Protein 8US8 (pdb70)

Structure (mmCIF, N/CA/C/O backbone):
data_8US8
#
_entry.id   8US8
#
_cell.length_a   78.704
_cell.length_b   186.289
_cell.length_c   131.517
_cell.angle_alpha   90.000
_cell.angle_beta   90.000
_cell.angle_gamma   90.000
#
_symmetry.space_group_name_H-M   'C 2 2 21'
#
loop_
_entity.id
_entity.type
_entity.pdbx_description
1 polymer 'B1E11K Fab A Heavy Chain'
2 polymer 'B1E11K Fab A Kappa Light Chain'
3 polymer 'Ring-infected erythrocyte surface antigen peptide'
4 non-polymer 'SULFATE ION'
5 non-polymer 1,2-ETHANEDIOL
6 water water
#
loop_
_atom_site.group_PDB
_atom_site.id
_atom_site.type_symbol
_atom_site.label_atom_id
_atom_site.label_alt_id
_atom_site.label_comp_id
_atom_site.label_asym_id
_atom_site.label_entity_id
_atom_site.label_seq_id
_atom_site.pdbx_PDB_ins_code
_atom_site.Cartn_x
_atom_site.Cartn_y
_atom_site.Cartn_z
_atom_site.occupancy
_atom_site.B_iso_or_equiv
_atom_site.auth_seq_id
_atom_site.auth_comp_id
_atom_site.auth_asym_id
_atom_site.auth_atom_id
_atom_site.pdbx_PDB_model_num
ATOM 1 N N . GLU A 1 1 ? 24.69819 -2.94761 41.18151 1.000 111.83684 1 GLU H N 1
ATOM 2 C CA . GLU A 1 1 ? 25.41298 -3.14681 39.92621 1.000 96.55117 1 GLU H CA 1
ATOM 3 C C . GLU A 1 1 ? 24.46507 -3.60737 38.82392 1.000 80.64658 1 GLU H C 1
ATOM 4 O O . GLU A 1 1 ? 23.62587 -4.48163 39.04078 1.000 80.01666 1 GLU H O 1
ATOM 10 N N . VAL A 1 2 ? 24.60419 -3.01231 37.64065 1.000 102.32543 2 VAL H N 1
ATOM 11 C CA . VAL A 1 2 ? 23.78161 -3.39798 36.49949 1.000 84.75273 2 VAL H CA 1
ATOM 12 C C . VAL A 1 2 ? 24.24996 -4.75585 35.99290 1.000 82.31513 2 VAL H C 1
ATOM 13 O O . VAL A 1 2 ? 25.42163 -4.93305 35.63847 1.000 74.50054 2 VAL H O 1
ATOM 17 N N . GLN A 1 3 ? 23.33494 -5.72086 35.95425 1.000 83.43665 3 GLN H N 1
ATOM 18 C CA . GLN A 1 3 ? 23.64168 -7.08006 35.53214 1.000 86.95405 3 GLN H CA 1
ATOM 19 C C . GLN A 1 3 ? 22.75434 -7.46605 34.35850 1.000 70.42306 3 GLN H C 1
ATOM 20 O O . GLN A 1 3 ? 21.52748 -7.34102 34.43389 1.000 66.47924 3 GLN H O 1
ATOM 26 N N . LEU A 1 4 ? 23.37905 -7.93377 33.27956 1.000 94.56052 4 LEU H N 1
ATOM 27 C CA . LEU A 1 4 ? 22.67591 -8.41906 32.09776 1.000 83.76500 4 LEU H CA 1
ATOM 28 C C . LEU A 1 4 ? 23.24373 -9.78336 31.73760 1.000 85.71459 4 LEU H C 1
ATOM 29 O O . LEU A 1 4 ? 24.44959 -9.91135 31.49808 1.000 82.61944 4 LEU H O 1
ATOM 34 N N . VAL A 1 5 ? 22.38266 -10.79844 31.70473 1.000 64.64526 5 VAL H N 1
ATOM 35 C CA . VAL A 1 5 ? 22.79577 -12.17980 31.47487 1.000 69.56799 5 VAL H CA 1
ATOM 36 C C . VAL A 1 5 ? 21.96056 -12.74296 30.33328 1.000 65.58606 5 VAL H C 1
ATOM 37 O O . VAL A 1 5 ? 20.75396 -12.96865 30.49321 1.000 65.43490 5 VAL H O 1
ATOM 41 N N . GLU A 1 6 ? 22.59733 -12.97698 29.18827 1.000 84.15165 6 GLU H N 1
ATOM 42 C CA . GLU A 1 6 ? 21.92563 -13.61951 28.06937 1.000 77.27804 6 GLU H CA 1
ATOM 43 C C . GLU A 1 6 ? 21.95707 -15.13016 28.24029 1.000 85.11579 6 GLU H C 1
ATOM 44 O O . GLU A 1 6 ? 22.99046 -15.71258 28.57956 1.000 94.25136 6 GLU H O 1
ATOM 50 N N . SER A 1 7 ? 20.81563 -15.76429 28.00613 1.000 64.36601 7 SER H N 1
ATOM 51 C CA . SER A 1 7 ? 20.71788 -17.21396 28.03849 1.000 72.61721 7 SER H CA 1
ATOM 52 C C . SER A 1 7 ? 19.99799 -17.69086 26.78613 1.000 69.01523 7 SER H C 1
ATOM 53 O O . SER A 1 7 ? 19.62606 -16.89978 25.91575 1.000 59.43766 7 SER H O 1
ATOM 56 N N . GLY A 1 8 ? 19.78834 -18.99935 26.71485 1.000 84.24843 8 GLY H N 1
ATOM 57 C CA . GLY A 1 8 ? 19.19106 -19.61322 25.54926 1.000 72.25266 8 GLY H CA 1
ATOM 58 C C . GLY A 1 8 ? 20.11919 -19.55145 24.34877 1.000 69.54870 8 GLY H C 1
ATOM 59 O O . GLY A 1 8 ? 21.22114 -19.00238 24.37462 1.000 72.22459 8 GLY H O 1
ATOM 60 N N . GLY A 1 9 ? 19.63271 -20.14561 23.26748 1.000 65.44244 9 GLY H N 1
ATOM 61 C CA . GLY A 1 9 ? 20.35091 -20.17963 22.01518 1.000 63.30489 9 GLY H CA 1
ATOM 62 C C . GLY A 1 9 ? 21.41007 -21.26125 21.97178 1.000 65.85869 9 GLY H C 1
ATOM 63 O O . GLY A 1 9 ? 21.89769 -21.68878 23.01991 1.000 74.86733 9 GLY H O 1
ATOM 64 N N . GLY A 1 10 ? 21.76734 -21.72122 20.77304 1.000 68.14826 10 GLY H N 1
ATOM 65 C CA . GLY A 1 10 ? 22.76851 -22.75756 20.61003 1.000 69.67684 10 GLY H CA 1
ATOM 66 C C . GLY A 1 10 ? 22.86772 -23.20467 19.16775 1.000 62.70427 10 GLY H C 1
ATOM 67 O O . GLY A 1 10 ? 22.95101 -22.37424 18.25733 1.000 53.57819 10 GLY H O 1
ATOM 68 N N . LEU A 1 11 ? 22.84819 -24.51429 18.94450 1.000 65.25245 11 LEU H N 1
ATOM 69 C CA . LEU A 1 11 ? 22.89385 -25.07883 17.60384 1.000 60.78310 11 LEU H CA 1
ATOM 70 C C . LEU A 1 11 ? 21.47723 -25.37805 17.13713 1.000 57.78765 11 LEU H C 1
ATOM 71 O O . LEU A 1 11 ? 20.68431 -25.97067 17.87782 1.000 69.22462 11 LEU H O 1
ATOM 76 N N . VAL A 1 12 ? 21.16616 -24.96105 15.90948 1.000 65.58892 12 VAL H N 1
ATOM 77 C CA . VAL A 1 12 ? 19.84734 -25.15674 15.32378 1.000 63.69114 12 VAL H CA 1
ATOM 78 C C . VAL A 1 12 ? 20.01116 -25.27397 13.81454 1.000 59.51019 12 VAL H C 1
ATOM 79 O O . VAL A 1 12 ? 21.00450 -24.82485 13.23783 1.000 53.47722 12 VAL H O 1
ATOM 83 N N . GLN A 1 13 ? 19.02880 -25.89263 13.17330 1.000 70.73040 13 GLN H N 1
ATOM 84 C CA . GLN A 1 13 ? 19.02901 -26.06402 11.73006 1.000 64.78268 13 GLN H CA 1
ATOM 85 C C . GLN A 1 13 ? 18.24638 -24.94671 11.05329 1.000 52.84225 13 GLN H C 1
ATOM 86 O O . GLN A 1 13 ? 17.44553 -24.25741 11.69348 1.000 50.60391 13 GLN H O 1
ATOM 92 N N . PRO A 1 14 ? 18.47489 -24.72406 9.75655 1.000 63.05478 14 PRO H N 1
ATOM 93 C CA . PRO A 1 14 ? 17.70557 -23.70531 9.03216 1.000 52.58368 14 PRO H CA 1
ATOM 94 C C . PRO A 1 14 ? 16.20760 -23.94543 9.14747 1.000 59.02623 14 PRO H C 1
ATOM 95 O O . PRO A 1 14 ? 15.72175 -25.06647 8.98423 1.000 67.13736 14 PRO H O 1
ATOM 99 N N . GLY A 1 15 ? 15.47413 -22.87311 9.43422 1.000 50.31036 15 GLY H N 1
ATOM 100 C CA . GLY A 1 15 ? 14.05774 -22.97124 9.70695 1.000 51.31626 15 GLY H CA 1
ATOM 101 C C . GLY A 1 15 ? 13.70614 -23.26411 11.14735 1.000 62.73988 15 GLY H C 1
ATOM 102 O O . GLY A 1 15 ? 12.51411 -23.34356 11.47109 1.000 70.51997 15 GLY H O 1
ATOM 103 N N . GLY A 1 16 ? 14.69946 -23.42944 12.02081 1.000 54.41828 16 GLY H N 1
ATOM 104 C CA . GLY A 1 16 ? 14.45089 -23.70311 13.41799 1.000 62.59004 16 GLY H CA 1
ATOM 105 C C . GLY A 1 16 ? 14.13819 -22.44773 14.20727 1.000 60.12615 16 GLY H C 1
ATOM 106 O O . GLY A 1 16 ? 14.12801 -21.33018 13.69229 1.000 48.19461 16 GLY H O 1
ATOM 107 N N . SER A 1 17 ? 13.87900 -22.64654 15.49807 1.000 62.27680 17 SER H N 1
ATOM 108 C CA . SER A 1 17 ? 13.50719 -21.56234 16.39363 1.000 46.77456 17 SER H CA 1
ATOM 109 C C . SER A 1 17 ? 14.40784 -21.56259 17.61916 1.000 47.85053 17 SER H C 1
ATOM 110 O O . SER A 1 17 ? 14.90507 -22.60761 18.04620 1.000 60.58245 17 SER H O 1
ATOM 113 N N . LEU A 1 18 ? 14.60830 -20.37035 18.17731 1.000 68.41166 18 LEU H N 1
ATOM 114 C CA . LEU A 1 18 ? 15.35800 -20.18108 19.41063 1.000 57.45415 18 LEU H CA 1
ATOM 115 C C . LEU A 1 18 ? 14.79246 -18.96749 20.13263 1.000 61.53199 18 LEU H C 1
ATOM 116 O O . LEU A 1 18 ? 14.45312 -17.96565 19.49742 1.000 61.47996 18 LEU H O 1
ATOM 121 N N . ARG A 1 19 ? 14.69015 -19.06263 21.45684 1.000 53.66789 19 ARG H N 1
ATOM 122 C CA . ARG A 1 19 ? 14.18926 -17.97315 22.28662 1.000 54.52365 19 ARG H CA 1
ATOM 123 C C . ARG A 1 19 ? 15.30116 -17.51775 23.22130 1.000 51.67017 19 ARG H C 1
ATOM 124 O O . ARG A 1 19 ? 15.72996 -18.27568 24.09875 1.000 62.72623 19 ARG H O 1
ATOM 132 N N . LEU A 1 20 ? 15.76693 -16.28631 23.03040 1.000 65.86092 20 LEU H N 1
ATOM 133 C CA . LEU A 1 20 ? 16.80110 -15.70887 23.87649 1.000 67.58104 20 LEU H CA 1
ATOM 134 C C . LEU A 1 20 ? 16.16716 -14.98841 25.05810 1.000 71.84598 20 LEU H C 1
ATOM 135 O O . LEU A 1 20 ? 15.12801 -14.33830 24.91880 1.000 72.08506 20 LEU H O 1
ATOM 140 N N . THR A 1 21 ? 16.79749 -15.11261 26.22294 1.000 60.66464 21 THR H N 1
ATOM 141 C CA . THR A 1 21 ? 16.37193 -14.41994 27.43057 1.000 65.44369 21 THR H CA 1
ATOM 142 C C . THR A 1 21 ? 17.53137 -13.59393 27.96928 1.000 56.32254 21 THR H C 1
ATOM 143 O O . THR A 1 21 ? 18.67683 -14.05441 27.98747 1.000 59.94517 21 THR H O 1
ATOM 147 N N . CYS A 1 22 ? 17.22896 -12.37021 28.39640 1.000 64.65234 22 CYS H N 1
ATOM 148 C CA . CYS A 1 22 ? 18.20624 -11.43914 28.95832 1.000 71.14211 22 CYS H CA 1
ATOM 149 C C . CYS A 1 22 ? 17.72702 -11.07568 30.36105 1.000 80.42491 22 CYS H C 1
ATOM 150 O O . CYS A 1 22 ? 17.01152 -10.08873 30.54670 1.000 87.97761 22 CYS H O 1
ATOM 153 N N . ALA A 1 23 ? 18.11602 -11.88291 31.34604 1.000 56.39582 23 ALA H N 1
ATOM 154 C CA . ALA A 1 23 ? 17.70227 -11.66463 32.72712 1.000 67.25732 23 ALA H CA 1
ATOM 155 C C . ALA A 1 23 ? 18.49051 -10.50177 33.31729 1.000 64.32059 23 ALA H C 1
ATOM 156 O O . ALA A 1 23 ? 19.72399 -10.54765 33.37780 1.000 59.59808 23 ALA H O 1
ATOM 158 N N . THR A 1 24 ? 17.78110 -9.46663 33.75683 1.000 70.55554 24 THR H N 1
ATOM 159 C CA . THR A 1 24 ? 18.39224 -8.23720 34.23587 1.000 71.03013 24 THR H CA 1
ATOM 160 C C . THR A 1 24 ? 18.20137 -8.08521 35.73996 1.000 79.56047 24 THR H C 1
ATOM 161 O O . THR A 1 24 ? 17.29609 -8.67105 36.34081 1.000 90.61072 24 THR H O 1
ATOM 165 N N . SER A 1 25 ? 19.07396 -7.27779 36.33936 1.000 67.63315 25 SER H N 1
ATOM 166 C CA . SER A 1 25 ? 18.98625 -6.94412 37.75411 1.000 77.54225 25 SER H CA 1
ATOM 167 C C . SER A 1 25 ? 19.88073 -5.74283 38.01892 1.000 76.66102 25 SER H C 1
ATOM 168 O O . SER A 1 25 ? 20.73273 -5.38795 37.19994 1.000 71.30600 25 SER H O 1
ATOM 171 N N . GLY A 1 26 ? 19.67277 -5.11966 39.17513 1.000 81.28780 26 GLY H N 1
ATOM 172 C CA . GLY A 1 26 ? 20.45895 -3.97143 39.57276 1.000 77.40820 26 GLY H CA 1
ATOM 173 C C . GLY A 1 26 ? 19.93330 -2.63090 39.11345 1.000 74.08708 26 GLY H C 1
ATOM 174 O O . GLY A 1 26 ? 20.61385 -1.61785 39.31568 1.000 76.78245 26 GLY H O 1
ATOM 175 N N . PHE A 1 27 ? 18.75148 -2.58875 38.50273 1.000 91.07374 27 PHE H N 1
ATOM 176 C CA . PHE A 1 27 ? 18.15444 -1.33757 38.05710 1.000 85.19514 27 PHE H CA 1
ATOM 177 C C . PHE A 1 27 ? 16.66795 -1.56597 37.83425 1.000 82.63209 27 PHE H C 1
ATOM 178 O O . PHE A 1 27 ? 16.20780 -2.70495 37.71938 1.000 89.87971 27 PHE H O 1
ATOM 186 N N . THR A 1 28 ? 15.92195 -0.46521 37.77132 1.000 74.70796 28 THR H N 1
ATOM 187 C CA . THR A 1 28 ? 14.49569 -0.53569 37.47017 1.000 82.63326 28 THR H CA 1
ATOM 188 C C . THR A 1 28 ? 14.31899 -0.93883 36.01046 1.000 69.90258 28 THR H C 1
ATOM 189 O O . THR A 1 28 ? 14.62011 -0.15888 35.10144 1.000 61.40759 28 THR H O 1
ATOM 193 N N . PHE A 1 29 ? 13.83313 -2.16113 35.78402 1.000 85.01005 29 PHE H N 1
ATOM 194 C CA . PHE A 1 29 ? 13.78042 -2.70347 34.42954 1.000 74.64064 29 PHE H CA 1
ATOM 195 C C . PHE A 1 29 ? 12.74992 -1.97425 33.57511 1.000 66.92010 29 PHE H C 1
ATOM 196 O O . PHE A 1 29 ? 13.05180 -1.54016 32.45719 1.000 57.40911 29 PHE H O 1
ATOM 204 N N . GLY A 1 30 ? 11.53091 -1.82151 34.08639 1.000 69.43584 30 GLY H N 1
ATOM 205 C CA . GLY A 1 30 ? 10.45127 -1.22782 33.31944 1.000 59.30041 30 GLY H CA 1
ATOM 206 C C . GLY A 1 30 ? 10.58726 0.25863 33.05312 1.000 54.87272 30 GLY H C 1
ATOM 207 O O . GLY A 1 30 ? 9.67625 0.87773 32.49433 1.000 60.07481 30 GLY H O 1
ATOM 208 N N . SER A 1 31 ? 11.71732 0.84503 33.44694 1.000 71.58866 31 SER H N 1
ATOM 209 C CA . SER A 1 31 ? 11.98439 2.25764 33.21644 1.000 72.15007 31 SER H CA 1
ATOM 210 C C . SER A 1 31 ? 12.91741 2.50790 32.03952 1.000 58.09672 31 SER H C 1
ATOM 211 O O . SER A 1 31 ? 13.13548 3.67036 31.68080 1.000 60.42139 31 SER H O 1
ATOM 214 N N . TYR A 1 32 ? 13.46296 1.45827 31.43044 1.000 70.76399 32 TYR H N 1
ATOM 215 C CA . TYR A 1 32 ? 14.47478 1.58445 30.39224 1.000 64.94641 32 TYR H CA 1
ATOM 216 C C . TYR A 1 32 ? 14.02269 0.90780 29.10788 1.000 53.16685 32 TYR H C 1
ATOM 217 O O . TYR A 1 32 ? 13.35859 -0.13381 29.14143 1.000 55.75939 32 TYR H O 1
ATOM 226 N N . TRP A 1 33 ? 14.38762 1.50973 27.97801 1.000 72.66528 33 TRP H N 1
ATOM 227 C CA . TRP A 1 33 ? 14.39556 0.77856 26.72242 1.000 61.39504 33 TRP H CA 1
ATOM 228 C C . TRP A 1 33 ? 15.41971 -0.35082 26.79686 1.000 58.01517 33 TRP H C 1
ATOM 229 O O . TRP A 1 33 ? 16.36562 -0.31588 27.58837 1.000 69.14956 33 TRP H O 1
ATOM 240 N N . MET A 1 34 ? 15.22375 -1.36386 25.95868 1.000 45.06545 34 MET H N 1
ATOM 241 C CA . MET A 1 34 ? 16.14393 -2.48647 25.87088 1.000 47.72504 34 MET H CA 1
ATOM 242 C C . MET A 1 34 ? 16.45072 -2.76279 24.40611 1.000 50.17929 34 MET H C 1
ATOM 243 O O . MET A 1 34 ? 15.62018 -2.51864 23.52764 1.000 42.34051 34 MET H O 1
ATOM 248 N N . THR A 1 35 ? 17.65657 -3.27121 24.14997 1.000 54.83332 35 THR H N 1
ATOM 249 C CA . THR A 1 35 ? 18.18250 -3.39493 22.79691 1.000 46.14468 35 THR H CA 1
ATOM 250 C C . THR A 1 35 ? 18.88184 -4.73598 22.62433 1.000 51.10573 35 THR H C 1
ATOM 251 O O . THR A 1 35 ? 19.55248 -5.21794 23.54164 1.000 51.03775 35 THR H O 1
ATOM 255 N N . TRP A 1 36 ? 18.70845 -5.33923 21.44986 1.000 52.17648 36 TRP H N 1
ATOM 256 C CA . TRP A 1 36 ? 19.44950 -6.52664 21.04547 1.000 53.08235 36 TRP H CA 1
ATOM 257 C C . TRP A 1 36 ? 20.45470 -6.14753 19.96471 1.000 45.50261 36 TRP H C 1
ATOM 258 O O . TRP A 1 36 ? 20.10848 -5.44265 19.01076 1.000 47.64141 36 TRP H O 1
ATOM 269 N N . VAL A 1 37 ? 21.69592 -6.60516 20.12013 1.000 40.04551 37 VAL H N 1
ATOM 270 C CA . VAL A 1 37 ? 22.76084 -6.35199 19.15418 1.000 42.99427 37 VAL H CA 1
ATOM 271 C C . VAL A 1 37 ? 23.48959 -7.66474 18.90024 1.000 48.38845 37 VAL H C 1
ATOM 272 O O . VAL A 1 37 ? 23.67449 -8.46859 19.81991 1.000 56.83608 37 VAL H O 1
ATOM 276 N N . ARG A 1 38 ? 23.89537 -7.88860 17.65053 1.000 42.42863 38 ARG H N 1
ATOM 277 C CA . ARG A 1 38 ? 24.58589 -9.11057 17.26588 1.000 48.64450 38 ARG H CA 1
ATOM 278 C C . ARG A 1 38 ? 25.82971 -8.77949 16.45115 1.000 48.35129 38 ARG H C 1
ATOM 279 O O . ARG A 1 38 ? 25.95230 -7.69624 15.87270 1.000 52.00604 38 ARG H O 1
ATOM 287 N N . GLN A 1 39 ? 26.75464 -9.73903 16.40857 1.000 39.36982 39 GLN H N 1
ATOM 288 C CA . GLN A 1 39 ? 27.95854 -9.63833 15.58860 1.000 46.99990 39 GLN H CA 1
ATOM 289 C C . GLN A 1 39 ? 28.30728 -11.02384 15.07029 1.000 52.43937 39 GLN H C 1
ATOM 290 O O . GLN A 1 39 ? 28.47864 -11.95708 15.86109 1.000 57.79927 39 GLN H O 1
ATOM 296 N N . ALA A 1 40 ? 28.41111 -11.15592 13.75153 1.000 51.94989 40 ALA H N 1
ATOM 297 C CA . ALA A 1 40 ? 28.71429 -12.42554 13.10981 1.000 57.44818 40 ALA H CA 1
ATOM 298 C C . ALA A 1 40 ? 30.20476 -12.53415 12.81242 1.000 72.11462 40 ALA H C 1
ATOM 299 O O . ALA A 1 40 ? 30.94568 -11.54834 12.84974 1.000 69.45281 40 ALA H O 1
ATOM 301 N N . ARG A 1 41 ? 30.63424 -13.75897 12.51442 1.000 69.54241 41 ARG H N 1
ATOM 302 C CA . ARG A 1 41 ? 32.04212 -14.02255 12.24906 1.000 76.73807 41 ARG H CA 1
ATOM 303 C C . ARG A 1 41 ? 32.51467 -13.24261 11.02954 1.000 79.64580 41 ARG H C 1
ATOM 304 O O . ARG A 1 41 ? 31.86386 -13.25261 9.97990 1.000 83.79094 41 ARG H O 1
ATOM 312 N N . GLU A 1 42 ? 33.64732 -12.55479 11.18359 1.000 75.79416 42 GLU H N 1
ATOM 313 C CA . GLU A 1 42 ? 34.29402 -11.79098 10.11775 1.000 83.03751 42 GLU H CA 1
ATOM 314 C C . GLU A 1 42 ? 33.43305 -10.63500 9.61890 1.000 72.02265 42 GLU H C 1
ATOM 315 O O . GLU A 1 42 ? 33.62000 -10.15880 8.49600 1.000 87.05448 42 GLU H O 1
ATOM 321 N N . LYS A 1 43 ? 32.49216 -10.17025 10.43610 1.000 83.76530 43 LYS H N 1
ATOM 322 C CA . LYS A 1 43 ? 31.63763 -9.03941 10.10439 1.000 71.79263 43 LYS H CA 1
ATOM 323 C C . LYS A 1 43 ? 31.61269 -8.07447 11.28335 1.000 61.70065 43 LYS H C 1
ATOM 324 O O . LYS A 1 43 ? 32.18648 -8.33995 12.34317 1.000 65.61330 43 LYS H O 1
ATOM 330 N N . GLY A 1 44 ? 30.93437 -6.94127 11.09575 1.000 72.35389 44 GLY H N 1
ATOM 331 C CA . GLY A 1 44 ? 30.87026 -5.90799 12.10317 1.000 65.97594 44 GLY H CA 1
ATOM 332 C C . GLY A 1 44 ? 29.62877 -6.01281 12.97924 1.000 49.51321 44 GLY H C 1
ATOM 333 O O . GLY A 1 44 ? 28.77941 -6.88706 12.82039 1.000 46.06593 44 GLY H O 1
ATOM 334 N N . LEU A 1 45 ? 29.54099 -5.08086 13.92518 1.000 62.47841 45 LEU H N 1
ATOM 335 C CA . LEU A 1 45 ? 28.38450 -5.01314 14.80674 1.000 53.87565 45 LEU H CA 1
ATOM 336 C C . LEU A 1 45 ? 27.13236 -4.64372 14.02062 1.000 51.22599 45 LEU H C 1
ATOM 337 O O . LEU A 1 45 ? 27.17299 -3.81341 13.10680 1.000 46.18735 45 LEU H O 1
ATOM 342 N N . GLU A 1 46 ? 26.01154 -5.26359 14.38340 1.000 52.36062 46 GLU H N 1
ATOM 343 C CA . GLU A 1 46 ? 24.73950 -5.00534 13.72507 1.000 50.35115 46 GLU H CA 1
ATOM 344 C C . GLU A 1 46 ? 23.65168 -4.79581 14.76718 1.000 43.78026 46 GLU H C 1
ATOM 345 O O . GLU A 1 46 ? 23.46541 -5.63191 15.65820 1.000 38.82363 46 GLU H O 1
ATOM 351 N N . TRP A 1 47 ? 22.94303 -3.67654 14.65162 1.000 61.61273 47 TRP H N 1
ATOM 352 C CA . TRP A 1 47 ? 21.78561 -3.40559 15.49098 1.000 47.36979 47 TRP H CA 1
ATOM 353 C C . TRP A 1 47 ? 20.59638 -4.20658 14.97903 1.000 54.31240 47 TRP H C 1
ATOM 354 O O . TRP A 1 47 ? 20.26995 -4.15640 13.78883 1.000 59.28488 47 TRP H O 1
ATOM 365 N N . VAL A 1 48 ? 19.95136 -4.94485 15.87542 1.000 45.64209 48 VAL H N 1
ATOM 366 C CA . VAL A 1 48 ? 18.91667 -5.90428 15.51333 1.000 41.93737 48 VAL H CA 1
ATOM 367 C C . VAL A 1 48 ? 17.52576 -5.38884 15.86110 1.000 39.32131 48 VAL H C 1
ATOM 368 O O . VAL A 1 48 ? 16.64619 -5.32678 15.00080 1.000 40.86755 48 VAL H O 1
ATOM 372 N N . ALA A 1 49 ? 17.30464 -5.02746 17.12218 1.000 51.09610 49 ALA H N 1
ATOM 373 C CA . ALA A 1 49 ? 15.98272 -4.59427 17.55228 1.000 44.25923 49 ALA H CA 1
ATOM 374 C C . ALA A 1 49 ? 16.09850 -3.86590 18.88255 1.000 43.96537 49 ALA H C 1
ATOM 375 O O . ALA A 1 49 ? 17.10057 -3.98629 19.59432 1.000 51.17834 49 ALA H O 1
ATOM 377 N N . ASN A 1 50 ? 15.05754 -3.09757 19.19922 1.000 48.46309 50 ASN H N 1
ATOM 378 C CA . ASN A 1 50 ? 14.90266 -2.50564 20.51953 1.000 49.94158 50 ASN H CA 1
ATOM 379 C C . ASN A 1 50 ? 13.41669 -2.42749 20.84401 1.000 47.75753 50 ASN H C 1
ATOM 380 O O . ASN A 1 50 ? 12.56009 -2.60220 19.97424 1.000 51.32258 50 ASN H O 1
ATOM 385 N N . ILE A 1 51 ? 13.11628 -2.15799 22.11137 1.000 49.12761 51 ILE H N 1
ATOM 386 C CA . ILE A 1 51 ? 11.74498 -2.15819 22.60774 1.000 44.29678 51 ILE H CA 1
ATOM 387 C C . ILE A 1 51 ? 11.59657 -1.05239 23.64499 1.000 46.20811 51 ILE H C 1
ATOM 388 O O . ILE A 1 51 ? 12.51882 -0.78842 24.42459 1.000 48.35938 51 ILE H O 1
ATOM 393 N N . ARG A 1 52 ? 10.43493 -0.39894 23.64739 1.000 48.50040 52 ARG H N 1
ATOM 394 C CA . ARG A 1 52 ? 10.16647 0.67016 24.59788 1.000 51.55945 52 ARG H CA 1
ATOM 395 C C . ARG A 1 52 ? 10.04619 0.10540 26.01482 1.000 53.51077 52 ARG H C 1
ATOM 396 O O . ARG A 1 52 ? 9.96799 -1.10882 26.22924 1.000 52.74138 52 ARG H O 1
ATOM 404 N N . HIS A 1 53 A 10.03102 1.01528 26.99406 1.000 51.16868 52 HIS H N 1
ATOM 405 C CA . HIS A 1 53 A 9.99774 0.60208 28.39417 1.000 56.20244 52 HIS H CA 1
ATOM 406 C C . HIS A 1 53 A 8.74063 -0.20072 28.71067 1.000 57.67771 52 HIS H C 1
ATOM 407 O O . HIS A 1 53 A 8.80242 -1.20578 29.42807 1.000 62.41640 52 HIS H O 1
ATOM 414 N N . ASP A 1 54 ? 7.59281 0.21970 28.18376 1.000 59.19492 53 ASP H N 1
ATOM 415 C CA . ASP A 1 54 ? 6.33872 -0.48942 28.40676 1.000 61.96169 53 ASP H CA 1
ATOM 416 C C . ASP A 1 54 ? 6.03880 -1.51893 27.32583 1.000 57.74324 53 ASP H C 1
ATOM 417 O O . ASP A 1 54 ? 4.96604 -2.12979 27.35476 1.000 66.14797 53 ASP H O 1
ATOM 422 N N . GLY A 1 55 ? 6.95221 -1.72409 26.37911 1.000 64.21336 54 GLY H N 1
ATOM 423 C CA . GLY A 1 55 ? 6.74650 -2.70366 25.33277 1.000 59.36133 54 GLY H CA 1
ATOM 424 C C . GLY A 1 55 ? 5.69335 -2.34965 24.30919 1.000 57.10457 54 GLY H C 1
ATOM 425 O O . GLY A 1 55 ? 5.25379 -3.23284 23.56750 1.000 59.28661 54 GLY H O 1
ATOM 426 N N . SER A 1 56 ? 5.27540 -1.08626 24.23398 1.000 59.19253 55 SER H N 1
ATOM 427 C CA . SER A 1 56 ? 4.23419 -0.69799 23.29185 1.000 53.98842 55 SER H CA 1
ATOM 428 C C . SER A 1 56 ? 4.77437 -0.36839 21.90679 1.000 50.91785 55 SER H C 1
ATOM 429 O O . SER A 1 56 ? 3.98207 -0.24216 20.96706 1.000 55.57721 55 SER H O 1
ATOM 432 N N . GLU A 1 57 ? 6.08979 -0.22555 21.75664 1.000 56.63517 56 GLU H N 1
ATOM 433 C CA . GLU A 1 57 ? 6.70104 0.08181 20.47062 1.000 53.96033 56 GLU H CA 1
ATOM 434 C C . GLU A 1 57 ? 7.92894 -0.79311 20.28314 1.000 47.73295 56 GLU H C 1
ATOM 435 O O . GLU A 1 57 ? 8.78472 -0.86440 21.17038 1.000 48.82956 56 GLU H O 1
ATOM 441 N N . THR A 1 58 ? 8.00790 -1.45861 19.13362 1.000 40.93303 57 THR H N 1
ATOM 442 C CA . THR A 1 58 ? 9.14424 -2.29740 18.78441 1.000 39.89818 57 THR H CA 1
ATOM 443 C C . THR A 1 58 ? 9.63528 -1.92380 17.39477 1.000 43.41186 57 THR H C 1
ATOM 444 O O . THR A 1 58 ? 8.83667 -1.60211 16.50937 1.000 47.84627 57 THR H O 1
ATOM 448 N N . TYR A 1 59 ? 10.95284 -1.96294 17.21343 1.000 41.93292 58 TYR H N 1
ATOM 449 C CA . TYR A 1 59 ? 11.58516 -1.63897 15.94497 1.000 40.98459 58 TYR H CA 1
ATOM 450 C C . TYR A 1 59 ? 12.63250 -2.69610 15.62818 1.000 44.03230 58 TYR H C 1
ATOM 451 O O . TYR A 1 59 ? 13.29779 -3.21885 16.52624 1.000 39.83918 58 TYR H O 1
ATOM 460 N N . TYR A 1 60 ? 12.77072 -3.01273 14.34176 1.000 43.97085 59 TYR H N 1
ATOM 461 C CA . TYR A 1 60 ? 13.62258 -4.11169 13.91216 1.000 42.04883 59 TYR H CA 1
ATOM 462 C C . TYR A 1 60 ? 14.47291 -3.68848 12.72475 1.000 42.78321 59 TYR H C 1
ATOM 463 O O . TYR A 1 60 ? 14.11703 -2.77577 11.97479 1.000 51.90624 59 TYR H O 1
ATOM 472 N N . VAL A 1 61 ? 15.60716 -4.37006 12.56211 1.000 33.99561 60 VAL H N 1
ATOM 473 C CA . VAL A 1 61 ? 16.37083 -4.25657 11.32857 1.000 35.49046 60 VAL H CA 1
ATOM 474 C C . VAL A 1 61 ? 15.65406 -5.04458 10.23503 1.000 43.27108 60 VAL H C 1
ATOM 475 O O . VAL A 1 61 ? 14.92799 -6.01065 10.50732 1.000 46.69611 60 VAL H O 1
ATOM 479 N N . ASP A 1 62 ? 15.84104 -4.61604 8.98285 1.000 41.04618 61 ASP H N 1
ATOM 480 C CA . ASP A 1 62 ? 15.03168 -5.14226 7.88526 1.000 41.46579 61 ASP H CA 1
ATOM 481 C C . ASP A 1 62 ? 15.20913 -6.64782 7.71439 1.000 44.52463 61 ASP H C 1
ATOM 482 O O . ASP A 1 62 ? 14.24681 -7.36109 7.40915 1.000 51.95725 61 ASP H O 1
ATOM 487 N N . SER A 1 63 ? 16.42549 -7.15366 7.92292 1.000 50.11704 62 SER H N 1
ATOM 488 C CA . SER A 1 63 ? 16.72595 -8.55534 7.64839 1.000 48.32712 62 SER H CA 1
ATOM 489 C C . SER A 1 63 ? 16.02823 -9.52791 8.59364 1.000 51.71236 62 SER H C 1
ATOM 490 O O . SER A 1 63 ? 15.99196 -10.72730 8.29398 1.000 55.16517 62 SER H O 1
ATOM 493 N N . VAL A 1 64 ? 15.47198 -9.05622 9.71003 1.000 50.59532 63 VAL H N 1
ATOM 494 C CA . VAL A 1 64 ? 14.82749 -9.92790 10.68645 1.000 51.05287 63 VAL H CA 1
ATOM 495 C C . VAL A 1 64 ? 13.34110 -9.66326 10.81274 1.000 50.28400 63 VAL H C 1
ATOM 496 O O . VAL A 1 64 ? 12.67470 -10.32514 11.62217 1.000 47.88896 63 VAL H O 1
ATOM 500 N N . LYS A 1 65 ? 12.79832 -8.71463 10.05208 1.000 51.27917 64 LYS H N 1
ATOM 501 C CA . LYS A 1 65 ? 11.37285 -8.42222 10.12395 1.000 55.69649 64 LYS H CA 1
ATOM 502 C C . LYS A 1 65 ? 10.55293 -9.62596 9.67650 1.000 61.89480 64 LYS H C 1
ATOM 503 O O . LYS A 1 65 ? 10.87089 -10.28288 8.68198 1.000 64.70201 64 LYS H O 1
ATOM 509 N N . GLY A 1 66 ? 9.48720 -9.91468 10.42416 1.000 51.35815 65 GLY H N 1
ATOM 510 C CA . GLY A 1 66 ? 8.66195 -11.07492 10.17427 1.000 50.56739 65 GLY H CA 1
ATOM 511 C C . GLY A 1 66 ? 9.19642 -12.37405 10.73216 1.000 58.41373 65 GLY H C 1
ATOM 512 O O . GLY A 1 66 ? 8.44045 -13.34855 10.82313 1.000 60.41951 65 GLY H O 1
ATOM 513 N N . ARG A 1 67 ? 10.47160 -12.42409 11.11147 1.000 47.61207 66 ARG H N 1
ATOM 514 C CA . ARG A 1 67 ? 11.09008 -13.62412 11.66279 1.000 46.25787 66 ARG H CA 1
ATOM 515 C C . ARG A 1 67 ? 11.44357 -13.49577 13.13567 1.000 50.88337 66 ARG H C 1
ATOM 516 O O . ARG A 1 67 ? 11.20551 -14.43052 13.90296 1.000 50.91723 66 ARG H O 1
ATOM 524 N N . PHE A 1 68 ? 11.99900 -12.36216 13.55475 1.000 49.27578 67 PHE H N 1
ATOM 525 C CA . PHE A 1 68 ? 12.34643 -12.13323 14.94915 1.000 48.08831 67 PHE H CA 1
ATOM 526 C C . PHE A 1 68 ? 11.26622 -11.30149 15.63263 1.000 50.75049 67 PHE H C 1
ATOM 527 O O . PHE A 1 68 ? 10.63926 -10.43322 15.01918 1.000 44.47765 67 PHE H O 1
ATOM 535 N N . THR A 1 69 ? 11.05721 -11.57145 16.91873 1.000 50.63347 68 THR H N 1
ATOM 536 C CA . THR A 1 69 ? 10.12595 -10.80413 17.73429 1.000 44.04854 68 THR H CA 1
ATOM 537 C C . THR A 1 69 ? 10.78729 -10.48304 19.06427 1.000 48.79336 68 THR H C 1
ATOM 538 O O . THR A 1 69 ? 11.23508 -11.39124 19.77183 1.000 54.11274 68 THR H O 1
ATOM 542 N N . ILE A 1 70 ? 10.85035 -9.19700 19.39889 1.000 51.59916 69 ILE H N 1
ATOM 543 C CA . ILE A 1 70 ? 11.39533 -8.74255 20.67256 1.000 49.23047 69 ILE H CA 1
ATOM 544 C C . ILE A 1 70 ? 10.23841 -8.46688 21.62299 1.000 50.53814 69 ILE H C 1
ATOM 545 O O . ILE A 1 70 ? 9.21698 -7.88522 21.23226 1.000 54.62267 69 ILE H O 1
ATOM 550 N N . SER A 1 71 ? 10.38362 -8.90916 22.86933 1.000 48.16626 70 SER H N 1
ATOM 551 C CA . SER A 1 71 ? 9.34112 -8.73447 23.86902 1.000 52.61724 70 SER H CA 1
ATOM 552 C C . SER A 1 71 ? 9.99731 -8.62436 25.23658 1.000 55.98039 70 SER H C 1
ATOM 553 O O . SER A 1 71 ? 11.20733 -8.81421 25.38516 1.000 61.67506 70 SER H O 1
ATOM 556 N N . ARG A 1 72 ? 9.18210 -8.31425 26.24222 1.000 52.92194 71 ARG H N 1
ATOM 557 C CA . ARG A 1 72 ? 9.69233 -8.11151 27.58862 1.000 59.91294 71 ARG H CA 1
ATOM 558 C C . ARG A 1 72 ? 8.60116 -8.41279 28.60458 1.000 64.93406 71 ARG H C 1
ATOM 559 O O . ARG A 1 72 ? 7.40693 -8.31067 28.31065 1.000 68.78864 71 ARG H O 1
ATOM 567 N N . ASP A 1 73 ? 9.03294 -8.79611 29.80364 1.000 50.01138 72 ASP H N 1
ATOM 568 C CA . ASP A 1 73 ? 8.15373 -8.99035 30.95479 1.000 63.39470 72 ASP H CA 1
ATOM 569 C C . ASP A 1 73 ? 8.75189 -8.16873 32.09260 1.000 65.73336 72 ASP H C 1
ATOM 570 O O . ASP A 1 73 ? 9.74694 -8.57407 32.70068 1.000 71.38078 72 ASP H O 1
ATOM 575 N N . ASN A 1 74 ? 8.15032 -7.00989 32.37216 1.000 61.96423 73 ASN H N 1
ATOM 576 C CA . ASN A 1 74 ? 8.71604 -6.09608 33.35827 1.000 75.01773 73 ASN H CA 1
ATOM 577 C C . ASN A 1 74 ? 8.58573 -6.61226 34.78542 1.000 82.60954 73 ASN H C 1
ATOM 578 O O . ASN A 1 74 ? 9.35975 -6.19347 35.65279 1.000 84.52610 73 ASN H O 1
ATOM 583 N N . ALA A 1 75 ? 7.63041 -7.50264 35.05373 1.000 68.74438 74 ALA H N 1
ATOM 584 C CA . ALA A 1 75 ? 7.52139 -8.09002 36.38252 1.000 78.13887 74 ALA H CA 1
ATOM 585 C C . ALA A 1 75 ? 8.58720 -9.14537 36.64163 1.000 79.77668 74 ALA H C 1
ATOM 586 O O . ALA A 1 75 ? 8.87482 -9.44488 37.80542 1.000 92.61272 74 ALA H O 1
ATOM 588 N N . ASN A 1 76 ? 9.17902 -9.70788 35.58961 1.000 79.80621 75 ASN H N 1
ATOM 589 C CA . ASN A 1 76 ? 10.20470 -10.73155 35.71900 1.000 74.92966 75 ASN H CA 1
ATOM 590 C C . ASN A 1 76 ? 11.60297 -10.21326 35.40859 1.000 70.47159 75 ASN H C 1
ATOM 591 O O . ASN A 1 76 ? 12.56988 -10.97234 35.53452 1.000 71.36317 75 ASN H O 1
ATOM 596 N N . ASN A 1 77 ? 11.73541 -8.94402 35.01309 1.000 76.53639 76 ASN H N 1
ATOM 597 C CA . ASN A 1 77 ? 13.02733 -8.34576 34.66508 1.000 73.89603 76 ASN H CA 1
ATOM 598 C C . ASN A 1 77 ? 13.73123 -9.15084 33.57303 1.000 65.93656 76 ASN H C 1
ATOM 599 O O . ASN A 1 77 ? 14.91946 -9.46742 33.66684 1.000 68.59401 76 ASN H O 1
ATOM 604 N N . SER A 1 78 ? 12.98495 -9.47820 32.52045 1.000 70.71126 77 SER H N 1
ATOM 605 C CA . SER A 1 78 ? 13.48368 -10.33487 31.45347 1.000 73.36897 77 SER H CA 1
ATOM 606 C C . SER A 1 78 ? 13.17657 -9.71689 30.09856 1.000 62.34874 77 SER H C 1
ATOM 607 O O . SER A 1 78 ? 12.04689 -9.28433 29.84721 1.000 54.90867 77 SER H O 1
ATOM 610 N N . LEU A 1 79 ? 14.18709 -9.67859 29.23573 1.000 71.68993 78 LEU H N 1
ATOM 611 C CA . LEU A 1 79 ? 14.04928 -9.25885 27.84985 1.000 63.78495 78 LEU H CA 1
ATOM 612 C C . LEU A 1 79 ? 14.17885 -10.47931 26.94970 1.000 63.61384 78 LEU H C 1
ATOM 613 O O . LEU A 1 79 ? 15.06012 -11.31962 27.15580 1.000 69.78049 78 LEU H O 1
ATOM 618 N N . PHE A 1 80 ? 13.30376 -10.57659 25.95297 1.000 57.75264 79 PHE H N 1
ATOM 619 C CA . PHE A 1 80 ? 13.24062 -11.74914 25.09567 1.000 55.43271 79 PHE H CA 1
ATOM 620 C C . PHE A 1 80 ? 13.49927 -11.37576 23.64151 1.000 52.11227 79 PHE H C 1
ATOM 621 O O . PHE A 1 80 ? 13.30134 -10.23274 23.22000 1.000 50.22720 79 PHE H O 1
ATOM 629 N N . LEU A 1 81 ? 13.94773 -12.37163 22.87510 1.000 62.34769 80 LEU H N 1
ATOM 630 C CA . LEU A 1 81 ? 14.15835 -12.24187 21.43071 1.000 54.96674 80 LEU H CA 1
ATOM 631 C C . LEU A 1 81 ? 13.77070 -13.58051 20.80550 1.000 55.93261 80 LEU H C 1
ATOM 632 O O . LEU A 1 81 ? 14.60656 -14.47723 20.66655 1.000 57.87888 80 LEU H O 1
ATOM 637 N N . GLN A 1 82 ? 12.49694 -13.71060 20.43924 1.000 51.54784 81 GLN H N 1
ATOM 638 C CA . GLN A 1 82 ? 12.00874 -14.92510 19.79441 1.000 50.30370 81 GLN H CA 1
ATOM 639 C C . GLN A 1 82 ? 12.48734 -14.94844 18.34796 1.000 51.13174 81 GLN H C 1
ATOM 640 O O . GLN A 1 82 ? 12.10039 -14.09587 17.54118 1.000 45.70622 81 GLN H O 1
ATOM 646 N N . MET A 1 83 ? 13.33151 -15.92068 18.01780 1.000 51.66422 82 MET H N 1
ATOM 647 C CA . MET A 1 83 ? 13.93989 -16.03021 16.69683 1.000 53.55192 82 MET H CA 1
ATOM 648 C C . MET A 1 83 ? 13.32019 -17.21636 15.96837 1.000 54.30552 82 MET H C 1
ATOM 649 O O . MET A 1 83 ? 13.59028 -18.37174 16.31127 1.000 64.40825 82 MET H O 1
ATOM 654 N N . ASN A 1 84 A 12.49532 -16.92776 14.96560 1.000 52.52957 82 ASN H N 1
ATOM 655 C CA . ASN A 1 84 A 11.85352 -17.94110 14.14262 1.000 57.64185 82 ASN H CA 1
ATOM 656 C C . ASN A 1 84 A 12.44452 -17.92867 12.73825 1.000 57.80709 82 ASN H C 1
ATOM 657 O O . ASN A 1 84 A 12.94330 -16.90231 12.26546 1.000 48.84103 82 ASN H O 1
ATOM 662 N N . ASN A 1 85 B 12.37852 -19.08639 12.07551 1.000 63.08238 82 ASN H N 1
ATOM 663 C CA . ASN A 1 85 B 12.83997 -19.24005 10.69397 1.000 58.33109 82 ASN H CA 1
ATOM 664 C C . ASN A 1 85 B 14.28727 -18.77220 10.54057 1.000 54.22340 82 ASN H C 1
ATOM 665 O O . ASN A 1 85 B 14.61310 -17.94533 9.68632 1.000 49.90876 82 ASN H O 1
ATOM 670 N N . LEU A 1 86 C 15.16014 -19.31541 11.38467 1.000 61.66327 82 LEU H N 1
ATOM 671 C CA . LEU A 1 86 C 16.55078 -18.88641 11.41790 1.000 51.58175 82 LEU H CA 1
ATOM 672 C C . LEU A 1 86 C 17.28170 -19.27956 10.13800 1.000 54.03184 82 LEU H C 1
ATOM 673 O O . LEU A 1 86 C 16.95603 -20.27478 9.48535 1.000 55.01485 82 LEU H O 1
ATOM 678 N N . ARG A 1 87 ? 18.28026 -18.47501 9.78326 1.000 61.39572 83 ARG H N 1
ATOM 679 C CA . ARG A 1 87 ? 19.08047 -18.66851 8.58526 1.000 58.41925 83 ARG H CA 1
ATOM 680 C C . ARG A 1 87 ? 20.55157 -18.78299 8.96073 1.000 61.29174 83 ARG H C 1
ATOM 681 O O . ARG A 1 87 ? 20.95871 -18.43538 10.07250 1.000 65.89144 83 ARG H O 1
ATOM 689 N N . ALA A 1 88 ? 21.35155 -19.26534 8.00591 1.000 55.75063 84 ALA H N 1
ATOM 690 C CA . ALA A 1 88 ? 22.78484 -19.40419 8.24354 1.000 62.00390 84 ALA H CA 1
ATOM 691 C C . ALA A 1 88 ? 23.42538 -18.06087 8.57241 1.000 58.04394 84 ALA H C 1
ATOM 692 O O . ALA A 1 88 ? 24.32429 -17.98419 9.41806 1.000 57.47713 84 ALA H O 1
ATOM 694 N N . GLU A 1 89 ? 22.97204 -16.98764 7.92046 1.000 62.66693 85 GLU H N 1
ATOM 695 C CA . GLU A 1 89 ? 23.51288 -15.66137 8.19283 1.000 56.91836 85 GLU H CA 1
ATOM 696 C C . GLU A 1 89 ? 23.07704 -15.10965 9.54406 1.000 57.69591 85 GLU H C 1
ATOM 697 O O . GLU A 1 89 ? 23.56222 -14.04514 9.94218 1.000 54.03426 85 GLU H O 1
ATOM 703 N N . ASP A 1 90 ? 22.17747 -15.79364 10.25200 1.000 58.43889 86 ASP H N 1
ATOM 704 C CA . ASP A 1 90 ? 21.83012 -15.40043 11.61111 1.000 54.36138 86 ASP H CA 1
ATOM 705 C C . ASP A 1 90 ? 22.82885 -15.90824 12.64181 1.000 57.49709 86 ASP H C 1
ATOM 706 O O . ASP A 1 90 ? 22.72069 -15.54144 13.81711 1.000 55.03664 86 ASP H O 1
ATOM 711 N N . THR A 1 91 ? 23.78637 -16.73917 12.23335 1.000 47.71100 87 THR H N 1
ATOM 712 C CA . THR A 1 91 ? 24.80052 -17.24684 13.14944 1.000 52.10973 87 THR H CA 1
ATOM 713 C C . THR A 1 91 ? 25.68503 -16.10232 13.62747 1.000 48.42999 87 THR H C 1
ATOM 714 O O . THR A 1 91 ? 26.44077 -15.52254 12.83930 1.000 57.01714 87 THR H O 1
ATOM 718 N N . ALA A 1 92 ? 25.59792 -15.78231 14.91583 1.000 47.43610 88 ALA H N 1
ATOM 719 C CA . ALA A 1 92 ? 26.31650 -14.63884 15.46156 1.000 49.76003 88 ALA H CA 1
ATOM 720 C C . ALA A 1 92 ? 26.28611 -14.71314 16.98233 1.000 55.86788 88 ALA H C 1
ATOM 721 O O . ALA A 1 92 ? 25.62366 -15.57114 17.57362 1.000 60.38565 88 ALA H O 1
ATOM 723 N N . MET A 1 93 ? 27.02761 -13.80055 17.60626 1.000 55.30926 89 MET H N 1
ATOM 724 C CA . MET A 1 93 ? 26.97245 -13.59457 19.046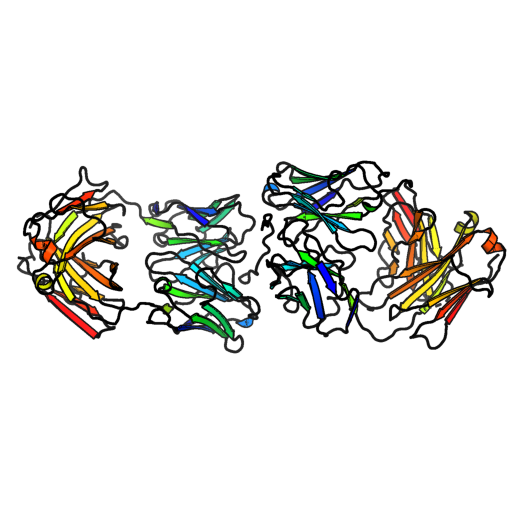18 1.000 52.35648 89 MET H CA 1
ATOM 725 C C . MET A 1 93 ? 25.96786 -12.48803 19.34035 1.000 49.02028 89 MET H C 1
ATOM 726 O O . MET A 1 93 ? 26.08494 -11.37966 18.80743 1.000 44.91698 89 MET H O 1
ATOM 731 N N . TYR A 1 94 ? 24.98519 -12.78666 20.18352 1.000 57.20365 90 TYR H N 1
ATOM 732 C CA . TYR A 1 94 ? 23.86760 -11.88548 20.43511 1.000 48.47145 90 TYR H CA 1
ATOM 733 C C . TYR A 1 94 ? 24.01681 -11.25454 21.81403 1.000 51.49320 90 TYR H C 1
ATOM 734 O O . TYR A 1 94 ? 24.05323 -11.96179 22.82770 1.000 60.78692 90 TYR H O 1
ATOM 743 N N . TYR A 1 95 ? 24.10128 -9.92791 21.84610 1.000 44.41506 91 TYR H N 1
ATOM 744 C CA . TYR A 1 95 ? 24.22378 -9.16794 23.08051 1.000 42.97846 91 TYR H CA 1
ATOM 745 C C . TYR A 1 95 ? 22.91903 -8.43658 23.36267 1.000 46.21905 91 TYR H C 1
ATOM 746 O O . TYR A 1 95 ? 22.23668 -7.98717 22.43561 1.000 43.61754 91 TYR H O 1
ATOM 755 N N . CYS A 1 96 ? 22.57454 -8.31670 24.64195 1.000 51.51634 92 CYS H N 1
ATOM 756 C CA . CYS A 1 96 ? 21.49529 -7.44252 25.07571 1.000 51.94363 92 CYS H CA 1
ATOM 757 C C . CYS A 1 96 ? 22.08408 -6.25934 25.83019 1.000 53.37565 92 CYS H C 1
ATOM 758 O O . CYS A 1 96 ? 22.95564 -6.42590 26.68968 1.000 63.52334 92 CYS H O 1
ATOM 761 N N . ALA A 1 97 ? 21.61959 -5.06285 25.48735 1.000 60.60929 93 ALA H N 1
ATOM 762 C CA . ALA A 1 97 ? 22.11539 -3.83637 26.08703 1.000 58.91463 93 ALA H CA 1
ATOM 763 C C . ALA A 1 97 ? 20.95011 -3.04464 26.65874 1.000 59.48720 93 ALA H C 1
ATOM 764 O O . ALA A 1 97 ? 19.80242 -3.18924 26.23007 1.000 58.52579 93 ALA H O 1
ATOM 766 N N . ARG A 1 98 ? 21.26144 -2.19670 27.63279 1.000 51.99418 94 ARG H N 1
ATOM 767 C CA . ARG A 1 98 ? 20.25792 -1.35473 28.26387 1.000 56.47119 94 ARG H CA 1
ATOM 768 C C . ARG A 1 98 ? 20.12859 -0.02962 27.51899 1.000 46.10049 94 ARG H C 1
ATOM 769 O O . ARG A 1 98 ? 21.10293 0.50069 26.97816 1.000 46.16746 94 ARG H O 1
ATOM 777 N N . GLY A 1 99 ? 18.90690 0.50010 27.49219 1.000 54.60225 95 GLY H N 1
ATOM 778 C CA . GLY A 1 99 ? 18.64466 1.76239 26.83232 1.000 54.33646 95 GLY H CA 1
ATOM 779 C C . GLY A 1 99 ? 18.40780 1.60081 25.34110 1.000 45.25344 95 GLY H C 1
ATOM 780 O O . GLY A 1 99 ? 18.38910 0.49708 24.79101 1.000 45.95637 95 GLY H O 1
ATOM 781 N N . SER A 1 100 ? 18.21537 2.74584 24.67736 1.000 49.80647 96 SER H N 1
ATOM 782 C CA . SER A 1 100 ? 18.04295 2.77700 23.23167 1.000 41.82018 96 SER H CA 1
ATOM 783 C C . SER A 1 100 ? 18.99050 3.73603 22.52338 1.000 45.84497 96 SER H C 1
ATOM 784 O O . SER A 1 100 ? 18.89340 3.87991 21.30030 1.000 54.30847 96 SER H O 1
ATOM 787 N N . GLY A 1 101 ? 19.89744 4.39176 23.24181 1.000 47.29636 97 GLY H N 1
ATOM 788 C CA . GLY A 1 101 ? 20.84855 5.27936 22.60282 1.000 49.01875 97 GLY H CA 1
ATOM 789 C C . GLY A 1 101 ? 22.27165 4.77629 22.68845 1.000 48.78681 97 GLY H C 1
ATOM 790 O O . GLY A 1 101 ? 22.57223 3.66505 22.24257 1.000 58.59025 97 GLY H O 1
ATOM 791 N N . GLY A 1 102 ? 23.16118 5.59133 23.25069 1.000 46.57335 98 GLY H N 1
ATOM 792 C CA . GLY A 1 102 ? 24.50505 5.13106 23.54984 1.000 48.84490 98 GLY H CA 1
ATOM 793 C C . GLY A 1 102 ? 24.46843 3.95966 24.51075 1.000 55.68989 98 GLY H C 1
ATOM 794 O O . GLY A 1 102 ? 24.12175 4.12548 25.68482 1.000 63.44788 98 GLY H O 1
ATOM 795 N N . LEU A 1 103 ? 24.80851 2.76827 24.02234 1.000 49.93284 99 LEU H N 1
ATOM 796 C CA . LEU A 1 103 ? 24.68209 1.54700 24.81150 1.000 52.30719 99 LEU H CA 1
ATOM 797 C C . LEU A 1 103 ? 25.87287 1.43485 25.75428 1.000 62.80698 99 LEU H C 1
ATOM 798 O O . LEU A 1 103 ? 26.98348 1.10022 25.32872 1.000 62.91223 99 LEU H O 1
ATOM 803 N N . VAL A 1 104 ? 25.64195 1.71549 27.03365 1.000 53.58321 101 VAL H N 1
ATOM 804 C CA . VAL A 1 104 ? 26.70657 1.69087 28.03226 1.000 65.72578 101 VAL H CA 1
ATOM 805 C C . VAL A 1 104 ? 26.85164 0.30952 28.65362 1.000 64.79523 101 VAL H C 1
ATOM 806 O O . VAL A 1 104 ? 27.96028 -0.21972 28.76687 1.000 65.16236 101 VAL H O 1
ATOM 810 N N . HIS A 1 105 ? 25.73906 -0.29295 29.06619 1.000 55.65882 102 HIS H N 1
ATOM 811 C CA . HIS A 1 105 ? 25.74798 -1.56090 29.78683 1.000 65.32671 102 HIS H CA 1
ATOM 812 C C . HIS A 1 105 ? 25.38488 -2.68346 28.82102 1.000 56.09175 102 HIS H C 1
ATOM 813 O O . HIS A 1 105 ? 24.25968 -2.73822 28.31531 1.000 53.55384 102 HIS H O 1
ATOM 820 N N . TRP A 1 106 ? 26.34090 -3.57179 28.56830 1.000 67.87417 103 TRP H N 1
ATOM 821 C CA . TRP A 1 106 ? 26.15903 -4.72650 27.70448 1.000 64.12095 103 TRP H CA 1
ATOM 822 C C . TRP A 1 106 ? 26.09314 -6.00279 28.53251 1.000 74.20956 103 TRP H C 1
ATOM 823 O O . TRP A 1 106 ? 26.52703 -6.04880 29.68644 1.000 85.00027 103 TRP H O 1
ATOM 834 N N . GLY A 1 107 ? 25.54036 -7.04900 27.92036 1.000 57.35434 104 GLY H N 1
ATOM 835 C CA . GLY A 1 107 ? 25.64443 -8.38046 28.47437 1.000 63.51390 104 GLY H CA 1
ATOM 836 C C . GLY A 1 107 ? 26.85470 -9.11139 27.92749 1.000 69.28681 104 GLY H C 1
ATOM 837 O O . GLY A 1 107 ? 27.55007 -8.62862 27.03517 1.000 64.41760 104 GLY H O 1
ATOM 838 N N . HIS A 1 108 ? 27.10571 -10.29957 28.48215 1.000 67.83534 105 HIS H N 1
ATOM 839 C CA . HIS A 1 108 ? 28.26840 -11.06659 28.04840 1.000 78.50779 105 HIS H CA 1
ATOM 840 C C . HIS A 1 108 ? 28.08997 -11.60606 26.63521 1.000 75.57322 105 HIS H C 1
ATOM 841 O O . HIS A 1 108 ? 29.07113 -11.73569 25.89467 1.000 71.77693 105 HIS H O 1
ATOM 848 N N . GLY A 1 109 ? 26.85801 -11.91915 26.24388 1.000 69.10324 106 GLY H N 1
ATOM 849 C CA . GLY A 1 109 ? 26.58983 -12.40173 24.90500 1.000 56.73293 106 GLY H CA 1
ATOM 850 C C . GLY A 1 109 ? 26.43492 -13.90586 24.82709 1.000 69.97293 106 GLY H C 1
ATOM 851 O O . GLY A 1 109 ? 27.23510 -14.65113 25.40067 1.000 80.91225 106 GLY H O 1
ATOM 852 N N . THR A 1 110 ? 25.40397 -14.36447 24.12401 1.000 54.17067 107 THR H N 1
ATOM 853 C CA . THR A 1 110 ? 25.18695 -15.78158 23.88071 1.000 59.81413 107 THR H CA 1
ATOM 854 C C . THR A 1 110 ? 25.36896 -16.08210 22.39732 1.000 68.77080 107 THR H C 1
ATOM 855 O O . THR A 1 110 ? 25.14830 -15.22267 21.53850 1.000 61.90755 107 THR H O 1
ATOM 859 N N . LEU A 1 111 ? 25.78296 -17.31020 22.10272 1.000 51.50039 108 LEU H N 1
ATOM 860 C CA . LEU A 1 111 ? 26.15551 -17.70348 20.75117 1.000 51.91818 108 LEU H CA 1
ATOM 861 C C . LEU A 1 111 ? 25.03538 -18.51351 20.11169 1.000 64.17052 108 LEU H C 1
ATOM 862 O O . LEU A 1 111 ? 24.54163 -19.47980 20.70323 1.000 70.60794 108 LEU H O 1
ATOM 867 N N . VAL A 1 112 ? 24.63715 -18.11187 18.90783 1.000 57.12650 109 VAL H N 1
ATOM 868 C CA . VAL A 1 112 ? 23.61213 -18.79997 18.13207 1.000 58.80425 109 VAL H CA 1
ATOM 869 C C . VAL A 1 112 ? 24.25747 -19.28624 16.84355 1.000 62.25989 109 VAL H C 1
ATOM 870 O O . VAL A 1 112 ? 24.84841 -18.49141 16.10210 1.000 55.64110 109 VAL H O 1
ATOM 874 N N . THR A 1 113 ? 24.15525 -20.58687 16.58225 1.000 47.25559 110 THR H N 1
ATOM 875 C CA . THR A 1 113 ? 24.72294 -21.19864 15.38711 1.000 50.99980 110 THR H CA 1
ATOM 876 C C . THR A 1 113 ? 23.60149 -21.85425 14.59582 1.000 57.98104 110 THR H C 1
ATOM 877 O O . THR A 1 113 ? 22.92216 -22.75272 15.10397 1.000 63.87792 110 THR H O 1
ATOM 881 N N . VAL A 1 114 ? 23.40731 -21.40407 13.35981 1.000 44.07063 111 VAL H N 1
ATOM 882 C CA . VAL A 1 114 ? 22.39596 -21.95340 12.46392 1.000 52.65007 111 VAL H CA 1
ATOM 883 C C . VAL A 1 114 ? 23.11797 -22.59999 11.29163 1.000 63.04210 111 VAL H C 1
ATOM 884 O O . VAL A 1 114 ? 23.83910 -21.91901 10.55147 1.000 66.21291 111 VAL H O 1
ATOM 888 N N . SER A 1 115 ? 22.92712 -23.90796 11.12326 1.000 44.90011 112 SER H N 1
ATOM 889 C CA . SER A 1 115 ? 23.60091 -24.64472 10.06379 1.000 57.67385 112 SER H CA 1
ATOM 890 C C . SER A 1 115 ? 22.88712 -25.96866 9.83886 1.000 75.03597 112 SER H C 1
ATOM 891 O O . SER A 1 115 ? 22.38758 -26.58102 10.78605 1.000 77.23026 112 SER H O 1
ATOM 894 N N . SER A 1 116 ? 22.84202 -26.39864 8.57809 1.000 60.16956 113 SER H N 1
ATOM 895 C CA . SER A 1 116 ? 22.32264 -27.71691 8.24336 1.000 71.23487 113 SER H CA 1
ATOM 896 C C . SER A 1 116 ? 23.33755 -28.82271 8.48865 1.000 81.69963 113 SER H C 1
ATOM 897 O O . SER A 1 116 ? 22.98193 -30.00178 8.38782 1.000 93.15104 113 SER H O 1
ATOM 900 N N . ALA A 1 117 ? 24.58403 -28.47370 8.79432 1.000 70.65470 114 ALA H N 1
ATOM 901 C CA . ALA A 1 117 ? 25.59650 -29.47683 9.07405 1.000 76.38353 114 ALA H CA 1
ATOM 902 C C . ALA A 1 117 ? 25.33945 -30.13111 10.42790 1.000 76.67674 114 ALA H C 1
ATOM 903 O O . ALA A 1 117 ? 24.66859 -29.57642 11.30303 1.000 76.84038 114 ALA H O 1
ATOM 905 N N . SER A 1 118 ? 25.88390 -31.33071 10.59085 1.000 73.60007 115 SER H N 1
ATOM 906 C CA . SER A 1 118 ? 25.76763 -32.08912 11.82583 1.000 77.45920 115 SER H CA 1
ATOM 907 C C . SER A 1 118 ? 27.11147 -32.12479 12.54251 1.000 78.91371 115 SER H C 1
ATOM 908 O O . SER A 1 118 ? 28.14725 -31.72986 12.00045 1.000 78.49984 115 SER H O 1
ATOM 911 N N . THR A 1 119 ? 27.07914 -32.60579 13.78222 1.000 72.61509 116 THR H N 1
ATOM 912 C CA . THR A 1 119 ? 28.28947 -32.69396 14.58685 1.000 72.11867 116 THR H CA 1
ATOM 913 C C . THR A 1 119 ? 29.24523 -33.71962 13.99108 1.000 82.92736 116 THR H C 1
ATOM 914 O O . THR A 1 119 ? 28.85184 -34.84951 13.68698 1.000 91.79596 116 THR H O 1
ATOM 918 N N . LYS A 1 120 ? 30.50261 -33.32103 13.81785 1.000 71.19958 117 LYS H N 1
ATOM 919 C CA . LYS A 1 120 ? 31.51249 -34.20642 13.26031 1.000 74.73349 117 LYS H CA 1
ATOM 920 C C . LYS A 1 120 ? 32.87040 -33.84037 13.83662 1.000 75.86437 117 LYS H C 1
ATOM 921 O O . LYS A 1 120 ? 33.22191 -32.66021 13.91991 1.000 63.29359 117 LYS H O 1
ATOM 927 N N . GLY A 1 121 ? 33.62440 -34.85965 14.23347 1.000 80.66526 118 GLY H N 1
ATOM 928 C CA . GLY A 1 121 ? 34.97664 -34.67043 14.69218 1.000 69.38634 118 GLY H CA 1
ATOM 929 C C . GLY A 1 121 ? 35.92219 -34.37956 13.54496 1.000 69.89331 118 GLY H C 1
ATOM 930 O O . GLY A 1 121 ? 35.63851 -34.67790 12.37937 1.000 76.23428 118 GLY H O 1
ATOM 931 N N . PRO A 1 122 ? 37.06698 -33.78222 13.85752 1.000 71.53755 119 PRO H N 1
ATOM 932 C CA . PRO A 1 122 ? 38.02212 -33.39256 12.81966 1.000 75.15413 119 PRO H CA 1
ATOM 933 C C . PRO A 1 122 ? 38.94076 -34.53429 12.40756 1.000 91.40299 119 PRO H C 1
ATOM 934 O O . PRO A 1 122 ? 39.20176 -35.47274 13.16263 1.000 95.39697 119 PRO H O 1
ATOM 938 N N . SER A 1 123 ? 39.43345 -34.42661 11.17746 1.000 76.22175 120 SER H N 1
ATOM 939 C CA . SER A 1 123 ? 40.41562 -35.34998 10.62199 1.000 78.64358 120 SER H CA 1
ATOM 940 C C . SER A 1 123 ? 41.75568 -34.62651 10.57356 1.000 82.15690 120 SER H C 1
ATOM 941 O O . SER A 1 123 ? 41.94968 -33.72166 9.75480 1.000 81.69285 120 SER H O 1
ATOM 944 N N . VAL A 1 124 ? 42.67304 -35.02167 11.44799 1.000 82.60107 121 VAL H N 1
ATOM 945 C CA . VAL A 1 124 ? 43.96432 -34.35758 11.57482 1.000 81.13234 121 VAL H CA 1
ATOM 946 C C . VAL A 1 124 ? 44.93652 -34.95819 10.56931 1.000 96.22844 121 VAL H C 1
ATOM 947 O O . VAL A 1 124 ? 45.14552 -36.17704 10.54031 1.000 111.50194 121 VAL H O 1
ATOM 951 N N . PHE A 1 125 ? 45.52925 -34.10181 9.74177 1.000 84.92929 122 PHE H N 1
ATOM 952 C CA . PHE A 1 125 ? 46.54616 -34.49790 8.78488 1.000 94.94841 122 PHE H CA 1
ATOM 953 C C . PHE A 1 125 ? 47.82956 -33.71949 9.04269 1.000 100.51129 122 PHE H C 1
ATOM 954 O O . PHE A 1 125 ? 47.78062 -32.57010 9.49055 1.000 93.25766 122 PHE H O 1
ATOM 962 N N . PRO A 1 126 ? 48.98977 -34.31139 8.77431 1.000 91.96216 123 PRO H N 1
ATOM 963 C CA . PRO A 1 126 ? 50.24899 -33.61397 9.03558 1.000 98.62723 123 PRO H CA 1
ATOM 964 C C . PRO A 1 126 ? 50.72124 -32.78127 7.85477 1.000 95.31176 123 PRO H C 1
ATOM 965 O O . PRO A 1 126 ? 50.40387 -33.04231 6.69255 1.000 99.45545 123 PRO H O 1
ATOM 969 N N . LEU A 1 127 ? 51.49127 -31.75022 8.18557 1.000 103.09076 124 LEU H N 1
ATOM 970 C CA . LEU A 1 127 ? 52.16325 -30.89104 7.21439 1.000 116.94044 124 LEU H CA 1
ATOM 971 C C . LEU A 1 127 ? 53.66186 -31.11864 7.40271 1.000 132.67253 124 LEU H C 1
ATOM 972 O O . LEU A 1 127 ? 54.34079 -30.35681 8.09417 1.000 136.27616 124 LEU H O 1
ATOM 977 N N . ALA A 1 128 ? 54.17137 -32.19205 6.78153 1.000 108.50028 125 ALA H N 1
ATOM 978 C CA . ALA A 1 128 ? 55.53615 -32.66328 6.98328 1.000 125.51084 125 ALA H CA 1
ATOM 979 C C . ALA A 1 128 ? 56.54335 -31.70675 6.34652 1.000 123.97319 125 ALA H C 1
ATOM 980 O O . ALA A 1 128 ? 56.31166 -31.19749 5.24566 1.000 122.20804 125 ALA H O 1
ATOM 982 N N . PRO A 1 129 ? 57.66237 -31.45326 7.01967 1.000 113.00082 126 PRO H N 1
ATOM 983 C CA . PRO A 1 129 ? 58.72859 -30.64213 6.42272 1.000 127.28247 126 PRO H CA 1
ATOM 984 C C . PRO A 1 129 ? 59.41628 -31.38616 5.28693 1.000 144.07291 126 PRO H C 1
ATOM 985 O O . PRO A 1 129 ? 59.26203 -32.59539 5.10304 1.000 146.10980 126 PRO H O 1
ATOM 989 N N . SER A 1 130 ? 60.20111 -30.63447 4.52110 1.000 129.08603 127 SER H N 1
ATOM 990 C CA . SER A 1 130 ? 60.95432 -31.19979 3.40767 1.000 141.51003 127 SER H CA 1
ATOM 991 C C . SER A 1 130 ? 62.10056 -30.27949 3.00119 1.000 151.06250 127 SER H C 1
ATOM 992 O O . SER A 1 130 ? 63.15162 -30.26152 3.64161 1.000 154.61100 127 SER H O 1
ATOM 995 N N . GLY A 1 137 ? 66.29705 -21.01435 6.07778 1.000 132.86662 134 GLY H N 1
ATOM 996 C CA . GLY A 1 137 ? 66.73558 -20.71731 7.42909 1.000 142.13659 134 GLY H CA 1
ATOM 997 C C . GLY A 1 137 ? 66.46043 -21.84439 8.40501 1.000 147.65625 134 GLY H C 1
ATOM 998 O O . GLY A 1 137 ? 67.35975 -22.60741 8.75722 1.000 168.53433 134 GLY H O 1
ATOM 999 N N . THR A 1 138 ? 65.20742 -21.94727 8.84406 1.000 164.45132 135 THR H N 1
ATOM 1000 C CA . THR A 1 138 ? 64.76678 -22.98757 9.75499 1.000 160.04535 135 THR H CA 1
ATOM 1001 C C . THR A 1 138 ? 63.80474 -23.92962 9.02517 1.000 152.27828 135 THR H C 1
ATOM 1002 O O . THR A 1 138 ? 63.81263 -24.01002 7.78763 1.000 158.43915 135 THR H O 1
ATOM 1006 N N . ALA A 1 139 ? 62.97883 -24.63945 9.78868 1.000 163.68845 136 ALA H N 1
ATOM 1007 C CA . ALA A 1 139 ? 62.02871 -25.59432 9.24153 1.000 156.96258 136 ALA H CA 1
ATOM 1008 C C . ALA A 1 139 ? 60.61726 -25.23969 9.68725 1.000 134.94791 136 ALA H C 1
ATOM 1009 O O . ALA A 1 139 ? 60.40542 -24.73125 10.79242 1.000 121.51074 136 ALA H O 1
ATOM 1011 N N . ALA A 1 140 ? 59.65177 -25.51127 8.81377 1.000 146.35367 137 ALA H N 1
ATOM 1012 C CA . ALA A 1 140 ? 58.24686 -25.24382 9.08309 1.000 120.95088 137 ALA H CA 1
ATOM 1013 C C . ALA A 1 140 ? 57.47107 -26.54998 9.04424 1.000 117.16793 137 ALA H C 1
ATOM 1014 O O . ALA A 1 140 ? 57.63131 -27.34523 8.11229 1.000 126.29413 137 ALA H O 1
ATOM 1016 N N . LEU A 1 141 ? 56.63732 -26.76644 10.05757 1.000 130.25042 138 LEU H N 1
ATOM 1017 C CA . LEU A 1 141 ? 55.79403 -27.94888 10.12255 1.000 121.06375 138 LEU H CA 1
ATOM 1018 C C . LEU A 1 141 ? 54.47660 -27.56445 10.77547 1.000 104.25007 138 LEU H C 1
ATOM 1019 O O . LEU A 1 141 ? 54.37656 -26.54228 11.45883 1.000 92.06115 138 LEU H O 1
ATOM 1024 N N . GLY A 1 142 ? 53.46220 -28.39183 10.55656 1.000 114.34362 139 GLY H N 1
ATOM 1025 C CA . GLY A 1 142 ? 52.16382 -28.07787 11.11914 1.000 97.94806 139 GLY H CA 1
ATOM 1026 C C . GLY A 1 142 ? 51.20765 -29.24109 10.99611 1.000 94.18380 139 GLY H C 1
ATOM 1027 O O . GLY A 1 142 ? 51.55919 -30.32114 10.51464 1.000 104.57164 139 GLY H O 1
ATOM 1028 N N . CYS A 1 143 ? 49.97893 -28.99753 11.44861 1.000 114.86002 140 CYS H N 1
ATOM 1029 C CA . CYS A 1 143 ? 48.90619 -29.98183 11.41206 1.000 106.28102 140 CYS H CA 1
ATOM 1030 C C . CYS A 1 143 ? 47.66774 -29.34972 10.79552 1.000 87.45718 140 CYS H C 1
ATOM 1031 O O . CYS A 1 143 ? 47.31392 -28.21398 11.12920 1.000 78.72297 140 CYS H O 1
ATOM 1034 N N . LEU A 1 144 ? 47.01200 -30.08596 9.90101 1.000 94.95790 141 LEU H N 1
ATOM 1035 C CA . LEU A 1 144 ? 45.80656 -29.61833 9.22557 1.000 78.14593 141 LEU H CA 1
ATOM 1036 C C . LEU A 1 144 ? 44.59094 -30.26092 9.88632 1.000 77.21110 141 LEU H C 1
ATOM 1037 O O . LEU A 1 144 ? 44.34237 -31.45944 9.71735 1.000 81.49838 141 LEU H O 1
ATOM 1042 N N . VAL A 1 145 ? 43.83815 -29.46166 10.63508 1.000 90.10752 142 VAL H N 1
ATOM 1043 C CA . VAL A 1 145 ? 42.61656 -29.91313 11.29179 1.000 78.52275 142 VAL H CA 1
ATOM 1044 C C . VAL A 1 145 ? 41.45260 -29.58355 10.36419 1.000 76.08931 142 VAL H C 1
ATOM 1045 O O . VAL A 1 145 ? 41.09960 -28.41535 10.19154 1.000 70.00260 142 VAL H O 1
ATOM 1049 N N . LYS A 1 146 ? 40.84980 -30.61068 9.76783 1.000 68.02747 143 LYS H N 1
ATOM 1050 C CA . LYS A 1 146 ? 39.91429 -30.42062 8.66869 1.000 75.08489 143 LYS H CA 1
ATOM 1051 C C . LYS A 1 146 ? 38.58519 -31.10916 8.95298 1.000 76.13588 143 LYS H C 1
ATOM 1052 O O . LYS A 1 146 ? 38.53449 -32.15327 9.60854 1.000 82.61372 143 LYS H O 1
ATOM 1058 N N . ASP A 1 147 ? 37.50698 -30.49787 8.45457 1.000 73.69469 144 ASP H N 1
ATOM 1059 C CA . ASP A 1 147 ? 36.18440 -31.12051 8.37118 1.000 78.55550 144 ASP H CA 1
ATOM 1060 C C . ASP A 1 147 ? 35.63478 -31.46335 9.75795 1.000 73.41122 144 ASP H C 1
ATOM 1061 O O . ASP A 1 147 ? 35.42730 -32.62743 10.11014 1.000 80.95847 144 ASP H O 1
ATOM 1066 N N . TYR A 1 148 ? 35.38672 -30.41626 10.54147 1.000 86.03303 145 TYR H N 1
ATOM 1067 C CA . TYR A 1 148 ? 34.77850 -30.55359 11.85494 1.000 82.09693 145 TYR H CA 1
ATOM 1068 C C . TYR A 1 148 ? 33.65854 -29.53568 12.00050 1.000 73.13148 145 TYR H C 1
ATOM 1069 O O . TYR A 1 148 ? 33.65604 -28.48729 11.34731 1.000 70.69522 145 TYR H O 1
ATOM 1078 N N . PHE A 1 149 ? 32.69792 -29.86577 12.86571 1.000 70.66910 146 PHE H N 1
ATOM 1079 C CA . PHE A 1 149 ? 31.57570 -28.99040 13.16610 1.000 67.02432 146 PHE H CA 1
ATOM 1080 C C . PHE A 1 149 ? 31.01615 -29.43683 14.50424 1.000 66.36001 146 PHE H C 1
ATOM 1081 O O . PHE A 1 149 ? 30.86712 -30.64861 14.72670 1.000 65.33587 146 PHE H O 1
ATOM 1089 N N . PRO A 1 150 ? 30.70178 -28.51757 15.40950 1.000 69.23191 147 PRO H N 1
ATOM 1090 C CA . PRO A 1 150 ? 30.82933 -27.06248 15.30468 1.000 70.22706 147 PRO H CA 1
ATOM 1091 C C . PRO A 1 150 ? 32.13801 -26.54147 15.88620 1.000 72.09419 147 PRO H C 1
ATOM 1092 O O . PRO A 1 150 ? 33.00992 -27.30975 16.28736 1.000 72.34586 147 PRO H O 1
ATOM 1096 N N . GLU A 1 151 ? 32.28991 -25.22036 15.92970 1.000 67.47413 148 GLU H N 1
ATOM 1097 C CA . GLU A 1 151 ? 33.39869 -24.60702 16.63365 1.000 74.73204 148 GLU H CA 1
ATOM 1098 C C . GLU A 1 151 ? 33.26159 -24.85780 18.13493 1.000 68.54017 148 GLU H C 1
ATOM 1099 O O . GLU A 1 151 ? 32.16486 -25.12753 18.63058 1.000 72.68305 148 GLU H O 1
ATOM 1105 N N . PRO A 1 152 ? 34.36714 -24.77699 18.88805 1.000 65.37065 149 PRO H N 1
ATOM 1106 C CA . PRO A 1 152 ? 35.75027 -24.56614 18.45065 1.000 75.59689 149 PRO H CA 1
ATOM 1107 C C . PRO A 1 152 ? 36.64195 -25.79274 18.63310 1.000 81.06988 149 PRO H C 1
ATOM 1108 O O . PRO A 1 152 ? 36.21860 -26.81025 19.17477 1.000 77.59251 149 PRO H O 1
ATOM 1112 N N . VAL A 1 153 ? 37.89317 -25.71188 18.18605 1.000 73.95759 150 VAL H N 1
ATOM 1113 C CA . VAL A 1 153 ? 38.88979 -26.75569 18.39478 1.000 73.80826 150 VAL H CA 1
ATOM 1114 C C . VAL A 1 153 ? 40.11219 -26.12036 19.03939 1.000 77.29721 150 VAL H C 1
ATOM 1115 O O . VAL A 1 153 ? 40.60674 -25.09287 18.56130 1.000 86.86666 150 VAL H O 1
ATOM 1119 N N . THR A 1 154 ? 40.59066 -26.72431 20.12397 1.000 76.16143 151 THR H N 1
ATOM 1120 C CA . THR A 1 154 ? 41.82968 -26.30084 20.75950 1.000 76.89482 151 THR H CA 1
ATOM 1121 C C . THR A 1 154 ? 42.98952 -27.12759 20.22175 1.000 87.11388 151 THR H C 1
ATOM 1122 O O . THR A 1 154 ? 42.86335 -28.33867 20.01879 1.000 85.95665 151 THR H O 1
ATOM 1126 N N . VAL A 1 155 ? 44.11829 -26.46403 19.98317 1.000 75.07351 152 VAL H N 1
ATOM 1127 C CA . VAL A 1 155 ? 45.30478 -27.09968 19.42359 1.000 84.92749 152 VAL H CA 1
ATOM 1128 C C . VAL A 1 155 ? 46.49751 -26.75942 20.30485 1.000 95.57930 152 VAL H C 1
ATOM 1129 O O . VAL A 1 155 ? 46.68956 -25.59606 20.67614 1.000 93.48611 152 VAL H O 1
ATOM 1133 N N . SER A 1 156 ? 47.29102 -27.77366 20.64236 1.000 91.10372 153 SER H N 1
ATOM 1134 C CA . SER A 1 156 ? 48.52641 -27.58597 21.38691 1.000 99.26086 153 SER H CA 1
ATOM 1135 C C . SER A 1 156 ? 49.58753 -28.51558 20.81703 1.000 111.92036 153 SER H C 1
ATOM 1136 O O . SER A 1 156 ? 49.27960 -29.52513 20.17890 1.000 111.36715 153 SER H O 1
ATOM 1139 N N . TRP A 1 157 ? 50.84777 -28.16245 21.05487 1.000 97.79612 154 TRP H N 1
ATOM 1140 C CA . TRP A 1 157 ? 51.98743 -28.90597 20.53561 1.000 107.61858 154 TRP H CA 1
ATOM 1141 C C . TRP A 1 157 ? 52.80636 -29.46209 21.69116 1.000 117.99594 154 TRP H C 1
ATOM 1142 O O . TRP A 1 157 ? 53.18619 -28.71795 22.60201 1.000 124.73503 154 TRP H O 1
ATOM 1153 N N . ASN A 1 158 ? 53.07441 -30.76976 21.64446 1.000 98.23973 155 ASN H N 1
ATOM 1154 C CA . ASN A 1 158 ? 53.85495 -31.46676 22.66877 1.000 104.84441 155 ASN H CA 1
ATOM 1155 C C . ASN A 1 158 ? 53.25229 -31.26531 24.05974 1.000 103.45445 155 ASN H C 1
ATOM 1156 O O . ASN A 1 158 ? 53.94473 -30.91965 25.01965 1.000 116.98687 155 ASN H O 1
ATOM 1161 N N . SER A 1 159 ? 51.93870 -31.48508 24.15706 1.000 115.60272 156 SER H N 1
ATOM 1162 C CA . SER A 1 159 ? 51.19733 -31.38879 25.41699 1.000 115.73189 156 SER H CA 1
ATOM 1163 C C . SER A 1 159 ? 51.32722 -30.00696 26.05357 1.000 121.37942 156 SER H C 1
ATOM 1164 O O . SER A 1 159 ? 51.22538 -29.86177 27.27411 1.000 123.18176 156 SER H O 1
ATOM 1167 N N . GLY A 1 160 ? 51.54836 -28.98214 25.23580 1.000 106.52009 157 GLY H N 1
ATOM 1168 C CA . GLY A 1 160 ? 51.70414 -27.63320 25.73313 1.000 107.32558 157 GLY H CA 1
ATOM 1169 C C . GLY A 1 160 ? 53.11524 -27.23622 26.10130 1.000 127.06113 157 GLY H C 1
ATOM 1170 O O . GLY A 1 160 ? 53.29903 -26.19347 26.74093 1.000 132.96768 157 GLY H O 1
ATOM 1171 N N . ALA A 1 161 ? 54.11873 -28.03132 25.72550 1.000 109.65011 158 ALA H N 1
ATOM 1172 C CA . ALA A 1 161 ? 55.50065 -27.66760 26.01401 1.000 121.65253 158 ALA H CA 1
ATOM 1173 C C . ALA A 1 161 ? 56.06971 -26.72004 24.96710 1.000 130.93948 158 ALA H C 1
ATOM 1174 O O . ALA A 1 161 ? 56.91530 -25.87923 25.29282 1.000 140.64535 158 ALA H O 1
ATOM 1176 N N . LEU A 1 162 ? 55.62514 -26.83767 23.71789 1.000 116.69205 159 LEU H N 1
ATOM 1177 C CA . LEU A 1 162 ? 56.06478 -25.95962 22.63484 1.000 120.69362 159 LEU H CA 1
ATOM 1178 C C . LEU A 1 162 ? 54.98375 -24.90290 22.43248 1.000 119.39259 159 LEU H C 1
ATOM 1179 O O . LEU A 1 162 ? 54.02641 -25.09890 21.68300 1.000 107.48624 159 LEU H O 1
ATOM 1184 N N . THR A 1 163 ? 55.14114 -23.77047 23.11866 1.000 126.14978 160 THR H N 1
ATOM 1185 C CA . THR A 1 163 ? 54.19870 -22.66562 23.02589 1.000 112.13137 160 THR H CA 1
ATOM 1186 C C . THR A 1 163 ? 54.77166 -21.43843 22.33240 1.000 121.66257 160 THR H C 1
ATOM 1187 O O . THR A 1 163 ? 54.01278 -20.51234 22.02562 1.000 117.11169 160 THR H O 1
ATOM 1191 N N . SER A 1 164 ? 56.07642 -21.40375 22.07913 1.000 110.77952 161 SER H N 1
ATOM 1192 C CA . SER A 1 164 ? 56.72546 -20.27048 21.43491 1.000 121.54221 161 SER H CA 1
ATOM 1193 C C . SER A 1 164 ? 56.92715 -20.56831 19.95500 1.000 118.85565 161 SER H C 1
ATOM 1194 O O . SER A 1 164 ? 57.42532 -21.64010 19.59343 1.000 115.48236 161 SER H O 1
ATOM 1197 N N . GLY A 1 165 ? 56.54135 -19.61926 19.10654 1.000 123.04202 162 GLY H N 1
ATOM 1198 C CA . GLY A 1 165 ? 56.65562 -19.78176 17.67288 1.000 124.19533 162 GLY H CA 1
ATOM 1199 C C . GLY A 1 165 ? 55.50323 -20.50033 17.01117 1.000 114.73095 162 GLY H C 1
ATOM 1200 O O . GLY A 1 165 ? 55.57973 -20.78127 15.80909 1.000 110.64385 162 GLY H O 1
ATOM 1201 N N . VAL A 1 166 ? 54.44229 -20.80259 17.74765 1.000 130.46242 163 VAL H N 1
ATOM 1202 C CA . VAL A 1 166 ? 53.29423 -21.52446 17.21334 1.000 114.87801 163 VAL H CA 1
ATOM 1203 C C . VAL A 1 166 ? 52.24876 -20.52314 16.74698 1.000 104.98404 163 VAL H C 1
ATOM 1204 O O . VAL A 1 166 ? 51.95853 -19.53733 17.43559 1.000 105.17634 163 VAL H O 1
ATOM 1208 N N . HIS A 1 167 ? 51.67888 -20.77526 15.56959 1.000 111.31275 164 HIS H N 1
ATOM 1209 C CA . HIS A 1 167 ? 50.63855 -19.92542 14.99166 1.000 102.25126 164 HIS H CA 1
ATOM 1210 C C . HIS A 1 167 ? 49.44218 -20.80322 14.63731 1.000 82.06429 164 HIS H C 1
ATOM 1211 O O . HIS A 1 167 ? 49.46161 -21.51423 13.62706 1.000 82.91599 164 HIS H O 1
ATOM 1218 N N . THR A 1 168 ? 48.40470 -20.75143 15.46872 1.000 91.73771 165 THR H N 1
ATOM 1219 C CA . THR A 1 168 ? 47.14099 -21.42040 15.19221 1.000 85.55931 165 THR H CA 1
ATOM 1220 C C . THR A 1 168 ? 46.18485 -20.40925 14.57385 1.000 80.31692 165 THR H C 1
ATOM 1221 O O . THR A 1 168 ? 45.76165 -19.45892 15.24080 1.000 83.91641 165 THR H O 1
ATOM 1225 N N . PHE A 1 169 ? 45.84455 -20.62156 13.30708 1.000 81.97032 166 PHE H N 1
ATOM 1226 C CA . PHE A 1 169 ? 45.03648 -19.67978 12.55639 1.000 81.56215 166 PHE H CA 1
ATOM 1227 C C . PHE A 1 169 ? 43.58355 -19.72155 13.02846 1.000 71.32616 166 PHE H C 1
ATOM 1228 O O . PHE A 1 169 ? 43.19828 -20.57996 13.82554 1.000 59.97712 166 PHE H O 1
ATOM 1236 N N . PRO A 1 170 ? 42.75977 -18.76917 12.59279 1.000 81.48972 167 PRO H N 1
ATOM 1237 C CA . PRO A 1 170 ? 41.31275 -18.91010 12.78791 1.000 70.02160 167 PRO H CA 1
ATOM 1238 C C . PRO A 1 170 ? 40.70001 -19.79487 11.71391 1.000 60.59222 167 PRO H C 1
ATOM 1239 O O . PRO A 1 170 ? 41.11801 -19.78263 10.55347 1.000 69.80209 167 PRO H O 1
ATOM 1243 N N . ALA A 1 171 ? 39.69694 -20.56893 12.11604 1.000 66.18283 168 ALA H N 1
ATOM 1244 C CA . ALA A 1 171 ? 39.08835 -21.53799 11.21774 1.000 65.52601 168 ALA H CA 1
ATOM 1245 C C . ALA A 1 171 ? 38.32590 -20.84834 10.09213 1.000 71.42376 168 ALA H C 1
ATOM 1246 O O . ALA A 1 171 ? 37.77926 -19.75412 10.25544 1.000 78.68388 168 ALA H O 1
ATOM 1248 N N . VAL A 1 172 ? 38.29419 -21.50996 8.93797 1.000 64.29023 169 VAL H N 1
ATOM 1249 C CA . VAL A 1 172 ? 37.54153 -21.05968 7.77368 1.000 71.51891 169 VAL H CA 1
ATOM 1250 C C . VAL A 1 172 ? 36.33655 -21.97208 7.60029 1.000 69.60078 169 VAL H C 1
ATOM 1251 O O . VAL A 1 172 ? 36.42093 -23.18055 7.84838 1.000 69.74256 169 VAL H O 1
ATOM 1255 N N . LEU A 1 173 ? 35.21487 -21.39514 7.17795 1.000 78.90086 170 LEU H N 1
ATOM 1256 C CA . LEU A 1 173 ? 33.98852 -22.14841 6.94842 1.000 68.29428 170 LEU H CA 1
ATOM 1257 C C . LEU A 1 173 ? 33.91702 -22.54452 5.47934 1.000 77.58635 170 LEU H C 1
ATOM 1258 O O . LEU A 1 173 ? 33.83999 -21.67842 4.60060 1.000 88.36111 170 LEU H O 1
ATOM 1263 N N . GLN A 1 174 ? 33.93673 -23.84848 5.22010 1.000 73.39952 171 GLN H N 1
ATOM 1264 C CA . GLN A 1 174 ? 33.93013 -24.36074 3.86102 1.000 83.06385 171 GLN H CA 1
ATOM 1265 C C . GLN A 1 174 ? 32.51444 -24.34943 3.28761 1.000 82.39054 171 GLN H C 1
ATOM 1266 O O . GLN A 1 174 ? 31.52743 -24.11831 3.99140 1.000 70.62297 171 GLN H O 1
ATOM 1272 N N . SER A 1 175 ? 32.42671 -24.60592 1.97940 1.000 86.73714 172 SER H N 1
ATOM 1273 C CA . SER A 1 175 ? 31.12974 -24.61553 1.30952 1.000 80.49257 172 SER H CA 1
ATOM 1274 C C . SER A 1 175 ? 30.23437 -25.72185 1.85258 1.000 74.70699 172 SER H C 1
ATOM 1275 O O . SER A 1 175 ? 29.00861 -25.56716 1.91123 1.000 77.52829 172 SER H O 1
ATOM 1278 N N . SER A 1 176 ? 30.82873 -26.84538 2.25879 1.000 83.61750 173 SER H N 1
ATOM 1279 C CA . SER A 1 176 ? 30.06038 -27.95235 2.81358 1.000 75.64547 173 SER H CA 1
ATOM 1280 C C . SER A 1 176 ? 29.45387 -27.62753 4.17133 1.000 74.14542 173 SER H C 1
ATOM 1281 O O . SER A 1 176 ? 28.60255 -28.38662 4.64619 1.000 74.03336 173 SER H O 1
ATOM 1284 N N . GLY A 1 177 ? 29.86398 -26.52948 4.80207 1.000 87.57070 174 GLY H N 1
ATOM 1285 C CA . GLY A 1 177 ? 29.39504 -26.17906 6.12417 1.000 75.29556 174 GLY H CA 1
ATOM 1286 C C . GLY A 1 177 ? 30.30078 -26.61213 7.25396 1.000 73.97034 174 GLY H C 1
ATOM 1287 O O . GLY A 1 177 ? 29.95420 -26.39143 8.42071 1.000 72.79769 174 GLY H O 1
ATOM 1288 N N . LEU A 1 178 ? 31.44506 -27.21423 6.94908 1.000 73.71898 175 LEU H N 1
ATOM 1289 C CA . LEU A 1 178 ? 32.38945 -27.66526 7.95774 1.000 72.49186 175 LEU H CA 1
ATOM 1290 C C . LEU A 1 178 ? 33.56094 -26.69542 8.05345 1.000 74.17989 175 LEU H C 1
ATOM 1291 O O . LEU A 1 178 ? 33.95690 -26.06892 7.06675 1.000 84.53346 175 LEU H O 1
ATOM 1296 N N . TYR A 1 179 ? 34.11086 -26.57498 9.25702 1.000 69.39599 176 TYR H N 1
ATOM 1297 C CA . TYR A 1 179 ? 35.24644 -25.69847 9.49573 1.000 73.90325 176 TYR H CA 1
ATOM 1298 C C . TYR A 1 179 ? 36.55511 -26.45435 9.29695 1.000 81.55925 176 TYR H C 1
ATOM 1299 O O . TYR A 1 179 ? 36.65013 -27.65514 9.56355 1.000 80.95920 176 TYR H O 1
ATOM 1308 N N . SER A 1 180 ? 37.56605 -25.73727 8.81360 1.000 69.33126 177 SER H N 1
ATOM 1309 C CA . SER A 1 180 ? 38.89004 -26.29924 8.59134 1.000 72.49557 177 SER H CA 1
ATOM 1310 C C . SER A 1 180 ? 39.93126 -25.41645 9.26093 1.000 73.86134 177 SER H C 1
ATOM 1311 O O . SER A 1 180 ? 39.86404 -24.18711 9.17269 1.000 82.08954 177 SER H O 1
ATOM 1314 N N . LEU A 1 181 ? 40.89331 -26.05115 9.92878 1.000 77.42318 178 LEU H N 1
ATOM 1315 C CA . LEU A 1 181 ? 41.88469 -25.35367 10.73329 1.000 81.74420 178 LEU H CA 1
ATOM 1316 C C . LEU A 1 181 ? 43.28286 -25.84609 10.38459 1.000 93.04706 178 LEU H C 1
ATOM 1317 O O . LEU A 1 181 ? 43.48696 -27.02294 10.07605 1.000 89.09333 178 LEU H O 1
ATOM 1322 N N . SER A 1 182 ? 44.24696 -24.92846 10.43380 1.000 76.28432 179 SER H N 1
ATOM 1323 C CA . SER A 1 182 ? 45.65102 -25.24816 10.21610 1.000 82.84569 179 SER H CA 1
ATOM 1324 C C . SER A 1 182 ? 46.48928 -24.57426 11.29165 1.000 86.56707 179 SER H C 1
ATOM 1325 O O . SER A 1 182 ? 46.36945 -23.36509 11.51080 1.000 92.23438 179 SER H O 1
ATOM 1328 N N . SER A 1 183 ? 47.32402 -25.35994 11.96579 1.000 77.62348 180 SER H N 1
ATOM 1329 C CA . SER A 1 183 ? 48.27676 -24.85812 12.94459 1.000 84.77839 180 SER H CA 1
ATOM 1330 C C . SER A 1 183 ? 49.68360 -25.10345 12.42219 1.000 102.76691 180 SER H C 1
ATOM 1331 O O . SER A 1 183 ? 49.93912 -26.11969 11.77188 1.000 103.77064 180 SER H O 1
ATOM 1334 N N . VAL A 1 184 ? 50.59336 -24.16504 12.69427 1.000 84.98716 181 VAL H N 1
ATOM 1335 C CA . VAL A 1 184 ? 51.96202 -24.23623 12.19699 1.000 95.32884 181 VAL H CA 1
ATOM 1336 C C . VAL A 1 184 ? 52.92560 -23.82486 13.30217 1.000 107.72386 181 VAL H C 1
ATOM 1337 O O . VAL A 1 184 ? 52.54466 -23.19460 14.29072 1.000 101.42269 181 VAL H O 1
ATOM 1341 N N . VAL A 1 185 ? 54.19364 -24.19284 13.11594 1.000 96.28248 182 VAL H N 1
ATOM 1342 C CA . VAL A 1 185 ? 55.25317 -23.85187 14.05850 1.000 108.11130 182 VAL H CA 1
ATOM 1343 C C . VAL A 1 185 ? 56.57787 -23.93829 13.31512 1.000 129.80419 182 VAL H C 1
ATOM 1344 O O . VAL A 1 185 ? 56.75160 -24.77422 12.42414 1.000 129.26043 182 VAL H O 1
ATOM 1348 N N . THR A 1 186 ? 57.51146 -23.06004 13.67317 1.000 106.74191 183 THR H N 1
ATOM 1349 C CA . THR A 1 186 ? 58.82552 -23.00599 13.04552 1.000 123.33379 183 THR H CA 1
ATOM 1350 C C . THR A 1 186 ? 59.89397 -23.42145 14.04850 1.000 140.07550 183 THR H C 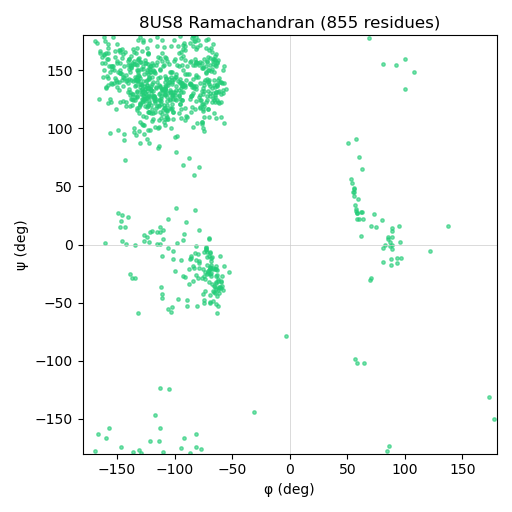1
ATOM 1351 O O . THR A 1 186 ? 59.92241 -22.91711 15.17691 1.000 136.29016 183 THR H O 1
ATOM 1355 N N . VAL A 1 187 ? 60.76417 -24.34090 13.63559 1.000 130.72343 184 VAL H N 1
ATOM 1356 C CA . VAL A 1 187 ? 61.85427 -24.81984 14.48924 1.000 147.86494 184 VAL H CA 1
ATOM 1357 C C . VAL A 1 187 ? 63.11748 -24.95537 13.66571 1.000 168.07287 184 VAL H C 1
ATOM 1358 O O . VAL A 1 187 ? 63.07734 -25.15619 12.44022 1.000 165.05696 184 VAL H O 1
ATOM 1362 N N . PRO A 1 188 ? 64.27273 -24.85616 14.31537 1.000 142.84348 185 PRO H N 1
ATOM 1363 C CA . PRO A 1 188 ? 65.53779 -25.05103 13.60391 1.000 155.81169 185 PRO H CA 1
ATOM 1364 C C . PRO A 1 188 ? 65.71955 -26.49930 13.17602 1.000 152.90280 185 PRO H C 1
ATOM 1365 O O . PRO A 1 188 ? 65.09920 -27.42390 13.70699 1.000 145.29711 185 PRO H O 1
ATOM 1369 N N . SER A 1 189 ? 66.60077 -26.68492 12.19319 1.000 142.76452 186 SER H N 1
ATOM 1370 C CA . SER A 1 189 ? 66.88260 -28.01112 11.65804 1.000 148.90835 186 SER H CA 1
ATOM 1371 C C . SER A 1 189 ? 67.69061 -28.87991 12.61194 1.000 163.82472 186 SER H C 1
ATOM 1372 O O . SER A 1 189 ? 67.93235 -30.05027 12.29545 1.000 161.80687 186 SER H O 1
ATOM 1375 N N . SER A 1 190 ? 68.11590 -28.34478 13.75865 1.000 162.42889 187 SER H N 1
ATOM 1376 C CA . SER A 1 190 ? 68.87229 -29.14840 14.71302 1.000 166.61117 187 SER H CA 1
ATOM 1377 C C . SER A 1 190 ? 67.96886 -30.13591 15.44053 1.000 151.96542 187 SER H C 1
ATOM 1378 O O . SER A 1 190 ? 68.35691 -31.28684 15.67184 1.000 154.19439 187 SER H O 1
ATOM 1381 N N . SER A 1 191 ? 66.76311 -29.70571 15.81079 1.000 179.08927 188 SER H N 1
ATOM 1382 C CA . SER A 1 191 ? 65.77835 -30.57278 16.44102 1.000 163.52720 188 SER H CA 1
ATOM 1383 C C . SER A 1 191 ? 64.86803 -31.25560 15.42656 1.000 149.64911 188 SER H C 1
ATOM 1384 O O . SER A 1 191 ? 63.78608 -31.72719 15.79557 1.000 136.10174 188 SER H O 1
ATOM 1387 N N . LEU A 1 192 ? 65.28473 -31.32062 14.16033 1.000 164.42540 189 LEU H N 1
ATOM 1388 C CA . LEU A 1 192 ? 64.42907 -31.88373 13.12107 1.000 150.86902 189 LEU H CA 1
ATOM 1389 C C . LEU A 1 192 ? 64.25748 -33.38761 13.30244 1.000 152.05883 189 LEU H C 1
ATOM 1390 O O . LEU A 1 192 ? 63.13160 -33.89881 13.30115 1.000 132.06138 189 LEU H O 1
ATOM 1395 N N . GLY A 1 193 ? 65.36193 -34.11224 13.46192 1.000 150.69340 190 GLY H N 1
ATOM 1396 C CA . GLY A 1 193 ? 65.30001 -35.54988 13.63500 1.000 150.12494 190 GLY H CA 1
ATOM 1397 C C . GLY A 1 193 ? 65.42315 -35.98547 15.08057 1.000 149.31961 190 GLY H C 1
ATOM 1398 O O . GLY A 1 193 ? 64.97860 -37.07755 15.44844 1.000 147.06482 190 GLY H O 1
ATOM 1399 N N . THR A 1 194 ? 66.02568 -35.13466 15.91345 1.000 150.34976 191 THR H N 1
ATOM 1400 C CA . THR A 1 194 ? 66.20474 -35.47796 17.32044 1.000 153.51349 191 THR H CA 1
ATOM 1401 C C . THR A 1 194 ? 64.89014 -35.37106 18.08421 1.000 135.76139 191 THR H C 1
ATOM 1402 O O . THR A 1 194 ? 64.49943 -36.29910 18.80192 1.000 129.12700 191 THR H O 1
ATOM 1406 N N . GLN A 1 195 ? 64.19303 -34.24811 17.93961 1.000 166.39169 192 GLN H N 1
ATOM 1407 C CA . GLN A 1 195 ? 62.95104 -34.01030 18.65994 1.000 147.42832 192 GLN H CA 1
ATOM 1408 C C . GLN A 1 195 ? 61.75388 -34.43158 17.81761 1.000 124.84429 192 GLN H C 1
ATOM 1409 O O . GLN A 1 195 ? 61.70153 -34.16942 16.61222 1.000 119.10030 192 GLN H O 1
ATOM 1415 N N . THR A 1 196 ? 60.79362 -35.08851 18.46234 1.000 153.14836 193 THR H N 1
ATOM 1416 C CA . THR A 1 196 ? 59.55361 -35.50311 17.82065 1.000 133.47749 193 THR H CA 1
ATOM 1417 C C . THR A 1 196 ? 58.43731 -34.54539 18.21562 1.000 116.67155 193 THR H C 1
ATOM 1418 O O . THR A 1 196 ? 58.21437 -34.29988 19.40621 1.000 114.26967 193 THR H O 1
ATOM 1422 N N . TYR A 1 197 ? 57.74067 -34.01117 17.21737 1.000 135.41175 194 TYR H N 1
ATOM 1423 C CA . TYR A 1 197 ? 56.70022 -33.01318 17.42118 1.000 126.87821 194 TYR H CA 1
ATOM 1424 C C . TYR A 1 197 ? 55.33274 -33.64372 17.19985 1.000 114.48039 194 TYR H C 1
ATOM 1425 O O . TYR A 1 197 ? 55.08520 -34.25184 16.15229 1.000 103.05031 194 TYR H O 1
ATOM 1434 N N . ILE A 1 198 ? 54.45054 -33.49477 18.18592 1.000 129.69980 195 ILE H N 1
ATOM 1435 C CA . ILE A 1 198 ? 53.11322 -34.07542 18.15233 1.000 124.49550 195 ILE H CA 1
ATOM 1436 C C . ILE A 1 198 ? 52.11058 -32.99025 18.51984 1.000 107.42133 195 ILE H C 1
ATOM 1437 O O . ILE A 1 198 ? 52.15423 -32.44975 19.63194 1.000 108.11207 195 ILE H O 1
ATOM 1442 N N . CYS A 1 199 ? 51.21203 -32.67434 17.59147 1.000 131.16754 196 CYS H N 1
ATOM 1443 C CA . CYS A 1 199 ? 50.15600 -31.70665 17.84965 1.000 118.44739 196 CYS H CA 1
ATOM 1444 C C . CYS A 1 199 ? 48.97964 -32.38743 18.53754 1.000 111.82121 196 CYS H C 1
ATOM 1445 O O . CYS A 1 199 ? 48.57036 -33.48830 18.15717 1.000 115.69367 196 CYS H O 1
ATOM 1448 N N . ASN A 1 200 ? 48.44275 -31.73038 19.56285 1.000 107.27707 197 ASN H N 1
ATOM 1449 C CA . ASN A 1 200 ? 47.34545 -32.26879 20.36045 1.000 105.29139 197 ASN H CA 1
ATOM 1450 C C . ASN A 1 200 ? 46.06588 -31.52624 19.99335 1.000 89.65041 197 ASN H C 1
ATOM 1451 O O . ASN A 1 200 ? 45.89580 -30.35407 20.34751 1.000 85.79460 197 ASN H O 1
ATOM 1456 N N . VAL A 1 201 ? 45.16808 -32.21379 19.29203 1.000 111.56144 198 VAL H N 1
ATOM 1457 C CA . VAL A 1 201 ? 43.91524 -31.63769 18.81766 1.000 91.00670 198 VAL H CA 1
ATOM 1458 C C . VAL A 1 201 ? 42.78293 -32.12697 19.70927 1.000 92.17467 198 VAL H C 1
ATOM 1459 O O . VAL A 1 201 ? 42.66568 -33.33005 19.97461 1.000 102.42534 198 VAL H O 1
ATOM 1463 N N . ASN A 1 202 ? 41.94764 -31.19799 20.17051 1.000 99.20099 199 ASN H N 1
ATOM 1464 C CA . ASN A 1 202 ? 40.81299 -31.51556 21.02709 1.000 98.41936 199 ASN H CA 1
ATOM 1465 C C . ASN A 1 202 ? 39.55866 -30.87804 20.44842 1.000 83.80103 199 ASN H C 1
ATOM 1466 O O . ASN A 1 202 ? 39.55096 -29.68192 20.14123 1.000 74.70577 199 ASN H O 1
ATOM 1471 N N . HIS A 1 203 ? 38.50357 -31.67863 20.30364 1.000 111.62857 200 HIS H N 1
ATOM 1472 C CA . HIS A 1 203 ? 37.20430 -31.21584 19.81572 1.000 94.86858 200 HIS H CA 1
ATOM 1473 C C . HIS A 1 203 ? 36.14422 -31.73150 20.78507 1.000 98.96156 200 HIS H C 1
ATOM 1474 O O . HIS A 1 203 ? 35.70472 -32.88053 20.68221 1.000 104.41877 200 HIS H O 1
ATOM 1481 N N . LYS A 1 204 ? 35.73595 -30.87837 21.72134 1.000 87.58399 201 LYS H N 1
ATOM 1482 C CA . LYS A 1 204 ? 34.83050 -31.25394 22.80286 1.000 93.38854 201 LYS H CA 1
ATOM 1483 C C . LYS A 1 204 ? 33.40299 -31.54589 22.33541 1.000 86.46064 201 LYS H C 1
ATOM 1484 O O . LYS A 1 204 ? 32.80772 -32.52457 22.80596 1.000 85.59399 201 LYS H O 1
ATOM 1490 N N . PRO A 1 205 ? 32.80289 -30.74736 21.44042 1.000 91.00005 202 PRO H N 1
ATOM 1491 C CA . PRO A 1 205 ? 31.42963 -31.05793 20.99935 1.000 84.21021 202 PRO H CA 1
ATOM 1492 C C . PRO A 1 205 ? 31.28102 -32.41339 20.32225 1.000 87.14962 202 PRO H C 1
ATOM 1493 O O . PRO A 1 205 ? 30.14358 -32.83687 20.08000 1.000 82.86893 202 PRO H O 1
ATOM 1497 N N . SER A 1 206 ? 32.37799 -33.09987 20.00533 1.000 73.08255 203 SER H N 1
ATOM 1498 C CA . SER A 1 206 ? 32.32343 -34.47047 19.52093 1.000 71.58476 203 SER H CA 1
ATOM 1499 C C . SER A 1 206 ? 33.12369 -35.42924 20.38854 1.000 90.59868 203 SER H C 1
ATOM 1500 O O . SER A 1 206 ? 33.18803 -36.62175 20.06693 1.000 98.72830 203 SER H O 1
ATOM 1503 N N . ASN A 1 207 ? 33.72863 -34.94410 21.47428 1.000 73.23509 204 ASN H N 1
ATOM 1504 C CA . ASN A 1 207 ? 34.55795 -35.75792 22.36324 1.000 78.28645 204 ASN H CA 1
ATOM 1505 C C . ASN A 1 207 ? 35.66449 -36.46248 21.58078 1.000 81.58034 204 ASN H C 1
ATOM 1506 O O . ASN A 1 207 ? 35.93137 -37.65269 21.75966 1.000 98.66804 204 ASN H O 1
ATOM 1511 N N . THR A 1 208 ? 36.31487 -35.70597 20.70034 1.000 86.03748 205 THR H N 1
ATOM 1512 C CA . THR A 1 208 ? 37.35100 -36.22610 19.81703 1.000 91.28210 205 THR H CA 1
ATOM 1513 C C . THR A 1 208 ? 38.69219 -35.61349 20.19735 1.000 95.87509 205 THR H C 1
ATOM 1514 O O . THR A 1 208 ? 38.86130 -34.39095 20.13348 1.000 92.31513 205 THR H O 1
ATOM 1518 N N . LYS A 1 209 ? 39.64018 -36.46366 20.58475 1.000 80.61521 206 LYS H N 1
ATOM 1519 C CA . LYS A 1 209 ? 40.99337 -36.04733 20.93306 1.000 90.05003 206 LYS H CA 1
ATOM 1520 C C . LYS A 1 209 ? 41.97248 -36.82794 20.06996 1.000 97.90098 206 LYS H C 1
ATOM 1521 O O . LYS A 1 209 ? 42.02808 -38.05925 20.15128 1.000 101.74615 206 LYS H O 1
ATOM 1527 N N . VAL A 1 210 ? 42.74007 -36.11521 19.24896 1.000 94.91864 207 VAL H N 1
ATOM 1528 C CA . VAL A 1 210 ? 43.65197 -36.72212 18.28658 1.000 98.41031 207 VAL H CA 1
ATOM 1529 C C . VAL A 1 210 ? 45.06230 -36.22565 18.57031 1.000 112.26343 207 VAL H C 1
ATOM 1530 O O . VAL A 1 210 ? 45.27281 -35.02575 18.78228 1.000 107.45334 207 VAL H O 1
ATOM 1534 N N . ASP A 1 211 ? 46.02394 -37.14803 18.56861 1.000 93.81559 208 ASP H N 1
ATOM 1535 C CA . ASP A 1 211 ? 47.44067 -36.82789 18.74169 1.000 98.59077 208 ASP H CA 1
ATOM 1536 C C . ASP A 1 211 ? 48.20729 -37.47742 17.59382 1.000 103.45077 208 ASP H C 1
ATOM 1537 O O . ASP A 1 211 ? 48.43429 -38.69076 17.59841 1.000 117.32962 208 ASP H O 1
ATOM 1542 N N . LYS A 1 212 ? 48.60342 -36.67088 16.61436 1.000 100.54246 209 LYS H N 1
ATOM 1543 C CA . LYS A 1 212 ? 49.32151 -37.14485 15.44114 1.000 108.82653 209 LYS H CA 1
ATOM 1544 C C . LYS A 1 212 ? 50.74415 -36.60361 15.45051 1.000 125.26589 209 LYS H C 1
ATOM 1545 O O . LYS A 1 212 ? 50.96665 -35.42051 15.72629 1.000 118.87852 209 LYS H O 1
ATOM 1551 N N . LYS A 1 213 ? 51.70351 -37.47429 15.14741 1.000 114.70873 210 LYS H N 1
ATOM 1552 C CA . LYS A 1 213 ? 53.10433 -37.08521 15.07849 1.000 122.71750 210 LYS H CA 1
ATOM 1553 C C . LYS A 1 213 ? 53.47364 -36.68942 13.65488 1.000 116.60770 210 LYS H C 1
ATOM 1554 O O . LYS A 1 213 ? 53.08720 -37.35487 12.68960 1.000 106.51348 210 LYS H O 1
ATOM 1560 N N . VAL A 1 214 ? 54.21838 -35.59508 13.53281 1.000 127.86728 211 VAL H N 1
ATOM 1561 C CA . VAL A 1 214 ? 54.65563 -35.06752 12.24563 1.000 119.97371 211 VAL H CA 1
ATOM 1562 C C . VAL A 1 214 ? 56.13968 -35.37518 12.10558 1.000 130.89542 211 VAL H C 1
ATOM 1563 O O . VAL A 1 214 ? 56.97489 -34.78663 12.80376 1.000 138.81535 211 VAL H O 1
ATOM 1567 N N . GLU A 1 215 ? 56.47211 -36.29915 11.20139 1.000 117.57109 212 GLU H N 1
ATOM 1568 C CA . GLU A 1 215 ? 57.85098 -36.70741 11.00188 1.000 134.48140 212 GLU H CA 1
ATOM 1569 C C . GLU A 1 215 ? 58.38553 -36.18185 9.67485 1.000 131.38447 212 GLU H C 1
ATOM 1570 O O . GLU A 1 215 ? 57.66308 -36.18271 8.67152 1.000 119.58880 212 GLU H O 1
ATOM 1576 N N . PRO A 1 216 ? 59.63781 -35.72567 9.63925 1.000 125.64336 213 PRO H N 1
ATOM 1577 C CA . PRO A 1 216 ? 60.19619 -35.19507 8.38746 1.000 120.48980 213 PRO H CA 1
ATOM 1578 C C . PRO A 1 216 ? 60.39894 -36.30439 7.36512 1.000 123.51253 213 PRO H C 1
ATOM 1579 O O . PRO A 1 216 ? 60.98630 -37.34599 7.66522 1.000 140.91193 213 PRO H O 1
ATOM 1583 N N . LYS A 1 217 ? 59.90893 -36.07136 6.15204 1.000 154.50870 214 LYS H N 1
ATOM 1584 C CA . LYS A 1 217 ? 60.05663 -37.03748 5.06993 1.000 160.83505 214 LYS H CA 1
ATOM 1585 C C . LYS A 1 217 ? 60.95120 -36.48204 3.96622 1.000 161.45143 214 LYS H C 1
ATOM 1586 O O . LYS A 1 217 ? 61.21855 -37.15596 2.97157 1.000 162.59345 214 LYS H O 1
ATOM 1592 N N . GLU B 2 1 ? 17.45538 5.15977 3.82404 1.000 94.53022 1 GLU L N 1
ATOM 1593 C CA . GLU B 2 1 ? 18.00805 5.24053 5.17040 1.000 91.00755 1 GLU L CA 1
ATOM 1594 C C . GLU B 2 1 ? 19.40606 5.84973 5.15156 1.000 88.44554 1 GLU L C 1
ATOM 1595 O O . GLU B 2 1 ? 20.11255 5.77703 4.14574 1.000 97.56093 1 GLU L O 1
ATOM 1601 N N . ILE B 2 2 ? 19.79754 6.45473 6.26817 1.000 77.21402 2 ILE L N 1
ATOM 1602 C CA . ILE B 2 2 ? 21.13207 7.02803 6.39771 1.000 78.65009 2 ILE L CA 1
ATOM 1603 C C . ILE B 2 2 ? 22.13165 5.90556 6.63990 1.000 76.41119 2 ILE L C 1
ATOM 1604 O O . ILE B 2 2 ? 21.98775 5.12020 7.58473 1.000 71.78894 2 ILE L O 1
ATOM 1609 N N . VAL B 2 3 ? 23.14898 5.82824 5.78592 1.000 62.45903 3 VAL L N 1
ATOM 1610 C CA . VAL B 2 3 ? 24.18792 4.80832 5.86962 1.000 62.55297 3 VAL L CA 1
ATOM 1611 C C . VAL B 2 3 ? 25.47771 5.46665 6.33857 1.000 60.49950 3 VAL L C 1
ATOM 1612 O O . VAL B 2 3 ? 25.90344 6.48645 5.78185 1.000 65.47975 3 VAL L O 1
ATOM 1616 N N . LEU B 2 4 ? 26.09579 4.88271 7.35985 1.000 52.74662 4 LEU L N 1
ATOM 1617 C CA . LEU B 2 4 ? 27.34663 5.37768 7.91604 1.000 55.72040 4 LEU L CA 1
ATOM 1618 C C . LEU B 2 4 ? 28.51436 4.61228 7.30542 1.000 64.24751 4 LEU L C 1
ATOM 1619 O O . LEU B 2 4 ? 28.52455 3.37642 7.31099 1.000 70.61337 4 LEU L O 1
ATOM 1624 N N . THR B 2 5 ? 29.49190 5.34719 6.77987 1.000 50.37246 5 THR L N 1
ATOM 1625 C CA . THR B 2 5 ? 30.69445 4.76897 6.19104 1.000 60.32861 5 THR L CA 1
ATOM 1626 C C . THR B 2 5 ? 31.90554 5.32226 6.92646 1.000 67.66967 5 THR L C 1
ATOM 1627 O O . THR B 2 5 ? 32.10965 6.54024 6.96258 1.000 71.40744 5 THR L O 1
ATOM 1631 N N . GLN B 2 6 ? 32.70286 4.43347 7.50898 1.000 65.31965 6 GLN L N 1
ATOM 1632 C CA . GLN B 2 6 ? 33.85735 4.84211 8.29377 1.000 67.03024 6 GLN L CA 1
ATOM 1633 C C . GLN B 2 6 ? 35.10849 4.89664 7.42658 1.000 86.26463 6 GLN L C 1
ATOM 1634 O O . GLN B 2 6 ? 35.24802 4.15304 6.45212 1.000 84.51881 6 GLN L O 1
ATOM 1640 N N . SER B 2 7 ? 36.02413 5.79286 7.79664 1.000 66.51289 7 SER L N 1
ATOM 1641 C CA . SER B 2 7 ? 37.27274 5.99207 7.07955 1.000 72.80877 7 SER L CA 1
ATOM 1642 C C . SER B 2 7 ? 38.39772 6.22837 8.07765 1.000 84.00622 7 SER L C 1
ATOM 1643 O O . SER B 2 7 ? 38.20475 6.94242 9.07369 1.000 77.80756 7 SER L O 1
ATOM 1646 N N . PRO B 2 8 ? 39.57907 5.64327 7.84307 1.000 74.76809 8 PRO L N 1
ATOM 1647 C CA . PRO B 2 8 ? 39.92141 4.73705 6.73995 1.000 70.91980 8 PRO L CA 1
ATOM 1648 C C . PRO B 2 8 ? 39.54055 3.29723 7.06033 1.000 70.17261 8 PRO L C 1
ATOM 1649 O O . PRO B 2 8 ? 39.04426 3.01753 8.14812 1.000 62.52326 8 PRO L O 1
ATOM 1653 N N . GLY B 2 9 ? 39.74795 2.36410 6.12941 1.000 68.72436 9 GLY L N 1
ATOM 1654 C CA . GLY B 2 9 ? 39.48001 0.96749 6.43319 1.000 60.44869 9 GLY L CA 1
ATOM 1655 C C . GLY B 2 9 ? 40.38485 0.43841 7.52811 1.000 74.66236 9 GLY L C 1
ATOM 1656 O O . GLY B 2 9 ? 39.92079 -0.13624 8.51578 1.000 64.75523 9 GLY L O 1
ATOM 1657 N N . THR B 2 10 ? 41.69050 0.63749 7.37230 1.000 74.64012 10 THR L N 1
ATOM 1658 C CA . THR B 2 10 ? 42.67261 0.25072 8.37433 1.000 74.75191 10 THR L CA 1
ATOM 1659 C C . THR B 2 10 ? 43.56411 1.44726 8.66698 1.000 79.24492 10 THR L C 1
ATOM 1660 O O . THR B 2 10 ? 44.06493 2.09328 7.74072 1.000 77.70836 10 THR L O 1
ATOM 1664 N N . LEU B 2 11 ? 43.75205 1.74373 9.94938 1.000 73.94854 11 LEU L N 1
ATOM 1665 C CA . LEU B 2 11 ? 44.58264 2.85483 10.39615 1.000 75.66860 11 LEU L CA 1
ATOM 1666 C C . LEU B 2 11 ? 45.81870 2.28684 11.08120 1.000 86.03128 11 LEU L C 1
ATOM 1667 O O . LEU B 2 11 ? 45.70202 1.55208 12.06760 1.000 80.87786 11 LEU L O 1
ATOM 1672 N N . SER B 2 12 ? 46.99542 2.62050 10.55611 1.000 79.36340 12 SER L N 1
ATOM 1673 C CA . SER B 2 12 ? 48.26323 2.08269 11.04057 1.000 85.57618 12 SER L CA 1
ATOM 1674 C C . SER B 2 12 ? 49.05501 3.20709 11.69720 1.000 90.20489 12 SER L C 1
ATOM 1675 O O . SER B 2 12 ? 49.55877 4.10178 11.00948 1.000 107.00485 12 SER L O 1
ATOM 1678 N N . LEU B 2 13 ? 49.16971 3.15652 13.02348 1.000 70.83695 13 LEU L N 1
ATOM 1679 C CA . LEU B 2 13 ? 49.90611 4.15891 13.77938 1.000 80.23054 13 LEU L CA 1
ATOM 1680 C C . LEU B 2 13 ? 50.75872 3.46758 14.83375 1.000 88.41430 13 LEU L C 1
ATOM 1681 O O . LEU B 2 13 ? 50.60429 2.27452 15.10754 1.000 86.61589 13 LEU L O 1
ATOM 1686 N N . SER B 2 14 ? 51.67194 4.23894 15.42794 1.000 80.65018 14 SER L N 1
ATOM 1687 C CA . SER B 2 14 ? 52.54854 3.78288 16.49404 1.000 83.44040 14 SER L CA 1
ATOM 1688 C C . SER B 2 14 ? 52.08172 4.33977 17.83733 1.000 78.22572 14 SER L C 1
ATOM 1689 O O . SER B 2 14 ? 51.40179 5.37024 17.88005 1.000 75.51460 14 SER L O 1
ATOM 1692 N N . PRO B 2 15 ? 52.41004 3.67621 18.94813 1.000 87.97869 15 PRO L N 1
ATOM 1693 C CA . PRO B 2 15 ? 51.99832 4.19184 20.26043 1.000 78.73349 15 PRO L CA 1
ATOM 1694 C C . PRO B 2 15 ? 52.51122 5.60412 20.50055 1.000 89.79535 15 PRO L C 1
ATOM 1695 O O . PRO B 2 15 ? 53.65404 5.93635 20.17894 1.000 104.23717 15 PRO L O 1
ATOM 1699 N N . GLY B 2 16 ? 51.64537 6.43739 21.07778 1.000 81.28655 16 GLY L N 1
ATOM 1700 C CA . GLY B 2 16 ? 51.95432 7.82856 21.32023 1.000 85.33533 16 GLY L CA 1
ATOM 1701 C C . GLY B 2 16 ? 51.52323 8.77809 20.22456 1.000 84.78892 16 GLY L C 1
ATOM 1702 O O . GLY B 2 16 ? 51.53502 9.99626 20.44331 1.000 90.03409 16 GLY L O 1
ATOM 1703 N N . ALA B 2 17 ? 51.13628 8.26417 19.05993 1.000 87.22274 17 ALA L N 1
ATOM 1704 C CA . ALA B 2 17 ? 50.75112 9.10362 17.93830 1.000 95.12394 17 ALA L CA 1
ATOM 1705 C C . ALA B 2 17 ? 49.31844 9.60650 18.11024 1.000 84.97488 17 ALA L C 1
ATOM 1706 O O . ALA B 2 17 ? 48.60624 9.24747 19.05260 1.000 73.67676 17 ALA L O 1
ATOM 1708 N N . ARG B 2 18 ? 48.89319 10.45204 17.17700 1.000 96.42280 18 ARG L N 1
ATOM 1709 C CA . ARG B 2 18 ? 47.57120 11.06219 17.19626 1.000 89.74209 18 ARG L CA 1
ATOM 1710 C C . ARG B 2 18 ? 46.66371 10.34055 16.20867 1.000 83.80896 18 ARG L C 1
ATOM 1711 O O . ARG B 2 18 ? 46.99652 10.22259 15.02428 1.000 81.45939 18 ARG L O 1
ATOM 1719 N N . ALA B 2 19 ? 45.52229 9.86229 16.69607 1.000 101.75318 19 ALA L N 1
ATOM 1720 C CA . ALA B 2 19 ? 44.60298 9.05614 15.90455 1.000 82.67733 19 ALA L CA 1
ATOM 1721 C C . ALA B 2 19 ? 43.35248 9.85907 15.57556 1.000 76.27888 19 ALA L C 1
ATOM 1722 O O . ALA B 2 19 ? 42.77871 10.51399 16.45307 1.000 75.41870 19 ALA L O 1
ATOM 1724 N N . THR B 2 20 ? 42.93562 9.80050 14.31170 1.000 78.01672 20 THR L N 1
ATOM 1725 C CA . THR B 2 20 ? 41.72542 10.46052 13.83621 1.000 72.98211 20 THR L CA 1
ATOM 1726 C C . THR B 2 20 ? 40.93463 9.46542 13.00181 1.000 68.79332 20 THR L C 1
ATOM 1727 O O . THR B 2 20 ? 41.40935 9.01722 11.95266 1.000 69.99614 20 THR L O 1
ATOM 1731 N N . LEU B 2 21 ? 39.73749 9.11962 13.46889 1.000 79.03032 21 LEU L N 1
ATOM 1732 C CA . LEU B 2 21 ? 38.87017 8.15883 12.80119 1.000 73.21446 21 LEU L CA 1
ATOM 1733 C C . LEU B 2 21 ? 37.60175 8.87050 12.35383 1.000 67.12016 21 LEU L C 1
ATOM 1734 O O . LEU B 2 21 ? 37.01022 9.63515 13.12371 1.000 58.69509 21 LEU L O 1
ATOM 1739 N N . SER B 2 22 ? 37.18603 8.61880 11.11684 1.000 77.20648 22 SER L N 1
ATOM 1740 C CA . SER B 2 22 ? 36.07099 9.32908 10.51119 1.000 67.93556 22 SER L CA 1
ATOM 1741 C C . SER B 2 22 ? 34.84995 8.42742 10.39209 1.000 60.15100 22 SER L C 1
ATOM 1742 O O . SER B 2 22 ? 34.94372 7.19860 10.45135 1.000 66.51223 22 SER L O 1
ATOM 1745 N N . CYS B 2 23 ? 33.69173 9.06683 10.21313 1.000 75.14543 23 CYS L N 1
ATOM 1746 C CA . CYS B 2 23 ? 32.42591 8.34524 10.09734 1.000 71.77080 23 CYS L CA 1
ATOM 1747 C C . CYS B 2 23 ? 31.46337 9.25713 9.33808 1.000 71.32850 23 CYS L C 1
ATOM 1748 O O . CYS B 2 23 ? 30.82365 10.12131 9.94347 1.000 76.69496 23 CYS L O 1
ATOM 1751 N N . ARG B 2 24 ? 31.37009 9.05273 8.02721 1.000 59.70813 24 ARG L N 1
ATOM 1752 C CA . ARG B 2 24 ? 30.59344 9.91850 7.15281 1.000 66.64897 24 ARG L CA 1
ATOM 1753 C C . ARG B 2 24 ? 29.24086 9.29172 6.83968 1.000 60.82133 24 ARG L C 1
ATOM 1754 O O . ARG B 2 24 ? 29.12487 8.07079 6.69560 1.000 54.06505 24 ARG L O 1
ATOM 1762 N N . ALA B 2 25 ? 28.22134 10.13893 6.73097 1.000 56.68362 25 ALA L N 1
ATOM 1763 C CA . ALA B 2 25 ? 26.84631 9.70582 6.53999 1.000 53.20696 25 ALA L CA 1
ATOM 1764 C C . ALA B 2 25 ? 26.38819 9.97002 5.11181 1.000 56.21170 25 ALA L C 1
ATOM 1765 O O . ALA B 2 25 ? 26.94307 10.82016 4.40921 1.000 61.68781 25 ALA L O 1
ATOM 1767 N N . SER B 2 26 ? 25.35697 9.22612 4.69722 1.000 64.53040 26 SER L N 1
ATOM 1768 C CA . SER B 2 26 ? 24.79790 9.38407 3.35695 1.000 61.15829 26 SER L CA 1
ATOM 1769 C C . SER B 2 26 ? 24.33062 10.81188 3.11073 1.000 71.78962 26 SER L C 1
ATOM 1770 O O . SER B 2 26 ? 24.50739 11.35303 2.01320 1.000 82.53411 26 SER L O 1
ATOM 1773 N N . ARG B 2 27 ? 23.72905 11.43598 4.11791 1.000 72.90994 27 ARG L N 1
ATOM 1774 C CA . ARG B 2 27 ? 23.29224 12.82113 4.04236 1.000 71.42447 27 ARG L CA 1
ATOM 1775 C C . ARG B 2 27 ? 23.86741 13.58630 5.22849 1.000 71.38156 27 ARG L C 1
ATOM 1776 O O . ARG B 2 27 ? 24.51962 13.01584 6.10806 1.000 68.14893 27 ARG L O 1
ATOM 1784 N N . THR B 2 28 A 23.62083 14.89281 5.24658 1.000 66.94974 27 THR L N 1
ATOM 1785 C CA . THR B 2 28 A 24.15834 15.74632 6.29694 1.000 59.15027 27 THR L CA 1
ATOM 1786 C C . THR B 2 28 A 23.56185 15.38560 7.65297 1.000 57.37257 27 THR L C 1
ATOM 1787 O O . THR B 2 28 A 22.35342 15.16696 7.78284 1.000 57.65650 27 THR L O 1
ATOM 1791 N N . PHE B 2 29 ? 24.42615 15.31353 8.66431 1.000 64.65961 28 PHE L N 1
ATOM 1792 C CA . PHE B 2 29 ? 23.97268 15.05482 10.02305 1.000 55.30108 28 PHE L CA 1
ATOM 1793 C C . PHE B 2 29 ? 23.01804 16.14631 10.48823 1.000 57.82718 28 PHE L C 1
ATOM 1794 O O . PHE B 2 29 ? 23.22389 17.33374 10.22168 1.000 71.64673 28 PHE L O 1
ATOM 1802 N N . THR B 2 30 ? 21.96211 15.73246 11.19140 1.000 57.59246 29 THR L N 1
ATOM 1803 C CA . THR B 2 30 ? 20.95394 16.65745 11.69091 1.000 54.78824 29 THR L CA 1
ATOM 1804 C C . THR B 2 30 ? 20.71408 16.51265 13.19063 1.000 57.52620 29 THR L C 1
ATOM 1805 O O . THR B 2 30 ? 19.78109 17.12982 13.71760 1.000 63.85678 29 THR L O 1
ATOM 1809 N N . ASP B 2 31 ? 21.52421 15.72311 13.89274 1.000 65.81448 30 ASP L N 1
ATOM 1810 C CA . ASP B 2 31 ? 21.35258 15.52970 15.32570 1.000 67.39394 30 ASP L CA 1
ATOM 1811 C C . ASP B 2 31 ? 22.70016 15.17297 15.93927 1.000 64.94759 30 ASP L C 1
ATOM 1812 O O . ASP B 2 31 ? 23.71315 15.05733 15.24360 1.000 71.11016 30 ASP L O 1
ATOM 1817 N N . THR B 2 32 ? 22.70096 14.99203 17.26047 1.000 61.75034 31 THR L N 1
ATOM 1818 C CA . THR B 2 32 ? 23.88625 14.58052 18.00168 1.000 64.90943 31 THR L CA 1
ATOM 1819 C C . THR B 2 32 ? 23.74283 13.17629 18.57863 1.000 61.18450 31 THR L C 1
ATOM 1820 O O . THR B 2 32 ? 24.52465 12.78244 19.44929 1.000 60.99252 31 THR L O 1
ATOM 1824 N N . TYR B 2 33 ? 22.75696 12.41142 18.10868 1.000 63.24950 32 TYR L N 1
ATOM 1825 C CA . TYR B 2 33 ? 22.53837 11.04222 18.57491 1.000 51.75705 32 TYR L CA 1
ATOM 1826 C C . TYR B 2 33 ? 23.53886 10.11206 17.88507 1.000 55.47170 32 TYR L C 1
ATOM 1827 O O . TYR B 2 33 ? 23.19542 9.24067 17.08254 1.000 49.24757 32 TYR L O 1
ATOM 1836 N N . LEU B 2 34 ? 24.81145 10.31404 18.22333 1.000 54.19378 33 LEU L N 1
ATOM 1837 C CA . LEU B 2 34 ? 25.91728 9.59825 17.60611 1.000 55.40932 33 LEU L CA 1
ATOM 1838 C C . LEU B 2 34 ? 26.84239 9.06331 18.68740 1.000 59.77041 33 LEU L C 1
ATOM 1839 O O . LEU B 2 34 ? 27.02874 9.70052 19.72884 1.000 60.78258 33 LEU L O 1
ATOM 1844 N N . ALA B 2 35 ? 27.42798 7.89596 18.43358 1.000 50.76898 34 ALA L N 1
ATOM 1845 C CA . ALA B 2 35 ? 28.24597 7.22683 19.43088 1.000 52.38188 34 ALA L CA 1
ATOM 1846 C C . ALA B 2 35 ? 29.47326 6.61191 18.77419 1.000 53.45454 34 ALA L C 1
ATOM 1847 O O . ALA B 2 35 ? 29.51198 6.38957 17.56164 1.000 49.72157 34 ALA L O 1
ATOM 1849 N N . TRP B 2 36 ? 30.48620 6.35197 19.60156 1.000 48.77995 35 TRP L N 1
ATOM 1850 C CA . TRP B 2 36 ? 31.68741 5.63114 19.20526 1.000 48.78368 35 TRP L CA 1
ATOM 1851 C C . TRP B 2 36 ? 31.90526 4.47108 20.16471 1.000 49.94748 35 TRP L C 1
ATOM 1852 O O . TRP B 2 36 ? 31.77512 4.62859 21.38280 1.000 50.96588 35 TRP L O 1
ATOM 1863 N N . TYR B 2 37 ? 32.24079 3.30896 19.61326 1.000 65.14948 36 TYR L N 1
ATOM 1864 C CA . TYR B 2 37 ? 32.44271 2.10106 20.39707 1.000 64.29473 36 TYR L CA 1
ATOM 1865 C C . TYR B 2 37 ? 33.82669 1.52356 20.13477 1.000 69.29534 36 TYR L C 1
ATOM 1866 O O . TYR B 2 37 ? 34.38850 1.67932 19.04708 1.000 77.04158 36 TYR L O 1
ATOM 1875 N N . GLN B 2 38 ? 34.37216 0.86229 21.15092 1.000 53.14928 37 GLN L N 1
ATOM 1876 C CA . GLN B 2 38 ? 35.61880 0.11963 21.04561 1.000 59.93833 37 GLN L CA 1
ATOM 1877 C C . GLN B 2 38 ? 35.31654 -1.36181 21.20776 1.000 55.90545 37 GLN L C 1
ATOM 1878 O O . GLN B 2 38 ? 34.53162 -1.74983 22.07891 1.000 52.04453 37 GLN L O 1
ATOM 1884 N N . HIS B 2 39 ? 35.92778 -2.18812 20.36238 1.000 62.54465 38 HIS L N 1
ATOM 1885 C CA . HIS B 2 39 ? 35.69899 -3.62753 20.40397 1.000 66.53462 38 HIS L CA 1
ATOM 1886 C C . HIS B 2 39 ? 37.00512 -4.35380 20.12899 1.000 75.11882 38 HIS L C 1
ATOM 1887 O O . HIS B 2 39 ? 37.59672 -4.18987 19.05758 1.000 77.02993 38 HIS L O 1
ATOM 1894 N N . LYS B 2 40 ? 37.44778 -5.15129 21.09695 1.000 64.51782 39 LYS L N 1
ATOM 1895 C CA . LYS B 2 40 ? 38.56909 -6.07720 21.06686 1.000 74.22306 39 LYS L CA 1
ATOM 1896 C C . LYS B 2 40 ? 38.05886 -7.50217 20.89620 1.000 74.04258 39 LYS L C 1
ATOM 1897 O O . LYS B 2 40 ? 37.03541 -7.86680 21.48692 1.000 69.12251 39 LYS L O 1
ATOM 1903 N N . PRO B 2 41 ? 38.73826 -8.31827 20.09125 1.000 70.48087 40 PRO L N 1
ATOM 1904 C CA . PRO B 2 41 ? 38.22594 -9.66446 19.80004 1.000 57.31777 40 PRO L CA 1
ATOM 1905 C C . PRO B 2 41 ? 38.10655 -10.50638 21.06198 1.000 72.08812 40 PRO L C 1
ATOM 1906 O O . PRO B 2 41 ? 39.03314 -10.58175 21.87190 1.000 89.85958 40 PRO L O 1
ATOM 1910 N N . GLY B 2 42 ? 36.94791 -11.14385 21.22148 1.000 75.79361 41 GLY L N 1
ATOM 1911 C CA . GLY B 2 42 ? 36.66641 -11.94148 22.39528 1.000 81.69644 41 GLY L CA 1
ATOM 1912 C C . GLY B 2 42 ? 36.22741 -11.16034 23.61370 1.000 82.12070 41 GLY L C 1
ATOM 1913 O O . GLY B 2 42 ? 35.91124 -11.77614 24.63959 1.000 85.49049 41 GLY L O 1
ATOM 1914 N N . GLN B 2 43 ? 36.19506 -9.83154 23.53994 1.000 76.83385 42 GLN L N 1
ATOM 1915 C CA . GLN B 2 43 ? 35.81189 -8.98765 24.66004 1.000 78.59525 42 GLN L CA 1
ATOM 1916 C C . GLN B 2 43 ? 34.52259 -8.24225 24.33784 1.000 69.73567 42 GLN L C 1
ATOM 1917 O O . GLN B 2 43 ? 34.16325 -8.04935 23.17380 1.000 66.05994 42 GLN L O 1
ATOM 1923 N N . THR B 2 44 ? 33.82987 -7.82589 25.39262 1.000 86.31117 43 THR L N 1
ATOM 1924 C CA . THR B 2 44 ? 32.55683 -7.13937 25.23303 1.000 70.96091 43 THR L CA 1
ATOM 1925 C C . THR B 2 44 ? 32.78010 -5.74620 24.64338 1.000 67.04695 43 THR L C 1
ATOM 1926 O O . THR B 2 44 ? 33.72813 -5.05421 25.03057 1.000 73.23944 43 THR L O 1
ATOM 1930 N N . PRO B 2 45 ? 31.94437 -5.31845 23.69239 1.000 77.59630 44 PRO L N 1
ATOM 1931 C CA . PRO B 2 45 ? 32.03749 -3.94320 23.18679 1.000 65.52661 44 PRO L CA 1
ATOM 1932 C C . PRO B 2 45 ? 31.88884 -2.91612 24.29673 1.000 62.46444 44 PRO L C 1
ATOM 1933 O O . PRO B 2 45 ? 31.23785 -3.13922 25.31651 1.000 59.22868 44 PRO L O 1
ATOM 1937 N N . LYS B 2 46 ? 32.47469 -1.75345 24.06340 1.000 59.44259 45 LYS L N 1
ATOM 1938 C CA . LYS B 2 46 ? 32.57007 -0.74717 25.10509 1.000 67.85954 45 LYS L CA 1
ATOM 1939 C C . LYS B 2 46 ? 32.28520 0.62436 24.52517 1.000 56.95483 45 LYS L C 1
ATOM 1940 O O . LYS B 2 46 ? 32.89047 1.01450 23.52821 1.000 58.01245 45 LYS L O 1
ATOM 1946 N N . LEU B 2 47 ? 31.37327 1.35230 25.14622 1.000 58.99290 46 LEU L N 1
ATOM 1947 C CA . LEU B 2 47 ? 31.08330 2.70142 24.69187 1.000 58.51804 46 LEU L CA 1
ATOM 1948 C C . LEU B 2 47 ? 32.20606 3.65698 25.08190 1.000 67.25238 46 LEU L C 1
ATOM 1949 O O . LEU B 2 47 ? 32.73435 3.60038 26.19435 1.000 86.01863 46 LEU L O 1
ATOM 1954 N N . LEU B 2 48 ? 32.57498 4.53730 24.15331 1.000 56.12848 47 LEU L N 1
ATOM 1955 C CA . LEU B 2 48 ? 33.59264 5.55278 24.39001 1.000 64.09067 47 LEU L CA 1
ATOM 1956 C C . LEU B 2 48 ? 33.01393 6.95741 24.42427 1.000 65.24201 47 LEU L C 1
ATOM 1957 O O . LEU B 2 48 ? 33.34629 7.74457 25.31432 1.000 70.96417 47 LEU L O 1
ATOM 1962 N N . ILE B 2 49 ? 32.15597 7.29226 23.46317 1.000 72.04715 48 ILE L N 1
ATOM 1963 C CA . ILE B 2 49 ? 31.59045 8.62930 23.33381 1.000 69.81104 48 ILE L CA 1
ATOM 1964 C C . ILE B 2 49 ? 30.13060 8.49975 22.93146 1.000 58.13426 48 ILE L C 1
ATOM 1965 O O . ILE B 2 49 ? 29.80334 7.75814 22.00080 1.000 52.88746 48 ILE L O 1
ATOM 1970 N N . HIS B 2 50 ? 29.25625 9.20610 23.63761 1.000 67.04331 49 HIS L N 1
ATOM 1971 C CA . HIS B 2 50 ? 27.85609 9.32664 23.26804 1.000 58.31903 49 HIS L CA 1
ATOM 1972 C C . HIS B 2 50 ? 27.51481 10.80260 23.11978 1.000 59.43363 49 HIS L C 1
ATOM 1973 O O . HIS B 2 50 ? 28.25249 11.68111 23.57174 1.000 66.55455 49 HIS L O 1
ATOM 1980 N N . GLY B 2 51 ? 26.38259 11.07461 22.47782 1.000 59.10585 50 GLY L N 1
ATOM 1981 C CA . GLY B 2 51 ? 26.00715 12.45489 22.22830 1.000 50.49731 50 GLY L CA 1
ATOM 1982 C C . GLY B 2 51 ? 26.99667 13.20202 21.36423 1.000 57.92829 50 GLY L C 1
ATOM 1983 O O . GLY B 2 51 ? 27.14112 14.42178 21.50807 1.000 61.13409 50 GLY L O 1
ATOM 1984 N N . ALA B 2 52 ? 27.71009 12.48598 20.48960 1.000 54.93082 51 ALA L N 1
ATOM 1985 C CA . ALA B 2 52 ? 28.64101 13.03938 19.50835 1.000 55.32932 51 ALA L CA 1
ATOM 1986 C C . ALA B 2 52 ? 29.91030 13.59584 20.14365 1.000 66.79943 51 ALA L C 1
ATOM 1987 O O . ALA B 2 52 ? 30.97252 13.58561 19.51219 1.000 68.27413 51 ALA L O 1
ATOM 1989 N N . SER B 2 53 ? 29.82582 14.07090 21.39090 1.000 53.41911 52 SER L N 1
ATOM 1990 C CA . SER B 2 53 ? 31.00090 14.67622 22.00710 1.000 62.81928 52 SER L CA 1
ATOM 1991 C C . SER B 2 53 ? 31.09546 14.47273 23.51749 1.000 63.50311 52 SER L C 1
ATOM 1992 O O . SER B 2 53 ? 31.89768 15.16601 24.15635 1.000 80.10871 52 SER L O 1
ATOM 1995 N N . SER B 2 54 ? 30.33686 13.55999 24.11796 1.000 62.86040 53 SER L N 1
ATOM 1996 C CA . SER B 2 54 ? 30.39807 13.32286 25.55498 1.000 65.87016 53 SER L CA 1
ATOM 1997 C C . SER B 2 54 ? 31.07024 11.98508 25.82697 1.000 73.13723 53 SER L C 1
ATOM 1998 O O . SER B 2 54 ? 30.68087 10.96361 25.25385 1.000 68.75009 53 SER L O 1
ATOM 2001 N N . ARG B 2 55 ? 32.07052 11.99349 26.70436 1.000 66.22820 54 ARG L N 1
ATOM 2002 C CA . ARG B 2 55 ? 32.76087 10.76848 27.08127 1.000 67.49773 54 ARG L CA 1
ATOM 2003 C C . ARG B 2 55 ? 31.88741 9.94945 28.02112 1.000 59.80003 54 ARG L C 1
ATOM 2004 O O . ARG B 2 55 ? 31.30001 10.48921 28.96356 1.000 63.73111 54 ARG L O 1
ATOM 2012 N N . ALA B 2 56 ? 31.80173 8.64724 27.76066 1.000 70.38074 55 ALA L N 1
ATOM 2013 C CA . ALA B 2 56 ? 31.10941 7.74502 28.66166 1.000 61.88015 55 ALA L CA 1
ATOM 2014 C C . ALA B 2 56 ? 31.84200 7.68667 30.00169 1.000 78.23188 55 ALA L C 1
ATOM 2015 O O . ALA B 2 56 ? 33.02256 8.03544 30.08693 1.000 88.79578 55 ALA L O 1
ATOM 2017 N N . PRO B 2 57 ? 31.15730 7.27172 31.06862 1.000 78.14706 56 PRO L N 1
ATOM 2018 C CA . PRO B 2 57 ? 31.82174 7.18387 32.37611 1.000 88.78926 56 PRO L CA 1
ATOM 2019 C C . PRO B 2 57 ? 33.03408 6.26362 32.33194 1.000 96.90117 56 PRO L C 1
ATOM 2020 O O . PRO B 2 57 ? 32.97643 5.15277 31.79927 1.000 94.28025 56 PRO L O 1
ATOM 2024 N N . GLY B 2 58 ? 34.14436 6.74366 32.89526 1.000 75.46221 57 GLY L N 1
ATOM 2025 C CA . GLY B 2 58 ? 35.36841 5.97499 32.97735 1.000 82.79763 57 GLY L CA 1
ATOM 2026 C C . GLY B 2 58 ? 36.29437 6.10241 31.78767 1.000 82.27193 57 GLY L C 1
ATOM 2027 O O . GLY B 2 58 ? 37.45226 5.67482 31.87868 1.000 98.82239 57 GLY L O 1
ATOM 2028 N N . ILE B 2 59 ? 35.83080 6.67328 30.68420 1.000 76.69905 58 ILE L N 1
ATOM 2029 C CA . ILE B 2 59 ? 36.66672 6.77046 29.48293 1.000 78.91455 58 ILE L CA 1
ATOM 2030 C C . ILE B 2 59 ? 37.77666 7.78683 29.72727 1.000 85.50199 58 ILE L C 1
ATOM 2031 O O . ILE B 2 59 ? 37.49808 8.89413 30.22034 1.000 93.57833 58 ILE L O 1
ATOM 2036 N N . PRO B 2 60 ? 39.03419 7.46460 29.42107 1.000 76.39810 59 PRO L N 1
ATOM 2037 C CA . PRO B 2 60 ? 40.11261 8.43470 29.63333 1.000 95.91199 59 PRO L CA 1
ATOM 2038 C C . PRO B 2 60 ? 39.92160 9.67944 28.78060 1.000 90.54170 59 PRO L C 1
ATOM 2039 O O . PRO B 2 60 ? 39.22523 9.67425 27.76400 1.000 75.41377 59 PRO L O 1
ATOM 2043 N N . ASP B 2 61 ? 40.56542 10.76340 29.22099 1.000 94.97183 60 ASP L N 1
ATOM 2044 C CA . ASP B 2 61 ? 40.40114 12.06808 28.58848 1.000 90.67111 60 ASP L CA 1
ATOM 2045 C C . ASP B 2 61 ? 40.99538 12.12556 27.18769 1.000 90.20228 60 ASP L C 1
ATOM 2046 O O . ASP B 2 61 ? 40.66270 13.03978 26.42484 1.000 86.50352 60 ASP L O 1
ATOM 2051 N N . ARG B 2 62 ? 41.87212 11.18410 26.83364 1.000 79.25940 61 ARG L N 1
ATOM 2052 C CA . ARG B 2 62 ? 42.48314 11.18875 25.51037 1.000 80.70226 61 ARG L CA 1
ATOM 2053 C C . ARG B 2 62 ? 41.49575 10.84823 24.40139 1.000 72.84913 61 ARG L C 1
ATOM 2054 O O . ARG B 2 62 ? 41.85619 10.95443 23.22458 1.000 64.43952 61 ARG L O 1
ATOM 2062 N N . PHE B 2 63 ? 40.27327 10.44470 24.74006 1.000 90.58782 62 PHE L N 1
ATOM 2063 C CA . PHE B 2 63 ? 39.22991 10.17723 23.75812 1.000 77.83511 62 PHE L CA 1
ATOM 2064 C C . PHE B 2 63 ? 38.30003 11.38039 23.67848 1.000 72.69208 62 PHE L C 1
ATOM 2065 O O . PHE B 2 63 ? 37.75022 11.81234 24.69703 1.000 76.76906 62 PHE L O 1
ATOM 2073 N N . SER B 2 64 ? 38.12471 11.91330 22.47195 1.000 74.59058 63 SER L N 1
ATOM 2074 C CA . SER B 2 64 ? 37.23782 13.04506 22.25632 1.000 68.65424 63 SER L CA 1
ATOM 2075 C C . SER B 2 64 ? 36.59272 12.91306 20.88525 1.000 61.54454 63 SER L C 1
ATOM 2076 O O . SER B 2 64 ? 37.20135 12.39869 19.94253 1.000 60.32073 63 SER L O 1
ATOM 2079 N N . GLY B 2 65 ? 35.34968 13.38462 20.78379 1.000 73.42773 64 GLY L N 1
ATOM 2080 C CA . GLY B 2 65 ? 34.60171 13.28547 19.55211 1.000 59.32577 64 GLY L CA 1
ATOM 2081 C C . GLY B 2 65 ? 33.97536 14.61123 19.17505 1.000 54.48194 64 GLY L C 1
ATOM 2082 O O . GLY B 2 65 ? 33.80786 15.51127 20.00039 1.000 58.74294 64 GLY L O 1
ATOM 2083 N N . SER B 2 66 ? 33.62424 14.71557 17.89492 1.000 60.61992 65 SER L N 1
ATOM 2084 C CA . SER B 2 66 ? 32.99568 15.91283 17.35965 1.000 61.40227 65 SER L CA 1
ATOM 2085 C C . SER B 2 66 ? 32.31002 15.55408 16.05063 1.000 60.28107 65 SER L C 1
ATOM 2086 O O . SER B 2 66 ? 32.74931 14.65160 15.33296 1.000 63.75670 65 SER L O 1
ATOM 2089 N N . VAL B 2 67 ? 31.22989 16.27068 15.74935 1.000 62.09492 66 VAL L N 1
ATOM 2090 C CA . VAL B 2 67 ? 30.47478 16.08271 14.51728 1.000 58.68328 66 VAL L CA 1
ATOM 2091 C C . VAL B 2 67 ? 30.32257 17.43457 13.83133 1.000 59.25299 66 VAL L C 1
ATOM 2092 O O . VAL B 2 67 ? 30.12632 18.46092 14.49206 1.000 57.28206 66 VAL L O 1
ATOM 2096 N N . SER B 2 68 ? 30.43777 17.43711 12.50440 1.000 59.81145 67 SER L N 1
ATOM 2097 C CA . SER B 2 68 ? 30.31822 18.66281 11.72453 1.000 60.34604 67 SER L CA 1
ATOM 2098 C C . SER B 2 68 ? 29.90227 18.30278 10.30797 1.000 64.59765 67 SER L C 1
ATOM 2099 O O . SER B 2 68 ? 30.56971 17.49676 9.65339 1.000 71.39571 67 SER L O 1
ATOM 2102 N N . GLY B 2 69 ? 28.80618 18.89932 9.84386 1.000 60.50943 68 GLY L N 1
ATOM 2103 C CA . GLY B 2 69 ? 28.32526 18.68312 8.49322 1.000 63.11764 68 GLY L CA 1
ATOM 2104 C C . GLY B 2 69 ? 28.01739 17.23677 8.16605 1.000 66.14148 68 GLY L C 1
ATOM 2105 O O . GLY B 2 69 ? 26.97428 16.70823 8.56424 1.000 64.33269 68 GLY L O 1
ATOM 2106 N N . THR B 2 70 ? 28.92518 16.58498 7.43864 1.000 66.48952 69 THR L N 1
ATOM 2107 C CA . THR B 2 70 ? 28.73908 15.20375 7.01259 1.000 66.96344 69 THR L CA 1
ATOM 2108 C C . THR B 2 70 ? 29.82211 14.27493 7.54706 1.000 68.80633 69 THR L C 1
ATOM 2109 O O . THR B 2 70 ? 29.91740 13.12732 7.09487 1.000 69.33991 69 THR L O 1
ATOM 2113 N N . ASP B 2 71 ? 30.63605 14.73151 8.49666 1.000 61.62460 70 ASP L N 1
ATOM 2114 C CA . ASP B 2 71 ? 31.73742 13.93998 9.02704 1.000 64.28898 70 ASP L CA 1
ATOM 2115 C C . ASP B 2 71 ? 31.62208 13.86064 10.54172 1.000 60.69708 70 ASP L C 1
ATOM 2116 O O . ASP B 2 71 ? 31.39183 14.87655 11.20617 1.000 60.86251 70 ASP L O 1
ATOM 2121 N N . PHE B 2 72 ? 31.78474 12.65368 11.07943 1.000 64.63665 71 PHE L N 1
ATOM 2122 C CA . PHE B 2 72 ? 31.73629 12.39603 12.51556 1.000 62.15233 71 PHE L CA 1
ATOM 2123 C C . PHE B 2 72 ? 33.06540 11.76624 12.91160 1.000 67.41432 71 PHE L C 1
ATOM 2124 O O . PHE B 2 72 ? 33.38000 10.65038 12.48445 1.000 72.17672 71 PHE L O 1
ATOM 2132 N N . VAL B 2 73 ? 33.84452 12.47981 13.72020 1.000 53.86255 72 VAL L N 1
ATOM 2133 C CA . VAL B 2 73 ? 35.25147 12.16738 13.94142 1.000 63.49911 72 VAL L CA 1
ATOM 2134 C C . VAL B 2 73 ? 35.46779 11.72160 15.38048 1.000 60.80065 72 VAL L C 1
ATOM 2135 O O . VAL B 2 73 ? 34.91722 12.31204 16.31677 1.000 61.80894 72 VAL L O 1
ATOM 2139 N N . LEU B 2 74 ? 36.26910 10.67138 15.54786 1.000 53.88903 73 LEU L N 1
ATOM 2140 C CA . LEU B 2 74 ? 36.79873 10.25343 16.83947 1.000 56.98007 73 LEU L CA 1
ATOM 2141 C C . LEU B 2 74 ? 38.28604 10.57168 16.87436 1.000 73.33131 73 LEU L C 1
ATOM 2142 O O . LEU B 2 74 ? 39.00658 10.28145 15.91349 1.000 80.29502 73 LEU L O 1
ATOM 2147 N N . THR B 2 75 ? 38.74304 11.16499 17.97549 1.000 57.58005 74 THR L N 1
ATOM 2148 C CA . THR B 2 75 ? 40.12641 11.60838 18.10451 1.000 72.20762 74 THR L CA 1
ATOM 2149 C C . THR B 2 75 ? 40.73936 11.00287 19.35728 1.000 79.46420 74 THR L C 1
ATOM 2150 O O . THR B 2 75 ? 40.20700 11.17476 20.45945 1.000 80.47744 74 THR L O 1
ATOM 2154 N N . ILE B 2 76 ? 41.84990 10.29149 19.18328 1.000 68.43091 75 ILE L N 1
ATOM 2155 C CA . ILE B 2 76 ? 42.68687 9.83139 20.28491 1.000 80.74698 75 ILE L CA 1
ATOM 2156 C C . ILE B 2 76 ? 43.95861 10.66894 20.25800 1.000 93.08811 75 ILE L C 1
ATOM 2157 O O . ILE B 2 76 ? 44.72707 10.61045 19.28903 1.000 89.91697 75 ILE L O 1
ATOM 2162 N N . SER B 2 77 ? 44.17620 11.45577 21.31457 1.000 68.44478 76 SER L N 1
ATOM 2163 C CA . SER B 2 77 ? 45.28803 12.40300 21.32470 1.000 78.57019 76 SER L CA 1
ATOM 2164 C C . SER B 2 77 ? 46.62936 11.68134 21.25622 1.000 97.31792 76 SER L C 1
ATOM 2165 O O . SER B 2 77 ? 47.42346 11.90202 20.33492 1.000 105.44707 76 SER L O 1
ATOM 2168 N N . ARG B 2 78 ? 46.90190 10.81559 22.22866 1.000 76.08227 77 ARG L N 1
ATOM 2169 C CA . ARG B 2 78 ? 48.11806 10.01478 22.24169 1.000 87.69218 77 ARG L CA 1
ATOM 2170 C C . ARG B 2 78 ? 47.73567 8.55099 22.39857 1.000 81.28493 77 ARG L C 1
ATOM 2171 O O . ARG B 2 78 ? 46.98196 8.19472 23.31051 1.000 78.78362 77 ARG L O 1
ATOM 2179 N N . LEU B 2 79 ? 48.24043 7.71180 21.49880 1.000 93.62533 78 LEU L N 1
ATOM 2180 C CA . LEU B 2 79 ? 47.85351 6.30758 21.46187 1.000 88.46506 78 LEU L CA 1
ATOM 2181 C C . LEU B 2 79 ? 48.53759 5.54065 22.58630 1.000 95.97443 78 LEU L C 1
ATOM 2182 O O . LEU B 2 79 ? 49.77009 5.50892 22.66849 1.000 114.38571 78 LEU L O 1
ATOM 2187 N N . GLU B 2 80 ? 47.73668 4.92781 23.44640 1.000 76.74997 79 GLU L N 1
ATOM 2188 C CA . GLU B 2 80 ? 48.09277 4.00199 24.50783 1.000 84.82051 79 GLU L CA 1
ATOM 2189 C C . GLU B 2 80 ? 48.13287 2.57965 23.95630 1.000 90.12703 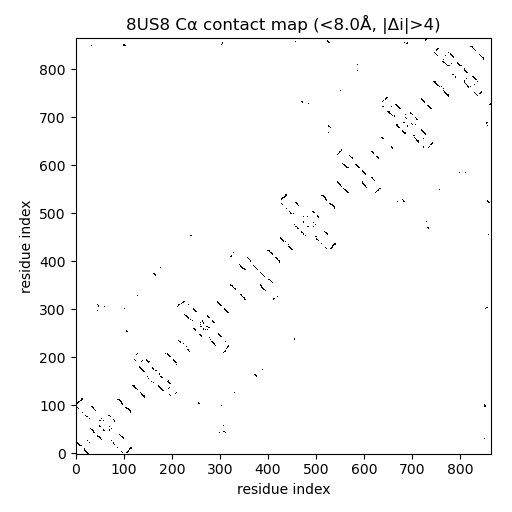79 GLU L C 1
ATOM 2190 O O . GLU B 2 80 ? 47.37566 2.24445 23.03935 1.000 83.65642 79 GLU L O 1
ATOM 2196 N N . PRO B 2 81 ? 49.02060 1.72358 24.47164 1.000 96.50922 80 PRO L N 1
ATOM 2197 C CA . PRO B 2 81 ? 49.05083 0.32876 23.99799 1.000 89.73739 80 PRO L CA 1
ATOM 2198 C C . PRO B 2 81 ? 47.72725 -0.40496 24.14628 1.000 77.45009 80 PRO L C 1
ATOM 2199 O O . PRO B 2 81 ? 47.52907 -1.42735 23.47909 1.000 78.67461 80 PRO L O 1
ATOM 2203 N N . GLU B 2 82 ? 46.81402 0.08106 24.98412 1.000 109.77553 81 GLU L N 1
ATOM 2204 C CA . GLU B 2 82 ? 45.51345 -0.54650 25.16972 1.000 94.20636 81 GLU L CA 1
ATOM 2205 C C . GLU B 2 82 ? 44.44388 0.01607 24.23934 1.000 87.42251 81 GLU L C 1
ATOM 2206 O O . GLU B 2 82 ? 43.26301 -0.30570 24.40983 1.000 80.27845 81 GLU L O 1
ATOM 2212 N N . ASP B 2 83 ? 44.82419 0.84482 23.26468 1.000 94.09658 82 ASP L N 1
ATOM 2213 C CA . ASP B 2 83 ? 43.86410 1.50600 22.38935 1.000 74.72358 82 ASP L CA 1
ATOM 2214 C C . ASP B 2 83 ? 43.74192 0.85821 21.01640 1.000 73.52885 82 ASP L C 1
ATOM 2215 O O . ASP B 2 83 ? 42.80312 1.18183 20.28163 1.000 65.78533 82 ASP L O 1
ATOM 2220 N N . PHE B 2 84 ? 44.65584 -0.03617 20.64931 1.000 69.66175 83 PHE L N 1
ATOM 2221 C CA . PHE B 2 84 ? 44.62650 -0.66719 19.33324 1.000 71.71633 83 PHE L CA 1
ATOM 2222 C C . PHE B 2 84 ? 43.54037 -1.73715 19.31200 1.000 60.90724 83 PHE L C 1
ATOM 2223 O O . PHE B 2 84 ? 43.70990 -2.81941 19.88389 1.000 58.56489 83 PHE L O 1
ATOM 2231 N N . ALA B 2 85 ? 42.42899 -1.43821 18.64719 1.000 78.88121 84 ALA L N 1
ATOM 2232 C CA . ALA B 2 85 ? 41.29342 -2.34977 18.57432 1.000 65.68704 84 ALA L CA 1
ATOM 2233 C C . ALA B 2 85 ? 40.47737 -1.98961 17.32710 1.000 59.67300 84 ALA L C 1
ATOM 2234 O O . ALA B 2 85 ? 40.98790 -1.38310 16.39667 1.000 58.99684 84 ALA L O 1
ATOM 2236 N N . ILE B 2 86 ? 39.20013 -2.38175 17.33366 1.000 64.94487 85 ILE L N 1
ATOM 2237 C CA . ILE B 2 86 ? 38.26581 -2.05012 16.26350 1.000 64.64150 85 ILE L CA 1
ATOM 2238 C C . ILE B 2 86 ? 37.29010 -1.00940 16.79295 1.000 57.86482 85 ILE L C 1
ATOM 2239 O O . ILE B 2 86 ? 36.79874 -1.12230 17.92291 1.000 53.00073 85 ILE L O 1
ATOM 2244 N N . TYR B 2 87 ? 37.00961 0.00367 15.97735 1.000 56.63804 86 TYR L N 1
ATOM 2245 C CA . TYR B 2 87 ? 36.15767 1.11540 16.37474 1.000 58.58248 86 TYR L CA 1
ATOM 2246 C C . TYR B 2 87 ? 34.95884 1.20904 15.44069 1.000 50.55189 86 TYR L C 1
ATOM 2247 O O . TYR B 2 87 ? 35.11600 1.20087 14.21401 1.000 47.43592 86 TYR L O 1
ATOM 2256 N N . TYR B 2 88 ? 33.76580 1.29297 16.02423 1.000 62.41019 87 TYR L N 1
ATOM 2257 C CA . TYR B 2 88 ? 32.52556 1.44384 15.27873 1.000 53.70515 87 TYR L CA 1
ATOM 2258 C C . TYR B 2 88 ? 31.83134 2.73103 15.69987 1.000 52.18094 87 TYR L C 1
ATOM 2259 O O . TYR B 2 88 ? 31.76280 3.04775 16.89230 1.000 51.62159 87 TYR L O 1
ATOM 2268 N N . CYS B 2 89 ? 31.32363 3.47517 14.72338 1.000 58.40899 88 CYS L N 1
ATOM 2269 C CA . CYS B 2 89 ? 30.41248 4.56536 15.02748 1.000 51.88050 88 CYS L CA 1
ATOM 2270 C C . CYS B 2 89 ? 28.97441 4.06282 14.95614 1.000 50.02394 88 CYS L C 1
ATOM 2271 O O . CYS B 2 89 ? 28.69677 2.95768 14.48602 1.000 49.14911 88 CYS L O 1
ATOM 2274 N N . GLN B 2 90 ? 28.04991 4.88705 15.43932 1.000 50.95642 89 GLN L N 1
ATOM 2275 C CA . GLN B 2 90 ? 26.65635 4.47430 15.48260 1.000 52.03194 89 GLN L CA 1
ATOM 2276 C C . GLN B 2 90 ? 25.76169 5.70101 15.54647 1.000 51.55520 89 GLN L C 1
ATOM 2277 O O . GLN B 2 90 ? 26.09986 6.69175 16.19841 1.000 54.73581 89 GLN L O 1
ATOM 2283 N N . GLN B 2 91 ? 24.62437 5.61948 14.86420 1.000 47.92790 90 GLN L N 1
ATOM 2284 C CA . GLN B 2 91 ? 23.53226 6.56725 15.01280 1.000 46.36104 90 GLN L CA 1
ATOM 2285 C C . GLN B 2 91 ? 22.39861 5.88692 15.76753 1.000 44.74186 90 GLN L C 1
ATOM 2286 O O . GLN B 2 91 ? 22.15278 4.69069 15.58583 1.000 50.05937 90 GLN L O 1
ATOM 2292 N N . TYR B 2 92 ? 21.71922 6.64439 16.63226 1.000 42.41060 91 TYR L N 1
ATOM 2293 C CA . TYR B 2 92 ? 20.62196 6.06911 17.40117 1.000 52.71970 91 TYR L CA 1
ATOM 2294 C C . TYR B 2 92 ? 19.44435 7.02668 17.53965 1.000 51.10313 91 TYR L C 1
ATOM 2295 O O . TYR B 2 92 ? 18.65767 6.89126 18.48474 1.000 51.34218 91 TYR L O 1
ATOM 2304 N N . GLY B 2 93 ? 19.30043 7.98637 16.62508 1.000 46.30985 92 GLY L N 1
ATOM 2305 C CA . GLY B 2 93 ? 18.15935 8.88368 16.68881 1.000 52.02597 92 GLY L CA 1
ATOM 2306 C C . GLY B 2 93 ? 16.84038 8.17204 16.45820 1.000 48.99563 92 GLY L C 1
ATOM 2307 O O . GLY B 2 93 ? 15.84936 8.44708 17.13788 1.000 51.03224 92 GLY L O 1
ATOM 2308 N N . ARG B 2 94 ? 16.80937 7.24896 15.50106 1.000 41.50025 93 ARG L N 1
ATOM 2309 C CA . ARG B 2 94 ? 15.58993 6.52023 15.18010 1.000 50.32788 93 ARG L CA 1
ATOM 2310 C C . ARG B 2 94 ? 15.96128 5.25429 14.42199 1.000 54.82936 93 ARG L C 1
ATOM 2311 O O . ARG B 2 94 ? 17.12445 5.02742 14.08245 1.000 52.38803 93 ARG L O 1
ATOM 2319 N N . SER B 2 95 ? 14.94833 4.43492 14.15499 1.000 46.07165 94 SER L N 1
ATOM 2320 C CA . SER B 2 95 ? 15.16685 3.18120 13.44932 1.000 48.18226 94 SER L CA 1
ATOM 2321 C C . SER B 2 95 ? 15.53815 3.44458 11.99114 1.000 53.76699 94 SER L C 1
ATOM 2322 O O . SER B 2 95 ? 14.92827 4.29454 11.33447 1.000 60.92775 94 SER L O 1
ATOM 2325 N N . PRO B 2 96 ? 16.53423 2.73443 11.45727 1.000 62.82983 95 PRO L N 1
ATOM 2326 C CA . PRO B 2 96 ? 17.38294 1.75437 12.14404 1.000 59.78849 95 PRO L CA 1
ATOM 2327 C C . PRO B 2 96 ? 18.58305 2.42086 12.81142 1.000 50.76799 95 PRO L C 1
ATOM 2328 O O . PRO B 2 96 ? 19.20262 3.32033 12.25004 1.000 49.40896 95 PRO L O 1
ATOM 2332 N N . ARG B 2 97 ? 18.93333 1.99475 14.02323 1.000 52.74926 96 ARG L N 1
ATOM 2333 C CA . ARG B 2 97 ? 20.03469 2.60246 14.76958 1.000 53.03050 96 ARG L CA 1
ATOM 2334 C C . ARG B 2 97 ? 21.32414 1.83302 14.47564 1.000 51.82405 96 ARG L C 1
ATOM 2335 O O . ARG B 2 97 ? 21.91051 1.16362 15.32769 1.000 50.87009 96 ARG L O 1
ATOM 2343 N N . SER B 2 98 ? 21.76804 1.96439 13.22799 1.000 44.35137 97 SER L N 1
ATOM 2344 C CA . SER B 2 98 ? 22.79299 1.10259 12.65775 1.000 48.01749 97 SER L CA 1
ATOM 2345 C C . SER B 2 98 ? 24.19879 1.61248 12.95240 1.000 47.72166 97 SER L C 1
ATOM 2346 O O . SER B 2 98 ? 24.41672 2.80219 13.19889 1.000 46.46857 97 SER L O 1
ATOM 2349 N N . PHE B 2 99 ? 25.15476 0.68686 12.90746 1.000 50.16365 98 PHE L N 1
ATOM 2350 C CA . PHE B 2 99 ? 26.56818 0.95951 13.11365 1.000 45.76415 98 PHE L CA 1
ATOM 2351 C C . PHE B 2 99 ? 27.27051 1.22022 11.78270 1.000 52.06699 98 PHE L C 1
ATOM 2352 O O . PHE B 2 99 ? 26.70806 1.03480 10.70144 1.000 57.89606 98 PHE L O 1
ATOM 2360 N N . GLY B 2 100 ? 28.52921 1.64910 11.87667 1.000 48.37811 99 GLY L N 1
ATOM 2361 C CA . GLY B 2 100 ? 29.41347 1.66785 10.73339 1.000 49.31466 99 GLY L CA 1
ATOM 2362 C C . GLY B 2 100 ? 30.03654 0.30463 10.50700 1.000 56.00971 99 GLY L C 1
ATOM 2363 O O . GLY B 2 100 ? 29.85068 -0.63665 11.27798 1.000 58.07588 99 GLY L O 1
ATOM 2364 N N . GLN B 2 101 ? 30.79395 0.19719 9.41512 1.000 47.78083 100 GLN L N 1
ATOM 2365 C CA . GLN B 2 101 ? 31.40318 -1.08325 9.07745 1.000 55.21376 100 GLN L CA 1
ATOM 2366 C C . GLN B 2 101 ? 32.64729 -1.38383 9.90144 1.000 60.10478 100 GLN L C 1
ATOM 2367 O O . GLN B 2 101 ? 33.08024 -2.54030 9.93534 1.000 63.88296 100 GLN L O 1
ATOM 2373 N N . GLY B 2 102 ? 33.21904 -0.39301 10.55767 1.000 50.07794 101 GLY L N 1
ATOM 2374 C CA . GLY B 2 102 ? 34.32635 -0.64405 11.45142 1.000 55.99115 101 GLY L CA 1
ATOM 2375 C C . GLY B 2 102 ? 35.64352 -0.14132 10.88834 1.000 59.98647 101 GLY L C 1
ATOM 2376 O O . GLY B 2 102 ? 35.87778 -0.13731 9.67107 1.000 63.54156 101 GLY L O 1
ATOM 2377 N N . THR B 2 103 ? 36.52286 0.28098 11.79184 1.000 54.25053 102 THR L N 1
ATOM 2378 C CA . THR B 2 103 ? 37.85949 0.74117 11.44738 1.000 63.61096 102 THR L CA 1
ATOM 2379 C C . THR B 2 103 ? 38.87273 -0.03625 12.27345 1.000 67.07423 102 THR L C 1
ATOM 2380 O O . THR B 2 103 ? 38.78147 -0.06803 13.50627 1.000 64.71318 102 THR L O 1
ATOM 2384 N N . ARG B 2 104 ? 39.83373 -0.65847 11.59713 1.000 49.16731 103 ARG L N 1
ATOM 2385 C CA . ARG B 2 104 ? 40.87509 -1.42601 12.26682 1.000 64.18918 103 ARG L CA 1
ATOM 2386 C C . ARG B 2 104 ? 42.06258 -0.51569 12.55478 1.000 71.69114 103 ARG L C 1
ATOM 2387 O O . ARG B 2 104 ? 42.68564 0.01338 11.62800 1.000 75.62042 103 ARG L O 1
ATOM 2395 N N . LEU B 2 105 ? 42.36848 -0.33126 13.83566 1.000 66.40605 104 LEU L N 1
ATOM 2396 C CA . LEU B 2 105 ? 43.49408 0.49183 14.27138 1.000 78.48247 104 LEU L CA 1
ATOM 2397 C C . LEU B 2 105 ? 44.61829 -0.44738 14.69595 1.000 97.69579 104 LEU L C 1
ATOM 2398 O O . LEU B 2 105 ? 44.60537 -0.99141 15.80319 1.000 92.96535 104 LEU L O 1
ATOM 2403 N N . GLU B 2 106 ? 45.58967 -0.63948 13.80784 1.000 53.51506 105 GLU L N 1
ATOM 2404 C CA . GLU B 2 106 ? 46.68868 -1.56289 14.03276 1.000 81.46924 105 GLU L CA 1
ATOM 2405 C C . GLU B 2 106 ? 47.93526 -0.80060 14.47994 1.000 93.05370 105 GLU L C 1
ATOM 2406 O O . GLU B 2 106 ? 47.95654 0.43062 14.54314 1.000 89.36466 105 GLU L O 1
ATOM 2412 N N . ILE B 2 107 ? 48.98980 -1.54807 14.79111 1.000 77.49004 106 ILE L N 1
ATOM 2413 C CA . ILE B 2 107 ? 50.26246 -0.96717 15.20406 1.000 87.02794 106 ILE L CA 1
ATOM 2414 C C . ILE B 2 107 ? 51.15404 -0.82402 13.97810 1.000 106.99072 106 ILE L C 1
ATOM 2415 O O . ILE B 2 107 ? 51.18814 -1.70553 13.11087 1.000 114.14606 106 ILE L O 1
ATOM 2420 N N . LYS B 2 108 ? 51.86903 0.29511 13.89335 1.000 69.69001 107 LYS L N 1
ATOM 2421 C CA . LYS B 2 108 ? 52.75863 0.57823 12.77397 1.000 87.38072 107 LYS L CA 1
ATOM 2422 C C . LYS B 2 108 ? 54.17568 0.14179 13.12477 1.000 118.19635 107 LYS L C 1
ATOM 2423 O O . LYS B 2 108 ? 54.65896 0.41785 14.22759 1.000 121.50394 107 LYS L O 1
ATOM 2429 N N . ARG B 2 109 ? 54.83427 -0.54022 12.19148 1.000 73.46881 108 ARG L N 1
ATOM 2430 C CA . ARG B 2 109 ? 56.21058 -0.97951 12.38907 1.000 97.52668 108 ARG L CA 1
ATOM 2431 C C . ARG B 2 109 ? 56.93085 -0.93768 11.04593 1.000 115.79783 108 ARG L C 1
ATOM 2432 O O . ARG B 2 109 ? 56.38183 -0.47921 10.03992 1.000 105.65361 108 ARG L O 1
ATOM 2440 N N . THR B 2 110 ? 58.16976 -1.41814 11.03275 1.000 89.54116 109 THR L N 1
ATOM 2441 C CA . THR B 2 110 ? 58.94452 -1.47316 9.80400 1.000 102.33815 109 THR L CA 1
ATOM 2442 C C . THR B 2 110 ? 58.47749 -2.63120 8.92998 1.000 106.96430 109 THR L C 1
ATOM 2443 O O . THR B 2 110 ? 57.97494 -3.64697 9.42009 1.000 109.91308 109 THR L O 1
ATOM 2447 N N . VAL B 2 111 ? 58.65088 -2.46491 7.61682 1.000 93.64650 110 VAL L N 1
ATOM 2448 C CA . VAL B 2 111 ? 58.19906 -3.47491 6.66845 1.000 97.73794 110 VAL L CA 1
ATOM 2449 C C . VAL B 2 111 ? 59.01430 -4.74624 6.84663 1.000 127.88561 110 VAL L C 1
ATOM 2450 O O . VAL B 2 111 ? 60.25145 -4.72363 6.81651 1.000 150.40284 110 VAL L O 1
ATOM 2454 N N . ALA B 2 112 ? 58.32048 -5.86394 7.03729 1.000 111.50557 111 ALA L N 1
ATOM 2455 C CA . ALA B 2 112 ? 58.94174 -7.17072 7.17935 1.000 127.11626 111 ALA L CA 1
ATOM 2456 C C . ALA B 2 112 ? 58.58872 -8.04910 5.98617 1.000 139.96878 111 ALA L C 1
ATOM 2457 O O . ALA B 2 112 ? 57.62101 -7.79587 5.26394 1.000 126.54335 111 ALA L O 1
ATOM 2459 N N . ALA B 2 113 ? 59.39230 -9.09778 5.78680 1.000 121.44939 112 ALA L N 1
ATOM 2460 C CA . ALA B 2 113 ? 59.19233 -9.98900 4.65643 1.000 124.56275 112 ALA L CA 1
ATOM 2461 C C . ALA B 2 113 ? 58.58604 -11.31274 5.10726 1.000 121.83467 112 ALA L C 1
ATOM 2462 O O . ALA B 2 113 ? 59.00124 -11.86862 6.13063 1.000 126.58302 112 ALA L O 1
ATOM 2464 N N . PRO B 2 114 ? 57.60231 -11.83757 4.37323 1.000 118.84919 113 PRO L N 1
ATOM 2465 C CA . PRO B 2 114 ? 56.99969 -13.12918 4.73789 1.000 121.90164 113 PRO L CA 1
ATOM 2466 C C . PRO B 2 114 ? 57.89284 -14.28656 4.31216 1.000 143.91974 113 PRO L C 1
ATOM 2467 O O . PRO B 2 114 ? 58.15570 -14.47970 3.12345 1.000 149.18275 113 PRO L O 1
ATOM 2471 N N . SER B 2 115 ? 58.36238 -15.05579 5.29090 1.000 115.45999 114 SER L N 1
ATOM 2472 C CA . SER B 2 115 ? 59.13159 -16.26892 5.02247 1.000 131.06301 114 SER L CA 1
ATOM 2473 C C . SER B 2 115 ? 58.15964 -17.33966 4.54471 1.000 128.48231 114 SER L C 1
ATOM 2474 O O . SER B 2 115 ? 57.50467 -18.00712 5.34799 1.000 122.18961 114 SER L O 1
ATOM 2477 N N . VAL B 2 116 ? 58.06416 -17.50549 3.23017 1.000 103.70011 115 VAL L N 1
ATOM 2478 C CA . VAL B 2 116 ? 57.03659 -18.35393 2.63778 1.000 104.74249 115 VAL L CA 1
ATOM 2479 C C . VAL B 2 116 ? 57.47596 -19.81066 2.69286 1.000 123.24160 115 VAL L C 1
ATOM 2480 O O . VAL B 2 116 ? 58.61766 -20.14414 2.35417 1.000 141.29532 115 VAL L O 1
ATOM 2484 N N . PHE B 2 117 ? 56.56704 -20.68018 3.12357 1.000 116.58409 116 PHE L N 1
ATOM 2485 C CA . PHE B 2 117 ? 56.74932 -22.12234 3.08562 1.000 115.75428 116 PHE L CA 1
ATOM 2486 C C . PHE B 2 117 ? 55.60116 -22.75324 2.30638 1.000 116.00811 116 PHE L C 1
ATOM 2487 O O . PHE B 2 117 ? 54.60463 -22.10093 1.98330 1.000 110.67421 116 PHE L O 1
ATOM 2495 N N . ILE B 2 118 ? 55.74795 -24.04282 2.00429 1.000 99.92736 117 ILE L N 1
ATOM 2496 C CA . ILE B 2 118 ? 54.73627 -24.78113 1.25827 1.000 100.98002 117 ILE L CA 1
ATOM 2497 C C . ILE B 2 118 ? 54.74433 -26.22461 1.74067 1.000 111.67435 117 ILE L C 1
ATOM 2498 O O . ILE B 2 118 ? 55.78493 -26.76327 2.12790 1.000 119.96259 117 ILE L O 1
ATOM 2503 N N . PHE B 2 119 ? 53.56647 -26.84902 1.72799 1.000 134.48320 118 PHE L N 1
ATOM 2504 C CA . PHE B 2 119 ? 53.40256 -28.21277 2.20932 1.000 134.57672 118 PHE L CA 1
ATOM 2505 C C . PHE B 2 119 ? 52.59734 -29.01488 1.20213 1.000 146.80972 118 PHE L C 1
ATOM 2506 O O . PHE B 2 119 ? 51.50109 -28.58580 0.79606 1.000 135.69662 118 PHE L O 1
ATOM 2514 N N . PRO B 2 120 ? 53.08498 -30.17493 0.76904 1.000 130.18335 119 PRO L N 1
ATOM 2515 C CA . PRO B 2 120 ? 52.29428 -31.03629 -0.10940 1.000 133.72904 119 PRO L CA 1
ATOM 2516 C C . PRO B 2 120 ? 51.24102 -31.78623 0.68504 1.000 121.39050 119 PRO L C 1
ATOM 2517 O O . PRO B 2 120 ? 51.38791 -31.97338 1.90272 1.000 106.20922 119 PRO L O 1
ATOM 2521 N N . PRO B 2 121 ? 50.16320 -32.22812 0.03877 1.000 119.17004 120 PRO L N 1
ATOM 2522 C CA . PRO B 2 121 ? 49.13188 -32.97817 0.76559 1.000 112.03676 120 PRO L CA 1
ATOM 2523 C C . PRO B 2 121 ? 49.65916 -34.31814 1.25446 1.000 124.21327 120 PRO L C 1
ATOM 2524 O O . PRO B 2 121 ? 50.36297 -35.03113 0.53553 1.000 146.05827 120 PRO L O 1
ATOM 2528 N N . SER B 2 122 ? 49.31207 -34.65274 2.49418 1.000 127.92002 121 SER L N 1
ATOM 2529 C CA . SER B 2 122 ? 49.76719 -35.90065 3.08759 1.000 136.33901 121 SER L CA 1
ATOM 2530 C C . SER B 2 122 ? 49.03288 -37.08847 2.47571 1.000 148.02189 121 SER L C 1
ATOM 2531 O O . SER B 2 122 ? 47.86137 -36.99848 2.09858 1.000 142.64063 121 SER L O 1
ATOM 2534 N N . ASP B 2 123 ? 49.73966 -38.21868 2.38816 1.000 129.60492 122 ASP L N 1
ATOM 2535 C CA . ASP B 2 123 ? 49.16652 -39.41677 1.78472 1.000 138.07137 122 ASP L CA 1
ATOM 2536 C C . ASP B 2 123 ? 47.98055 -39.95569 2.57338 1.000 125.04670 122 ASP L C 1
ATOM 2537 O O . ASP B 2 123 ? 47.16534 -40.69740 2.01351 1.000 130.12777 122 ASP L O 1
ATOM 2542 N N . GLU B 2 124 ? 47.86772 -39.60491 3.85707 1.000 145.50022 123 GLU L N 1
ATOM 2543 C CA . GLU B 2 124 ? 46.72853 -40.05646 4.64959 1.000 132.55081 123 GLU L CA 1
ATOM 2544 C C . GLU B 2 124 ? 45.42375 -39.48119 4.11359 1.000 122.74730 123 GLU L C 1
ATOM 2545 O O . GLU B 2 124 ? 44.39272 -40.16426 4.10144 1.000 121.72087 123 GLU L O 1
ATOM 2551 N N . GLN B 2 125 ? 45.44933 -38.22503 3.66363 1.000 132.69976 124 GLN L N 1
ATOM 2552 C CA . GLN B 2 125 ? 44.25408 -37.60754 3.10174 1.000 126.24489 124 GLN L CA 1
ATOM 2553 C C . GLN B 2 125 ? 43.96561 -38.10493 1.69116 1.000 141.12550 124 GLN L C 1
ATOM 2554 O O . GLN B 2 125 ? 42.80163 -38.13261 1.27538 1.000 137.80606 124 GLN L O 1
ATOM 2560 N N . LEU B 2 126 ? 45.00190 -38.49908 0.94520 1.000 114.97472 125 LEU L N 1
ATOM 2561 C CA . LEU B 2 126 ? 44.78686 -39.00736 -0.40584 1.000 130.89325 125 LEU L CA 1
ATOM 2562 C C . LEU B 2 126 ? 43.96946 -40.29233 -0.39955 1.000 137.97056 125 LEU L C 1
ATOM 2563 O O . LEU B 2 126 ? 43.19890 -40.54079 -1.33386 1.000 142.58929 125 LEU L O 1
ATOM 2568 N N . LYS B 2 127 ? 44.11493 -41.11627 0.64115 1.000 136.28496 126 LYS L N 1
ATOM 2569 C CA . LYS B 2 127 ? 43.33403 -42.34478 0.72917 1.000 140.28333 126 LYS L CA 1
ATOM 2570 C C . LYS B 2 127 ? 41.85564 -42.07499 0.97932 1.000 125.32531 126 LYS L C 1
ATOM 2571 O O . LYS B 2 127 ? 41.02481 -42.94821 0.70741 1.000 121.96852 126 LYS L O 1
ATOM 2577 N N . SER B 2 128 ? 41.51121 -40.88882 1.48529 1.000 139.81106 127 SER L N 1
ATOM 2578 C CA . SER B 2 128 ? 40.11316 -40.54414 1.72024 1.000 124.43953 127 SER L CA 1
ATOM 2579 C C . SER B 2 128 ? 39.38921 -40.23789 0.41373 1.000 128.42873 127 SER L C 1
ATOM 2580 O O . SER B 2 128 ? 38.28465 -40.73837 0.17551 1.000 127.74369 127 SER L O 1
ATOM 2583 N N . GLY B 2 129 ? 39.99418 -39.41813 -0.44177 1.000 124.35264 128 GLY L N 1
ATOM 2584 C CA . GLY B 2 129 ? 39.38211 -39.06651 -1.70670 1.000 125.36722 128 GLY L CA 1
ATOM 2585 C C . GLY B 2 129 ? 39.51414 -37.59772 -2.05016 1.000 123.31807 128 GLY L C 1
ATOM 2586 O O . GLY B 2 129 ? 38.80281 -37.09240 -2.92384 1.000 126.20528 128 GLY L O 1
ATOM 2587 N N . THR B 2 130 ? 40.42296 -36.90183 -1.37098 1.000 131.27106 129 THR L N 1
ATOM 2588 C CA . THR B 2 130 ? 40.64415 -35.48510 -1.61459 1.000 125.84631 129 THR L CA 1
ATOM 2589 C C . THR B 2 130 ? 42.08965 -35.14867 -1.27730 1.000 133.42220 129 THR L C 1
ATOM 2590 O O . THR B 2 130 ? 42.80192 -35.92941 -0.64064 1.000 138.24126 129 THR L O 1
ATOM 2594 N N . ALA B 2 131 ? 42.51688 -33.96750 -1.71673 1.000 101.10022 130 ALA L N 1
ATOM 2595 C CA . ALA B 2 131 ? 43.85926 -33.47087 -1.45663 1.000 111.58844 130 ALA L CA 1
ATOM 2596 C C . ALA B 2 131 ? 43.80307 -31.96257 -1.28148 1.000 104.24862 130 ALA L C 1
ATOM 2597 O O . ALA B 2 131 ? 43.05239 -31.27791 -1.98216 1.000 102.45668 130 ALA L O 1
ATOM 2599 N N . SER B 2 132 ? 44.59929 -31.45066 -0.34525 1.000 106.61878 131 SER L N 1
ATOM 2600 C CA . SER B 2 132 ? 44.63495 -30.02353 -0.05691 1.000 104.78403 131 SER L CA 1
ATOM 2601 C C . SER B 2 132 ? 46.07757 -29.57684 0.12153 1.000 122.94149 131 SER L C 1
ATOM 2602 O O . SER B 2 132 ? 46.80486 -30.13474 0.94847 1.000 118.57288 131 SER L O 1
ATOM 2605 N N . VAL B 2 133 ? 46.48420 -28.57164 -0.65121 1.000 101.42358 132 VAL L N 1
ATOM 2606 C CA . VAL B 2 133 ? 47.83237 -28.01670 -0.59236 1.000 116.23453 132 VAL L CA 1
ATOM 2607 C C . VAL B 2 133 ? 47.79392 -26.73333 0.22458 1.000 106.55071 132 VAL L C 1
ATOM 2608 O O . VAL B 2 133 ? 46.82846 -25.96311 0.14666 1.000 97.40726 132 VAL L O 1
ATOM 2612 N N . VAL B 2 134 ? 48.84236 -26.49982 1.01213 1.000 113.90976 133 VAL L N 1
ATOM 2613 C CA . VAL B 2 134 ? 48.91325 -25.36334 1.92259 1.000 104.35612 133 VAL L CA 1
ATOM 2614 C C . VAL B 2 134 ? 50.10996 -24.49894 1.54993 1.000 127.36042 133 VAL L C 1
ATOM 2615 O O . VAL B 2 134 ? 51.19160 -25.01436 1.24703 1.000 148.49366 133 VAL L O 1
ATOM 2619 N N . CYS B 2 135 ? 49.90885 -23.18227 1.57440 1.000 103.18460 134 CYS L N 1
ATOM 2620 C CA . CYS B 2 135 ? 50.95725 -22.19835 1.32964 1.000 121.98194 134 CYS L CA 1
ATOM 2621 C C . CYS B 2 135 ? 51.02788 -21.27742 2.53943 1.000 112.11727 134 CYS L C 1
ATOM 2622 O O . CYS B 2 135 ? 50.04014 -20.61484 2.87336 1.000 99.74154 134 CYS L O 1
ATOM 2625 N N . LEU B 2 136 ? 52.18646 -21.23605 3.19238 1.000 120.71249 135 LEU L N 1
ATOM 2626 C CA . LEU B 2 136 ? 52.34953 -20.53749 4.46026 1.000 103.00390 135 LEU L CA 1
ATOM 2627 C C . LEU B 2 136 ? 53.11261 -19.23204 4.27552 1.000 122.37326 135 LEU L C 1
ATOM 2628 O O . LEU B 2 136 ? 54.08946 -19.17162 3.52364 1.000 146.39483 135 LEU L O 1
ATOM 2633 N N . LEU B 2 137 ? 52.65419 -18.19056 4.96772 1.000 106.03114 136 LEU L N 1
ATOM 2634 C CA . LEU B 2 137 ? 53.37341 -16.93078 5.10922 1.000 108.86430 136 LEU L CA 1
ATOM 2635 C C . LEU B 2 137 ? 53.53507 -16.64920 6.59630 1.000 99.92631 136 LEU L C 1
ATOM 2636 O O . LEU B 2 137 ? 52.54664 -16.63994 7.33658 1.000 84.98620 136 LEU L O 1
ATOM 2641 N N . ASN B 2 138 ? 54.77278 -16.42433 7.03355 1.000 117.52572 137 ASN L N 1
ATOM 2642 C CA . ASN B 2 138 ? 55.10218 -16.35611 8.45224 1.000 104.55064 137 ASN L CA 1
ATOM 2643 C C . ASN B 2 138 ? 55.72438 -15.01032 8.79443 1.000 113.73936 137 ASN L C 1
ATOM 2644 O O . ASN B 2 138 ? 56.70559 -14.60114 8.16569 1.000 138.82799 137 ASN L O 1
ATOM 2649 N N . ASN B 2 139 ? 55.15278 -14.33834 9.79923 1.000 109.35662 138 ASN L N 1
ATOM 2650 C CA . ASN B 2 139 ? 55.69893 -13.11579 10.38548 1.000 117.13004 138 ASN L CA 1
ATOM 2651 C C . ASN B 2 139 ? 56.04501 -12.06095 9.34047 1.000 142.22545 138 ASN L C 1
ATOM 2652 O O . ASN B 2 139 ? 57.18847 -11.98588 8.87882 1.000 169.25243 138 ASN L O 1
ATOM 2657 N N . PHE B 2 140 ? 55.07030 -11.23079 8.97665 1.000 121.34845 139 PHE L N 1
ATOM 2658 C CA . PHE B 2 140 ? 55.27363 -10.21061 7.95974 1.000 138.86799 139 PHE L CA 1
ATOM 2659 C C . PHE B 2 140 ? 54.42465 -8.99438 8.29832 1.000 133.04524 139 PHE L C 1
ATOM 2660 O O . PHE B 2 140 ? 53.51350 -9.05503 9.12738 1.000 111.32713 139 PHE L O 1
ATOM 2668 N N . TYR B 2 141 ? 54.73656 -7.87915 7.63544 1.000 130.50015 140 TYR L N 1
ATOM 2669 C CA . TYR B 2 141 ? 54.03118 -6.62421 7.81873 1.000 125.12176 140 TYR L CA 1
ATOM 2670 C C . TYR B 2 141 ? 54.15474 -5.83398 6.52539 1.000 150.32779 140 TYR L C 1
ATOM 2671 O O . TYR B 2 141 ? 55.24000 -5.81359 5.92649 1.000 169.71382 140 TYR L O 1
ATOM 2680 N N . PRO B 2 142 ? 53.08139 -5.17203 6.07192 1.000 157.66791 141 PRO L N 1
ATOM 2681 C CA . PRO B 2 142 ? 51.75497 -5.06282 6.69829 1.000 130.82459 141 PRO L CA 1
ATOM 2682 C C . PRO B 2 142 ? 50.85548 -6.26862 6.44233 1.000 114.02755 141 PRO L C 1
ATOM 2683 O O . PRO B 2 142 ? 51.27552 -7.26680 5.86386 1.000 125.23268 141 PRO L O 1
ATOM 2687 N N . ARG B 2 143 ? 49.59535 -6.17938 6.87712 1.000 188.33112 142 ARG L N 1
ATOM 2688 C CA . ARG B 2 143 ? 48.65409 -7.28217 6.71726 1.000 174.58252 142 ARG L CA 1
ATOM 2689 C C . ARG B 2 143 ? 48.34017 -7.56732 5.25382 1.000 188.36118 142 ARG L C 1
ATOM 2690 O O . ARG B 2 143 ? 47.90601 -8.67794 4.92767 1.000 180.96167 142 ARG L O 1
ATOM 2698 N N . GLU B 2 144 ? 48.55996 -6.59894 4.36893 1.000 119.07264 143 GLU L N 1
ATOM 2699 C CA . GLU B 2 144 ? 48.22258 -6.76869 2.96302 1.000 130.90451 143 GLU L CA 1
ATOM 2700 C C . GLU B 2 144 ? 49.12030 -7.81117 2.30687 1.000 140.09562 143 GLU L C 1
ATOM 2701 O O . GLU B 2 144 ? 50.34080 -7.81073 2.49092 1.000 153.00369 143 GLU L O 1
ATOM 2707 N N . ALA B 2 145 ? 48.50309 -8.70137 1.53435 1.000 116.61800 144 ALA L N 1
ATOM 2708 C CA . ALA B 2 145 ? 49.21214 -9.74254 0.80004 1.000 124.92008 144 ALA L CA 1
ATOM 2709 C C . ALA B 2 145 ? 48.26061 -10.31499 -0.24086 1.000 127.38537 144 ALA L C 1
ATOM 2710 O O . ALA B 2 145 ? 47.05033 -10.07989 -0.19875 1.000 117.96010 144 ALA L O 1
ATOM 2712 N N . LYS B 2 146 ? 48.82512 -11.07328 -1.17807 1.000 104.89157 145 LYS L N 1
ATOM 2713 C CA . LYS B 2 146 ? 48.03043 -11.69798 -2.23320 1.000 113.84825 145 LYS L CA 1
ATOM 2714 C C . LYS B 2 146 ? 48.77142 -12.92248 -2.74124 1.000 128.94703 145 LYS L C 1
ATOM 2715 O O . LYS B 2 146 ? 49.91443 -12.80896 -3.19588 1.000 151.87216 145 LYS L O 1
ATOM 2721 N N . VAL B 2 147 ? 48.12673 -14.08369 -2.66673 1.000 104.82571 146 VAL L N 1
ATOM 2722 C CA . VAL B 2 147 ? 48.69120 -15.32867 -3.16706 1.000 131.67487 146 VAL L CA 1
ATOM 2723 C C . VAL B 2 147 ? 47.78485 -15.86656 -4.26504 1.000 141.42539 146 VAL L C 1
ATOM 2724 O O . VAL B 2 147 ? 46.56959 -15.64183 -4.26415 1.000 122.52911 146 VAL L O 1
ATOM 2728 N N . GLN B 2 148 ? 48.39017 -16.57473 -5.21574 1.000 113.38340 147 GLN L N 1
ATOM 2729 C CA . GLN B 2 148 ? 47.67178 -17.15034 -6.34280 1.000 129.98741 147 GLN L CA 1
ATOM 2730 C C . GLN B 2 148 ? 48.08382 -18.60147 -6.52923 1.000 142.24401 147 GLN L C 1
ATOM 2731 O O . GLN B 2 148 ? 49.24509 -18.96092 -6.31295 1.000 151.80395 147 GLN L O 1
ATOM 2737 N N . TRP B 2 149 ? 47.12522 -19.42905 -6.93131 1.000 145.25615 148 TRP L N 1
ATOM 2738 C CA . TRP B 2 149 ? 47.36775 -20.82644 -7.25730 1.000 167.01127 148 TRP L CA 1
ATOM 2739 C C . TRP B 2 149 ? 47.31032 -20.99652 -8.76772 1.000 192.19496 148 TRP L C 1
ATOM 2740 O O . TRP B 2 149 ? 46.36362 -20.53329 -9.41211 1.000 184.51844 148 TRP L O 1
ATOM 2751 N N . LYS B 2 150 ? 48.32533 -21.64969 -9.32905 1.000 138.88235 149 LYS L N 1
ATOM 2752 C CA . LYS B 2 150 ? 48.41333 -21.88391 -10.76941 1.000 160.84532 149 LYS L CA 1
ATOM 2753 C C . LYS B 2 150 ? 48.79217 -23.34421 -10.99496 1.000 178.53718 149 LYS L C 1
ATOM 2754 O O . LYS B 2 150 ? 49.97605 -23.69388 -10.99399 1.000 193.00186 149 LYS L O 1
ATOM 2760 N N . VAL B 2 151 ? 47.78557 -24.19154 -11.18386 1.000 146.47552 150 VAL L N 1
ATOM 2761 C CA . VAL B 2 151 ? 48.01131 -25.60677 -11.45574 1.000 167.47010 150 VAL L CA 1
ATOM 2762 C C . VAL B 2 151 ? 48.48641 -25.75125 -12.89602 1.000 200.27490 150 VAL L C 1
ATOM 2763 O O . VAL B 2 151 ? 47.75201 -25.42853 -13.83603 1.000 204.02179 150 VAL L O 1
ATOM 2767 N N . ASP B 2 152 ? 49.71734 -26.24085 -13.06812 1.000 149.04935 151 ASP L N 1
ATOM 2768 C CA . ASP B 2 152 ? 50.37418 -26.29453 -14.37646 1.000 175.30647 151 ASP L CA 1
ATOM 2769 C C . ASP B 2 152 ? 50.42038 -24.91070 -15.02031 1.000 175.70895 151 ASP L C 1
ATOM 2770 O O . ASP B 2 152 ? 50.18641 -24.75469 -16.22065 1.000 189.29307 151 ASP L O 1
ATOM 2775 N N . ASN B 2 153 ? 50.71867 -23.89752 -14.20494 1.000 181.52985 152 ASN L N 1
ATOM 2776 C CA . ASN B 2 153 ? 50.77711 -22.49645 -14.62073 1.000 175.86393 152 ASN L CA 1
ATOM 2777 C C . ASN B 2 153 ? 49.45808 -22.00394 -15.20944 1.000 168.16431 152 ASN L C 1
ATOM 2778 O O . ASN B 2 153 ? 49.43845 -21.02199 -15.95854 1.000 172.21699 152 ASN L O 1
ATOM 2783 N N . ALA B 2 154 ? 48.35110 -22.66609 -14.88220 1.000 203.98221 153 ALA L N 1
ATOM 2784 C CA . ALA B 2 154 ? 47.02141 -22.23482 -15.29310 1.000 193.98032 153 ALA L CA 1
ATOM 2785 C C . ALA B 2 154 ? 46.32578 -21.60901 -14.09119 1.000 161.94648 153 ALA L C 1
ATOM 2786 O O . ALA B 2 154 ? 46.20461 -22.24761 -13.04002 1.000 149.16067 153 ALA L O 1
ATOM 2788 N N . LEU B 2 155 ? 45.87254 -20.36648 -14.25094 1.000 197.41570 154 LEU L N 1
ATOM 2789 C CA . LEU B 2 155 ? 45.32986 -19.60236 -13.13366 1.000 164.79023 154 LEU L CA 1
ATOM 2790 C C . LEU B 2 155 ? 44.13234 -20.31347 -12.51722 1.000 151.10745 154 LEU L C 1
ATOM 2791 O O . LEU B 2 155 ? 43.14307 -20.59459 -13.20078 1.000 150.79759 154 LEU L O 1
ATOM 2796 N N . GLN B 2 156 ? 44.22779 -20.60197 -11.22286 1.000 170.09788 155 GLN L N 1
ATOM 2797 C CA . GLN B 2 156 ? 43.16197 -21.25235 -10.47510 1.000 149.93408 155 GLN L CA 1
ATOM 2798 C C . GLN B 2 156 ? 42.41478 -20.22495 -9.63542 1.000 117.06032 155 GLN L C 1
ATOM 2799 O O . GLN B 2 156 ? 43.02585 -19.34534 -9.02009 1.000 105.01830 155 GLN L O 1
ATOM 2805 N N . SER B 2 157 ? 41.08889 -20.34095 -9.61634 1.000 141.42811 156 SER L N 1
ATOM 2806 C CA . SER B 2 157 ? 40.25039 -19.43672 -8.84522 1.000 124.83374 156 SER L CA 1
ATOM 2807 C C . SER B 2 157 ? 38.96512 -20.15654 -8.46740 1.000 109.85051 156 SER L C 1
ATOM 2808 O O . SER B 2 157 ? 38.49486 -21.04067 -9.18925 1.000 107.57068 156 SER L O 1
ATOM 2811 N N . GLY B 2 158 ? 38.40218 -19.76727 -7.32638 1.000 123.35715 157 GLY L N 1
ATOM 2812 C CA . GLY B 2 158 ? 37.18977 -20.39290 -6.84133 1.000 110.13829 157 GLY L CA 1
ATOM 2813 C C . GLY B 2 158 ? 37.39211 -21.71718 -6.14604 1.000 111.08905 157 GLY L C 1
ATOM 2814 O O . GLY B 2 158 ? 36.44414 -22.50188 -6.04693 1.000 103.92232 157 GLY L O 1
ATOM 2815 N N . ASN B 2 159 ? 38.60805 -21.99616 -5.65603 1.000 101.08229 158 ASN L N 1
ATOM 2816 C CA . ASN B 2 159 ? 38.87598 -23.26472 -4.98621 1.000 99.56222 158 ASN L CA 1
ATOM 2817 C C . ASN B 2 159 ? 39.94967 -23.12485 -3.91204 1.000 99.78559 158 ASN L C 1
ATOM 2818 O O . ASN B 2 159 ? 40.64534 -24.09884 -3.60340 1.000 108.21042 158 ASN L O 1
ATOM 2823 N N . SER B 2 160 ? 40.09347 -21.93506 -3.33197 1.000 108.05919 159 SER L N 1
ATOM 2824 C CA . SER B 2 160 ? 41.09116 -21.68681 -2.30251 1.000 105.21970 159 SER L CA 1
ATOM 2825 C C . SER B 2 160 ? 40.47009 -20.86639 -1.18162 1.000 93.45774 159 SER L C 1
ATOM 2826 O O . SER B 2 160 ? 39.48166 -20.15494 -1.37647 1.000 80.76936 159 SER L O 1
ATOM 2829 N N . GLN B 2 161 ? 41.06815 -20.97583 0.00291 1.000 119.52452 160 GLN L N 1
ATOM 2830 C CA . GLN B 2 161 ? 40.62797 -20.23723 1.17700 1.000 101.81441 160 GLN L CA 1
ATOM 2831 C C . GLN B 2 161 ? 41.84828 -19.81673 1.98053 1.000 106.88940 160 GLN L C 1
ATOM 2832 O O . GLN B 2 161 ? 42.81166 -20.57807 2.10218 1.000 126.24995 160 GLN L O 1
ATOM 2838 N N . GLU B 2 162 ? 41.80435 -18.60322 2.52391 1.000 94.12880 161 GLU L N 1
ATOM 2839 C CA . GLU B 2 162 ? 42.93317 -18.02334 3.23434 1.000 93.36528 161 GLU L CA 1
ATOM 2840 C C . GLU B 2 162 ? 42.52964 -17.64846 4.65386 1.000 84.30038 161 GLU L C 1
ATOM 2841 O O . GLU B 2 162 ? 41.35412 -17.40385 4.94069 1.000 78.20843 161 GLU L O 1
ATOM 2847 N N . SER B 2 163 ? 43.52241 -17.60633 5.54016 1.000 93.82591 162 SER L N 1
ATOM 2848 C CA . SER B 2 163 ? 43.29670 -17.31201 6.94734 1.000 75.20790 162 SER L CA 1
ATOM 2849 C C . SER B 2 163 ? 44.46971 -16.50244 7.47887 1.000 86.47357 162 SER L C 1
ATOM 2850 O O . SER B 2 163 ? 45.62739 -16.81193 7.18516 1.000 102.06139 162 SER L O 1
ATOM 2853 N N . VAL B 2 164 ? 44.16228 -15.46931 8.26188 1.000 81.454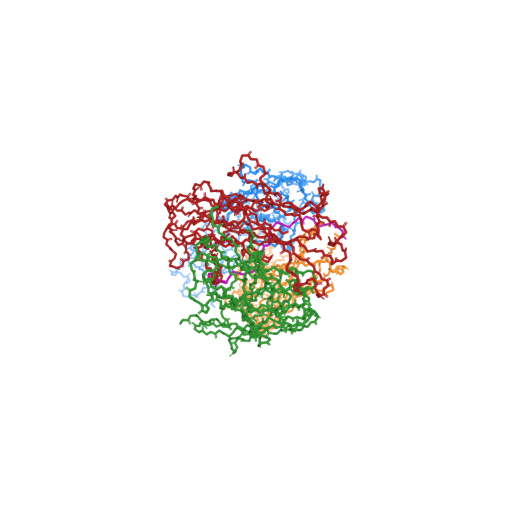52 163 VAL L N 1
ATOM 2854 C CA . VAL B 2 164 ? 45.16039 -14.55721 8.80721 1.000 79.44905 163 VAL L CA 1
ATOM 2855 C C . VAL B 2 164 ? 45.02999 -14.52989 10.32416 1.000 74.95528 163 VAL L C 1
ATOM 2856 O O . VAL B 2 164 ? 43.91786 -14.55522 10.86275 1.000 68.26599 163 VAL L O 1
ATOM 2860 N N . THR B 2 165 ? 46.17012 -14.47408 11.00942 1.000 81.12599 164 THR L N 1
ATOM 2861 C CA . THR B 2 165 ? 46.19507 -14.38212 12.45986 1.000 86.66202 164 THR L CA 1
ATOM 2862 C C . THR B 2 165 ? 46.03204 -12.92880 12.90080 1.000 80.31757 164 THR L C 1
ATOM 2863 O O . THR B 2 165 ? 45.90867 -12.00957 12.08640 1.000 74.48914 164 THR L O 1
ATOM 2867 N N . GLU B 2 166 ? 46.03213 -12.72059 14.21434 1.000 97.05531 165 GLU L N 1
ATOM 2868 C CA . GLU B 2 166 ? 46.03136 -11.38159 14.77779 1.000 96.82326 165 GLU L CA 1
ATOM 2869 C C . GLU B 2 166 ? 47.45023 -10.81687 14.79003 1.000 115.90623 165 GLU L C 1
ATOM 2870 O O . GLU B 2 166 ? 48.43470 -11.52810 14.57014 1.000 125.70275 165 GLU L O 1
ATOM 2876 N N . GLN B 2 167 ? 47.55197 -9.51669 15.05367 1.000 82.74540 166 GLN L N 1
ATOM 2877 C CA . GLN B 2 167 ? 48.86129 -8.88883 15.16236 1.000 91.94990 166 GLN L CA 1
ATOM 2878 C C . GLN B 2 167 ? 49.56058 -9.38704 16.42061 1.000 105.47554 166 GLN L C 1
ATOM 2879 O O . GLN B 2 167 ? 48.99149 -9.34567 17.51593 1.000 103.32709 166 GLN L O 1
ATOM 2885 N N . ASP B 2 168 ? 50.79040 -9.87196 16.25861 1.000 86.22748 167 ASP L N 1
ATOM 2886 C CA . ASP B 2 168 ? 51.50540 -10.48331 17.37083 1.000 96.64996 167 ASP L CA 1
ATOM 2887 C C . ASP B 2 168 ? 51.71747 -9.47677 18.49453 1.000 101.80624 167 ASP L C 1
ATOM 2888 O O . ASP B 2 168 ? 51.95599 -8.29036 18.25470 1.000 101.24658 167 ASP L O 1
ATOM 2893 N N . SER B 2 169 ? 51.62464 -9.96110 19.73327 1.000 97.52092 168 SER L N 1
ATOM 2894 C CA . SER B 2 169 ? 51.79992 -9.10563 20.90058 1.000 103.60612 168 SER L CA 1
ATOM 2895 C C . SER B 2 169 ? 53.24712 -8.69004 21.12045 1.000 127.01146 168 SER L C 1
ATOM 2896 O O . SER B 2 169 ? 53.51522 -7.92734 22.05511 1.000 129.13261 168 SER L O 1
ATOM 2899 N N . LYS B 2 170 ? 54.17729 -9.16714 20.29466 1.000 107.67597 169 LYS L N 1
ATOM 2900 C CA . LYS B 2 170 ? 55.58119 -8.79750 20.41637 1.000 123.07883 169 LYS L CA 1
ATOM 2901 C C . LYS B 2 170 ? 56.14244 -8.38909 19.06067 1.000 123.33247 169 LYS L C 1
ATOM 2902 O O . LYS B 2 170 ? 56.61998 -7.26200 18.89095 1.000 130.75957 169 LYS L O 1
ATOM 2908 N N . ASP B 2 171 ? 56.08548 -9.30290 18.08896 1.000 117.04817 170 ASP L N 1
ATOM 2909 C CA . ASP B 2 171 ? 56.59600 -9.01565 16.75440 1.000 121.38003 170 ASP L CA 1
ATOM 2910 C C . ASP B 2 171 ? 55.73777 -7.99828 16.01359 1.000 114.11166 170 ASP L C 1
ATOM 2911 O O . ASP B 2 171 ? 56.22664 -7.36697 15.07012 1.000 120.29468 170 ASP L O 1
ATOM 2916 N N . SER B 2 172 ? 54.47762 -7.82643 16.42129 1.000 118.06389 171 SER L N 1
ATOM 2917 C CA . SER B 2 172 ? 53.54236 -6.90575 15.77187 1.000 103.32277 171 SER L CA 1
ATOM 2918 C C . SER B 2 172 ? 53.36683 -7.22643 14.29035 1.000 101.63659 171 SER L C 1
ATOM 2919 O O . SER B 2 172 ? 53.11880 -6.33441 13.47508 1.000 99.15638 171 SER L O 1
ATOM 2922 N N . THR B 2 173 ? 53.49175 -8.49922 13.93489 1.000 111.67506 172 THR L N 1
ATOM 2923 C CA . THR B 2 173 ? 53.36620 -8.96916 12.56321 1.000 108.78563 172 THR L CA 1
ATOM 2924 C C . THR B 2 173 ? 52.15575 -9.89121 12.44597 1.000 90.29225 172 THR L C 1
ATOM 2925 O O . THR B 2 173 ? 51.46103 -10.17441 13.42522 1.000 87.76220 172 THR L O 1
ATOM 2929 N N . TYR B 2 174 ? 51.90924 -10.36077 11.22940 1.000 125.30577 173 TYR L N 1
ATOM 2930 C CA . TYR B 2 174 ? 50.79042 -11.24120 10.92454 1.000 115.72071 173 TYR L CA 1
ATOM 2931 C C . TYR B 2 174 ? 51.31171 -12.54632 10.33061 1.000 128.58237 173 TYR L C 1
ATOM 2932 O O . TYR B 2 174 ? 52.51111 -12.71992 10.10526 1.000 142.59387 173 TYR L O 1
ATOM 2941 N N . SER B 2 175 ? 50.38711 -13.47028 10.07860 1.000 103.73118 174 SER L N 1
ATOM 2942 C CA . SER B 2 175 ? 50.71382 -14.75608 9.47662 1.000 104.21262 174 SER L CA 1
ATOM 2943 C C . SER B 2 175 ? 49.52765 -15.20927 8.64013 1.000 91.85472 174 SER L C 1
ATOM 2944 O O . SER B 2 175 ? 48.38630 -15.15547 9.10576 1.000 86.48381 174 SER L O 1
ATOM 2947 N N . LEU B 2 176 ? 49.79769 -15.65021 7.41402 1.000 82.85698 175 LEU L N 1
ATOM 2948 C CA . LEU B 2 176 ? 48.75849 -16.02547 6.46723 1.000 87.53801 175 LEU L CA 1
ATOM 2949 C C . LEU B 2 176 ? 48.95636 -17.46798 6.02009 1.000 95.58763 175 LEU L C 1
ATOM 2950 O O . LEU B 2 176 ? 50.07853 -17.98209 6.00354 1.000 113.12895 175 LEU L O 1
ATOM 2955 N N . SER B 2 177 ? 47.85016 -18.11878 5.66306 1.000 90.72867 176 SER L N 1
ATOM 2956 C CA . SER B 2 177 ? 47.88413 -19.49226 5.16994 1.000 100.30125 176 SER L CA 1
ATOM 2957 C C . SER B 2 177 ? 46.76725 -19.66911 4.15502 1.000 103.32221 176 SER L C 1
ATOM 2958 O O . SER B 2 177 ? 45.59874 -19.43536 4.47605 1.000 90.63060 176 SER L O 1
ATOM 2961 N N . SER B 2 178 ? 47.12420 -20.07908 2.94139 1.000 91.05929 177 SER L N 1
ATOM 2962 C CA . SER B 2 178 ? 46.16348 -20.35045 1.88061 1.000 93.92843 177 SER L CA 1
ATOM 2963 C C . SER B 2 178 ? 46.10770 -21.85057 1.63056 1.000 95.90294 177 SER L C 1
ATOM 2964 O O . SER B 2 178 ? 47.15066 -22.50478 1.52685 1.000 112.13436 177 SER L O 1
ATOM 2967 N N . THR B 2 179 ? 44.89465 -22.39016 1.53145 1.000 93.34020 178 THR L N 1
ATOM 2968 C CA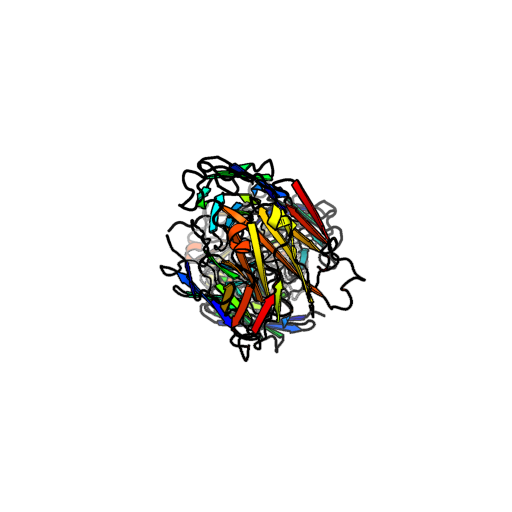 . THR B 2 179 ? 44.67816 -23.82518 1.37450 1.000 102.84186 178 THR L CA 1
ATOM 2969 C C . THR B 2 179 ? 43.94274 -24.07607 0.06477 1.000 116.03776 178 THR L C 1
ATOM 2970 O O . THR B 2 179 ? 42.74444 -23.79519 -0.04358 1.000 107.66342 178 THR L O 1
ATOM 2974 N N . LEU B 2 180 ? 44.66100 -24.59965 -0.92540 1.000 93.74369 179 LEU L N 1
ATOM 2975 C CA . LEU B 2 180 ? 44.04768 -25.01725 -2.17825 1.000 104.99644 179 LEU L CA 1
ATOM 2976 C C . LEU B 2 180 ? 43.50496 -26.43215 -2.03107 1.000 100.94058 179 LEU L C 1
ATOM 2977 O O . LEU B 2 180 ? 44.22387 -27.33633 -1.59780 1.000 107.67961 179 LEU L O 1
ATOM 2982 N N . THR B 2 181 ? 42.23765 -26.62419 -2.39112 1.000 110.61785 180 THR L N 1
ATOM 2983 C CA . THR B 2 181 ? 41.56986 -27.91095 -2.24202 1.000 115.70139 180 THR L CA 1
ATOM 2984 C C . THR B 2 181 ? 40.93422 -28.31489 -3.56311 1.000 125.07111 180 THR L C 1
ATOM 2985 O O . THR B 2 181 ? 40.14186 -27.55747 -4.13239 1.000 128.45246 180 THR L O 1
ATOM 2989 N N . LEU B 2 182 ? 41.27987 -29.50876 -4.04102 1.000 94.52570 181 LEU L N 1
ATOM 2990 C CA . LEU B 2 182 ? 40.70891 -30.05174 -5.26460 1.000 108.05233 181 LEU L CA 1
ATOM 2991 C C . LEU B 2 182 ? 40.57401 -31.56080 -5.11114 1.000 116.50430 181 LEU L C 1
ATOM 2992 O O . LEU B 2 182 ? 41.11293 -32.16336 -4.17904 1.000 115.94710 181 LEU L O 1
ATOM 2997 N N . SER B 2 183 ? 39.84155 -32.16611 -6.04320 1.000 102.06400 182 SER L N 1
ATOM 2998 C CA . SER B 2 183 ? 39.55604 -33.59262 -5.97836 1.000 111.30609 182 SER L CA 1
ATOM 2999 C C . SER B 2 183 ? 40.82978 -34.41941 -6.11390 1.000 123.57452 182 SER L C 1
ATOM 3000 O O . SER B 2 183 ? 41.82427 -33.98390 -6.70082 1.000 138.05080 182 SER L O 1
ATOM 3003 N N . LYS B 2 184 ? 40.78389 -35.63485 -5.56079 1.000 111.52742 183 LYS L N 1
ATOM 3004 C CA . LYS B 2 184 ? 41.90214 -36.56181 -5.70526 1.000 128.13162 183 LYS L CA 1
ATOM 3005 C C . LYS B 2 184 ? 42.14868 -36.90224 -7.17027 1.000 149.79336 183 LYS L C 1
ATOM 3006 O O . LYS B 2 184 ? 43.29933 -37.06735 -7.59271 1.000 161.64742 183 LYS L O 1
ATOM 3012 N N . ALA B 2 185 ? 41.07833 -37.01010 -7.96198 1.000 123.09055 184 ALA L N 1
ATOM 3013 C CA . ALA B 2 185 ? 41.23941 -37.27265 -9.38824 1.000 135.67652 184 ALA L CA 1
ATOM 3014 C C . ALA B 2 185 ? 41.93211 -36.10864 -10.08518 1.000 145.98324 184 ALA L C 1
ATOM 3015 O O . ALA B 2 185 ? 42.81507 -36.31403 -10.92646 1.000 165.77131 184 ALA L O 1
ATOM 3017 N N . ASP B 2 186 ? 41.55466 -34.87616 -9.73899 1.000 137.24303 185 ASP L N 1
ATOM 3018 C CA . ASP B 2 186 ? 42.17738 -33.70304 -10.33969 1.000 142.73604 185 ASP L CA 1
ATOM 3019 C C . ASP B 2 186 ? 43.58361 -33.44734 -9.81469 1.000 147.60878 185 ASP L C 1
ATOM 3020 O O . ASP B 2 186 ? 44.26248 -32.55156 -10.32897 1.000 160.43640 185 ASP L O 1
ATOM 3025 N N . TYR B 2 187 ? 44.03390 -34.20063 -8.80889 1.000 148.45776 186 TYR L N 1
ATOM 3026 C CA . TYR B 2 187 ? 45.37245 -33.99555 -8.26669 1.000 150.26352 186 TYR L CA 1
ATOM 3027 C C . TYR B 2 187 ? 46.43124 -34.66823 -9.13277 1.000 167.76736 186 TYR L C 1
ATOM 3028 O O . TYR B 2 187 ? 47.40044 -34.02525 -9.55098 1.000 174.50757 186 TYR L O 1
ATOM 3037 N N . GLU B 2 188 ? 46.26457 -35.96302 -9.41273 1.000 144.60730 187 GLU L N 1
ATOM 3038 C CA . GLU B 2 188 ? 47.20210 -36.65719 -10.28676 1.000 165.74415 187 GLU L CA 1
ATOM 3039 C C . GLU B 2 188 ? 47.05846 -36.25022 -11.74634 1.000 179.68223 187 GLU L C 1
ATOM 3040 O O . GLU B 2 188 ? 47.92088 -36.60807 -12.55556 1.000 193.16830 187 GLU L O 1
ATOM 3046 N N . LYS B 2 189 ? 46.00018 -35.51691 -12.10161 1.000 145.66906 188 LYS L N 1
ATOM 3047 C CA . LYS B 2 189 ? 45.85805 -35.02808 -13.46794 1.000 162.77237 188 LYS L CA 1
ATOM 3048 C C . LYS B 2 189 ? 46.97438 -34.06212 -13.84665 1.000 175.68556 188 LYS L C 1
ATOM 3049 O O . LYS B 2 189 ? 47.25152 -33.88511 -15.03815 1.000 191.08278 188 LYS L O 1
ATOM 3055 N N . HIS B 2 190 ? 47.62955 -33.44926 -12.86332 1.000 163.05600 189 HIS L N 1
ATOM 3056 C CA . HIS B 2 190 ? 48.69680 -32.48679 -13.09054 1.000 163.51532 189 HIS L CA 1
ATOM 3057 C C . HIS B 2 190 ? 49.89667 -32.86509 -12.23048 1.000 159.33726 189 HIS L C 1
ATOM 3058 O O . HIS B 2 190 ? 49.85785 -33.82755 -11.45955 1.000 153.48681 189 HIS L O 1
ATOM 3065 N N . LYS B 2 191 ? 50.97196 -32.09517 -12.35449 1.000 152.15539 190 LYS L N 1
ATOM 3066 C CA . LYS B 2 191 ? 52.21366 -32.45451 -11.67765 1.000 152.86782 190 LYS L CA 1
ATOM 3067 C C . LYS B 2 191 ? 52.92852 -31.28411 -11.01720 1.000 152.33099 190 LYS L C 1
ATOM 3068 O O . LYS B 2 191 ? 53.62358 -31.49970 -10.01776 1.000 140.37999 190 LYS L O 1
ATOM 3074 N N . VAL B 2 192 ? 52.78530 -30.06183 -11.52187 1.000 164.83191 191 VAL L N 1
ATOM 3075 C CA . VAL B 2 192 ? 53.48488 -28.89498 -10.99970 1.000 159.82845 191 VAL L CA 1
ATOM 3076 C C . VAL B 2 192 ? 52.47594 -28.00849 -10.28600 1.000 144.27455 191 VAL L C 1
ATOM 3077 O O . VAL B 2 192 ? 51.54212 -27.48714 -10.90943 1.000 148.23909 191 VAL L O 1
ATOM 3081 N N . TYR B 2 193 ? 52.67348 -27.83238 -8.98301 1.000 169.26135 192 TYR L N 1
ATOM 3082 C CA . TYR B 2 193 ? 51.85998 -26.95356 -8.15749 1.000 153.44908 192 TYR L CA 1
ATOM 3083 C C . TYR B 2 193 ? 52.75287 -25.90868 -7.50488 1.000 145.72071 192 TYR L C 1
ATOM 3084 O O . TYR B 2 193 ? 53.88817 -26.20529 -7.11792 1.000 144.05000 192 TYR L O 1
ATOM 3093 N N . ALA B 2 194 ? 52.23231 -24.68991 -7.37473 1.000 153.14266 193 ALA L N 1
ATOM 3094 C CA . ALA B 2 194 ? 53.00721 -23.58495 -6.82767 1.000 148.88210 193 ALA L CA 1
ATOM 3095 C C . ALA B 2 194 ? 52.06287 -22.48852 -6.35740 1.000 133.10353 193 ALA L C 1
ATOM 3096 O O . ALA B 2 194 ? 50.92612 -22.37911 -6.82432 1.000 125.91220 193 ALA L O 1
ATOM 3098 N N . CYS B 2 195 ? 52.55548 -21.67201 -5.42602 1.000 155.45751 194 CYS L N 1
ATOM 3099 C CA . CYS B 2 195 ? 51.83555 -20.49795 -4.94429 1.000 146.09244 194 CYS L CA 1
ATOM 3100 C C . CYS B 2 195 ? 52.75377 -19.28906 -5.03284 1.000 154.92855 194 CYS L C 1
ATOM 3101 O O . CYS B 2 195 ? 53.84140 -19.28917 -4.44715 1.000 154.42436 194 CYS L O 1
ATOM 3104 N N . GLU B 2 196 ? 52.31805 -18.26601 -5.76373 1.000 138.89757 195 GLU L N 1
ATOM 3105 C CA . GLU B 2 196 ? 53.08577 -17.03773 -5.91607 1.000 147.07729 195 GLU L CA 1
ATOM 3106 C C . GLU B 2 196 ? 52.66455 -16.03370 -4.85153 1.000 130.32335 195 GLU L C 1
ATOM 3107 O O . GLU B 2 196 ? 51.47014 -15.78849 -4.66012 1.000 118.64456 195 GLU L O 1
ATOM 3113 N N . VAL B 2 197 ? 53.64612 -15.45460 -4.16528 1.000 145.22032 196 VAL L N 1
ATOM 3114 C CA . VAL B 2 197 ? 53.40941 -14.51643 -3.07400 1.000 128.61049 196 VAL L CA 1
ATOM 3115 C C . VAL B 2 197 ? 53.86086 -13.13176 -3.51531 1.000 142.11741 196 VAL L C 1
ATOM 3116 O O . VAL B 2 197 ? 55.00482 -12.95389 -3.95141 1.000 160.28297 196 VAL L O 1
ATOM 3120 N N . THR B 2 198 ? 52.96296 -12.15457 -3.40195 1.000 137.99252 197 THR L N 1
ATOM 3121 C CA . THR B 2 198 ? 53.24738 -10.76618 -3.74526 1.000 143.13164 197 THR L CA 1
ATOM 3122 C C . THR B 2 198 ? 53.11080 -9.91738 -2.48942 1.000 126.87334 197 THR L C 1
ATOM 3123 O O . THR B 2 198 ? 52.05388 -9.91811 -1.84810 1.000 118.40289 197 THR L O 1
ATOM 3127 N N . HIS B 2 199 ? 54.17460 -9.19428 -2.14396 1.000 138.29389 198 HIS L N 1
ATOM 3128 C CA . HIS B 2 199 ? 54.19268 -8.39018 -0.93128 1.000 133.62438 198 HIS L CA 1
ATOM 3129 C C . HIS B 2 199 ? 55.13762 -7.21378 -1.13210 1.000 151.47013 198 HIS L C 1
ATOM 3130 O O . HIS B 2 199 ? 55.98325 -7.21887 -2.03062 1.000 161.65299 198 HIS L O 1
ATOM 3137 N N . GLN B 2 200 ? 54.97872 -6.19494 -0.28171 1.000 126.55169 199 GLN L N 1
ATOM 3138 C CA . GLN B 2 200 ? 55.82326 -5.00797 -0.38308 1.000 142.68585 199 GLN L CA 1
ATOM 3139 C C . GLN B 2 200 ? 57.27491 -5.32661 -0.04613 1.000 149.13435 199 GLN L C 1
ATOM 3140 O O . GLN B 2 200 ? 58.19470 -4.81868 -0.69830 1.000 164.87672 199 GLN L O 1
ATOM 3146 N N . GLY B 2 201 ? 57.50210 -6.16164 0.96674 1.000 124.38433 200 GLY L N 1
ATOM 3147 C CA . GLY B 2 201 ? 58.84793 -6.56136 1.32995 1.000 129.29387 200 GLY L CA 1
ATOM 3148 C C . GLY B 2 201 ? 59.53364 -7.48119 0.34434 1.000 134.94645 200 GLY L C 1
ATOM 3149 O O . GLY B 2 201 ? 60.64521 -7.94214 0.61995 1.000 139.58765 200 GLY L O 1
ATOM 3150 N N . LEU B 2 202 ? 58.90355 -7.76411 -0.79139 1.000 128.79705 201 LEU L N 1
ATOM 3151 C CA . LEU B 2 202 ? 59.45858 -8.63117 -1.82079 1.000 140.71434 201 LEU L CA 1
ATOM 3152 C C . LEU B 2 202 ? 59.77719 -7.80615 -3.05894 1.000 157.98913 201 LEU L C 1
ATOM 3153 O O . LEU B 2 202 ? 58.91839 -7.07118 -3.55756 1.000 152.68626 201 LEU L O 1
ATOM 3158 N N . SER B 2 203 ? 61.01239 -7.92977 -3.55050 1.000 127.31865 202 SER L N 1
ATOM 3159 C CA . SER B 2 203 ? 61.39548 -7.22704 -4.77007 1.000 139.76489 202 SER L CA 1
ATOM 3160 C C . SER B 2 203 ? 60.67806 -7.79376 -5.98747 1.000 144.55403 202 SER L C 1
ATOM 3161 O O . SER B 2 203 ? 60.46268 -7.07645 -6.97125 1.000 150.87448 202 SER L O 1
ATOM 3164 N N . SER B 2 204 ? 60.30017 -9.06832 -5.93597 1.000 151.74075 203 SER L N 1
ATOM 3165 C CA . SER B 2 204 ? 59.63441 -9.75923 -7.02901 1.000 151.88320 203 SER L CA 1
ATOM 3166 C C . SER B 2 204 ? 58.82711 -10.90178 -6.43666 1.000 134.52851 203 SER L C 1
ATOM 3167 O O . SER B 2 204 ? 59.19166 -11.42727 -5.37717 1.000 123.37967 203 SER L O 1
ATOM 3170 N N . PRO B 2 205 ? 57.72075 -11.30044 -7.07866 1.000 148.56028 204 PRO L N 1
ATOM 3171 C CA . PRO B 2 205 ? 56.90378 -12.39642 -6.53693 1.000 134.07016 204 PRO L CA 1
ATOM 3172 C C . PRO B 2 205 ? 57.67738 -13.69256 -6.34553 1.000 134.33535 204 PRO L C 1
ATOM 3173 O O . PRO B 2 205 ? 57.97895 -14.39799 -7.31381 1.000 140.85508 204 PRO L O 1
ATOM 3177 N N . VAL B 2 206 ? 58.00395 -14.01100 -5.09011 1.000 143.14963 205 VAL L N 1
ATOM 3178 C CA . VAL B 2 206 ? 58.66935 -15.27380 -4.79694 1.000 137.38452 205 VAL L CA 1
ATOM 3179 C C . VAL B 2 206 ? 57.67930 -16.42476 -4.95493 1.000 131.84260 205 VAL L C 1
ATOM 3180 O O . VAL B 2 206 ? 56.45603 -16.25332 -4.88029 1.000 123.89080 205 VAL L O 1
ATOM 3184 N N . THR B 2 207 ? 58.22050 -17.62030 -5.19366 1.000 137.53388 206 THR L N 1
ATOM 3185 C CA . THR B 2 207 ? 57.38105 -18.79570 -5.42255 1.000 129.11094 206 THR L CA 1
ATOM 3186 C C . THR B 2 207 ? 58.13064 -20.02628 -4.91800 1.000 126.83451 206 THR L C 1
ATOM 3187 O O . THR B 2 207 ? 58.99071 -20.56491 -5.62159 1.000 144.26282 206 THR L O 1
ATOM 3191 N N . LYS B 2 208 ? 57.80002 -20.45999 -3.70410 1.000 137.37891 207 LYS L N 1
ATOM 3192 C CA . LYS B 2 208 ? 58.27488 -21.73934 -3.19273 1.000 136.39875 207 LYS L CA 1
ATOM 3193 C C . LYS B 2 208 ? 57.32972 -22.83154 -3.67693 1.000 131.30498 207 LYS L C 1
ATOM 3194 O O . LYS B 2 208 ? 56.13622 -22.81145 -3.35729 1.000 117.66530 207 LYS L O 1
ATOM 3200 N N . SER B 2 209 ? 57.85484 -23.77820 -4.44998 1.000 142.42075 208 SER L N 1
ATOM 3201 C CA . SER B 2 209 ? 57.02816 -24.74326 -5.15807 1.000 142.76638 208 SER L CA 1
ATOM 3202 C C . SER B 2 209 ? 57.48474 -26.16383 -4.85528 1.000 141.15873 208 SER L C 1
ATOM 3203 O O . SER B 2 209 ? 58.49751 -26.39406 -4.18903 1.000 140.12917 208 SER L O 1
ATOM 3206 N N . PHE B 2 210 ? 56.70771 -27.12066 -5.35963 1.000 159.37886 209 PHE L N 1
ATOM 3207 C CA . PHE B 2 210 ? 57.04798 -28.53268 -5.28179 1.000 161.00426 209 PHE L CA 1
ATOM 3208 C C . PHE B 2 210 ? 56.57289 -29.20777 -6.55992 1.000 172.78704 209 PHE L C 1
ATOM 3209 O O . PHE B 2 210 ? 55.75645 -28.66113 -7.30617 1.000 173.23740 209 PHE L O 1
ATOM 3217 N N . ASN B 2 211 ? 57.09708 -30.41572 -6.80882 1.000 147.01974 210 ASN L N 1
ATOM 3218 C CA . ASN B 2 211 ? 56.77674 -31.17734 -8.01237 1.000 157.45561 210 ASN L CA 1
ATOM 3219 C C . ASN B 2 211 ? 56.69070 -32.66493 -7.65453 1.000 152.42936 210 ASN L C 1
ATOM 3220 O O . ASN B 2 211 ? 57.55245 -33.47365 -7.99572 1.000 165.23872 210 ASN L O 1
ATOM 3225 N N . ARG B 2 212 ? 55.61799 -33.03826 -6.95569 1.000 166.18998 211 ARG L N 1
ATOM 3226 C CA . ARG B 2 212 ? 55.39611 -34.42337 -6.55846 1.000 158.75780 211 ARG L CA 1
ATOM 3227 C C . ARG B 2 212 ? 54.15577 -35.02824 -7.20405 1.000 152.90628 211 ARG L C 1
ATOM 3228 O O . ARG B 2 212 ? 53.73835 -36.12421 -6.81050 1.000 143.67086 211 ARG L O 1
ATOM 3236 N N . GLY B 2 213 ? 53.55877 -34.35014 -8.17953 1.000 146.49412 212 GLY L N 1
ATOM 3237 C CA . GLY B 2 213 ? 52.40200 -34.87542 -8.88266 1.000 151.40187 212 GLY L CA 1
ATOM 3238 C C . GLY B 2 213 ? 51.17422 -35.05828 -8.01217 1.000 142.20415 212 GLY L C 1
ATOM 3239 O O . GLY B 2 213 ? 50.46265 -36.05652 -8.12988 1.000 141.92241 212 GLY L O 1
ATOM 3240 N N . GLU C 1 1 ? 18.76053 25.40275 20.20591 1.000 88.47681 1 GLU A N 1
ATOM 3241 C CA . GLU C 1 1 ? 17.50978 26.14207 20.33384 1.000 81.42637 1 GLU A CA 1
ATOM 3242 C C . GLU C 1 1 ? 16.96120 26.53738 18.96604 1.000 66.57114 1 GLU A C 1
ATOM 3243 O O . GLU C 1 1 ? 17.46436 27.46036 18.32440 1.000 69.83013 1 GLU A O 1
ATOM 3249 N N . VAL C 1 2 ? 15.92323 25.83078 18.52922 1.000 72.84552 2 VAL A N 1
ATOM 3250 C CA . VAL C 1 2 ? 15.31730 26.06857 17.22291 1.000 68.44300 2 VAL A CA 1
ATOM 3251 C C . VAL C 1 2 ? 14.43413 27.30707 17.30753 1.000 69.88972 2 VAL A C 1
ATOM 3252 O O . VAL C 1 2 ? 13.52699 27.37901 18.14265 1.000 75.27523 2 VAL A O 1
ATOM 3256 N N . GLN C 1 3 ? 14.69601 28.28203 16.44043 1.000 61.34142 3 GLN A N 1
ATOM 3257 C CA . GLN C 1 3 ? 13.95978 29.53821 16.41607 1.000 61.61317 3 GLN A CA 1
ATOM 3258 C C . GLN C 1 3 ? 13.35279 29.74892 15.03745 1.000 55.91786 3 GLN A C 1
ATOM 3259 O O . GLN C 1 3 ? 14.05891 29.67766 14.02641 1.000 51.52075 3 GLN A O 1
ATOM 3265 N N . LEU C 1 4 ? 12.04707 30.00673 15.00318 1.000 60.98835 4 LEU A N 1
ATOM 3266 C CA . LEU C 1 4 ? 11.32848 30.32754 13.77363 1.000 54.35764 4 LEU A CA 1
ATOM 3267 C C . LEU C 1 4 ? 10.50818 31.58273 14.03886 1.000 69.01551 4 LEU A C 1
ATOM 3268 O O . LEU C 1 4 ? 9.57662 31.55766 14.85039 1.000 73.24784 4 LEU A O 1
ATOM 3273 N N . VAL C 1 5 ? 10.85679 32.67840 13.36942 1.000 50.11190 5 VAL A N 1
ATOM 3274 C CA . VAL C 1 5 ? 10.20917 33.97131 13.57019 1.000 64.81081 5 VAL A CA 1
ATOM 3275 C C . VAL C 1 5 ? 9.64206 34.42581 12.23178 1.000 59.22124 5 VAL A C 1
ATOM 3276 O O . VAL C 1 5 ? 10.39829 34.71482 11.29481 1.000 59.16140 5 VAL A O 1
ATOM 3280 N N . GLU C 1 6 ? 8.31623 34.49653 12.13963 1.000 60.69263 6 GLU A N 1
ATOM 3281 C CA . GLU C 1 6 ? 7.67953 34.98719 10.92812 1.000 60.46321 6 GLU A CA 1
ATOM 3282 C C . GLU C 1 6 ? 7.57964 36.50995 10.95097 1.000 67.79160 6 GLU A C 1
ATOM 3283 O O . GLU C 1 6 ? 7.60609 37.14831 12.00777 1.000 83.50763 6 GLU A O 1
ATOM 3289 N N . SER C 1 7 ? 7.45419 37.08873 9.76033 1.000 56.86077 7 SER A N 1
ATOM 3290 C CA . SER C 1 7 ? 7.30115 38.53023 9.61655 1.000 65.75125 7 SER A CA 1
ATOM 3291 C C . SER C 1 7 ? 6.73451 38.81763 8.23126 1.000 68.20934 7 SER A C 1
ATOM 3292 O O . SER C 1 7 ? 6.50544 37.90800 7.42925 1.000 61.97948 7 SER A O 1
ATOM 3295 N N . GLY C 1 8 ? 6.50411 40.09946 7.95815 1.000 60.69121 8 GLY A N 1
ATOM 3296 C CA . GLY C 1 8 ? 5.96207 40.52858 6.68837 1.000 57.57827 8 GLY A CA 1
ATOM 3297 C C . GLY C 1 8 ? 4.45291 40.50278 6.58390 1.000 71.26365 8 GLY A C 1
ATOM 3298 O O . GLY C 1 8 ? 3.92080 40.77760 5.50070 1.000 78.97427 8 GLY A O 1
ATOM 3299 N N . GLY C 1 9 ? 3.74560 40.18478 7.66434 1.000 61.79197 9 GLY A N 1
ATOM 3300 C CA . GLY C 1 9 ? 2.29833 40.13371 7.63074 1.000 67.70500 9 GLY A CA 1
ATOM 3301 C C . GLY C 1 9 ? 1.65946 41.44071 8.06710 1.000 87.63002 9 GLY A C 1
ATOM 3302 O O . GLY C 1 9 ? 2.24060 42.22014 8.81703 1.000 101.36093 9 GLY A O 1
ATOM 3303 N N . GLY C 1 10 ? 0.44245 41.67147 7.58074 1.000 63.85199 10 GLY A N 1
ATOM 3304 C CA . GLY C 1 10 ? -0.28769 42.87843 7.91509 1.000 70.98712 10 GLY A CA 1
ATOM 3305 C C . GLY C 1 10 ? -1.62255 42.98813 7.20773 1.000 73.60170 10 GLY A C 1
ATOM 3306 O O . GLY C 1 10 ? -2.25367 41.97331 6.89879 1.000 61.11250 10 GLY A O 1
ATOM 3307 N N . LEU C 1 11 ? -2.06266 44.21545 6.94512 1.000 61.51742 11 LEU A N 1
ATOM 3308 C CA . LEU C 1 11 ? -3.32587 44.47167 6.26652 1.000 62.51867 11 LEU A CA 1
ATOM 3309 C C . LEU C 1 11 ? -3.06133 44.81025 4.80523 1.000 61.60628 11 LEU A C 1
ATOM 3310 O O . LEU C 1 11 ? -2.24263 45.68510 4.50326 1.000 65.34491 11 LEU A O 1
ATOM 3315 N N . VAL C 1 12 ? -3.75281 44.11244 3.90486 1.000 68.91463 12 VAL A N 1
ATOM 3316 C CA . VAL C 1 12 ? -3.59517 44.30166 2.46891 1.000 67.45195 12 VAL A CA 1
ATOM 3317 C C . VAL C 1 12 ? -4.97276 44.26004 1.81970 1.000 73.08543 12 VAL A C 1
ATOM 3318 O O . VAL C 1 12 ? -5.88325 43.57287 2.29199 1.000 74.01400 12 VAL A O 1
ATOM 3322 N N . GLN C 1 13 ? -5.12689 45.01697 0.73759 1.000 73.24199 13 GLN A N 1
ATOM 3323 C CA . GLN C 1 13 ? -6.38932 45.06944 0.02110 1.000 81.53150 13 GLN A CA 1
ATOM 3324 C C . GLN C 1 13 ? -6.53201 43.87012 -0.91144 1.000 67.69807 13 GLN A C 1
ATOM 3325 O O . GLN C 1 13 ? -5.53660 43.25910 -1.30951 1.000 64.88107 13 GLN A O 1
ATOM 3331 N N . PRO C 1 14 ? -7.76575 43.50032 -1.25897 1.000 71.91249 14 PRO A N 1
ATOM 3332 C CA . PRO C 1 14 ? -7.96525 42.39144 -2.20238 1.000 66.16289 14 PRO A CA 1
ATOM 3333 C C . PRO C 1 14 ? -7.26463 42.65832 -3.52671 1.000 71.91468 14 PRO A C 1
ATOM 3334 O O . PRO C 1 14 ? -7.41113 43.72646 -4.12531 1.000 78.38634 14 PRO A O 1
ATOM 3338 N N . GLY C 1 15 ? -6.49393 41.67150 -3.98014 1.000 76.64756 15 GLY A N 1
ATOM 3339 C CA . GLY C 1 15 ? -5.66887 41.81224 -5.15488 1.000 69.96241 15 GLY A CA 1
ATOM 3340 C C . GLY C 1 15 ? -4.24908 42.26139 -4.88155 1.000 70.81684 15 GLY A C 1
ATOM 3341 O O . GLY C 1 15 ? -3.39078 42.12612 -5.76091 1.000 70.33033 15 GLY A O 1
ATOM 3342 N N . GLY C 1 16 ? -3.97669 42.78903 -3.69318 1.000 71.70640 16 GLY A N 1
ATOM 3343 C CA . GLY C 1 16 ? -2.64064 43.21273 -3.34047 1.000 75.84159 16 GLY A CA 1
ATOM 3344 C C . GLY C 1 16 ? -1.70084 42.03721 -3.14101 1.000 66.91142 16 GLY A C 1
ATOM 3345 O O . GLY C 1 16 ? -2.07578 40.86559 -3.20637 1.000 59.87847 16 GLY A O 1
ATOM 3346 N N . SER C 1 17 ? -0.43882 42.37162 -2.88714 1.000 73.57472 17 SER A N 1
ATOM 3347 C CA . SER C 1 17 ? 0.60698 41.38020 -2.69925 1.000 62.08730 17 SER A CA 1
ATOM 3348 C C . SER C 1 17 ? 1.25029 41.55079 -1.33096 1.000 65.06926 17 SER A C 1
ATOM 3349 O O . SER C 1 17 ? 1.25825 42.64606 -0.76062 1.000 75.23536 17 SER A O 1
ATOM 3352 N N . LEU C 1 18 ? 1.79587 40.45312 -0.81248 1.000 75.99920 18 LEU A N 1
ATOM 3353 C CA . LEU C 1 18 ? 2.45286 40.46052 0.48518 1.000 72.21964 18 LEU A CA 1
ATOM 3354 C C . LEU C 1 18 ? 3.51807 39.37429 0.50227 1.000 69.76153 18 LEU A C 1
ATOM 3355 O O . LEU C 1 18 ? 3.33052 38.30201 -0.07982 1.000 62.59570 18 LEU A O 1
ATOM 3360 N N . ARG C 1 19 ? 4.63399 39.66092 1.16893 1.000 54.89002 19 ARG A N 1
ATOM 3361 C CA . ARG C 1 19 ? 5.77676 38.75746 1.22630 1.000 52.29791 19 ARG A CA 1
ATOM 3362 C C . ARG C 1 19 ? 6.04133 38.38342 2.67771 1.000 53.43122 19 ARG A C 1
ATOM 3363 O O . ARG C 1 19 ? 6.36898 39.24905 3.49717 1.000 59.78889 19 ARG A O 1
ATOM 3371 N N . LEU C 1 20 ? 5.89683 37.09988 2.99236 1.000 76.49264 20 LEU A N 1
ATOM 3372 C CA . LEU C 1 20 ? 6.16835 36.59824 4.33054 1.000 67.69912 20 LEU A CA 1
ATOM 3373 C C . LEU C 1 20 ? 7.58814 36.05568 4.40559 1.000 71.42089 20 LEU A C 1
ATOM 3374 O O . LEU C 1 20 ? 8.08146 35.43943 3.45756 1.000 75.01422 20 LEU A O 1
ATOM 3379 N N . THR C 1 21 ? 8.24064 36.29061 5.54177 1.000 57.06132 21 THR A N 1
ATOM 3380 C CA . THR C 1 21 ? 9.61350 35.86279 5.76869 1.000 60.58141 21 THR A CA 1
ATOM 3381 C C . THR C 1 21 ? 9.69693 35.10678 7.08621 1.000 54.17653 21 THR A C 1
ATOM 3382 O O . THR C 1 21 ? 9.08020 35.50472 8.07790 1.000 57.39761 21 THR A O 1
ATOM 3386 N N . CYS C 1 22 ? 10.45696 34.01449 7.09153 1.000 68.83231 22 CYS A N 1
ATOM 3387 C CA . CYS C 1 22 ? 10.66637 33.19740 8.28533 1.000 61.28960 22 CYS A CA 1
ATOM 3388 C C . CYS C 1 22 ? 12.16678 33.11465 8.54438 1.000 73.54951 22 CYS A C 1
ATOM 3389 O O . CYS C 1 22 ? 12.86823 32.31608 7.91612 1.000 72.00355 22 CYS A O 1
ATOM 3392 N N . ALA C 1 23 ? 12.65702 33.94189 9.46474 1.000 49.00626 23 ALA A N 1
ATOM 3393 C CA . ALA C 1 23 ? 14.05089 33.87539 9.87851 1.000 54.26144 23 ALA A CA 1
ATOM 3394 C C . ALA C 1 23 ? 14.25157 32.70783 10.83530 1.000 54.95725 23 ALA A C 1
ATOM 3395 O O . ALA C 1 23 ? 13.41992 32.45477 11.71197 1.000 57.47250 23 ALA A O 1
ATOM 3397 N N . THR C 1 24 ? 15.35893 31.98895 10.65769 1.000 58.22634 24 THR A N 1
ATOM 3398 C CA . THR C 1 24 ? 15.61886 30.76441 11.39974 1.000 54.36250 24 THR A CA 1
ATOM 3399 C C . THR C 1 24 ? 16.99279 30.82246 12.05322 1.000 72.96595 24 THR A C 1
ATOM 3400 O O . THR C 1 24 ? 17.89663 31.51821 11.58138 1.000 83.22215 24 THR A O 1
ATOM 3404 N N . SER C 1 25 ? 17.13625 30.08169 13.15054 1.000 64.23069 25 SER A N 1
ATOM 3405 C CA . SER C 1 25 ? 18.41522 29.94549 13.83391 1.000 75.10010 25 SER A CA 1
ATOM 3406 C C . SER C 1 25 ? 18.36827 28.69315 14.69682 1.000 66.71691 25 SER A C 1
ATOM 3407 O O . SER C 1 25 ? 17.29823 28.13596 14.95669 1.000 49.79603 25 SER A O 1
ATOM 3410 N N . GLY C 1 26 ? 19.54697 28.25469 15.13410 1.000 76.39338 26 GLY A N 1
ATOM 3411 C CA . GLY C 1 26 ? 19.66320 27.07944 15.97008 1.000 69.37770 26 GLY A CA 1
ATOM 3412 C C . GLY C 1 26 ? 19.81678 25.76949 15.22900 1.000 63.98992 26 GLY A C 1
ATOM 3413 O O . GLY C 1 26 ? 19.93070 24.72051 15.87709 1.000 63.23846 26 GLY A O 1
ATOM 3414 N N . PHE C 1 27 ? 19.82220 25.79177 13.89939 1.000 74.32442 27 PHE A N 1
ATOM 3415 C CA . PHE C 1 27 ? 19.99890 24.58511 13.10331 1.000 62.97814 27 PHE A CA 1
ATOM 3416 C C . PHE C 1 27 ? 20.49974 24.99281 11.72570 1.000 70.36647 27 PHE A C 1
ATOM 3417 O O . PHE C 1 27 ? 20.43974 26.16355 11.34360 1.000 84.04237 27 PHE A O 1
ATOM 3425 N N . THR C 1 28 ? 21.00107 24.00842 10.98320 1.000 50.31123 28 THR A N 1
ATOM 3426 C CA . THR C 1 28 ? 21.45515 24.23081 9.61167 1.000 51.40273 28 THR A CA 1
ATOM 3427 C C . THR C 1 28 ? 20.22374 24.34586 8.72047 1.000 54.27251 28 THR A C 1
ATOM 3428 O O . THR C 1 28 ? 19.56521 23.34847 8.41791 1.000 46.90615 28 THR A O 1
ATOM 3432 N N . PHE C 1 29 ? 19.91362 25.57573 8.29698 1.000 65.04940 29 PHE A N 1
ATOM 3433 C CA . PHE C 1 29 ? 18.68879 25.82835 7.54078 1.000 54.11202 29 PHE A CA 1
ATOM 3434 C C . PHE C 1 29 ? 18.67201 25.06123 6.22391 1.000 55.66868 29 PHE A C 1
ATOM 3435 O O . PHE C 1 29 ? 17.62023 24.57107 5.79528 1.000 49.56500 29 PHE A O 1
ATOM 3443 N N . GLY C 1 30 ? 19.82627 24.94311 5.56916 1.000 54.53021 30 GLY A N 1
ATOM 3444 C CA . GLY C 1 30 ? 19.89377 24.27758 4.28082 1.000 53.02663 30 GLY A CA 1
ATOM 3445 C C . GLY C 1 30 ? 19.74103 22.77147 4.33331 1.000 42.96214 30 GLY A C 1
ATOM 3446 O O . GLY C 1 30 ? 19.71978 22.13500 3.27433 1.000 45.75656 30 GLY A O 1
ATOM 3447 N N . SER C 1 31 ? 19.63141 22.19019 5.52588 1.000 62.10481 31 SER A N 1
ATOM 3448 C CA . SER C 1 31 ? 19.52427 20.74566 5.67300 1.000 53.29636 31 SER A CA 1
ATOM 3449 C C . SER C 1 31 ? 18.08621 20.25083 5.76137 1.000 41.38924 31 SER A C 1
ATOM 3450 O O . SER C 1 31 ? 17.85752 19.04246 5.63368 1.000 30.80487 31 SER A O 1
ATOM 3453 N N . TYR C 1 32 ? 17.11717 21.13898 5.96877 1.000 56.52721 32 TYR A N 1
ATOM 3454 C CA . TYR C 1 32 ? 15.74272 20.74172 6.23172 1.000 49.51854 32 TYR A CA 1
ATOM 3455 C C . TYR C 1 32 ? 14.80363 21.25112 5.14904 1.000 44.46580 32 TYR A C 1
ATOM 3456 O O . TYR C 1 32 ? 15.02249 22.31374 4.55901 1.000 49.98167 32 TYR A O 1
ATOM 3465 N N . TRP C 1 33 ? 13.74757 20.47997 4.90157 1.000 59.79386 33 TRP A N 1
ATOM 3466 C CA . TRP C 1 33 ? 12.57195 21.02415 4.24405 1.000 57.56107 33 TRP A CA 1
ATOM 3467 C C . TRP C 1 33 ? 11.94490 22.09619 5.13259 1.000 53.92015 33 TRP A C 1
ATOM 3468 O O . TRP C 1 33 ? 12.22893 22.19369 6.32907 1.000 54.81639 33 TRP A O 1
ATOM 3479 N N . MET C 1 34 ? 11.07819 22.90945 4.53661 1.000 42.17682 34 MET A N 1
ATOM 3480 C CA . MET C 1 34 ? 10.34826 23.92436 5.28249 1.000 40.31710 34 MET A CA 1
ATOM 3481 C C . MET C 1 34 ? 8.90649 23.94843 4.79912 1.000 49.42224 34 MET A C 1
ATOM 3482 O O . MET C 1 34 ? 8.61855 23.60437 3.65188 1.000 53.08165 34 MET A O 1
ATOM 3487 N N . THR C 1 35 ? 8.00117 24.35684 5.68576 1.000 37.33518 35 THR A N 1
ATOM 3488 C CA . THR C 1 35 ? 6.57313 24.26211 5.42218 1.000 39.37239 35 THR A CA 1
ATOM 3489 C C . THR C 1 35 ? 5.86097 25.50958 5.92134 1.000 45.80339 35 THR A C 1
ATOM 3490 O O . THR C 1 35 ? 6.21803 26.06237 6.96450 1.000 49.99078 35 THR A O 1
ATOM 3494 N N . TRP C 1 36 ? 4.85821 25.94814 5.16455 1.000 39.64734 36 TRP A N 1
ATOM 3495 C CA . TRP C 1 36 ? 3.94691 27.00614 5.57771 1.000 43.86353 36 TRP A CA 1
ATOM 3496 C C . TRP C 1 36 ? 2.58346 26.40119 5.88712 1.000 57.19746 36 TRP A C 1
ATOM 3497 O O . TRP C 1 36 ? 2.05897 25.60600 5.10024 1.000 57.25435 36 TRP A O 1
ATOM 3508 N N . VAL C 1 37 ? 2.01664 26.77333 7.03226 1.000 44.13286 37 VAL A N 1
ATOM 3509 C CA . VAL C 1 37 ? 0.69971 26.31174 7.45461 1.000 49.53569 37 VAL A CA 1
ATOM 3510 C C . VAL C 1 37 ? -0.08235 27.51475 7.95986 1.000 59.80174 37 VAL A C 1
ATOM 3511 O O . VAL C 1 37 ? 0.46160 28.35790 8.68131 1.000 63.64526 37 VAL A O 1
ATOM 3515 N N . ARG C 1 38 ? -1.35387 27.60368 7.57291 1.000 37.98858 38 ARG A N 1
ATOM 3516 C CA . ARG C 1 38 ? -2.20475 28.71064 7.98055 1.000 51.68648 38 ARG A CA 1
ATOM 3517 C C . ARG C 1 38 ? -3.47001 28.18298 8.63978 1.000 59.26297 38 ARG A C 1
ATOM 3518 O O . ARG C 1 38 ? -3.87065 27.03346 8.44126 1.000 64.72430 38 ARG A O 1
ATOM 3526 N N . GLN C 1 39 ? -4.09699 29.04972 9.43270 1.000 41.03542 39 GLN A N 1
ATOM 3527 C CA . GLN C 1 39 ? -5.36418 28.74305 10.08600 1.000 58.83900 39 GLN A CA 1
ATOM 3528 C C . GLN C 1 39 ? -6.22016 29.99806 10.08924 1.000 64.77886 39 GLN A C 1
ATOM 3529 O O . GLN C 1 39 ? -5.79973 31.03393 10.61231 1.000 62.37500 39 GLN A O 1
ATOM 3535 N N . ALA C 1 40 ? -7.41134 29.90690 9.50581 1.000 51.18272 40 ALA A N 1
ATOM 3536 C CA . ALA C 1 40 ? -8.31848 31.04069 9.47278 1.000 61.68954 40 ALA A CA 1
ATOM 3537 C C . ALA C 1 40 ? -9.12871 31.11351 10.76506 1.000 82.14833 40 ALA A C 1
ATOM 3538 O O . ALA C 1 40 ? -9.10700 30.20438 11.59949 1.000 81.39941 40 ALA A O 1
ATOM 3540 N N . ARG C 1 41 ? -9.84855 32.22208 10.92665 1.000 61.43371 41 ARG A N 1
ATOM 3541 C CA . ARG C 1 41 ? -10.68682 32.40887 12.10401 1.000 71.71175 41 ARG A CA 1
ATOM 3542 C C . ARG C 1 41 ? -11.77892 31.34827 12.15274 1.000 78.15430 41 ARG A C 1
ATOM 3543 O O . ARG C 1 41 ? -12.56197 31.20567 11.20747 1.000 78.60484 41 ARG A O 1
ATOM 3551 N N . GLU C 1 42 ? -11.81648 30.59784 13.25461 1.000 77.91082 42 GLU A N 1
ATOM 3552 C CA . GLU C 1 42 ? -12.81376 29.55774 13.49805 1.000 88.57260 42 GLU A CA 1
ATOM 3553 C C . GLU C 1 42 ? -12.78198 28.45959 12.43955 1.000 81.06342 42 GLU A C 1
ATOM 3554 O O . GLU C 1 42 ? -13.77488 27.75002 12.24504 1.000 91.17026 42 GLU A O 1
ATOM 3560 N N . LYS C 1 43 ? -11.65576 28.30681 11.75082 1.000 83.10126 43 LYS A N 1
ATOM 3561 C CA . LYS C 1 43 ? -11.44271 27.23522 10.79094 1.000 76.29955 43 LYS A CA 1
ATOM 3562 C C . LYS C 1 43 ? -10.32003 26.33178 11.28654 1.000 62.06574 43 LYS A C 1
ATOM 3563 O O . LYS C 1 43 ? -9.62627 26.63788 12.26005 1.000 59.22297 43 LYS A O 1
ATOM 3569 N N . GLY C 1 44 ? -10.14443 25.20436 10.60105 1.000 81.39255 44 GLY A N 1
ATOM 3570 C CA . GLY C 1 44 ? -9.11378 24.25611 10.95830 1.000 70.47695 44 GLY A CA 1
ATOM 3571 C C . GLY C 1 44 ? -7.76211 24.61432 10.37163 1.000 58.69496 44 GLY A C 1
ATOM 3572 O O . GLY C 1 44 ? -7.58775 25.61178 9.67146 1.000 57.03838 44 GLY A O 1
ATOM 3573 N N . LEU C 1 45 ? -6.78053 23.76916 10.67520 1.000 78.38032 45 LEU A N 1
ATOM 3574 C CA . LEU C 1 45 ? -5.44509 23.95085 10.12466 1.000 60.90075 45 LEU A CA 1
ATOM 3575 C C . LEU C 1 45 ? -5.43590 23.60705 8.64102 1.000 56.89989 45 LEU A C 1
ATOM 3576 O O . LEU C 1 45 ? -6.10351 22.66678 8.19981 1.000 62.50367 45 LEU A O 1
ATOM 3581 N N . GLU C 1 46 ? -4.67555 24.37759 7.86642 1.000 56.68877 46 GLU A N 1
ATOM 3582 C CA . GLU C 1 46 ? -4.56793 24.16289 6.42919 1.000 55.49495 46 GLU A CA 1
ATOM 3583 C C . GLU C 1 46 ? -3.10440 24.18641 6.01933 1.000 48.90721 46 GLU A C 1
ATOM 3584 O O . GLU C 1 46 ? -2.43425 25.21439 6.16311 1.000 43.36097 46 GLU A O 1
ATOM 3590 N N . TRP C 1 47 ? -2.61810 23.06092 5.49995 1.000 72.23654 47 TRP A N 1
ATOM 3591 C CA . TRP C 1 47 ? -1.31416 23.02601 4.84830 1.000 62.99911 47 TRP A CA 1
ATOM 3592 C C . TRP C 1 47 ? -1.33526 23.88153 3.58219 1.000 65.31919 47 TRP A C 1
ATOM 3593 O O . TRP C 1 47 ? -2.22475 23.73642 2.73759 1.000 66.65029 47 TRP A O 1
ATOM 3604 N N . VAL C 1 48 ? -0.35466 24.77947 3.45383 1.000 56.42651 48 VAL A N 1
ATOM 3605 C CA . VAL C 1 48 ? -0.26757 25.72210 2.33346 1.000 50.74193 48 VAL A CA 1
ATOM 3606 C C . VAL C 1 48 ? 0.78405 25.28275 1.31987 1.000 49.21310 48 VAL A C 1
ATOM 3607 O O . VAL C 1 48 ? 0.47576 25.07051 0.14520 1.000 52.91916 48 VAL A O 1
ATOM 3611 N N . ALA C 1 49 ? 2.03588 25.12838 1.76162 1.000 59.90596 49 ALA A N 1
ATOM 3612 C CA . ALA C 1 49 ? 3.11489 24.76508 0.84981 1.000 49.82211 49 ALA A CA 1
ATOM 3613 C C . ALA C 1 49 ? 4.30581 24.21244 1.62700 1.000 49.31858 49 ALA A C 1
ATOM 3614 O O . ALA C 1 49 ? 4.41313 24.37063 2.84897 1.000 45.01489 49 ALA A O 1
ATOM 3616 N N . ASN C 1 50 ? 5.20242 23.55588 0.89476 1.000 64.49552 50 ASN A N 1
ATOM 3617 C CA . ASN C 1 50 ? 6.48953 23.16755 1.44839 1.000 55.32474 50 ASN A CA 1
ATOM 3618 C C . ASN C 1 50 ? 7.52916 23.19619 0.33545 1.000 48.30171 50 ASN A C 1
ATOM 3619 O O . ASN C 1 50 ? 7.20116 23.29521 -0.85053 1.000 50.93450 50 ASN A O 1
ATOM 3624 N N . ILE C 1 51 ? 8.79690 23.11725 0.72731 1.000 58.41719 51 ILE A N 1
ATOM 3625 C CA . ILE C 1 51 ? 9.88643 23.23777 -0.23356 1.000 50.81170 51 ILE A CA 1
ATOM 3626 C C . ILE C 1 51 ? 11.02094 22.31960 0.19586 1.000 50.88108 51 ILE A C 1
ATOM 3627 O O . ILE C 1 51 ? 11.27156 22.13092 1.39051 1.000 45.57361 51 ILE A O 1
ATOM 3632 N N . ARG C 1 52 ? 11.69134 21.73166 -0.79192 1.000 50.08317 52 ARG A N 1
ATOM 3633 C CA . ARG C 1 52 ? 12.83788 20.87794 -0.53176 1.000 38.85653 52 ARG A CA 1
ATOM 3634 C C . ARG C 1 52 ? 13.98197 21.70520 0.04793 1.000 42.68266 52 ARG A C 1
ATOM 3635 O O . ARG C 1 52 ? 14.02776 22.93124 -0.08767 1.000 44.11027 52 ARG A O 1
ATOM 3643 N N . HIS C 1 53 A 14.91356 21.01283 0.71057 1.000 47.46369 52 HIS A N 1
ATOM 3644 C CA . HIS C 1 53 A 16.00913 21.69814 1.39097 1.000 45.90600 52 HIS A CA 1
ATOM 3645 C C . HIS C 1 53 A 16.89298 22.47020 0.41900 1.000 54.05295 52 HIS A C 1
ATOM 3646 O O . HIS C 1 53 A 17.48334 23.48886 0.79606 1.000 53.03831 52 HIS A O 1
ATOM 3653 N N . ASP C 1 54 ? 16.99859 22.01100 -0.82648 1.000 41.62930 53 ASP A N 1
ATOM 3654 C CA . ASP C 1 54 ? 17.79463 22.69390 -1.83703 1.000 53.91756 53 ASP A CA 1
ATOM 3655 C C . ASP C 1 54 ? 16.96028 23.58625 -2.74485 1.000 58.06188 53 ASP A C 1
ATOM 3656 O O . ASP C 1 54 ? 17.51159 24.20263 -3.66179 1.000 64.70752 53 ASP A O 1
ATOM 3661 N N . GLY C 1 55 ? 15.65219 23.67047 -2.51322 1.000 43.86346 54 GLY A N 1
ATOM 3662 C CA . GLY C 1 55 ? 14.78033 24.47757 -3.34155 1.000 43.24200 54 GLY A CA 1
ATOM 3663 C C . GLY C 1 55 ? 14.46033 23.89834 -4.70034 1.000 56.39012 54 GLY A C 1
ATOM 3664 O O . GLY C 1 55 ? 13.95928 24.62919 -5.56211 1.000 62.70958 54 GLY A O 1
ATOM 3665 N N . SER C 1 56 ? 14.72705 22.61178 -4.92411 1.000 43.43042 55 SER A N 1
ATOM 3666 C CA . SER C 1 56 ? 14.48506 21.99631 -6.22170 1.000 49.74432 55 SER A CA 1
ATOM 3667 C C . SER C 1 56 ? 13.06233 21.47938 -6.38625 1.000 55.42431 55 SER A C 1
ATOM 3668 O O . SER C 1 56 ? 12.66940 21.14345 -7.50882 1.000 60.98419 55 SER A O 1
ATOM 3671 N N . GLU C 1 57 ? 12.28535 21.40237 -5.30837 1.000 52.62388 56 GLU A N 1
ATOM 3672 C CA . GLU C 1 57 ? 10.90973 20.92892 -5.38161 1.000 56.12860 56 GLU A CA 1
ATOM 3673 C C . GLU C 1 57 ? 10.03430 21.79637 -4.49245 1.000 54.29728 56 GLU A C 1
ATOM 3674 O O . GLU C 1 57 ? 10.37792 22.04687 -3.33345 1.000 45.97834 56 GLU A O 1
ATOM 3680 N N . THR C 1 58 ? 8.91260 22.25970 -5.03772 1.000 51.10778 57 THR A N 1
ATOM 3681 C CA . THR C 1 58 ? 7.92456 23.01152 -4.27816 1.000 43.77607 57 THR A CA 1
ATOM 3682 C C . THR C 1 58 ? 6.54626 22.43406 -4.55341 1.000 53.82901 57 THR A C 1
ATOM 3683 O O . THR C 1 58 ? 6.23725 22.05862 -5.68777 1.000 73.35637 57 THR A O 1
ATOM 3687 N N . TYR C 1 59 ? 5.71970 22.37069 -3.51406 1.000 53.19919 58 TYR A N 1
ATOM 3688 C CA . TYR C 1 59 ? 4.35438 21.88366 -3.63130 1.000 56.14217 58 TYR A CA 1
ATOM 3689 C C . TYR C 1 59 ? 3.41309 22.86563 -2.95160 1.000 51.71124 58 TYR A C 1
ATOM 3690 O O . TYR C 1 59 ? 3.78983 23.54497 -1.99544 1.000 52.23410 58 TYR A O 1
ATOM 3699 N N . TYR C 1 60 ? 2.18248 22.93776 -3.45453 1.000 56.30043 59 TYR A N 1
ATOM 3700 C CA . TYR C 1 60 ? 1.21914 23.91991 -2.98052 1.000 52.03586 59 TYR A CA 1
ATOM 3701 C C . TYR C 1 60 ? -0.14849 23.27727 -2.81916 1.000 57.67339 59 TYR A C 1
ATOM 3702 O O . TYR C 1 60 ? -0.46900 22.28649 -3.47995 1.000 63.47572 59 TYR A O 1
ATOM 3711 N N . VAL C 1 61 ? -0.95471 23.85970 -1.92932 1.000 46.53066 60 VAL A N 1
ATOM 3712 C CA . VAL C 1 61 ? -2.37518 23.54288 -1.89400 1.000 57.84704 60 VAL A CA 1
ATOM 3713 C C . VAL C 1 61 ? -3.04592 24.18156 -3.10611 1.000 70.75188 60 VAL A C 1
ATOM 3714 O O . VAL C 1 61 ? -2.61596 25.23249 -3.60034 1.000 76.13587 60 VAL A O 1
ATOM 3718 N N . ASP C 1 62 ? -4.10257 23.53175 -3.60417 1.000 54.16562 61 ASP A N 1
ATOM 3719 C CA . ASP C 1 62 ? -4.70778 23.94842 -4.86733 1.000 69.34751 61 ASP A CA 1
ATOM 3720 C C . ASP C 1 62 ? -5.20998 25.38688 -4.82640 1.000 72.81229 61 ASP A C 1
ATOM 3721 O O . ASP C 1 62 ? -5.19971 26.07362 -5.85457 1.000 77.98545 61 ASP A O 1
ATOM 3726 N N . SER C 1 63 ? -5.64315 25.86340 -3.65750 1.000 68.32776 62 SER A N 1
ATOM 3727 C CA . SER C 1 63 ? -6.24024 27.19104 -3.56655 1.000 65.05580 62 SER A CA 1
ATOM 3728 C C . SER C 1 63 ? -5.24576 28.30723 -3.85975 1.000 64.35907 62 SER A C 1
ATOM 3729 O O . SER C 1 63 ? -5.66478 29.41677 -4.20732 1.000 75.42684 62 SER A O 1
ATOM 3732 N N . VAL C 1 64 ? -3.94610 28.04331 -3.73451 1.000 70.85453 63 VAL A N 1
ATOM 3733 C CA . VAL C 1 64 ? -2.92235 29.07322 -3.86505 1.000 69.22656 63 VAL A CA 1
ATOM 3734 C C . VAL C 1 64 ? -2.05146 28.88124 -5.09211 1.000 68.83131 63 VAL A C 1
ATOM 3735 O O . VAL C 1 64 ? -1.13149 29.68340 -5.31429 1.000 64.04933 63 VAL A O 1
ATOM 3739 N N . LYS C 1 65 ? -2.30061 27.84757 -5.89353 1.000 54.15892 64 LYS A N 1
ATOM 3740 C CA . LYS C 1 65 ? -1.47866 27.60081 -7.07107 1.000 58.36416 64 LYS A CA 1
ATOM 3741 C C . LYS C 1 65 ? -1.61669 28.74279 -8.06899 1.000 67.47725 64 LYS A C 1
ATOM 3742 O O . LYS C 1 65 ? -2.72838 29.16111 -8.40503 1.000 71.68000 64 LYS A O 1
ATOM 3748 N N . GLY C 1 66 ? -0.47566 29.24614 -8.54143 1.000 53.62009 65 GLY A N 1
ATOM 3749 C CA . GLY C 1 66 ? -0.43479 30.37518 -9.43960 1.000 61.57879 65 GLY A CA 1
ATOM 3750 C C . GLY C 1 66 ? -0.38863 31.72825 -8.76121 1.000 65.77488 65 GLY A C 1
ATOM 3751 O O . GLY C 1 66 ? -0.02275 32.71707 -9.40723 1.000 78.39733 65 GLY A O 1
ATOM 3752 N N . ARG C 1 67 ? -0.74514 31.80147 -7.48070 1.000 66.23323 66 ARG A N 1
ATOM 3753 C CA . ARG C 1 67 ? -0.76114 33.05168 -6.73076 1.000 62.09819 66 ARG A CA 1
ATOM 3754 C C . ARG C 1 67 ? 0.30476 33.12054 -5.65007 1.000 52.88883 66 ARG A C 1
ATOM 3755 O O . ARG C 1 67 ? 0.87250 34.19060 -5.41959 1.000 52.84654 66 ARG A O 1
ATOM 3763 N N . PHE C 1 68 ? 0.59591 32.00982 -4.98035 1.000 74.45265 67 PHE A N 1
ATOM 3764 C CA . PHE C 1 68 ? 1.59870 31.97310 -3.92745 1.000 61.17982 67 PHE A CA 1
ATOM 3765 C C . PHE C 1 68 ? 2.86714 31.30426 -4.44177 1.000 57.38313 67 PHE A C 1
ATOM 3766 O O . PHE C 1 68 ? 2.81879 30.41751 -5.29947 1.000 65.83152 67 PHE A O 1
ATOM 3774 N N . THR C 1 69 ? 4.00710 31.73879 -3.90765 1.000 65.71943 68 THR A N 1
ATOM 3775 C CA . THR C 1 69 ? 5.30532 31.20462 -4.30483 1.000 64.64619 68 THR A CA 1
ATOM 3776 C C . THR C 1 69 ? 6.16744 31.03616 -3.06463 1.000 55.58876 68 THR A C 1
ATOM 3777 O O . THR C 1 69 ? 6.45725 32.01616 -2.37129 1.000 49.67367 68 THR A O 1
ATOM 3781 N N . ILE C 1 70 ? 6.57457 29.80124 -2.78770 1.000 70.94510 69 ILE A N 1
ATOM 3782 C CA . ILE C 1 70 ? 7.47612 29.50020 -1.68201 1.000 58.01827 69 ILE A CA 1
ATOM 3783 C C . ILE C 1 70 ? 8.89206 29.39739 -2.23000 1.000 49.51019 69 ILE A C 1
ATOM 3784 O O . ILE C 1 70 ? 9.11127 28.88161 -3.33420 1.000 59.69639 69 ILE A O 1
ATOM 3789 N N . SER C 1 71 ? 9.85306 29.91424 -1.46954 1.000 57.78483 70 SER A N 1
ATOM 3790 C CA . SER C 1 71 ? 11.24980 29.91740 -1.88148 1.000 55.65538 70 SER A CA 1
ATOM 3791 C C . SER C 1 71 ? 12.11254 30.05778 -0.63646 1.000 51.27531 70 SER A C 1
ATOM 3792 O O . SER C 1 71 ? 11.61216 30.28956 0.46628 1.000 39.43917 70 SER A O 1
ATOM 3795 N N . ARG C 1 72 ? 13.42246 29.91844 -0.82501 1.000 70.27495 71 ARG A N 1
ATOM 3796 C CA . ARG C 1 72 ? 14.33534 29.93132 0.30681 1.000 58.23628 71 ARG A CA 1
ATOM 3797 C C . ARG C 1 72 ? 15.68562 30.48606 -0.11696 1.000 65.98214 71 ARG A C 1
ATOM 3798 O O . ARG C 1 72 ? 16.05726 30.45370 -1.29320 1.000 74.73230 71 ARG A O 1
ATOM 3806 N N . ASP C 1 73 ? 16.41297 31.00128 0.87206 1.000 60.37762 72 ASP A N 1
ATOM 3807 C CA . ASP C 1 73 ? 17.79406 31.45102 0.71319 1.000 58.34016 72 ASP A CA 1
ATOM 3808 C C . ASP C 1 73 ? 18.60348 30.73149 1.78801 1.000 58.40829 72 ASP A C 1
ATOM 3809 O O . ASP C 1 73 ? 18.67021 31.18873 2.93333 1.000 52.13470 72 ASP A O 1
ATOM 3814 N N . ASN C 1 74 ? 19.21245 29.60176 1.41636 1.000 64.82958 73 ASN A N 1
ATOM 3815 C CA . ASN C 1 74 ? 19.92645 28.78113 2.38839 1.000 56.78305 73 ASN A CA 1
ATOM 3816 C C . ASN C 1 74 ? 21.12880 29.49781 2.98400 1.000 61.41194 73 ASN A C 1
ATOM 3817 O O . ASN C 1 74 ? 21.61730 29.08909 4.04297 1.000 56.99482 73 ASN A O 1
ATOM 3822 N N . ALA C 1 75 ? 21.61744 30.55318 2.33377 1.000 62.85090 74 ALA A N 1
ATOM 3823 C CA . ALA C 1 75 ? 22.73761 31.30658 2.87761 1.000 63.21184 74 ALA A CA 1
ATOM 3824 C C . ALA C 1 75 ? 22.30713 32.33478 3.91416 1.000 67.48323 74 ALA A C 1
ATOM 3825 O O . ALA C 1 75 ? 23.13725 32.75729 4.72582 1.000 68.52500 74 ALA A O 1
ATOM 3827 N N . ASN C 1 76 ? 21.03654 32.73843 3.91486 1.000 71.50006 75 ASN A N 1
ATOM 3828 C CA . ASN C 1 76 ? 20.55008 33.78308 4.80716 1.000 64.01905 75 ASN A CA 1
ATOM 3829 C C . ASN C 1 76 ? 19.62259 33.25048 5.89540 1.000 55.61143 75 ASN A C 1
ATOM 3830 O O . ASN C 1 76 ? 19.07437 34.04412 6.66835 1.000 56.71148 75 ASN A O 1
ATOM 3835 N N . ASN C 1 77 ? 19.43643 31.93007 5.97610 1.000 61.71046 76 ASN A N 1
ATOM 3836 C CA . ASN C 1 77 ? 18.56817 31.30130 6.97706 1.000 56.42285 76 ASN A CA 1
ATOM 3837 C C . ASN C 1 77 ? 17.14254 31.84594 6.92529 1.000 58.77961 76 ASN A C 1
ATOM 3838 O O . ASN C 1 77 ? 16.46583 31.93977 7.95278 1.000 56.97555 76 ASN A O 1
ATOM 3843 N N . SER C 1 78 ? 16.66918 32.19554 5.73265 1.000 53.32998 77 SER A N 1
ATOM 3844 C CA . SER C 1 78 ? 15.37306 32.83383 5.55949 1.000 51.42455 77 SER A CA 1
ATOM 3845 C C . SER C 1 78 ? 14.50483 32.03276 4.59855 1.000 55.93677 77 SER A C 1
ATOM 3846 O O . SER C 1 78 ? 14.97951 31.55546 3.56280 1.000 62.43658 77 SER A O 1
ATOM 3849 N N . LEU C 1 79 ? 13.23006 31.89162 4.95347 1.000 49.54661 78 LEU A N 1
ATOM 3850 C CA . LEU C 1 79 ? 12.22425 31.26025 4.11212 1.000 49.09470 78 LEU A CA 1
ATOM 3851 C C . LEU C 1 79 ? 11.18866 32.30383 3.71945 1.000 56.68863 78 LEU A C 1
ATOM 3852 O O . LEU C 1 79 ? 10.79897 33.13971 4.54073 1.000 58.37252 78 LEU A O 1
ATOM 3857 N N . PHE C 1 80 ? 10.74539 32.25732 2.46489 1.000 45.58535 79 PHE A N 1
ATOM 3858 C CA . PHE C 1 80 ? 9.83654 33.25747 1.92622 1.000 54.18301 79 PHE A CA 1
ATOM 3859 C C . PHE C 1 80 ? 8.57369 32.60759 1.37648 1.000 56.86986 79 PHE A C 1
ATOM 3860 O O . PHE C 1 80 ? 8.59807 31.47827 0.87706 1.000 64.01021 79 PHE A O 1
ATOM 3868 N N . LEU C 1 81 ? 7.46857 33.34633 1.46492 1.000 38.88179 80 LEU A N 1
ATOM 3869 C CA . LEU C 1 81 ? 6.20080 32.97447 0.83840 1.000 50.64673 80 LEU A CA 1
ATOM 3870 C C . LEU C 1 81 ? 5.63992 34.22194 0.16189 1.000 57.28564 80 LEU A C 1
ATOM 3871 O O . LEU C 1 81 ? 5.00344 35.05597 0.81244 1.000 58.54989 80 LEU A O 1
ATOM 3876 N N . GLN C 1 82 ? 5.88431 34.35458 -1.13857 1.000 49.16078 81 GLN A N 1
ATOM 3877 C CA . GLN C 1 82 ? 5.36861 35.48560 -1.89940 1.000 56.66165 81 GLN A CA 1
ATOM 3878 C C . GLN C 1 82 ? 3.89617 35.25315 -2.21821 1.000 61.17525 81 GLN A C 1
ATOM 3879 O O . GLN C 1 82 ? 3.55264 34.29094 -2.91307 1.000 67.15410 81 GLN A O 1
ATOM 3885 N N . MET C 1 83 ? 3.02923 36.12986 -1.71459 1.000 63.88733 82 MET A N 1
ATOM 3886 C CA . MET C 1 83 ? 1.58837 36.02422 -1.91468 1.000 76.90649 82 MET A CA 1
ATOM 3887 C C . MET C 1 83 ? 1.12888 37.14614 -2.83653 1.000 88.04175 82 MET A C 1
ATOM 3888 O O . MET C 1 83 ? 1.22100 38.32488 -2.47744 1.000 87.98147 82 MET A O 1
ATOM 3893 N N . ASN C 1 84 A 0.62152 36.77586 -4.01028 1.000 65.70613 82 ASN A N 1
ATOM 3894 C CA . ASN C 1 84 A 0.11398 37.71830 -4.99503 1.000 73.08130 82 ASN A CA 1
ATOM 3895 C C . ASN C 1 84 A -1.36258 37.44879 -5.25494 1.000 86.07502 82 ASN A C 1
ATOM 3896 O O . ASN C 1 84 A -1.84398 36.32612 -5.07848 1.000 84.18736 82 ASN A O 1
ATOM 3901 N N . ASN C 1 85 B -2.07358 38.49054 -5.68444 1.000 72.57431 82 ASN A N 1
ATOM 3902 C CA . ASN C 1 85 B -3.50448 38.41841 -5.98545 1.000 77.95545 82 ASN A CA 1
ATOM 3903 C C . ASN C 1 85 B -4.27605 37.83419 -4.80104 1.000 71.22814 82 ASN A C 1
ATOM 3904 O O . ASN C 1 85 B -4.98865 36.83398 -4.90947 1.000 75.26460 82 ASN A O 1
ATOM 3909 N N . LEU C 1 86 C -4.11411 38.48639 -3.65303 1.000 76.05536 82 LEU A N 1
ATOM 3910 C CA . LEU C 1 86 C -4.66163 37.97675 -2.40212 1.000 76.93012 82 LEU A CA 1
ATOM 3911 C C . LEU C 1 86 C -6.17818 38.12651 -2.37366 1.000 94.00348 82 LEU A C 1
ATOM 3912 O O . LEU C 1 86 C -6.70755 39.23128 -2.53588 1.000 106.48979 82 LEU A O 1
ATOM 3917 N N . ARG C 1 87 ? -6.87153 37.01294 -2.16292 1.000 72.49137 83 ARG A N 1
ATOM 3918 C CA . ARG C 1 87 ? -8.31429 37.00237 -1.99461 1.000 81.49545 83 ARG A CA 1
ATOM 3919 C C . ARG C 1 87 ? -8.67120 37.13989 -0.51647 1.000 81.06700 83 ARG A C 1
ATOM 3920 O O . ARG C 1 87 ? -7.82553 37.00223 0.36985 1.000 72.44200 83 ARG A O 1
ATOM 3928 N N . ALA C 1 88 ? -9.95328 37.40699 -0.25554 1.000 87.32190 84 ALA A N 1
ATOM 3929 C CA . ALA C 1 88 ? -10.40182 37.59510 1.12088 1.000 82.38960 84 ALA A CA 1
ATOM 3930 C C . ALA C 1 88 ? -10.25078 36.31591 1.93519 1.000 71.57968 84 ALA A C 1
ATOM 3931 O O . ALA C 1 88 ? -9.90667 36.36423 3.12222 1.000 59.92252 84 ALA A O 1
ATOM 3933 N N . GLU C 1 89 ? -10.49388 35.15928 1.31365 1.000 87.80100 85 GLU A N 1
ATOM 3934 C CA . GLU C 1 89 ? -10.38201 33.88779 2.01927 1.000 78.36719 85 GLU A CA 1
ATOM 3935 C C . GLU C 1 89 ? -8.94457 33.52810 2.37061 1.000 69.03263 85 GLU A C 1
ATOM 3936 O O . GLU C 1 89 ? -8.72849 32.52638 3.06169 1.000 61.82205 85 GLU A O 1
ATOM 3942 N N . ASP C 1 90 ? -7.96444 34.30460 1.91135 1.000 83.52554 86 ASP A N 1
ATOM 3943 C CA . ASP C 1 90 ? -6.57957 34.11013 2.31841 1.000 69.86886 86 ASP A CA 1
ATOM 3944 C C . ASP C 1 90 ? -6.26867 34.74668 3.66600 1.000 67.92477 86 ASP A C 1
ATOM 3945 O O . ASP C 1 90 ? -5.13100 34.63801 4.13663 1.000 55.03288 86 ASP A O 1
ATOM 3950 N N . THR C 1 91 ? -7.24453 35.39939 4.29292 1.000 60.66663 87 THR A N 1
ATOM 3951 C CA . THR C 1 91 ? -7.03878 35.99390 5.60745 1.000 53.87083 87 THR A CA 1
ATOM 3952 C C . THR C 1 91 ? -6.92624 34.89769 6.65939 1.000 54.76021 87 THR A C 1
ATOM 3953 O O . THR C 1 91 ? -7.88133 34.14450 6.88540 1.000 61.03377 87 THR A O 1
ATOM 3957 N N . ALA C 1 92 ? -5.76418 34.81244 7.30252 1.000 76.93370 88 ALA A N 1
ATOM 3958 C CA . ALA C 1 92 ? -5.51146 33.77353 8.29129 1.000 63.50781 88 ALA A CA 1
ATOM 3959 C C . ALA C 1 92 ? -4.22058 34.10185 9.02697 1.000 56.39300 88 ALA A C 1
ATOM 3960 O O . ALA C 1 92 ? -3.52169 35.06764 8.70509 1.000 53.93506 88 ALA A O 1
ATOM 3962 N N . MET C 1 93 ? -3.92295 33.28257 10.03248 1.000 71.05630 89 MET A N 1
ATOM 3963 C CA . MET C 1 93 ? -2.63863 33.31108 10.71609 1.000 63.24242 89 MET A CA 1
ATOM 3964 C C . MET C 1 93 ? -1.70883 32.29895 10.05868 1.000 50.30443 89 MET A C 1
ATOM 3965 O O . MET C 1 93 ? -2.04096 31.11327 9.96331 1.000 50.88237 89 MET A O 1
ATOM 3970 N N . TYR C 1 94 ? -0.54793 32.76704 9.61213 1.000 60.43078 90 TYR A N 1
ATOM 3971 C CA . TYR C 1 94 ? 0.37774 31.96793 8.81832 1.000 52.83869 90 TYR A CA 1
ATOM 3972 C C . TYR C 1 94 ? 1.54713 31.52365 9.68570 1.000 41.62661 90 TYR A C 1
ATOM 3973 O O . TYR C 1 94 ? 2.22668 32.35864 10.29185 1.000 38.70337 90 TYR A O 1
ATOM 3982 N N . TYR C 1 95 ? 1.78682 30.21518 9.72650 1.000 52.86354 91 TYR A N 1
ATOM 3983 C CA . TYR C 1 95 ? 2.79023 29.61850 10.59476 1.000 45.15876 91 TYR A CA 1
ATOM 3984 C C . TYR C 1 95 ? 3.93979 29.03992 9.78002 1.000 41.19705 91 TYR A C 1
ATOM 3985 O O . TYR C 1 95 ? 3.73516 28.49677 8.68883 1.000 38.05225 91 TYR A O 1
ATOM 3994 N N . CYS C 1 96 ? 5.14599 29.15571 10.32677 1.000 56.65427 92 CYS A N 1
ATOM 3995 C CA . CYS C 1 96 ? 6.35368 28.59649 9.73538 1.000 49.27199 92 CYS A CA 1
ATOM 3996 C C . CYS C 1 96 ? 6.77888 27.37292 10.53793 1.000 47.34344 92 CYS A C 1
ATOM 3997 O O . CYS C 1 96 ? 6.98049 27.46303 11.75384 1.000 58.81548 92 CYS A O 1
ATOM 4000 N N . ALA C 1 97 ? 6.90993 26.23447 9.85991 1.000 44.50946 93 ALA A N 1
ATOM 4001 C CA . ALA C 1 97 ? 7.22144 24.96842 10.50748 1.000 45.75142 93 ALA A CA 1
ATOM 4002 C C . ALA C 1 97 ? 8.38487 24.29472 9.79729 1.000 42.12783 93 ALA A C 1
ATOM 4003 O O . ALA C 1 97 ? 8.44847 24.28408 8.56470 1.000 45.59751 93 ALA A O 1
ATOM 4005 N N . ARG C 1 98 ? 9.29936 23.72812 10.58001 1.000 47.23393 94 ARG A N 1
ATOM 4006 C CA . ARG C 1 98 ? 10.47577 23.07709 10.02260 1.000 49.16725 94 ARG A CA 1
ATOM 4007 C C . ARG C 1 98 ? 10.13166 21.68290 9.51248 1.000 48.33421 94 ARG A C 1
ATOM 4008 O O . ARG C 1 98 ? 9.30830 20.97328 10.09830 1.000 53.32784 94 ARG A O 1
ATOM 4016 N N . GLY C 1 99 ? 10.76934 21.29497 8.41375 1.000 41.97207 95 GLY A N 1
ATOM 4017 C CA . GLY C 1 99 ? 10.61045 19.96127 7.88462 1.000 40.84744 95 GLY A CA 1
ATOM 4018 C C . GLY C 1 99 ? 9.42062 19.82587 6.95396 1.000 43.91190 95 GLY A C 1
ATOM 4019 O O . GLY C 1 99 ? 8.75184 20.79378 6.58064 1.000 47.01954 95 GLY A O 1
ATOM 4020 N N . SER C 1 100 ? 9.16602 18.57716 6.56671 1.000 43.30892 96 SER A N 1
ATOM 4021 C CA . SER C 1 100 ? 8.03534 18.26787 5.70576 1.000 40.20632 96 SER A CA 1
ATOM 4022 C C . SER C 1 100 ? 7.23000 17.06357 6.16881 1.000 51.77112 96 SER A C 1
ATOM 4023 O O . SER C 1 100 ? 6.24257 16.72068 5.51196 1.000 59.63511 96 SER A O 1
ATOM 4026 N N . GLY C 1 101 ? 7.61387 16.41041 7.26183 1.000 48.05402 97 GLY A N 1
ATOM 4027 C CA . GLY C 1 101 ? 6.83152 15.31691 7.80011 1.000 48.07489 97 GLY A CA 1
ATOM 4028 C C . GLY C 1 101 ? 6.07063 15.72251 9.04297 1.000 53.54988 97 GLY A C 1
ATOM 4029 O O . GLY C 1 101 ? 5.29442 16.68240 9.01572 1.000 55.62793 97 GLY A O 1
ATOM 4030 N N . GLY C 1 102 ? 6.27757 14.99441 10.13752 1.000 49.03898 98 GLY A N 1
ATOM 4031 C CA . GLY C 1 102 ? 5.70835 15.38247 11.41309 1.000 45.53197 98 GLY A CA 1
ATOM 4032 C C . GLY C 1 102 ? 6.27436 16.70667 11.87877 1.000 54.56399 98 GLY A C 1
ATOM 4033 O O . GLY C 1 102 ? 7.44797 16.79151 12.25179 1.000 53.55693 98 GLY A O 1
ATOM 4034 N N . LEU C 1 103 ? 5.45123 17.75069 11.84847 1.000 40.92809 99 LEU A N 1
ATOM 4035 C CA . LEU C 1 103 ? 5.90277 19.10113 12.16552 1.000 40.54797 99 LEU A CA 1
ATOM 4036 C C . LEU C 1 103 ? 6.09279 19.22819 13.67148 1.000 45.70964 99 LEU A C 1
ATOM 4037 O O . LEU C 1 103 ? 5.11830 19.25149 14.42917 1.000 53.11405 99 LEU A O 1
ATOM 4042 N N . VAL C 1 104 ? 7.34374 19.32017 14.10628 1.000 43.73036 101 VAL A N 1
ATOM 4043 C CA . VAL C 1 104 ? 7.67880 19.40681 15.52320 1.000 42.43356 101 VAL A CA 1
ATOM 4044 C C . VAL C 1 104 ? 7.89104 20.84947 15.95929 1.000 47.92104 101 VAL A C 1
ATOM 4045 O O . VAL C 1 104 ? 7.36855 21.28080 16.98698 1.000 57.63634 101 VAL A O 1
ATOM 4049 N N . HIS C 1 105 ? 8.65256 21.61146 15.18440 1.000 44.94726 102 HIS A N 1
ATOM 4050 C CA . HIS C 1 105 ? 9.00379 22.98003 15.53275 1.000 45.66548 102 HIS A CA 1
ATOM 4051 C C . HIS C 1 105 ? 8.14181 23.94311 14.72684 1.000 52.95388 102 HIS A C 1
ATOM 4052 O O . HIS C 1 105 ? 8.16892 23.92252 13.49163 1.000 51.76653 102 HIS A O 1
ATOM 4059 N N . TRP C 1 106 ? 7.38139 24.78047 15.42859 1.000 39.60902 103 TRP A N 1
ATOM 4060 C CA . TRP C 1 106 ? 6.49023 25.75371 14.81749 1.000 39.19759 103 TRP A CA 1
ATOM 4061 C C . TRP C 1 106 ? 6.91296 27.16446 15.19985 1.000 50.23522 103 TRP A C 1
ATOM 4062 O O . TRP C 1 106 ? 7.45715 27.39715 16.28351 1.000 57.14261 103 TRP A O 1
ATOM 4073 N N . GLY C 1 107 ? 6.65507 28.10695 14.29707 1.000 41.13727 104 GLY A N 1
ATOM 4074 C CA . GLY C 1 107 ? 6.79741 29.50970 14.61285 1.000 48.64616 104 GLY A CA 1
ATOM 4075 C C . GLY C 1 107 ? 5.56785 30.03588 15.32771 1.000 57.48979 104 GLY A C 1
ATOM 4076 O O . GLY C 1 107 ? 4.56756 29.34179 15.50973 1.000 65.95055 104 GLY A O 1
ATOM 4077 N N . HIS C 1 108 ? 5.64983 31.29891 15.74458 1.000 51.40596 105 HIS A N 1
ATOM 4078 C CA . HIS C 1 108 ? 4.53187 31.90354 16.45642 1.000 58.30653 105 HIS A CA 1
ATOM 4079 C C . HIS C 1 108 ? 3.47101 32.46370 15.51936 1.000 65.75992 105 HIS A C 1
ATOM 4080 O O . HIS C 1 108 ? 2.33092 32.67277 15.95061 1.000 78.92614 105 HIS A O 1
ATOM 4087 N N . GLY C 1 109 ? 3.81220 32.69963 14.26218 1.000 57.24099 106 GLY A N 1
ATOM 4088 C CA . GLY C 1 109 ? 2.82452 33.08373 13.26640 1.000 59.87009 106 GLY A CA 1
ATOM 4089 C C . GLY C 1 109 ? 2.68003 34.58536 13.12933 1.000 68.13852 106 GLY A C 1
ATOM 4090 O O . GLY C 1 109 ? 2.95638 35.35942 14.04574 1.000 79.86465 106 GLY A O 1
ATOM 4091 N N . THR C 1 110 ? 2.24126 35.00158 11.94382 1.000 62.84846 107 THR A N 1
ATOM 4092 C CA . THR C 1 110 ? 1.92626 36.39085 11.64686 1.000 62.63739 107 THR A CA 1
ATOM 4093 C C . THR C 1 110 ? 0.56586 36.44599 10.97033 1.000 56.34031 107 THR A C 1
ATOM 4094 O O . THR C 1 110 ? 0.23526 35.57985 10.15565 1.000 57.35182 107 THR A O 1
ATOM 4098 N N . LEU C 1 111 ? -0.22331 37.45835 11.31790 1.000 65.95416 108 LEU A N 1
ATOM 4099 C CA . LEU C 1 111 ? -1.58230 37.58940 10.81139 1.000 58.15507 108 LEU A CA 1
ATOM 4100 C C . LEU C 1 111 ? -1.57906 38.31145 9.47024 1.000 60.14430 108 LEU A C 1
ATOM 4101 O O . LEU C 1 111 ? -1.00569 39.39796 9.34339 1.000 70.67231 108 LEU A O 1
ATOM 4106 N N . VAL C 1 112 ? -2.21697 37.70240 8.47461 1.000 47.91247 109 VAL A N 1
ATOM 4107 C CA . VAL C 1 112 ? -2.41475 38.30774 7.16204 1.000 59.28642 109 VAL A CA 1
ATOM 4108 C C . VAL C 1 112 ? -3.90793 38.54249 6.98504 1.000 64.69931 109 VAL A C 1
ATOM 4109 O O . VAL C 1 112 ? -4.70167 37.59485 7.03416 1.000 58.95514 109 VAL A O 1
ATOM 4113 N N . THR C 1 113 ? -4.29348 39.79995 6.78754 1.000 56.87203 110 THR A N 1
ATOM 4114 C CA . THR C 1 113 ? -5.69158 40.17523 6.63034 1.000 52.30462 110 THR A CA 1
ATOM 4115 C C . THR C 1 113 ? -5.89320 40.78474 5.25118 1.000 60.10915 110 THR A C 1
ATOM 4116 O O . THR C 1 113 ? -5.18095 41.72052 4.87151 1.000 66.00092 110 THR A O 1
ATOM 4120 N N . VAL C 1 114 ? -6.85049 40.24606 4.50262 1.000 55.12484 111 VAL A N 1
ATOM 4121 C CA . VAL C 1 114 ? -7.18241 40.73238 3.16858 1.000 63.05409 111 VAL A CA 1
ATOM 4122 C C . VAL C 1 114 ? -8.58321 41.32261 3.23169 1.000 70.24239 111 VAL A C 1
ATOM 4123 O O . VAL C 1 114 ? -9.57470 40.58888 3.33459 1.000 75.10321 111 VAL A O 1
ATOM 4127 N N . SER C 1 115 ? -8.66555 42.64883 3.16885 1.000 75.46410 112 SER A N 1
ATOM 4128 C CA . SER C 1 115 ? -9.94183 43.34558 3.22340 1.000 73.23523 112 SER A CA 1
ATOM 4129 C C . SER C 1 115 ? -9.74591 44.76354 2.71161 1.000 86.65125 112 SER A C 1
ATOM 4130 O O . SER C 1 115 ? -8.63977 45.30954 2.74585 1.000 86.67969 112 SER A O 1
ATOM 4133 N N . SER C 1 116 ? -10.84134 45.35262 2.23335 1.000 80.10299 113 SER A N 1
ATOM 4134 C CA . SER C 1 116 ? -10.81928 46.73254 1.76839 1.000 88.52163 113 SER A CA 1
ATOM 4135 C C . SER C 1 116 ? -10.93831 47.74062 2.90290 1.000 80.54575 113 SER A C 1
ATOM 4136 O O . SER C 1 116 ? -10.68750 48.93030 2.68002 1.000 76.55977 113 SER A O 1
ATOM 4139 N N . ALA C 1 117 ? -11.31101 47.29871 4.10143 1.000 92.61667 114 ALA A N 1
ATOM 4140 C CA . ALA C 1 117 ? -11.44476 48.20016 5.23391 1.000 84.24477 114 ALA A CA 1
ATOM 4141 C C . ALA C 1 117 ? -10.08573 48.76478 5.63844 1.000 80.37120 114 ALA A C 1
ATOM 4142 O O . ALA C 1 117 ? -9.03238 48.17243 5.38746 1.000 83.56782 114 ALA A O 1
ATOM 4144 N N . SER C 1 118 ? -10.12247 49.92970 6.27378 1.000 88.83658 115 SER A N 1
ATOM 4145 C CA . SER C 1 118 ? -8.92144 50.62864 6.70093 1.000 80.66530 115 SER A CA 1
ATOM 4146 C C . SER C 1 118 ? -8.66293 50.39421 8.18483 1.000 76.14932 115 SER A C 1
ATOM 4147 O O . SER C 1 118 ? -9.55861 50.02391 8.94819 1.000 76.97603 115 SER A O 1
ATOM 4150 N N . THR C 1 119 ? -7.41280 50.61689 8.58429 1.000 76.58584 116 THR A N 1
ATOM 4151 C CA . THR C 1 119 ? -7.00621 50.40666 9.96844 1.000 72.68922 116 THR A CA 1
ATOM 4152 C C . THR C 1 119 ? -7.68059 51.43001 10.87382 1.000 77.75217 116 THR A C 1
ATOM 4153 O O . THR C 1 119 ? -7.52669 52.64031 10.67861 1.000 82.52028 116 THR A O 1
ATOM 4157 N N . LYS C 1 120 ? -8.42458 50.94599 11.86531 1.000 68.31918 117 LYS A N 1
ATOM 4158 C CA . LYS C 1 120 ? -9.12246 51.80732 12.80890 1.000 68.13340 117 LYS A CA 1
ATOM 4159 C C . LYS C 1 120 ? -8.78720 51.37743 14.22795 1.000 66.06371 117 LYS A C 1
ATOM 4160 O O . LYS C 1 120 ? -8.81626 50.18280 14.54253 1.000 65.81837 117 LYS A O 1
ATOM 4166 N N . GLY C 1 121 ? -8.46692 52.35115 15.07689 1.000 71.73790 118 GLY A N 1
ATOM 4167 C CA . GLY C 1 121 ? -8.19957 52.09258 16.47031 1.000 64.65786 118 GLY A CA 1
ATOM 4168 C C . GLY C 1 121 ? -9.47726 51.85017 17.24582 1.000 67.34744 118 GLY A C 1
ATOM 4169 O O . GLY C 1 121 ? -10.56232 52.29168 16.85479 1.000 73.27351 118 GLY A O 1
ATOM 4170 N N . PRO C 1 122 ? -9.37245 51.14295 18.36583 1.000 72.77388 119 PRO A N 1
ATOM 4171 C CA . PRO C 1 122 ? -10.57104 50.77329 19.12058 1.000 74.44502 119 PRO A CA 1
ATOM 4172 C C . PRO C 1 122 ? -11.05902 51.88717 20.03176 1.000 78.20202 119 PRO A C 1
ATOM 4173 O O . PRO C 1 122 ? -10.29965 52.75494 20.46892 1.000 83.80169 119 PRO A O 1
ATOM 4177 N N . SER C 1 123 ? -12.35771 51.84426 20.31389 1.000 69.32205 120 SER A N 1
ATOM 4178 C CA . SER C 1 123 ? -12.98425 52.70880 21.30433 1.000 70.81065 120 SER A CA 1
ATOM 4179 C C . SER C 1 123 ? -13.24947 51.88139 22.55532 1.000 80.45817 120 SER A C 1
ATOM 4180 O O . SER C 1 123 ? -14.01288 50.91079 22.51037 1.000 85.89945 120 SER A O 1
ATOM 4183 N N . VAL C 1 124 ? -12.61462 52.25686 23.66067 1.000 70.99483 121 VAL A N 1
ATOM 4184 C CA . VAL C 1 124 ? -12.72483 51.52938 24.91960 1.000 81.50462 121 VAL A CA 1
ATOM 4185 C C . VAL C 1 124 ? -13.79969 52.19615 25.76690 1.000 89.76318 121 VAL A C 1
ATOM 4186 O O . VAL C 1 124 ? -13.70020 53.38656 26.08799 1.000 94.86145 121 VAL A O 1
ATOM 4190 N N . PHE C 1 125 ? -14.82657 51.43063 26.13178 1.000 84.28848 122 PHE A N 1
ATOM 4191 C CA . PHE C 1 125 ? -15.91786 51.93020 26.94940 1.000 91.36916 122 PHE A CA 1
ATOM 4192 C C . PHE C 1 125 ? -16.01659 51.13845 28.24922 1.000 98.91057 122 PHE A C 1
ATOM 4193 O O . PHE C 1 125 ? -15.77092 49.92789 28.26633 1.000 95.74953 122 PHE A O 1
ATOM 4201 N N . PRO C 1 126 ? -16.36555 51.79400 29.35144 1.000 94.89006 123 PRO A N 1
ATOM 4202 C CA . PRO C 1 126 ? -16.42458 51.10262 30.64152 1.000 99.14653 123 PRO A CA 1
ATOM 4203 C C . PRO C 1 126 ? -17.72540 50.33254 30.81872 1.000 103.36937 123 PRO A C 1
ATOM 4204 O O . PRO C 1 126 ? -18.75059 50.62477 30.20063 1.000 99.30792 123 PRO A O 1
ATOM 4208 N N . LEU C 1 127 ? -17.66102 49.32894 31.69049 1.000 95.12448 124 LEU A N 1
ATOM 4209 C CA . LEU C 1 127 ? -18.82516 48.54704 32.10319 1.000 101.90869 124 LEU A CA 1
ATOM 4210 C C . LEU C 1 127 ? -19.01291 48.77788 33.59948 1.000 112.76886 124 LEU A C 1
ATOM 4211 O O . LEU C 1 127 ? -18.31067 48.17943 34.42074 1.000 119.49337 124 LEU A O 1
ATOM 4216 N N . ALA C 1 128 ? -19.95772 49.64429 33.94823 1.000 99.55665 125 ALA A N 1
ATOM 4217 C CA . ALA C 1 128 ? -20.12510 50.06703 35.33477 1.000 116.42707 125 ALA A CA 1
ATOM 4218 C C . ALA C 1 128 ? -20.79103 48.96534 36.15211 1.000 123.72795 125 ALA A C 1
ATOM 4219 O O . ALA C 1 128 ? -21.83280 48.44195 35.74372 1.000 120.67832 125 ALA A O 1
ATOM 4221 N N . PRO C 1 129 ? -20.22764 48.59165 37.29644 1.000 110.14811 126 PRO A N 1
ATOM 4222 C CA . PRO C 1 129 ? -20.86112 47.57832 38.14238 1.000 123.76697 126 PRO A CA 1
ATOM 4223 C C . PRO C 1 129 ? -21.99398 48.16205 38.97480 1.000 136.38568 126 PRO A C 1
ATOM 4224 O O . PRO C 1 129 ? -22.05090 49.36066 39.25605 1.000 132.29916 126 PRO A O 1
ATOM 4228 N N . SER C 1 130 ? -22.90596 47.27876 39.36926 1.000 126.70538 127 SER A N 1
ATOM 4229 C CA . SER C 1 130 ? -24.03426 47.66441 40.20950 1.000 135.48401 127 SER A CA 1
ATOM 4230 C C . SER C 1 130 ? -24.40736 46.54154 41.17219 1.000 148.69582 127 SER A C 1
ATOM 4231 O O . SER C 1 130 ? -24.45254 46.74223 42.38613 1.000 162.16120 127 SER A O 1
ATOM 4234 N N . THR C 1 138 ? -21.61277 38.04255 43.66646 1.000 152.61487 135 THR A N 1
ATOM 4235 C CA . THR C 1 138 ? -20.84799 39.26211 43.90029 1.000 158.58132 135 THR A CA 1
ATOM 4236 C C . THR C 1 138 ? -21.10951 40.29482 42.80697 1.000 139.38705 135 THR A C 1
ATOM 4237 O O . THR C 1 138 ? -22.22789 40.40865 42.30547 1.000 126.69131 135 THR A O 1
ATOM 4241 N N . ALA C 1 139 ? -20.07386 41.04690 42.44189 1.000 155.10777 136 ALA A N 1
ATOM 4242 C CA . ALA C 1 139 ? -20.18196 42.10477 41.44960 1.000 140.79301 136 ALA A CA 1
ATOM 4243 C C . ALA C 1 139 ? -19.23118 41.83797 40.29058 1.000 125.30907 136 ALA A C 1
ATOM 4244 O O . ALA C 1 139 ? -18.18076 41.21027 40.45643 1.000 126.37900 136 ALA A O 1
ATOM 4246 N N . ALA C 1 140 ? -19.61108 42.32242 39.11095 1.000 141.85307 137 ALA A N 1
ATOM 4247 C CA . ALA C 1 140 ? -18.82229 42.14198 37.90333 1.000 127.05375 137 ALA A CA 1
ATOM 4248 C C . ALA C 1 140 ? -18.62339 43.48235 37.21235 1.000 112.94966 137 ALA A C 1
ATOM 4249 O O . ALA C 1 140 ? -19.45962 44.38392 37.31347 1.000 112.14403 137 ALA A O 1
ATOM 4251 N N . LEU C 1 141 ? -17.50162 43.60139 36.50747 1.000 128.78557 138 LEU A N 1
ATOM 4252 C CA . LEU C 1 141 ? -17.17218 44.81464 35.77380 1.000 115.57463 138 LEU A CA 1
ATOM 4253 C C . LEU C 1 141 ? -16.23258 44.44505 34.63653 1.000 104.25587 138 LEU A C 1
ATOM 4254 O O . LEU C 1 141 ? -15.51012 43.44750 34.71395 1.000 105.34304 138 LEU A O 1
ATOM 4259 N N . GLY C 1 142 ? -16.25219 45.25200 33.58207 1.000 114.33504 139 GLY A N 1
ATOM 4260 C CA . GLY C 1 142 ? -15.44939 44.94296 32.42275 1.000 100.63505 139 GLY A CA 1
ATOM 4261 C C . GLY C 1 142 ? -15.19337 46.15419 31.55354 1.000 91.28665 139 GLY A C 1
ATOM 4262 O O . GLY C 1 142 ? -15.42462 47.29603 31.95608 1.000 94.01345 139 GLY A O 1
ATOM 4263 N N . CYS C 1 143 ? -14.70144 45.88257 30.34561 1.000 100.25450 140 CYS A N 1
ATOM 4264 C CA . CYS C 1 143 ? -14.40852 46.90707 29.35386 1.000 89.08212 140 CYS A CA 1
ATOM 4265 C C . CYS C 1 143 ? -14.90965 46.44844 27.99290 1.000 78.08942 140 CYS A C 1
ATOM 4266 O O . CYS C 1 143 ? -14.79545 45.26918 27.64510 1.000 75.79884 140 CYS A O 1
ATOM 4269 N N . LEU C 1 144 ? -15.46689 47.38600 27.22917 1.000 87.31201 141 LEU A N 1
ATOM 4270 C CA . LEU C 1 144 ? -16.02444 47.11626 25.90547 1.000 75.90198 141 LEU A CA 1
ATOM 4271 C C . LEU C 1 144 ? -15.09515 47.72367 24.85779 1.000 78.43294 141 LEU A C 1
ATOM 4272 O O . LEU C 1 144 ? -15.09585 48.93937 24.64132 1.000 75.83573 141 LEU A O 1
ATOM 4277 N N . VAL C 1 145 ? -14.30218 46.87435 24.21290 1.000 78.63564 142 VAL A N 1
ATOM 4278 C CA . VAL C 1 145 ? -13.41393 47.29549 23.13565 1.000 67.69327 142 VAL A CA 1
ATOM 4279 C C . VAL C 1 145 ? -14.18335 47.14571 21.82880 1.000 70.03041 142 VAL A C 1
ATOM 4280 O O . VAL C 1 145 ? -14.41195 46.02846 21.35932 1.000 72.40495 142 VAL A O 1
ATOM 4284 N N . LYS C 1 146 ? -14.58470 48.26979 21.24000 1.000 72.50239 143 LYS A N 1
ATOM 4285 C CA . LYS C 1 146 ? -15.52524 48.27697 20.12924 1.000 72.11317 143 LYS A CA 1
ATOM 4286 C C . LYS C 1 146 ? -14.92585 48.96609 18.91068 1.000 70.89563 143 LYS A C 1
ATOM 4287 O O . LYS C 1 146 ? -14.20435 49.96101 19.03746 1.000 72.04587 143 LYS A O 1
ATOM 4293 N N . ASP C 1 147 ? -15.22919 48.41637 17.73204 1.000 77.39549 144 ASP A N 1
ATOM 4294 C CA . ASP C 1 147 ? -14.91291 49.02524 16.44341 1.000 76.78340 144 ASP A CA 1
ATOM 4295 C C . ASP C 1 147 ? -13.41725 49.24182 16.24757 1.000 77.34081 144 ASP A C 1
ATOM 4296 O O . ASP C 1 147 ? -12.92827 50.37256 16.34093 1.000 78.00430 144 ASP A O 1
ATOM 4301 N N . TYR C 1 148 ? -12.68834 48.16593 15.96322 1.000 76.51253 145 TYR A N 1
ATOM 4302 C CA . TYR C 1 148 ? -11.27786 48.24147 15.61957 1.000 70.70678 145 TYR A CA 1
ATOM 4303 C C . TYR C 1 148 ? -11.01094 47.35188 14.41334 1.000 67.69037 145 TYR A C 1
ATOM 4304 O O . TYR C 1 148 ? -11.76606 46.42020 14.12201 1.000 70.81838 145 TYR A O 1
ATOM 4313 N N . PHE C 1 149 ? -9.91910 47.65494 13.70580 1.000 62.70726 146 PHE A N 1
ATOM 4314 C CA . PHE C 1 149 ? -9.54162 46.87926 12.53375 1.000 67.07975 146 PHE A CA 1
ATOM 4315 C C . PHE C 1 149 ? -8.06846 47.10595 12.24834 1.000 67.06709 146 PHE A C 1
ATOM 4316 O O . PHE C 1 149 ? -7.61630 48.25951 12.28094 1.000 68.13619 146 PHE A O 1
ATOM 4324 N N . PRO C 1 150 ? -7.29312 46.05076 11.97401 1.000 66.51852 147 PRO A N 1
ATOM 4325 C CA . PRO C 1 150 ? -7.68549 44.63801 11.98513 1.000 66.13790 147 PRO A CA 1
ATOM 4326 C C . PRO C 1 150 ? -7.43353 43.99011 13.34113 1.000 61.42534 147 PRO A C 1
ATOM 4327 O O . PRO C 1 150 ? -7.20150 44.67671 14.33164 1.000 64.49905 147 PRO A O 1
ATOM 4331 N N . GLU C 1 151 ? -7.48455 42.66162 13.41174 1.000 67.94356 148 GLU A N 1
ATOM 4332 C CA . GLU C 1 151 ? -7.06402 41.95759 14.60822 1.000 58.87455 148 GLU A CA 1
ATOM 4333 C C . GLU C 1 151 ? -5.55805 42.13858 14.80158 1.000 62.47463 148 GLU A C 1
ATOM 4334 O O . GLU C 1 151 ? -4.83918 42.46690 13.85438 1.000 71.76212 148 GLU A O 1
ATOM 4340 N N . PRO C 1 152 ? -5.04736 41.93164 16.02591 1.000 63.51925 149 PRO A N 1
ATOM 4341 C CA . PRO C 1 152 ? -5.74324 41.57449 17.26705 1.000 62.35859 149 PRO A CA 1
ATOM 4342 C C . PRO C 1 152 ? -5.78568 42.68933 18.31074 1.000 66.01279 149 PRO A C 1
ATOM 4343 O O . PRO C 1 152 ? -5.29551 43.79284 18.09048 1.000 65.86197 149 PRO A O 1
ATOM 4347 N N . VAL C 1 153 ? -6.37458 42.39566 19.46858 1.000 64.71756 150 VAL A N 1
ATOM 4348 C CA . VAL C 1 153 ? -6.41148 43.30035 20.61109 1.000 62.73553 150 VAL A CA 1
ATOM 4349 C C . VAL C 1 153 ? -6.04345 42.50362 21.85530 1.000 68.27393 150 VAL A C 1
ATOM 4350 O O . VAL C 1 153 ? -6.49227 41.36453 22.02774 1.000 72.88936 150 VAL A O 1
ATOM 4354 N N . THR C 1 154 ? -5.21423 43.09531 22.71412 1.000 63.96487 151 THR A N 1
ATOM 4355 C CA . THR C 1 154 ? -4.78383 42.47082 23.95801 1.000 75.07819 151 THR A CA 1
ATOM 4356 C C . THR C 1 154 ? -5.24755 43.32084 25.13263 1.000 86.20801 151 THR A C 1
ATOM 4357 O O . THR C 1 154 ? -4.98667 44.52840 25.17120 1.000 83.87699 151 THR A O 1
ATOM 4361 N N . VAL C 1 155 ? -5.92814 42.68940 26.08753 1.000 71.07742 152 VAL A N 1
ATOM 4362 C CA . VAL C 1 155 ? -6.49178 43.36949 27.24801 1.000 80.04848 152 VAL A CA 1
ATOM 4363 C C . VAL C 1 155 ? -5.88402 42.77004 28.50925 1.000 93.76613 152 VAL A C 1
ATOM 4364 O O . VAL C 1 155 ? -5.80712 41.54303 28.64642 1.000 91.68340 152 VAL A O 1
ATOM 4368 N N . SER C 1 156 ? -5.45339 43.63676 29.42480 1.000 81.66543 153 SER A N 1
ATOM 4369 C CA . SER C 1 156 ? -4.96748 43.22295 30.73221 1.000 89.89598 153 SER A CA 1
ATOM 4370 C C . SER C 1 156 ? -5.52134 44.17268 31.78381 1.000 97.85256 153 SER A C 1
ATOM 4371 O O . SER C 1 156 ? -5.79327 45.34265 31.50259 1.000 89.25398 153 SER A O 1
ATOM 4374 N N . TRP C 1 157 ? -5.68592 43.65969 32.99936 1.000 100.53241 154 TRP A N 1
ATOM 4375 C CA . TRP C 1 157 ? -6.28939 44.40733 34.09458 1.000 107.68109 154 TRP A CA 1
ATOM 4376 C C . TRP C 1 157 ? -5.23330 44.76898 35.12834 1.000 116.92267 154 TRP A C 1
ATOM 4377 O O . TRP C 1 157 ? -4.47445 43.90188 35.57589 1.000 123.71420 154 TRP A O 1
ATOM 4388 N N . ASN C 1 158 ? -5.19676 46.04909 35.50220 1.000 97.43497 155 ASN A N 1
ATOM 4389 C CA . ASN C 1 158 ? -4.25981 46.56792 36.49898 1.000 114.33803 155 ASN A CA 1
ATOM 4390 C C . ASN C 1 158 ? -2.81527 46.25615 36.11590 1.000 113.22643 155 ASN A C 1
ATOM 4391 O O . ASN C 1 158 ? -2.00715 45.81715 36.93746 1.000 122.74688 155 ASN A O 1
ATOM 4396 N N . SER C 1 159 ? -2.50030 46.48565 34.83901 1.000 108.12565 156 SER A N 1
ATOM 4397 C CA . SER C 1 159 ? -1.15972 46.27100 34.29232 1.000 106.09190 156 SER A CA 1
ATOM 4398 C C . SER C 1 159 ? -0.68330 44.83325 34.49089 1.000 110.58014 156 SER A C 1
ATOM 4399 O O . SER C 1 159 ? 0.51867 44.57712 34.59437 1.000 119.67486 156 SER A O 1
ATOM 4402 N N . GLY C 1 160 ? -1.61571 43.88594 34.54427 1.000 102.58535 157 GLY A N 1
ATOM 4403 C CA . GLY C 1 160 ? -1.26840 42.49262 34.72470 1.000 110.14114 157 GLY A CA 1
ATOM 4404 C C . GLY C 1 160 ? -1.30853 42.00005 36.15121 1.000 128.42517 157 GLY A C 1
ATOM 4405 O O . GLY C 1 160 ? -0.74584 40.93734 36.43959 1.000 135.07749 157 GLY A O 1
ATOM 4406 N N . ALA C 1 161 ? -1.95306 42.73550 37.05610 1.000 111.57450 158 ALA A N 1
ATOM 4407 C CA . ALA C 1 161 ? -2.03175 42.33200 38.45397 1.000 128.00279 158 ALA A CA 1
ATOM 4408 C C . ALA C 1 161 ? -3.21281 41.41536 38.73738 1.000 133.01158 158 ALA A C 1
ATOM 4409 O O . ALA C 1 161 ? -3.10371 40.52136 39.58418 1.000 151.72481 158 ALA A O 1
ATOM 4411 N N . LEU C 1 162 ? -4.33373 41.60972 38.04792 1.000 125.38078 159 LEU A N 1
ATOM 4412 C CA . LEU C 1 162 ? -5.53232 40.79620 38.24408 1.000 122.68360 159 LEU A CA 1
ATOM 4413 C C . LEU C 1 162 ? -5.55277 39.72720 37.15690 1.000 119.77876 159 LEU A C 1
ATOM 4414 O O . LEU C 1 162 ? -6.04687 39.94675 36.05084 1.000 108.86023 159 LEU A O 1
ATOM 4419 N N . THR C 1 163 ? -5.00957 38.55507 37.48219 1.000 126.75242 160 THR A N 1
ATOM 4420 C CA . THR C 1 163 ? -4.92127 37.44393 36.54405 1.000 121.71973 160 THR A CA 1
ATOM 4421 C C . THR C 1 163 ? -5.85322 36.29422 36.90616 1.000 131.07325 160 THR A C 1
ATOM 4422 O O . THR C 1 163 ? -5.72313 35.20290 36.34240 1.000 122.93101 160 THR A O 1
ATOM 4426 N N . SER C 1 164 ? -6.78730 36.50948 37.82850 1.000 125.62367 161 SER A N 1
ATOM 4427 C CA . SER C 1 164 ? -7.72252 35.48155 38.26375 1.000 131.74808 161 SER A CA 1
ATOM 4428 C C . SER C 1 164 ? -9.14587 35.98166 38.06900 1.000 123.85459 161 SER A C 1
ATOM 4429 O O . SER C 1 164 ? -9.47374 37.10466 38.46676 1.000 124.04190 161 SER A O 1
ATOM 4432 N N . GLY C 1 165 ? -9.98534 35.14735 37.45808 1.000 137.58364 162 GLY A N 1
ATOM 4433 C CA . GLY C 1 165 ? -11.36361 35.50044 37.19659 1.000 135.86028 162 GLY A CA 1
ATOM 4434 C C . GLY C 1 165 ? -11.59246 36.33177 35.95455 1.000 121.22960 162 GLY A C 1
ATOM 4435 O O . GLY C 1 165 ? -12.74751 36.66295 35.65722 1.000 115.44587 162 GLY A O 1
ATOM 4436 N N . VAL C 1 166 ? -10.54012 36.67920 35.22164 1.000 141.44612 163 VAL A N 1
ATOM 4437 C CA . VAL C 1 166 ? -10.67444 37.49141 34.01872 1.000 116.93287 163 VAL A CA 1
ATOM 4438 C C . VAL C 1 166 ? -11.04380 36.59623 32.84447 1.000 104.99783 163 VAL A C 1
ATOM 4439 O O . VAL C 1 166 ? -10.48802 35.50374 32.67243 1.000 112.80452 163 VAL A O 1
ATOM 4443 N N . HIS C 1 167 ? -11.99339 37.05501 32.03149 1.000 104.08423 164 HIS A N 1
ATOM 4444 C CA . HIS C 1 167 ? -12.42900 36.33477 30.83607 1.000 101.55307 164 HIS A CA 1
ATOM 4445 C C . HIS C 1 167 ? -12.54229 37.33601 29.69078 1.000 89.26239 164 HIS A C 1
ATOM 4446 O O . HIS C 1 167 ? -13.52921 38.07171 29.59473 1.000 85.34520 164 HIS A O 1
ATOM 4453 N N . THR C 1 168 ? -11.52919 37.36541 28.82869 1.000 93.74076 165 THR A N 1
ATOM 4454 C CA . THR C 1 168 ? -11.54365 38.20063 27.63254 1.000 79.32700 165 THR A CA 1
ATOM 4455 C C . THR C 1 168 ? -12.17152 37.39805 26.49844 1.000 75.30858 165 THR A C 1
ATOM 4456 O O . THR C 1 168 ? -11.57079 36.44257 25.99581 1.000 74.42651 165 THR A O 1
ATOM 4460 N N . PHE C 1 169 ? -13.38005 37.78410 26.10035 1.000 80.83862 166 PHE A N 1
ATOM 4461 C CA . PHE C 1 169 ? -14.11032 37.03265 25.09456 1.000 79.21060 166 PHE A CA 1
ATOM 4462 C C . PHE C 1 169 ? -13.45931 37.19489 23.72107 1.000 65.99468 166 PHE A C 1
ATOM 4463 O O . PHE C 1 169 ? -12.84593 38.22583 23.43177 1.000 60.76072 166 PHE A O 1
ATOM 4471 N N . PRO C 1 170 ? -13.56879 36.18258 22.86160 1.000 75.58872 167 PRO A N 1
ATOM 4472 C CA . PRO C 1 170 ? -13.07444 36.32235 21.48796 1.000 67.13426 167 PRO A CA 1
ATOM 4473 C C . PRO C 1 170 ? -13.83303 37.40402 20.73258 1.000 66.00944 167 PRO A C 1
ATOM 4474 O O . PRO C 1 170 ? -14.97115 37.75046 21.05780 1.000 72.89715 167 PRO A O 1
ATOM 4478 N N . ALA C 1 171 ? -13.17798 37.94324 19.70811 1.000 74.63230 168 ALA A N 1
ATOM 4479 C CA . ALA C 1 171 ? -13.74728 39.05667 18.96477 1.000 70.19536 168 ALA A CA 1
ATOM 4480 C C . ALA C 1 171 ? -14.90436 38.59459 18.08592 1.000 80.50988 168 ALA A C 1
ATOM 4481 O O . ALA C 1 171 ? -14.97596 37.43645 17.66636 1.000 84.95967 168 ALA A O 1
ATOM 4483 N N . VAL C 1 172 ? -15.81831 39.52198 17.81001 1.000 74.43968 169 VAL A N 1
ATOM 4484 C CA . VAL C 1 172 ? -16.97302 39.27766 16.95428 1.000 79.01094 169 VAL A CA 1
ATOM 4485 C C . VAL C 1 172 ? -16.91026 40.24640 15.78289 1.000 75.93849 169 VAL A C 1
ATOM 4486 O O . VAL C 1 172 ? -16.67333 41.44495 15.97452 1.000 71.84129 169 VAL A O 1
ATOM 4490 N N . LEU C 1 173 ? -17.11781 39.72797 14.57531 1.000 76.55762 170 LEU A N 1
ATOM 4491 C CA . LEU C 1 173 ? -17.16616 40.56737 13.38578 1.000 74.08084 170 LEU A CA 1
ATOM 4492 C C . LEU C 1 173 ? -18.55293 41.18683 13.26438 1.000 83.16626 170 LEU A C 1
ATOM 4493 O O . LEU C 1 173 ? -19.55943 40.47055 13.23086 1.000 84.10090 170 LEU A O 1
ATOM 4498 N N . GLN C 1 174 ? -18.60482 42.51219 13.20037 1.000 82.40280 171 GLN A N 1
ATOM 4499 C CA . GLN C 1 174 ? -19.86419 43.23423 13.13822 1.000 90.27717 171 GLN A CA 1
ATOM 4500 C C . GLN C 1 174 ? -20.28589 43.45697 11.68664 1.000 101.63408 171 GLN A C 1
ATOM 4501 O O . GLN C 1 174 ? -19.53500 43.19584 10.74394 1.000 99.86186 171 GLN A O 1
ATOM 4507 N N . SER C 1 175 ? -21.51855 43.94499 11.51656 1.000 102.70432 172 SER A N 1
ATOM 4508 C CA . SER C 1 175 ? -22.05286 44.16716 10.17611 1.000 108.04576 172 SER A CA 1
ATOM 4509 C C . SER C 1 175 ? -21.24012 45.20118 9.40872 1.000 103.25035 172 SER A C 1
ATOM 4510 O O . SER C 1 175 ? -21.13334 45.12005 8.17945 1.000 109.51007 172 SER A O 1
ATOM 4513 N N . SER C 1 176 ? -20.65649 46.17291 10.11145 1.000 104.58074 173 SER A N 1
ATOM 4514 C CA . SER C 1 176 ? -19.83944 47.19252 9.46682 1.000 103.25717 173 SER A CA 1
ATOM 4515 C C . SER C 1 176 ? -18.49186 46.66242 8.99703 1.000 97.24361 173 SER A C 1
ATOM 4516 O O . SER C 1 176 ? -17.74515 47.40771 8.35389 1.000 95.06261 173 SER A O 1
ATOM 4519 N N . GLY C 1 177 ? -18.16512 45.40667 9.29419 1.000 95.41727 174 GLY A N 1
ATOM 4520 C CA . GLY C 1 177 ? -16.86989 44.85516 8.96799 1.000 88.16776 174 GLY A CA 1
ATOM 4521 C C . GLY C 1 177 ? -15.80171 45.08276 10.01304 1.000 79.53508 174 GLY A C 1
ATOM 4522 O O . GLY C 1 177 ? -14.65019 44.68340 9.79524 1.000 70.72665 174 GLY A O 1
ATOM 4523 N N . LEU C 1 178 ? -16.14037 45.71005 11.13359 1.000 87.71974 175 LEU A N 1
ATOM 4524 C CA . LEU C 1 178 ? -15.19980 45.96802 12.21145 1.000 82.13315 175 LEU A CA 1
ATOM 4525 C C . LEU C 1 178 ? -15.38472 44.95190 13.33166 1.000 77.27576 175 LEU A C 1
ATOM 4526 O O . LEU C 1 178 ? -16.44275 44.33448 13.47866 1.000 85.38205 175 LEU A O 1
ATOM 4531 N N . TYR C 1 179 ? -14.33226 44.78711 14.12494 1.000 68.48488 176 TYR A N 1
ATOM 4532 C CA . TYR C 1 179 ? -14.32423 43.84513 15.23218 1.000 74.99428 176 TYR A CA 1
ATOM 4533 C C . TYR C 1 179 ? -14.63582 44.55434 16.54413 1.000 77.83917 176 TYR A C 1
ATOM 4534 O O . TYR C 1 179 ? -14.40405 45.75616 16.69666 1.000 70.16771 176 TYR A O 1
ATOM 4543 N N . SER C 1 180 ? -15.16791 43.78910 17.49301 1.000 66.90947 177 SER A N 1
ATOM 4544 C CA . SER C 1 180 ? -15.46476 44.28943 18.82601 1.000 63.16018 177 SER A CA 1
ATOM 4545 C C . SER C 1 180 ? -15.43378 43.12012 19.79795 1.000 68.44596 177 SER A C 1
ATOM 4546 O O . SER C 1 180 ? -15.92498 42.03319 19.48357 1.000 74.25410 177 SER A O 1
ATOM 4549 N N . LEU C 1 181 ? -14.84583 43.34330 20.97163 1.000 63.57033 178 LEU A N 1
ATOM 4550 C CA . LEU C 1 181 ? -14.75626 42.31099 21.99317 1.000 69.21411 178 LEU A CA 1
ATOM 4551 C C . LEU C 1 181 ? -15.08841 42.92734 23.34461 1.000 76.31140 178 LEU A C 1
ATOM 4552 O O . LEU C 1 181 ? -15.39731 44.11814 23.45262 1.000 74.50820 178 LEU A O 1
ATOM 4557 N N . SER C 1 182 ? -15.02149 42.09967 24.38357 1.000 75.64714 179 SER A N 1
ATOM 4558 C CA . SER C 1 182 ? -15.28190 42.54069 25.74410 1.000 77.47828 179 SER A CA 1
ATOM 4559 C C . SER C 1 182 ? -14.47633 41.67768 26.70266 1.000 83.24470 179 SER A C 1
ATOM 4560 O O . SER C 1 182 ? -14.33496 40.46999 26.49258 1.000 88.35064 179 SER A O 1
ATOM 4563 N N . SER C 1 183 ? -13.94332 42.30932 27.74588 1.000 72.54294 180 SER A N 1
ATOM 4564 C CA . SER C 1 183 ? -13.18734 41.62710 28.78733 1.000 84.97842 180 SER A CA 1
ATOM 4565 C C . SER C 1 183 ? -13.78146 41.99480 30.13675 1.000 95.36184 180 SER A C 1
ATOM 4566 O O . SER C 1 183 ? -13.94963 43.18022 30.43692 1.000 97.85059 180 SER A O 1
ATOM 4569 N N . VAL C 1 184 ? -14.09557 40.98334 30.94726 1.000 84.07903 181 VAL A N 1
ATOM 4570 C CA . VAL C 1 184 ? -14.74981 41.18118 32.23282 1.000 96.52327 181 VAL A CA 1
ATOM 4571 C C . VAL C 1 184 ? -13.96111 40.45180 33.31449 1.000 107.51785 181 VAL A C 1
ATOM 4572 O O . VAL C 1 184 ? -13.09392 39.62233 33.03656 1.000 106.62605 181 VAL A O 1
ATOM 4576 N N . VAL C 1 185 ? -14.28137 40.77821 34.56435 1.000 93.88588 182 VAL A N 1
ATOM 4577 C CA . VAL C 1 185 ? -13.65237 40.15530 35.72490 1.000 107.64484 182 VAL A CA 1
ATOM 4578 C C . VAL C 1 185 ? -14.58497 40.33328 36.91585 1.000 122.49505 182 VAL A C 1
ATOM 4579 O O . VAL C 1 185 ? -15.16998 41.40252 37.10945 1.000 117.65577 182 VAL A O 1
ATOM 4583 N N . THR C 1 186 ? -14.73226 39.27168 37.70514 1.000 110.45264 183 THR A N 1
ATOM 4584 C CA . THR C 1 186 ? -15.60178 39.29438 38.87310 1.000 122.53585 183 THR A CA 1
ATOM 4585 C C . THR C 1 186 ? -14.81929 39.70061 40.11419 1.000 136.44953 183 THR A C 1
ATOM 4586 O O . THR C 1 186 ? -13.69275 39.24556 40.33210 1.000 140.18925 183 THR A O 1
ATOM 4590 N N . VAL C 1 187 ? -15.42707 40.56284 40.92556 1.000 124.61403 184 VAL A N 1
ATOM 4591 C CA . VAL C 1 187 ? -14.79806 41.05015 42.15452 1.000 144.36599 184 VAL A CA 1
ATOM 4592 C C . VAL C 1 187 ? -15.82902 41.12069 43.25497 1.000 164.60093 184 VAL A C 1
ATOM 4593 O O . VAL C 1 187 ? -17.03683 41.31133 43.00730 1.000 160.89001 184 VAL A O 1
ATOM 4597 N N . PRO C 1 188 ? -15.40032 40.96173 44.50388 1.000 145.86877 185 PRO A N 1
ATOM 4598 C CA . PRO C 1 188 ? -16.31938 41.14626 45.62762 1.000 159.15310 185 PRO A CA 1
ATOM 4599 C C . PRO C 1 188 ? -16.68160 42.61204 45.80651 1.000 157.88013 185 PRO A C 1
ATOM 4600 O O . PRO C 1 188 ? -15.89772 43.51388 45.50035 1.000 149.76278 185 PRO A O 1
ATOM 4604 N N . SER C 1 189 ? -17.89436 42.84239 46.31361 1.000 149.09527 186 SER A N 1
ATOM 4605 C CA . SER C 1 189 ? -18.38397 44.20130 46.51290 1.000 151.23715 186 SER A CA 1
ATOM 4606 C C . SER C 1 189 ? -17.62403 44.95567 47.59603 1.000 165.72526 186 SER A C 1
ATOM 4607 O O . SER C 1 189 ? -17.80736 46.17125 47.72082 1.000 166.85163 186 SER A O 1
ATOM 4610 N N . SER C 1 190 ? -16.78430 44.27378 48.37891 1.000 158.82298 187 SER A N 1
ATOM 4611 C CA . SER C 1 190 ? -15.98286 44.96873 49.38008 1.000 169.46960 187 SER A CA 1
ATOM 4612 C C . SER C 1 190 ? -14.90828 45.83395 48.73467 1.000 155.65378 187 SER A C 1
ATOM 4613 O O . SER C 1 190 ? -14.45940 46.81541 49.33761 1.000 160.69159 187 SER A O 1
ATOM 4616 N N . SER C 1 191 ? -14.48713 45.49111 47.51643 1.000 171.82842 188 SER A N 1
ATOM 4617 C CA . SER C 1 191 ? -13.49514 46.25867 46.77435 1.000 160.23782 188 SER A CA 1
ATOM 4618 C C . SER C 1 191 ? -14.13591 47.19590 45.75582 1.000 150.01502 188 SER A C 1
ATOM 4619 O O . SER C 1 191 ? -13.54484 47.47206 44.70626 1.000 145.54430 188 SER A O 1
ATOM 4622 N N . LEU C 1 192 ? -15.33867 47.69578 46.05089 1.000 154.40644 189 LEU A N 1
ATOM 4623 C CA . LEU C 1 192 ? -16.04282 48.54658 45.09749 1.000 143.57603 189 LEU A CA 1
ATOM 4624 C C . LEU C 1 192 ? -15.38565 49.91394 44.96272 1.000 143.04020 189 LEU A C 1
ATOM 4625 O O . LEU C 1 192 ? -15.53599 50.57015 43.92596 1.000 132.71245 189 LEU A O 1
ATOM 4630 N N . GLY C 1 193 ? -14.65912 50.35854 45.98490 1.000 145.87774 190 GLY A N 1
ATOM 4631 C CA . GLY C 1 193 ? -14.03137 51.66402 45.94355 1.000 145.35549 190 GLY A CA 1
ATOM 4632 C C . GLY C 1 193 ? -12.62526 51.68695 46.50501 1.000 150.13380 190 GLY A C 1
ATOM 4633 O O . GLY C 1 193 ? -11.82058 52.54928 46.14033 1.000 134.02393 190 GLY A O 1
ATOM 4634 N N . THR C 1 194 ? -12.31384 50.74464 47.39725 1.000 148.80411 191 THR A N 1
ATOM 4635 C CA . THR C 1 194 ? -10.98897 50.71575 48.00442 1.000 159.33976 191 THR A CA 1
ATOM 4636 C C . THR C 1 194 ? -9.91893 50.23341 47.03462 1.000 147.34236 191 THR A C 1
ATOM 4637 O O . THR C 1 194 ? -8.74141 50.55989 47.21776 1.000 147.54980 191 THR A O 1
ATOM 4641 N N . GLN C 1 195 ? -10.29785 49.47564 46.00963 1.000 176.47991 192 GLN A N 1
ATOM 4642 C CA . GLN C 1 195 ? -9.36709 48.97676 45.00795 1.000 160.04520 192 GLN A CA 1
ATOM 4643 C C . GLN C 1 195 ? -9.75303 49.53535 43.64710 1.000 137.05052 192 GLN A C 1
ATOM 4644 O O . GLN C 1 195 ? -10.91107 49.42380 43.23090 1.000 130.99829 192 GLN A O 1
ATOM 4650 N N . THR C 1 196 ? -8.78440 50.13402 42.96101 1.000 160.11434 193 THR A N 1
ATOM 4651 C CA . THR C 1 196 ? -9.01427 50.72106 41.64960 1.000 145.33615 193 THR A CA 1
ATOM 4652 C C . THR C 1 196 ? -8.85286 49.66602 40.56433 1.000 131.60661 193 THR A C 1
ATOM 4653 O O . THR C 1 196 ? -7.93269 48.84506 40.60987 1.000 133.20400 193 THR A O 1
ATOM 4657 N N . TYR C 1 197 ? -9.75622 49.69526 39.58752 1.000 138.55081 194 TYR A N 1
ATOM 4658 C CA . TYR C 1 197 ? -9.79416 48.71463 38.50726 1.000 126.33041 194 TYR A CA 1
ATOM 4659 C C . TYR C 1 197 ? -9.63775 49.44797 37.18210 1.000 104.27944 194 TYR A C 1
ATOM 4660 O O . TYR C 1 197 ? -10.52217 50.21279 36.78152 1.000 99.01918 194 TYR A O 1
ATOM 4669 N N . ILE C 1 198 ? -8.51368 49.21564 36.50780 1.000 124.52247 195 ILE A N 1
ATOM 4670 C CA . ILE C 1 198 ? -8.19731 49.85760 35.23709 1.000 119.33323 195 ILE A CA 1
ATOM 4671 C C . ILE C 1 198 ? -7.85197 48.76923 34.23090 1.000 101.87567 195 ILE A C 1
ATOM 4672 O O . ILE C 1 198 ? -6.94143 47.96712 34.47023 1.000 107.42447 195 ILE A O 1
ATOM 4677 N N . CYS C 1 199 ? -8.57233 48.73921 33.11163 1.000 122.00812 196 CYS A N 1
ATOM 4678 C CA . CYS C 1 199 ? -8.28449 47.79475 32.04123 1.000 116.24433 196 CYS A CA 1
ATOM 4679 C C . CYS C 1 199 ? -7.31084 48.42197 31.05212 1.000 111.89229 196 CYS A C 1
ATOM 4680 O O . CYS C 1 199 ? -7.44895 49.59096 30.68050 1.000 107.69853 196 CYS A O 1
ATOM 4683 N N . ASN C 1 200 ? -6.31352 47.64216 30.64234 1.000 92.91579 197 ASN A N 1
ATOM 4684 C CA . ASN C 1 200 ? -5.26857 48.10151 29.73293 1.000 93.73280 197 ASN A CA 1
ATOM 4685 C C . ASN C 1 200 ? -5.49447 47.45082 28.37369 1.000 80.50318 197 ASN A C 1
ATOM 4686 O O . ASN C 1 200 ? -5.33402 46.23461 28.22686 1.000 78.70664 197 ASN A O 1
ATOM 4691 N N . VAL C 1 201 ? -5.86244 48.26063 27.38449 1.000 102.06281 198 VAL A N 1
ATOM 4692 C CA . VAL C 1 201 ? -6.15374 47.79264 26.03432 1.000 86.29102 198 VAL A CA 1
ATOM 4693 C C . VAL C 1 201 ? -5.05697 48.29192 25.10548 1.000 87.45403 198 VAL A C 1
ATOM 4694 O O . VAL C 1 201 ? -4.68048 49.46936 25.15595 1.000 89.89623 198 VAL A O 1
ATOM 4698 N N . ASN C 1 202 ? -4.54799 47.39993 24.25775 1.000 95.66727 199 ASN A N 1
ATOM 4699 C CA . ASN C 1 202 ? -3.49403 47.73192 23.30926 1.000 89.74916 199 ASN A CA 1
ATOM 4700 C C . ASN C 1 202 ? -3.86747 47.18533 21.93978 1.000 74.82037 199 ASN A C 1
ATOM 4701 O O . ASN C 1 202 ? -4.25034 46.01718 21.81506 1.000 64.33915 199 ASN A O 1
ATOM 4706 N N . HIS C 1 203 ? -3.75817 48.03264 20.91729 1.000 111.94350 200 HIS A N 1
ATOM 4707 C CA . HIS C 1 203 ? -4.04704 47.66122 19.53197 1.000 98.68546 200 HIS A CA 1
ATOM 4708 C C . HIS C 1 203 ? -2.85394 48.11319 18.69606 1.000 105.45291 200 HIS A C 1
ATOM 4709 O O . HIS C 1 203 ? -2.84521 49.22303 18.15655 1.000 99.39593 200 HIS A O 1
ATOM 4716 N N . LYS C 1 204 ? -1.84846 47.24387 18.60152 1.000 88.41879 201 LYS A N 1
ATOM 4717 C CA . LYS C 1 204 ? -0.62183 47.59424 17.88973 1.000 88.12945 201 LYS A CA 1
ATOM 4718 C C . LYS C 1 204 ? -0.82819 47.96212 16.42101 1.000 73.87414 201 LYS A C 1
ATOM 4719 O O . LYS C 1 204 ? -0.09826 48.84397 15.93548 1.000 70.86532 201 LYS A O 1
ATOM 4725 N N . PRO C 1 205 ? -1.75908 47.34230 15.65396 1.000 87.77758 202 PRO A N 1
ATOM 4726 C CA . PRO C 1 205 ? -1.95239 47.76495 14.25621 1.000 76.94251 202 PRO A CA 1
ATOM 4727 C C . PRO C 1 205 ? -2.19706 49.25649 14.06904 1.000 76.23860 202 PRO A C 1
ATOM 4728 O O . PRO C 1 205 ? -1.95834 49.79578 12.98382 1.000 74.28725 202 PRO A O 1
ATOM 4732 N N . SER C 1 206 ? -2.68515 49.93328 15.10689 1.000 67.39078 203 SER A N 1
ATOM 4733 C CA . SER C 1 206 ? -2.93698 51.36734 15.04172 1.000 66.37932 203 SER A CA 1
ATOM 4734 C C . SER C 1 206 ? -2.20241 52.13037 16.13429 1.000 76.21956 203 SER A C 1
ATOM 4735 O O . SER C 1 206 ? -2.41909 53.34022 16.28207 1.000 74.14465 203 SER A O 1
ATOM 4738 N N . ASN C 1 207 ? -1.34435 51.45065 16.89979 1.000 64.68777 204 ASN A N 1
ATOM 4739 C CA . ASN C 1 207 ? -0.56833 52.06184 17.98118 1.000 78.79563 204 ASN A CA 1
ATOM 4740 C C . ASN C 1 207 ? -1.47636 52.69718 19.03279 1.000 79.29543 204 ASN A C 1
ATOM 4741 O O . ASN C 1 207 ? -1.18228 53.76703 19.56896 1.000 85.03558 204 ASN A O 1
ATOM 4746 N N . THR C 1 208 ? -2.58808 52.03317 19.33598 1.000 85.18774 205 THR A N 1
ATOM 4747 C CA . THR C 1 208 ? -3.55057 52.52444 20.31416 1.000 82.26334 205 THR A CA 1
ATOM 4748 C C . THR C 1 208 ? -3.30998 51.83119 21.64931 1.000 96.53352 205 THR A C 1
ATOM 4749 O O . THR C 1 208 ? -3.31575 50.59776 21.72281 1.000 100.72533 205 THR A O 1
ATOM 4753 N N . LYS C 1 209 ? -3.09707 52.62522 22.69731 1.000 75.63694 206 LYS A N 1
ATOM 4754 C CA . LYS C 1 209 ? -2.98440 52.12428 24.06242 1.000 86.63672 206 LYS A CA 1
ATOM 4755 C C . LYS C 1 209 ? -3.91442 52.93763 24.94834 1.000 88.04960 206 LYS A C 1
ATOM 4756 O O . LYS C 1 209 ? -3.77346 54.16153 25.03974 1.000 89.02199 206 LYS A O 1
ATOM 4762 N N . VAL C 1 210 ? -4.85891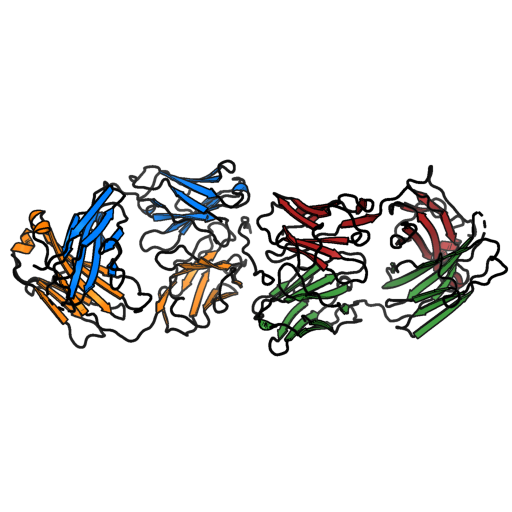 52.26184 25.59880 1.000 90.43679 207 VAL A N 1
ATOM 4763 C CA . VAL C 1 210 ? -5.87193 52.91490 26.41826 1.000 88.59897 207 VAL A CA 1
ATOM 4764 C C . VAL C 1 210 ? -5.83084 52.32085 27.81839 1.000 111.97849 207 VAL A C 1
ATOM 4765 O O . VAL C 1 210 ? -5.86093 51.09568 27.98027 1.000 112.11448 207 VAL A O 1
ATOM 4769 N N . ASP C 1 211 ? -5.75967 53.18844 28.82417 1.000 95.02372 208 ASP A N 1
ATOM 4770 C CA . ASP C 1 211 ? -5.86563 52.80394 30.22965 1.000 102.36088 208 ASP A CA 1
ATOM 4771 C C . ASP C 1 211 ? -7.15658 53.41775 30.76176 1.000 100.22138 208 ASP A C 1
ATOM 4772 O O . ASP C 1 211 ? -7.20696 54.61221 31.06846 1.000 102.13561 208 ASP A O 1
ATOM 4777 N N . LYS C 1 212 ? -8.19898 52.59859 30.86446 1.000 122.90588 209 LYS A N 1
ATOM 4778 C CA . LYS C 1 212 ? -9.53757 53.05456 31.21788 1.000 121.14124 209 LYS A CA 1
ATOM 4779 C C . LYS C 1 212 ? -9.87792 52.57169 32.62108 1.000 135.35389 209 LYS A C 1
ATOM 4780 O O . LYS C 1 212 ? -9.90242 51.36305 32.87519 1.000 131.23800 209 LYS A O 1
ATOM 4786 N N . LYS C 1 213 ? -10.14126 53.51220 33.52400 1.000 111.41052 210 LYS A N 1
ATOM 4787 C CA . LYS C 1 213 ? -10.54672 53.16794 34.87863 1.000 119.17324 210 LYS A CA 1
ATOM 4788 C C . LYS C 1 213 ? -12.05122 52.93928 34.93355 1.000 117.54390 210 LYS A C 1
ATOM 4789 O O . LYS C 1 213 ? -12.83221 53.71055 34.36889 1.000 109.45087 210 LYS A O 1
ATOM 4795 N N . VAL C 1 214 ? -12.45506 51.87129 35.61479 1.000 122.16901 211 VAL A N 1
ATOM 4796 C CA . VAL C 1 214 ? -13.86069 51.50667 35.74480 1.000 115.99947 211 VAL A CA 1
ATOM 4797 C C . VAL C 1 214 ? -14.34010 51.93117 37.12572 1.000 128.91870 211 VAL A C 1
ATOM 4798 O O . VAL C 1 214 ? -13.83971 51.44104 38.14577 1.000 139.30044 211 VAL A O 1
ATOM 4802 N N . GLU C 1 215 ? -15.31290 52.83895 37.15873 1.000 127.03047 212 GLU A N 1
ATOM 4803 C CA . GLU C 1 215 ? -15.88949 53.34294 38.39239 1.000 132.56366 212 GLU A CA 1
ATOM 4804 C C . GLU C 1 215 ? -17.38415 53.04824 38.43541 1.000 127.15339 212 GLU A C 1
ATOM 4805 O O . GLU C 1 215 ? -18.04301 53.01194 37.39089 1.000 112.83789 212 GLU A O 1
ATOM 4811 N N . PRO C 1 216 ? -17.94524 52.82435 39.62336 1.000 133.55237 213 PRO A N 1
ATOM 4812 C CA . PRO C 1 216 ? -19.39339 52.61241 39.72027 1.000 126.06827 213 PRO A CA 1
ATOM 4813 C C . PRO C 1 216 ? -20.16369 53.85617 39.30294 1.000 118.45128 213 PRO A C 1
ATOM 4814 O O . PRO C 1 216 ? -19.66880 54.98212 39.39117 1.000 124.61162 213 PRO A O 1
ATOM 4818 N N . LYS C 1 217 ? -21.39119 53.63905 38.84174 1.000 138.75608 214 LYS A N 1
ATOM 4819 C CA . LYS C 1 217 ? -22.24051 54.73553 38.39179 1.000 131.77628 214 LYS A CA 1
ATOM 4820 C C . LYS C 1 217 ? -23.16111 55.21223 39.51095 1.000 136.17085 214 LYS A C 1
ATOM 4821 O O . LYS C 1 217 ? -23.53207 54.44112 40.39645 1.000 147.28302 214 LYS A O 1
ATOM 4827 N N . GLU D 2 1 ? -5.31702 14.48211 -3.48203 1.000 74.20426 1 GLU B N 1
ATOM 4828 C CA . GLU D 2 1 ? -6.28295 13.49396 -3.94665 1.000 96.26456 1 GLU B CA 1
ATOM 4829 C C . GLU D 2 1 ? -7.01171 12.84865 -2.77389 1.000 100.17413 1 GLU B C 1
ATOM 4830 O O . GLU D 2 1 ? -8.21635 13.03246 -2.60309 1.000 120.20551 1 GLU B O 1
ATOM 4836 N N . ILE D 2 2 ? -6.26935 12.09062 -1.96745 1.000 107.53100 2 ILE B N 1
ATOM 4837 C CA . ILE D 2 2 ? -6.85209 11.42646 -0.80824 1.000 104.57261 2 ILE B CA 1
ATOM 4838 C C . ILE D 2 2 ? -7.17649 12.46186 0.26014 1.000 96.79822 2 ILE B C 1
ATOM 4839 O O . ILE D 2 2 ? -6.32341 13.27278 0.64387 1.000 78.48838 2 ILE B O 1
ATOM 4844 N N . VAL D 2 3 ? -8.41647 12.44193 0.74267 1.000 87.72615 3 VAL B N 1
ATOM 4845 C CA . VAL D 2 3 ? -8.89143 13.39541 1.73685 1.000 78.05670 3 VAL B CA 1
ATOM 4846 C C . VAL D 2 3 ? -9.08903 12.67276 3.06158 1.000 73.91897 3 VAL B C 1
ATOM 4847 O O . VAL D 2 3 ? -9.31957 11.45864 3.10554 1.000 89.11500 3 VAL B O 1
ATOM 4851 N N . LEU D 2 4 ? -8.99454 13.43125 4.15069 1.000 98.40305 4 LEU B N 1
ATOM 4852 C CA . LEU D 2 4 ? -9.12962 12.89730 5.49793 1.000 93.45554 4 LEU B CA 1
ATOM 4853 C C . LEU D 2 4 ? -10.34961 13.50556 6.17401 1.000 101.11607 4 LEU B C 1
ATOM 4854 O O . LEU D 2 4 ? -10.57757 14.71690 6.09143 1.000 97.20290 4 LEU B O 1
ATOM 4859 N N . THR D 2 5 ? -11.13000 12.65851 6.84311 1.000 78.92501 5 THR B N 1
ATOM 4860 C CA . THR D 2 5 ? -12.31256 13.08673 7.57871 1.000 89.20243 5 THR B CA 1
ATOM 4861 C C . THR D 2 5 ? -12.22862 12.55814 9.00227 1.000 82.38099 5 THR B C 1
ATOM 4862 O O . THR D 2 5 ? -12.07185 11.35102 9.21203 1.000 87.69209 5 THR B O 1
ATOM 4866 N N . GLN D 2 6 ? -12.32902 13.46036 9.97326 1.000 119.91817 6 GLN B N 1
ATOM 4867 C CA . GLN D 2 6 ? -12.26080 13.10883 11.38478 1.000 115.26336 6 GLN B CA 1
ATOM 4868 C C . GLN D 2 6 ? -13.66830 13.01472 11.95644 1.000 134.94784 6 GLN B C 1
ATOM 4869 O O . GLN D 2 6 ? -14.49461 13.90623 11.73473 1.000 144.93128 6 GLN B O 1
ATOM 4875 N N . SER D 2 7 ? -13.93377 11.93676 12.69357 1.000 93.32850 7 SER B N 1
ATOM 4876 C CA . SER D 2 7 ? -15.23015 11.71189 13.31161 1.000 107.36320 7 SER B CA 1
ATOM 4877 C C . SER D 2 7 ? -15.02595 11.42990 14.79779 1.000 102.78451 7 SER B C 1
ATOM 4878 O O . SER D 2 7 ? -14.15912 10.61528 15.15908 1.000 95.84557 7 SER B O 1
ATOM 4881 N N . PRO D 2 8 ? -15.78800 12.07908 15.68396 1.000 96.62406 8 PRO B N 1
ATOM 4882 C CA . PRO D 2 8 ? -16.81317 13.09057 15.40826 1.000 105.63852 8 PRO B CA 1
ATOM 4883 C C . PRO D 2 8 ? -16.22508 14.49194 15.32342 1.000 89.11583 8 PRO B C 1
ATOM 4884 O O . PRO D 2 8 ? -15.01955 14.67781 15.46421 1.000 66.64428 8 PRO B O 1
ATOM 4888 N N . GLY D 2 9 ? -17.06099 15.50433 15.08893 1.000 104.86616 9 GLY B N 1
ATOM 4889 C CA . GLY D 2 9 ? -16.57340 16.87237 15.13568 1.000 88.73110 9 GLY B CA 1
ATOM 4890 C C . GLY D 2 9 ? -16.36196 17.35421 16.55701 1.000 80.67557 9 GLY B C 1
ATOM 4891 O O . GLY D 2 9 ? -15.35434 17.99800 16.86173 1.000 62.78490 9 GLY B O 1
ATOM 4892 N N . THR D 2 10 ? -17.30191 17.04348 17.44463 1.000 87.46506 10 THR B N 1
ATOM 4893 C CA . THR D 2 10 ? -17.20150 17.36369 18.85952 1.000 74.50491 10 THR B CA 1
ATOM 4894 C C . THR D 2 10 ? -17.37956 16.08256 19.66201 1.000 80.09115 10 THR B C 1
ATOM 4895 O O . THR D 2 10 ? -18.19429 15.22460 19.30511 1.000 96.67205 10 THR B O 1
ATOM 4899 N N . LEU D 2 11 ? -16.59938 15.94404 20.73158 1.000 82.87906 11 LEU B N 1
ATOM 4900 C CA . LEU D 2 11 ? -16.63587 14.75365 21.57064 1.000 81.57381 11 LEU B CA 1
ATOM 4901 C C . LEU D 2 11 ? -16.57790 15.18015 23.03066 1.000 88.02215 11 LEU B C 1
ATOM 4902 O O . LEU D 2 11 ? -15.66092 15.90682 23.42636 1.000 70.13251 11 LEU B O 1
ATOM 4907 N N . SER D 2 12 ? -17.55588 14.73966 23.82414 1.000 81.73840 12 SER B N 1
ATOM 4908 C CA . SER D 2 12 ? -17.64860 15.09171 25.23804 1.000 80.64239 12 SER B CA 1
ATOM 4909 C C . SER D 2 12 ? -17.50265 13.83138 26.08071 1.000 78.63974 12 SER B C 1
ATOM 4910 O O . SER D 2 12 ? -18.33224 12.91961 25.98904 1.000 94.50482 12 SER B O 1
ATOM 4913 N N . LEU D 2 13 ? -16.45836 13.78558 26.90671 1.000 95.41852 13 LEU B N 1
ATOM 4914 C CA . LEU D 2 13 ? -16.21269 12.65192 27.78662 1.000 97.57168 13 LEU B CA 1
ATOM 4915 C C . LEU D 2 13 ? -15.73463 13.15805 29.13915 1.000 86.32623 13 LEU B C 1
ATOM 4916 O O . LEU D 2 13 ? -15.24857 14.28427 29.26918 1.000 80.65588 13 LEU B O 1
ATOM 4921 N N . SER D 2 14 ? -15.87966 12.30643 30.14840 1.000 94.27057 14 SER B N 1
ATOM 4922 C CA . SER D 2 14 ? -15.43397 12.63196 31.49156 1.000 90.58144 14 SER B CA 1
ATOM 4923 C C . SER D 2 14 ? -13.93680 12.37854 31.63431 1.000 67.33977 14 SER B C 1
ATOM 4924 O O . SER D 2 14 ? -13.35154 11.61028 30.86703 1.000 66.89228 14 SER B O 1
ATOM 4927 N N . PRO D 2 15 ? -13.28679 13.03228 32.59714 1.000 86.04393 15 PRO B N 1
ATOM 4928 C CA . PRO D 2 15 ? -11.88343 12.71093 32.87890 1.000 70.64900 15 PRO B CA 1
ATOM 4929 C C . PRO D 2 15 ? -11.72694 11.25102 33.27813 1.000 77.59793 15 PRO B C 1
ATOM 4930 O O . PRO D 2 15 ? -12.54465 10.69740 34.01553 1.000 93.94051 15 PRO B O 1
ATOM 4934 N N . GLY D 2 16 ? -10.66153 10.62753 32.78065 1.000 66.87112 16 GLY B N 1
ATOM 4935 C CA . GLY D 2 16 ? -10.42835 9.21770 33.00659 1.000 64.97888 16 GLY B CA 1
ATOM 4936 C C . GLY D 2 16 ? -11.06211 8.29532 31.98934 1.000 86.92429 16 GLY B C 1
ATOM 4937 O O . GLY D 2 16 ? -10.84901 7.07792 32.06341 1.000 89.93315 16 GLY B O 1
ATOM 4938 N N . ALA D 2 17 ? -11.82932 8.82945 31.04370 1.000 71.35994 17 ALA B N 1
ATOM 4939 C CA . ALA D 2 17 ? -12.45488 8.01130 30.01984 1.000 86.89348 17 ALA B CA 1
ATOM 4940 C C . ALA D 2 17 ? -11.44033 7.62323 28.94587 1.000 76.43773 17 ALA B C 1
ATOM 4941 O O . ALA D 2 17 ? -10.30576 8.10735 28.91164 1.000 57.11082 17 ALA B O 1
ATOM 4943 N N . ARG D 2 18 ? -11.86737 6.73155 28.05762 1.000 76.35634 18 ARG B N 1
ATOM 4944 C CA . ARG D 2 18 ? -11.04870 6.27263 26.94435 1.000 68.69174 18 ARG B CA 1
ATOM 4945 C C . ARG D 2 18 ? -11.52110 6.95975 25.67127 1.000 79.47506 18 ARG B C 1
ATOM 4946 O O . ARG D 2 18 ? -12.66037 6.75773 25.23727 1.000 96.57289 18 ARG B O 1
ATOM 4954 N N . ALA D 2 19 ? -10.64664 7.76187 25.07649 1.000 87.12613 19 ALA B N 1
ATOM 4955 C CA . ALA D 2 19 ? -10.97196 8.52359 23.88105 1.000 75.68739 19 ALA B CA 1
ATOM 4956 C C . ALA D 2 19 ? -10.49427 7.77814 22.64371 1.000 65.92380 19 ALA B C 1
ATOM 4957 O O . ALA D 2 19 ? -9.33156 7.36863 22.57137 1.000 65.30625 19 ALA B O 1
ATOM 4959 N N . THR D 2 20 ? -11.39493 7.60510 21.67867 1.000 73.09274 20 THR B N 1
ATOM 4960 C CA . THR D 2 20 ? -11.09297 6.96567 20.39991 1.000 67.43912 20 THR B CA 1
ATOM 4961 C C . THR D 2 20 ? -11.41457 7.97123 19.29957 1.000 63.47363 20 THR B C 1
ATOM 4962 O O . THR D 2 20 ? -12.57653 8.13302 18.91321 1.000 83.16897 20 THR B O 1
ATOM 4966 N N . LEU D 2 21 ? -10.38281 8.65034 18.80676 1.000 70.58194 21 LEU B N 1
ATOM 4967 C CA . LEU D 2 21 ? -10.51101 9.65302 17.75702 1.000 69.01229 21 LEU B CA 1
ATOM 4968 C C . LEU D 2 21 ? -10.22537 9.00587 16.40873 1.000 72.80995 21 LEU B C 1
ATOM 4969 O O . LEU D 2 21 ? -9.16759 8.39562 16.22507 1.000 65.15493 21 LEU B O 1
ATOM 4974 N N . SER D 2 22 ? -11.16305 9.14204 15.47344 1.000 73.11828 22 SER B N 1
ATOM 4975 C CA . SER D 2 22 ? -11.06468 8.51387 14.16431 1.000 72.57665 22 SER B CA 1
ATOM 4976 C C . SER D 2 22 ? -10.65529 9.52624 13.10071 1.000 69.91023 22 SER B C 1
ATOM 4977 O O . SER D 2 22 ? -10.98609 10.71194 13.17922 1.000 70.87516 22 SER B O 1
ATOM 4980 N N . CYS D 2 23 ? -9.92704 9.03597 12.09837 1.000 83.00016 23 CYS B N 1
ATOM 4981 C CA . CYS D 2 23 ? -9.47800 9.84264 10.96287 1.000 80.88940 23 CYS B CA 1
ATOM 4982 C C . CYS D 2 23 ? -9.53722 8.93644 9.73789 1.000 83.43550 23 CYS B C 1
ATOM 4983 O O . CYS D 2 23 ? -8.60058 8.17550 9.47751 1.000 84.69973 23 CYS B O 1
ATOM 4986 N N . ARG D 2 24 ? -10.63815 9.01239 8.99861 1.000 66.11177 24 ARG B N 1
ATOM 4987 C CA . ARG D 2 24 ? -10.86857 8.13981 7.85846 1.000 82.23941 24 ARG B CA 1
ATOM 4988 C C . ARG D 2 24 ? -10.45465 8.82364 6.56145 1.000 78.66151 24 ARG B C 1
ATOM 4989 O O . ARG D 2 24 ? -10.45845 10.05233 6.45258 1.000 76.10670 24 ARG B O 1
ATOM 4997 N N . ALA D 2 25 ? -10.09952 8.00902 5.57465 1.000 70.37259 25 ALA B N 1
ATOM 4998 C CA . ALA D 2 25 ? -9.66241 8.48954 4.27512 1.000 80.33774 25 ALA B CA 1
ATOM 4999 C C . ALA D 2 25 ? -10.65775 8.08178 3.19710 1.000 94.99354 25 ALA B C 1
ATOM 5000 O O . ALA D 2 25 ? -11.47515 7.17588 3.38246 1.000 105.28689 25 ALA B O 1
ATOM 5002 N N . SER D 2 26 ? -10.58035 8.77452 2.05790 1.000 76.56056 26 SER B N 1
ATOM 5003 C CA . SER D 2 26 ? -11.45057 8.44399 0.93423 1.000 96.99418 26 SER B CA 1
ATOM 5004 C C . SER D 2 26 ? -11.10988 7.08199 0.34395 1.000 99.90850 26 SER B C 1
ATOM 5005 O O . SER D 2 26 ? -12.00452 6.36543 -0.11872 1.000 126.34725 26 SER B O 1
ATOM 5008 N N . ARG D 2 27 ? -9.83267 6.71359 0.34809 1.000 95.87851 27 ARG B N 1
ATOM 5009 C CA . ARG D 2 27 ? -9.38609 5.39255 -0.06128 1.000 102.78805 27 ARG B CA 1
ATOM 5010 C C . ARG D 2 27 ? -8.42298 4.85568 0.98699 1.000 84.89908 27 ARG B C 1
ATOM 5011 O O . ARG D 2 27 ? -7.84329 5.61309 1.76876 1.000 73.92403 27 ARG B O 1
ATOM 5019 N N . THR D 2 28 A -8.26494 3.53339 0.99650 1.000 100.81596 27 THR B N 1
ATOM 5020 C CA . THR D 2 28 A -7.45994 2.88010 2.02057 1.000 95.04980 27 THR B CA 1
ATOM 5021 C C . THR D 2 28 A -6.02781 3.40152 2.00574 1.000 78.44860 27 THR B C 1
ATOM 5022 O O . THR D 2 28 A -5.43894 3.62436 0.94391 1.000 81.83034 27 THR B O 1
ATOM 5026 N N . PHE D 2 29 ? -5.47317 3.60251 3.20015 1.000 105.27185 28 PHE B N 1
ATOM 5027 C CA . PHE D 2 29 ? -4.11223 4.10666 3.31847 1.000 89.87981 28 PHE B CA 1
ATOM 5028 C C . PHE D 2 29 ? -3.11955 3.12019 2.71695 1.000 96.49355 28 PHE B C 1
ATOM 5029 O O . PHE D 2 29 ? -3.23483 1.90511 2.89965 1.000 101.48498 28 PHE B O 1
ATOM 5037 N N . THR D 2 30 ? -2.14188 3.65509 1.98659 1.000 94.35918 29 THR B N 1
ATOM 5038 C CA . THR D 2 30 ? -1.08475 2.85938 1.37762 1.000 89.39506 29 THR B CA 1
ATOM 5039 C C . THR D 2 30 ? 0.27878 3.13912 1.99576 1.000 75.50446 29 THR B C 1
ATOM 5040 O O . THR D 2 30 ? 1.29835 2.69790 1.45528 1.000 86.32580 29 THR B O 1
ATOM 5044 N N . ASP D 2 31 ? 0.32057 3.86116 3.11150 1.000 94.46070 30 ASP B N 1
ATOM 5045 C CA . ASP D 2 31 ? 1.57271 4.20398 3.77028 1.000 76.14997 30 ASP B CA 1
ATOM 5046 C C . ASP D 2 31 ? 1.27281 4.51587 5.22817 1.000 62.98617 30 ASP B C 1
ATOM 5047 O O . ASP D 2 31 ? 0.11507 4.65407 5.62812 1.000 72.04972 30 ASP B O 1
ATOM 5052 N N . THR D 2 32 ? 2.33834 4.62458 6.02097 1.000 72.25992 31 THR B N 1
ATOM 5053 C CA . THR D 2 32 ? 2.23969 4.99829 7.42481 1.000 63.37106 31 THR B CA 1
ATOM 5054 C C . THR D 2 32 ? 2.70528 6.42710 7.67587 1.000 53.96592 31 THR B C 1
ATOM 5055 O O . THR D 2 32 ? 3.08108 6.76234 8.80399 1.000 44.75997 31 THR B O 1
ATOM 5059 N N . TYR D 2 33 ? 2.69325 7.27351 6.64600 1.000 60.87330 32 TYR B N 1
ATOM 5060 C CA . TYR D 2 33 ? 3.08484 8.67527 6.78341 1.000 55.29252 32 TYR B CA 1
ATOM 5061 C C . TYR D 2 33 ? 1.90916 9.50479 7.30520 1.000 59.44061 32 TYR B C 1
ATOM 5062 O O . TYR D 2 33 ? 1.43588 10.45069 6.67563 1.000 59.09120 32 TYR B O 1
ATOM 5071 N N . LEU D 2 34 ? 1.44113 9.12362 8.48988 1.000 56.35671 33 LEU B N 1
ATOM 5072 C CA . LEU D 2 34 ? 0.32373 9.77970 9.14784 1.000 53.82209 33 LEU B CA 1
ATOM 5073 C C . LEU D 2 34 ? 0.77099 10.31683 10.50093 1.000 49.59028 33 LEU B C 1
ATOM 5074 O O . LEU D 2 34 ? 1.70716 9.79523 11.11448 1.000 43.81742 33 LEU B O 1
ATOM 5079 N N . ALA D 2 35 ? 0.09342 11.36500 10.96610 1.000 48.86027 34 ALA B N 1
ATOM 5080 C CA . ALA D 2 35 ? 0.46059 12.01989 12.21221 1.000 47.80753 34 ALA B CA 1
ATOM 5081 C C . ALA D 2 35 ? -0.79177 12.47045 12.95086 1.000 54.13748 34 ALA B C 1
ATOM 5082 O O . ALA D 2 35 ? -1.89258 12.50792 12.39484 1.000 58.33766 34 ALA B O 1
ATOM 5084 N N . TRP D 2 36 ? -0.60667 12.81125 14.22633 1.000 37.98764 35 TRP B N 1
ATOM 5085 C CA . TRP D 2 36 ? -1.66185 13.36269 15.06431 1.000 44.13783 35 TRP B CA 1
ATOM 5086 C C . TRP D 2 36 ? -1.12930 14.58765 15.79149 1.000 44.86098 35 TRP B C 1
ATOM 5087 O O . TRP D 2 36 ? 0.01797 14.59818 16.24721 1.000 36.14854 35 TRP B O 1
ATOM 5098 N N . TYR D 2 37 ? -1.96714 15.61399 15.90401 1.000 56.67207 36 TYR B N 1
ATOM 5099 C CA . TYR D 2 37 ? -1.60195 16.85007 16.57554 1.000 57.37782 36 TYR B CA 1
ATOM 5100 C C . TYR D 2 37 ? -2.60876 17.16831 17.67349 1.000 72.63692 36 TYR B C 1
ATOM 5101 O O . TYR D 2 37 ? -3.75826 16.72193 17.64525 1.000 80.84291 36 TYR B O 1
ATOM 5110 N N . GLN D 2 38 ? -2.15124 17.94434 18.65223 1.000 43.32972 37 GLN B N 1
ATOM 5111 C CA . GLN D 2 38 ? -2.99051 18.47636 19.71891 1.000 53.43360 37 GLN B CA 1
ATOM 5112 C C . GLN D 2 38 ? -2.80583 19.98377 19.74727 1.000 51.05523 37 GLN B C 1
ATOM 5113 O O . GLN D 2 38 ? -1.69090 20.46773 19.96824 1.000 47.71139 37 GLN B O 1
ATOM 5119 N N . HIS D 2 39 ? -3.88798 20.72034 19.52429 1.000 49.25066 38 HIS B N 1
ATOM 5120 C CA . HIS D 2 39 ? -3.83995 22.17707 19.45127 1.000 57.94729 38 HIS B CA 1
ATOM 5121 C C . HIS D 2 39 ? -4.63171 22.75180 20.62201 1.000 71.35544 38 HIS B C 1
ATOM 5122 O O . HIS D 2 39 ? -5.86421 22.81295 20.58327 1.000 77.56545 38 HIS B O 1
ATOM 5129 N N . LYS D 2 40 ? -3.91624 23.16345 21.66607 1.000 52.98286 39 LYS B N 1
ATOM 5130 C CA . LYS D 2 40 ? -4.53100 23.87913 22.77522 1.000 64.15920 39 LYS B CA 1
ATOM 5131 C C . LYS D 2 40 ? -4.63221 25.36405 22.43915 1.000 69.89171 39 LYS B C 1
ATOM 5132 O O . LYS D 2 40 ? -3.72952 25.91744 21.80326 1.000 63.11727 39 LYS B O 1
ATOM 5138 N N . PRO D 2 41 ? -5.71637 26.02564 22.84033 1.000 71.95730 40 PRO B N 1
ATOM 5139 C CA . PRO D 2 41 ? -5.87163 27.44889 22.51118 1.000 73.37808 40 PRO B CA 1
ATOM 5140 C C . PRO D 2 41 ? -4.78876 28.29180 23.16937 1.000 76.51969 40 PRO B C 1
ATOM 5141 O O . PRO D 2 41 ? -4.52454 28.17217 24.36767 1.000 81.95913 40 PRO B O 1
ATOM 5145 N N . GLY D 2 42 ? -4.15890 29.14942 22.36775 1.000 87.50264 41 GLY B N 1
ATOM 5146 C CA . GLY D 2 42 ? -3.07955 29.99583 22.82449 1.000 81.11082 41 GLY B CA 1
ATOM 5147 C C . GLY D 2 42 ? -1.69246 29.45567 22.55197 1.000 77.83411 41 GLY B C 1
ATOM 5148 O O . GLY D 2 42 ? -0.71549 30.20101 22.70066 1.000 85.32684 41 GLY B O 1
ATOM 5149 N N . GLN D 2 43 ? -1.57629 28.19070 22.15911 1.000 85.54785 42 GLN B N 1
ATOM 5150 C CA . GLN D 2 43 ? -0.29467 27.56864 21.87266 1.000 80.87050 42 GLN B CA 1
ATOM 5151 C C . GLN D 2 43 ? -0.28184 27.02792 20.44891 1.000 64.99125 42 GLN B C 1
ATOM 5152 O O . GLN D 2 43 ? -1.32368 26.88894 19.80251 1.000 67.42669 42 GLN B O 1
ATOM 5158 N N . THR D 2 44 ? 0.92014 26.72776 19.96503 1.000 71.11186 43 THR B N 1
ATOM 5159 C CA . THR D 2 44 ? 1.07738 26.11777 18.65626 1.000 57.19582 43 THR B CA 1
ATOM 5160 C C . THR D 2 44 ? 0.78376 24.61954 18.73036 1.000 49.21902 43 THR B C 1
ATOM 5161 O O . THR D 2 44 ? 0.90879 24.01001 19.79586 1.000 53.11925 43 THR B O 1
ATOM 5165 N N . PRO D 2 45 ? 0.37011 24.00945 17.61651 1.000 55.66111 44 PRO B N 1
ATOM 5166 C CA . PRO D 2 45 ? 0.08624 22.56905 17.62882 1.000 47.79306 44 PRO B CA 1
ATOM 5167 C C . PRO D 2 45 ? 1.29624 21.75903 18.06973 1.000 45.45040 44 PRO B C 1
ATOM 5168 O O . PRO D 2 45 ? 2.44780 22.15205 17.86657 1.000 44.05340 44 PRO B O 1
ATOM 5172 N N . LYS D 2 46 ? 1.01717 20.61411 18.68752 1.000 46.97204 45 LYS B N 1
ATOM 5173 C CA . LYS D 2 46 ? 2.03829 19.75931 19.27908 1.000 39.48937 45 LYS B CA 1
ATOM 5174 C C . LYS D 2 46 ? 1.93485 18.37236 18.66378 1.000 42.41132 45 LYS B C 1
ATOM 5175 O O . LYS D 2 46 ? 0.89840 17.71024 18.78767 1.000 52.07946 45 LYS B O 1
ATOM 5181 N N . LEU D 2 47 ? 3.00613 17.93706 18.00540 1.000 49.66085 46 LEU B N 1
ATOM 5182 C CA . LEU D 2 47 ? 3.02268 16.61587 17.39402 1.000 45.93412 46 LEU B CA 1
ATOM 5183 C C . LEU D 2 47 ? 2.95775 15.53351 18.46325 1.000 51.81991 46 LEU B C 1
ATOM 5184 O O . LEU D 2 47 ? 3.78911 15.49004 19.37511 1.000 50.12950 46 LEU B O 1
ATOM 5189 N N . LEU D 2 48 ? 1.96103 14.65822 18.34808 1.000 46.47944 47 LEU B N 1
ATOM 5190 C CA . LEU D 2 48 ? 1.77162 13.55733 19.28393 1.000 50.13986 47 LEU B CA 1
ATOM 5191 C C . LEU D 2 48 ? 2.24802 12.22705 18.71742 1.000 44.53517 47 LEU B C 1
ATOM 5192 O O . LEU D 2 48 ? 3.06150 11.53961 19.33924 1.000 47.25260 47 LEU B O 1
ATOM 5197 N N . ILE D 2 49 ? 1.75453 11.85329 17.54255 1.000 53.34616 48 ILE B N 1
ATOM 5198 C CA . ILE D 2 49 ? 2.07031 10.57810 16.91566 1.000 48.75312 48 ILE B CA 1
ATOM 5199 C C . ILE D 2 49 ? 2.66513 10.86146 15.54563 1.000 46.83582 48 ILE B C 1
ATOM 5200 O O . ILE D 2 49 ? 2.14863 11.70413 14.80361 1.000 45.71286 48 ILE B O 1
ATOM 5205 N N . HIS D 2 50 ? 3.75862 10.17557 15.22190 1.000 56.78233 49 HIS B N 1
ATOM 5206 C CA . HIS D 2 50 ? 4.35375 10.22516 13.89563 1.000 50.47864 49 HIS B CA 1
ATOM 5207 C C . HIS D 2 50 ? 4.58968 8.80158 13.41367 1.000 54.49779 49 HIS B C 1
ATOM 5208 O O . HIS D 2 50 ? 4.69551 7.86607 14.20942 1.000 57.36377 49 HIS B O 1
ATOM 5215 N N . GLY D 2 51 ? 4.66698 8.64260 12.09562 1.000 44.26952 50 GLY B N 1
ATOM 5216 C CA . GLY D 2 51 ? 4.76524 7.30804 11.52946 1.000 46.78715 50 GLY B CA 1
ATOM 5217 C C . GLY D 2 51 ? 3.56193 6.44034 11.81961 1.000 59.86908 50 GLY B C 1
ATOM 5218 O O . GLY D 2 51 ? 3.69486 5.21445 11.90679 1.000 64.89113 50 GLY B O 1
ATOM 5219 N N . ALA D 2 52 ? 2.39035 7.05697 12.00474 1.000 47.50644 51 ALA B N 1
ATOM 5220 C CA . ALA D 2 52 ? 1.11105 6.38860 12.23590 1.000 52.37361 51 ALA B CA 1
ATOM 5221 C C . ALA D 2 52 ? 1.02253 5.70104 13.59606 1.000 55.55191 51 ALA B C 1
ATOM 5222 O O . ALA D 2 52 ? -0.06704 5.61084 14.16960 1.000 64.15615 51 ALA B O 1
ATOM 5224 N N . SER D 2 53 ? 2.14615 5.21591 14.13245 1.000 51.61071 52 SER B N 1
ATOM 5225 C CA . SER D 2 53 ? 2.09202 4.45897 15.37725 1.000 51.35490 52 SER B CA 1
ATOM 5226 C C . SER D 2 53 ? 3.27463 4.70829 16.30750 1.000 51.70462 52 SER B C 1
ATOM 5227 O O . SER D 2 53 ? 3.47037 3.92773 17.24717 1.000 54.23667 52 SER B O 1
ATOM 5230 N N . SER D 2 54 ? 4.06451 5.75606 16.09237 1.000 55.23297 53 SER B N 1
ATOM 5231 C CA . SER D 2 54 ? 5.17831 6.08529 16.97254 1.000 53.18560 53 SER B CA 1
ATOM 5232 C C . SER D 2 54 ? 4.87220 7.36917 17.72919 1.000 56.53718 53 SER B C 1
ATOM 5233 O O . SER D 2 54 ? 4.40882 8.34977 17.13697 1.000 49.93996 53 SER B O 1
ATOM 5236 N N . ARG D 2 55 ? 5.12227 7.35391 19.03542 1.000 43.73030 54 ARG B N 1
ATOM 5237 C CA . ARG D 2 55 ? 4.99776 8.56399 19.83175 1.000 45.83379 54 ARG B CA 1
ATOM 5238 C C . ARG D 2 55 ? 6.15825 9.50190 19.53906 1.000 42.17898 54 ARG B C 1
ATOM 5239 O O . ARG D 2 55 ? 7.29916 9.06695 19.35688 1.000 34.68459 54 ARG B O 1
ATOM 5247 N N . ALA D 2 56 ? 5.86059 10.79546 19.48914 1.000 52.53488 55 ALA B N 1
ATOM 5248 C CA . ALA D 2 56 ? 6.90839 11.79163 19.41150 1.000 49.88327 55 ALA B CA 1
ATOM 5249 C C . ALA D 2 56 ? 7.67643 11.82934 20.73090 1.000 64.00391 55 ALA B C 1
ATOM 5250 O O . ALA D 2 56 ? 7.15018 11.43961 21.77655 1.000 69.44919 55 ALA B O 1
ATOM 5252 N N . PRO D 2 57 ? 8.93453 12.26506 20.70359 1.000 56.75622 56 PRO B N 1
ATOM 5253 C CA . PRO D 2 57 ? 9.70428 12.35695 21.95073 1.000 63.82634 56 PRO B CA 1
ATOM 5254 C C . PRO D 2 57 ? 9.03576 13.29605 22.94537 1.000 69.61864 56 PRO B C 1
ATOM 5255 O O . PRO D 2 57 ? 8.66777 14.42450 22.61194 1.000 63.97407 56 PRO B O 1
ATOM 5259 N N . GLY D 2 58 ? 8.86993 12.81268 24.17384 1.000 55.88370 57 GLY B N 1
ATOM 5260 C CA . GLY D 2 58 ? 8.23570 13.58511 25.22113 1.000 58.12784 57 GLY B CA 1
ATOM 5261 C C . GLY D 2 58 ? 6.73204 13.45592 25.30421 1.000 69.08102 57 GLY B C 1
ATOM 5262 O O . GLY D 2 58 ? 6.09573 14.26942 25.98542 1.000 89.11760 57 GLY B O 1
ATOM 5263 N N . ILE D 2 59 ? 6.14490 12.46846 24.64465 1.000 62.11299 58 ILE B N 1
ATOM 5264 C CA . ILE D 2 59 ? 4.70074 12.25482 24.64736 1.000 59.68034 58 ILE B CA 1
ATOM 5265 C C . ILE D 2 59 ? 4.38019 11.14401 25.64636 1.000 75.19557 58 ILE B C 1
ATOM 5266 O O . ILE D 2 59 ? 4.99536 10.07114 25.56880 1.000 75.03304 58 ILE B O 1
ATOM 5271 N N . PRO D 2 60 ? 3.44933 11.35390 26.57219 1.000 65.54116 59 PRO B N 1
ATOM 5272 C CA . PRO D 2 60 ? 3.19937 10.35318 27.61875 1.000 67.19052 59 PRO B CA 1
ATOM 5273 C C . PRO D 2 60 ? 2.61841 9.06443 27.05111 1.000 60.38452 59 PRO B C 1
ATOM 5274 O O . PRO D 2 60 ? 2.26094 8.96031 25.87612 1.000 56.05865 59 PRO B O 1
ATOM 5278 N N . ASP D 2 61 ? 2.51970 8.06463 27.93296 1.000 63.99175 60 ASP B N 1
ATOM 5279 C CA . ASP D 2 61 ? 2.17776 6.71142 27.50267 1.000 63.72719 60 ASP B CA 1
ATOM 5280 C C . ASP D 2 61 ? 0.71973 6.58323 27.07838 1.000 63.34650 60 ASP B C 1
ATOM 5281 O O . ASP D 2 61 ? 0.38580 5.69275 26.28777 1.000 53.74432 60 ASP B O 1
ATOM 5286 N N . ARG D 2 62 ? -0.16190 7.44425 27.59012 1.000 55.86528 61 ARG B N 1
ATOM 5287 C CA . ARG D 2 62 ? -1.58562 7.27965 27.31949 1.000 58.66794 61 ARG B CA 1
ATOM 5288 C C . ARG D 2 62 ? -1.94991 7.59431 25.87464 1.000 53.67436 61 ARG B C 1
ATOM 5289 O O . ARG D 2 62 ? -2.99031 7.12814 25.39815 1.000 50.07242 61 ARG B O 1
ATOM 5297 N N . PHE D 2 63 ? -1.12684 8.36465 25.16863 1.000 69.33142 62 PHE B N 1
ATOM 5298 C CA . PHE D 2 63 ? -1.37227 8.63693 23.75933 1.000 61.25683 62 PHE B CA 1
ATOM 5299 C C . PHE D 2 63 ? -0.77857 7.52450 22.90376 1.000 52.62958 62 PHE B C 1
ATOM 5300 O O . PHE D 2 63 ? 0.40094 7.18449 23.04222 1.000 55.00442 62 PHE B O 1
ATOM 5308 N N . SER D 2 64 ? -1.59892 6.95596 22.02256 1.000 61.51093 63 SER B N 1
ATOM 5309 C CA . SER D 2 64 ? -1.14551 5.90749 21.12136 1.000 58.82560 63 SER B CA 1
ATOM 5310 C C . SER D 2 64 ? -1.93337 5.99712 19.82392 1.000 57.43457 63 SER B C 1
ATOM 5311 O O . SER D 2 64 ? -3.10010 6.39939 19.81576 1.000 60.52034 63 SER B O 1
ATOM 5314 N N . GLY D 2 65 ? -1.28285 5.61448 18.72438 1.000 55.13917 64 GLY B N 1
ATOM 5315 C CA . GLY D 2 65 ? -1.90899 5.65734 17.42503 1.000 53.39708 64 GLY B CA 1
ATOM 5316 C C . GLY D 2 65 ? -1.75420 4.33489 16.69411 1.000 54.67200 64 GLY B C 1
ATOM 5317 O O . GLY D 2 65 ? -0.84888 3.54795 16.96673 1.000 60.89790 64 GLY B O 1
ATOM 5318 N N . SER D 2 66 ? -2.66822 4.11047 15.75401 1.000 49.69665 65 SER B N 1
ATOM 5319 C CA . SER D 2 66 ? -2.65656 2.91201 14.92526 1.000 57.76139 65 SER B CA 1
ATOM 5320 C C . SER D 2 66 ? -3.45968 3.19133 13.66384 1.000 62.88809 65 SER B C 1
ATOM 5321 O O . SER D 2 66 ? -4.27873 4.11249 13.62031 1.000 67.66079 65 SER B O 1
ATOM 5324 N N . VAL D 2 67 ? -3.21313 2.38358 12.63532 1.000 54.84551 66 VAL B N 1
ATOM 5325 C CA . VAL D 2 67 ? -3.86626 2.54361 11.34072 1.000 67.24673 66 VAL B CA 1
ATOM 5326 C C . VAL D 2 67 ? -4.17475 1.16335 10.77604 1.000 74.44389 66 VAL B C 1
ATOM 5327 O O . VAL D 2 67 ? -3.38576 0.22514 10.93025 1.000 73.34620 66 VAL B O 1
ATOM 5331 N N . SER D 2 68 ? -5.33435 1.03767 10.13383 1.000 63.72466 67 SER B N 1
ATOM 5332 C CA . SER D 2 68 ? -5.75775 -0.23575 9.55595 1.000 75.43337 67 SER B CA 1
ATOM 5333 C C . SER D 2 68 ? -6.78729 0.04040 8.47340 1.000 86.28963 67 SER B C 1
ATOM 5334 O O . SER D 2 68 ? -7.83279 0.63596 8.75320 1.000 95.37289 67 SER B O 1
ATOM 5337 N N . GLY D 2 69 ? -6.49735 -0.39296 7.24829 1.000 74.73137 68 GLY B N 1
ATOM 5338 C CA . GLY D 2 69 ? -7.39819 -0.18127 6.13203 1.000 88.59733 68 GLY B CA 1
ATOM 5339 C C . GLY D 2 69 ? -7.59411 1.28033 5.78711 1.000 85.90210 68 GLY B C 1
ATOM 5340 O O . GLY D 2 69 ? -6.73284 1.90007 5.15555 1.000 87.55549 68 GLY B O 1
ATOM 5341 N N . THR D 2 70 ? -8.73015 1.84165 6.20043 1.000 88.96261 69 THR B N 1
ATOM 5342 C CA . THR D 2 70 ? -9.05328 3.23967 5.94525 1.000 89.62690 69 THR B CA 1
ATOM 5343 C C . THR D 2 70 ? -9.28632 4.02707 7.22775 1.000 85.07292 69 THR B C 1
ATOM 5344 O O . THR D 2 70 ? -9.75970 5.16790 7.16416 1.000 91.65256 69 THR B O 1
ATOM 5348 N N . ASP D 2 71 ? -8.96705 3.45584 8.38636 1.000 93.86773 70 ASP B N 1
ATOM 5349 C CA . ASP D 2 71 ? -9.22379 4.08818 9.67393 1.000 84.54022 70 ASP B CA 1
ATOM 5350 C C . ASP D 2 71 ? -7.89654 4.36542 10.36546 1.000 73.61836 70 ASP B C 1
ATOM 5351 O O . ASP D 2 71 ? -7.08555 3.45168 10.55182 1.000 73.32057 70 ASP B O 1
ATOM 5356 N N . PHE D 2 72 ? -7.68091 5.62354 10.74286 1.000 97.13793 71 PHE B N 1
ATOM 5357 C CA . PHE D 2 72 ? -6.47270 6.06516 11.43303 1.000 83.77774 71 PHE B CA 1
ATOM 5358 C C . PHE D 2 72 ? -6.89307 6.61364 12.79025 1.000 82.94507 71 PHE B C 1
ATOM 5359 O O . PHE D 2 72 ? -7.47766 7.69866 12.87115 1.000 88.94944 71 PHE B O 1
ATOM 5367 N N . VAL D 2 73 ? -6.59578 5.86866 13.85191 1.000 63.89772 72 VAL B N 1
ATOM 5368 C CA . VAL D 2 73 ? -7.17793 6.09598 15.16989 1.000 68.50998 72 VAL B CA 1
ATOM 5369 C C . VAL D 2 73 ? -6.09476 6.55704 16.13545 1.000 56.35726 72 VAL B C 1
ATOM 5370 O O . VAL D 2 73 ? -5.03868 5.92192 16.24462 1.000 56.92286 72 VAL B O 1
ATOM 5374 N N . LEU D 2 74 ? -6.36135 7.65998 16.83414 1.000 60.93858 73 LEU B N 1
ATOM 5375 C CA . LEU D 2 74 ? -5.57960 8.08152 17.98970 1.000 55.49097 73 LEU B CA 1
ATOM 5376 C C . LEU D 2 74 ? -6.33501 7.70067 19.25539 1.000 70.25491 73 LEU B C 1
ATOM 5377 O O . LEU D 2 74 ? -7.53038 7.98844 19.38028 1.000 78.86482 73 LEU B O 1
ATOM 5382 N N . THR D 2 75 ? -5.64130 7.05871 20.18975 1.000 56.78302 74 THR B N 1
ATOM 5383 C CA . THR D 2 75 ? -6.24949 6.58883 21.42580 1.000 63.87566 74 THR B CA 1
ATOM 5384 C C . THR D 2 75 ? -5.60076 7.28287 22.61335 1.000 64.70953 74 THR B C 1
ATOM 5385 O O . THR D 2 75 ? -4.37322 7.26787 22.75479 1.000 53.32729 74 THR B O 1
ATOM 5389 N N . ILE D 2 76 ? -6.42711 7.90122 23.45012 1.000 55.87957 75 ILE B N 1
ATOM 5390 C CA . ILE D 2 76 ? -6.01061 8.43873 24.73891 1.000 61.71746 75 ILE B CA 1
ATOM 5391 C C . ILE D 2 76 ? -6.63336 7.54007 25.79770 1.000 75.74942 75 ILE B C 1
ATOM 5392 O O . ILE D 2 76 ? -7.84443 7.60518 26.04297 1.000 85.45457 75 ILE B O 1
ATOM 5397 N N . SER D 2 77 ? -5.80872 6.69032 26.41623 1.000 65.80276 76 SER B N 1
ATOM 5398 C CA . SER D 2 77 ? -6.33124 5.62817 27.27321 1.000 73.62684 76 SER B CA 1
ATOM 5399 C C . SER D 2 77 ? -7.08729 6.19358 28.47048 1.000 87.88991 76 SER B C 1
ATOM 5400 O O . SER D 2 77 ? -8.24002 5.82286 28.72171 1.000 107.90650 76 SER B O 1
ATOM 5403 N N . ARG D 2 78 ? -6.45515 7.08984 29.22553 1.000 56.32841 77 ARG B N 1
ATOM 5404 C CA . ARG D 2 78 ? -7.07128 7.68766 30.40684 1.000 79.21263 77 ARG B CA 1
ATOM 5405 C C . ARG D 2 78 ? -7.03642 9.20286 30.26170 1.000 78.56784 77 ARG B C 1
ATOM 5406 O O . ARG D 2 78 ? -5.96601 9.81318 30.34941 1.000 71.76637 77 ARG B O 1
ATOM 5414 N N . LEU D 2 79 ? -8.20477 9.80716 30.05111 1.000 75.10564 78 LEU B N 1
ATOM 5415 C CA . LEU D 2 79 ? -8.28385 11.24447 29.82499 1.000 69.87881 78 LEU B CA 1
ATOM 5416 C C . LEU D 2 79 ? -7.99275 12.00402 31.11178 1.000 84.42684 78 LEU B C 1
ATOM 5417 O O . LEU D 2 79 ? -8.73290 11.88919 32.09389 1.000 107.53122 78 LEU B O 1
ATOM 5422 N N . GLU D 2 80 ? -6.90995 12.77241 31.10615 1.000 75.42178 79 GLU B N 1
ATOM 5423 C CA . GLU D 2 80 ? -6.61559 13.72364 32.16367 1.000 84.88961 79 GLU B CA 1
ATOM 5424 C C . GLU D 2 80 ? -7.20292 15.08369 31.81395 1.000 93.85116 79 GLU B C 1
ATOM 5425 O O . GLU D 2 80 ? -7.47466 15.36865 30.64385 1.000 90.44317 79 GLU B O 1
ATOM 5431 N N . PRO D 2 81 ? -7.42443 15.94888 32.81004 1.000 93.10109 80 PRO B N 1
ATOM 5432 C CA . PRO D 2 81 ? -8.03609 17.25772 32.51426 1.000 101.95080 80 PRO B CA 1
ATOM 5433 C C . PRO D 2 81 ? -7.25107 18.10319 31.52446 1.000 87.38717 80 PRO B C 1
ATOM 5434 O O . PRO D 2 81 ? -7.84893 18.92871 30.82308 1.000 84.13903 80 PRO B O 1
ATOM 5438 N N . GLU D 2 82 ? -5.93186 17.92775 31.44117 1.000 106.47337 81 GLU B N 1
ATOM 5439 C CA . GLU D 2 82 ? -5.13228 18.72018 30.51486 1.000 95.31320 81 GLU B CA 1
ATOM 5440 C C . GLU D 2 82 ? -5.21595 18.21465 29.08115 1.000 80.76932 81 GLU B C 1
ATOM 5441 O O . GLU D 2 82 ? -4.92561 18.97481 28.15080 1.000 69.04831 81 GLU B O 1
ATOM 5447 N N . ASP D 2 83 ? -5.61793 16.96181 28.87992 1.000 99.15297 82 ASP B N 1
ATOM 5448 C CA . ASP D 2 83 ? -5.63032 16.37061 27.54849 1.000 80.66441 82 ASP B CA 1
ATOM 5449 C C . ASP D 2 83 ? -6.88121 16.76515 26.77167 1.000 86.63203 82 ASP B C 1
ATOM 5450 O O . ASP D 2 83 ? -7.34530 16.00746 25.91456 1.000 81.77045 82 ASP B O 1
ATOM 5455 N N . PHE D 2 84 ? -7.43208 17.94428 27.04520 1.000 64.05215 83 PHE B N 1
ATOM 5456 C CA . PHE D 2 84 ? -8.62611 18.42232 26.35808 1.000 72.63016 83 PHE B CA 1
ATOM 5457 C C . PHE D 2 84 ? -8.26066 19.59484 25.45564 1.000 63.27267 83 PHE B C 1
ATOM 5458 O O . PHE D 2 84 ? -7.90023 20.66884 25.94484 1.000 63.56755 83 PHE B O 1
ATOM 5466 N N . ALA D 2 85 ? -8.35031 19.38624 24.14803 1.000 83.26339 84 ALA B N 1
ATOM 5467 C CA . ALA D 2 85 ? -8.00614 20.41340 23.16572 1.000 73.17509 84 ALA B CA 1
ATOM 5468 C C . ALA D 2 85 ? -8.53765 19.97938 21.80584 1.000 73.73570 84 ALA B C 1
ATOM 5469 O O . ALA D 2 85 ? -9.38939 19.08880 21.71101 1.000 82.99770 84 ALA B O 1
ATOM 5471 N N . ILE D 2 86 ? -8.03178 20.60530 20.75021 1.000 75.81040 85 ILE B N 1
ATOM 5472 C CA . ILE D 2 86 ? -8.39907 20.24621 19.38667 1.000 76.24689 85 ILE B CA 1
ATOM 5473 C C . ILE D 2 86 ? -7.35408 19.27720 18.85430 1.000 58.33550 85 ILE B C 1
ATOM 5474 O O . ILE D 2 86 ? -6.15216 19.44555 19.09430 1.000 51.83926 85 ILE B O 1
ATOM 5479 N N . TYR D 2 87 ? -7.80497 18.24945 18.14059 1.000 69.12302 86 TYR B N 1
ATOM 5480 C CA . TYR D 2 87 ? -6.92276 17.21122 17.62582 1.000 58.24708 86 TYR B CA 1
ATOM 5481 C C . TYR D 2 87 ? -7.09770 17.08801 16.11945 1.000 57.74022 86 TYR B C 1
ATOM 5482 O O . TYR D 2 87 ? -8.21887 16.91192 15.63127 1.000 63.06102 86 TYR B O 1
ATOM 5491 N N . TYR D 2 88 ? -5.98661 17.18373 15.39282 1.000 64.99853 87 TYR B N 1
ATOM 5492 C CA . TYR D 2 88 ? -5.96374 17.06297 13.94347 1.000 57.41777 87 TYR B CA 1
ATOM 5493 C C . TYR D 2 88 ? -5.09638 15.87883 13.54137 1.000 46.48463 87 TYR B C 1
ATOM 5494 O O . TYR D 2 88 ? -4.03717 15.64526 14.13370 1.000 46.44218 87 TYR B O 1
ATOM 5503 N N . CYS D 2 89 ? -5.54739 15.13354 12.53686 1.000 52.74190 88 CYS B N 1
ATOM 5504 C CA . CYS D 2 89 ? -4.68621 14.17118 11.87037 1.000 51.42742 88 CYS B CA 1
ATOM 5505 C C . CYS D 2 89 ? -4.06857 14.81078 10.63045 1.000 49.38341 88 CYS B C 1
ATOM 5506 O O . CYS D 2 89 ? -4.49223 15.87276 10.17015 1.000 53.20936 88 CYS B O 1
ATOM 5509 N N . GLN D 2 90 ? -3.04058 14.15904 10.09515 1.000 65.07614 89 GLN B N 1
ATOM 5510 C CA . GLN D 2 90 ? -2.35476 14.70032 8.93249 1.000 62.24243 89 GLN B CA 1
ATOM 5511 C C . GLN D 2 90 ? -1.68123 13.57276 8.16759 1.000 59.38245 89 GLN B C 1
ATOM 5512 O O . GLN D 2 90 ? -1.10910 12.65999 8.76845 1.000 55.41089 89 GLN B O 1
ATOM 5518 N N . GLN D 2 91 ? -1.76363 13.64637 6.84370 1.000 53.97369 90 GLN B N 1
ATOM 5519 C CA . GLN D 2 91 ? -0.95360 12.83384 5.94994 1.000 46.98694 90 GLN B CA 1
ATOM 5520 C C . GLN D 2 91 ? 0.23062 13.66589 5.47373 1.000 43.48165 90 GLN B C 1
ATOM 5521 O O . GLN D 2 91 ? 0.10667 14.87836 5.27888 1.000 50.04484 90 GLN B O 1
ATOM 5527 N N . TYR D 2 92 ? 1.38936 13.01862 5.30705 1.000 56.08099 91 TYR B N 1
ATOM 5528 C CA . TYR D 2 92 ? 2.57027 13.76086 4.87999 1.000 51.54064 91 TYR B CA 1
ATOM 5529 C C . TYR D 2 92 ? 3.48730 12.94790 3.97101 1.000 64.21333 91 TYR B C 1
ATOM 5530 O O . TYR D 2 92 ? 4.68867 13.23530 3.90399 1.000 61.33554 91 TYR B O 1
ATOM 5539 N N . GLY D 2 93 ? 2.96093 11.95229 3.26585 1.000 47.38165 92 GLY B N 1
ATOM 5540 C CA . GLY D 2 93 ? 3.76877 11.20794 2.32250 1.000 63.45937 92 GLY B CA 1
ATOM 5541 C C . GLY D 2 93 ? 3.71789 11.79207 0.92640 1.000 73.26950 92 GLY B C 1
ATOM 5542 O O . GLY D 2 93 ? 4.67335 11.66401 0.15494 1.000 75.94935 92 GLY B O 1
ATOM 5543 N N . ARG D 2 94 ? 2.60667 12.44635 0.59452 1.000 58.98848 93 ARG B N 1
ATOM 5544 C CA . ARG D 2 94 ? 2.39049 12.99084 -0.73684 1.000 67.22451 93 ARG B CA 1
ATOM 5545 C C . ARG D 2 94 ? 1.66270 14.32386 -0.63045 1.000 55.14193 93 ARG B C 1
ATOM 5546 O O . ARG D 2 94 ? 0.82801 14.52436 0.25584 1.000 60.12222 93 ARG B O 1
ATOM 5554 N N . SER D 2 95 ? 1.99424 15.24115 -1.54537 1.000 59.83340 94 SER B N 1
ATOM 5555 C CA . SER D 2 95 ? 1.28889 16.51279 -1.61831 1.000 52.55973 94 SER B CA 1
ATOM 5556 C C . SER D 2 95 ? -0.09104 16.31249 -2.24448 1.000 64.34028 94 SER B C 1
ATOM 5557 O O . SER D 2 95 ? -0.23493 15.54272 -3.19739 1.000 86.93893 94 SER B O 1
ATOM 5560 N N . PRO D 2 96 ? -1.12515 16.98795 -1.72557 1.000 64.60417 95 PRO B N 1
ATOM 5561 C CA . PRO D 2 96 ? -1.10524 17.91763 -0.58605 1.000 50.08078 95 PRO B CA 1
ATOM 5562 C C . PRO D 2 96 ? -1.02755 17.18827 0.75380 1.000 44.62849 95 PRO B C 1
ATOM 5563 O O . PRO D 2 96 ? -1.76624 16.24171 1.00946 1.000 53.92182 95 PRO B O 1
ATOM 5567 N N . ARG D 2 97 ? -0.11727 17.61924 1.62689 1.000 60.88588 96 ARG B N 1
ATOM 5568 C CA . ARG D 2 97 ? 0.06308 17.00142 2.93935 1.000 56.42842 96 ARG B CA 1
ATOM 5569 C C . ARG D 2 97 ? -0.89967 17.67793 3.91119 1.000 51.53518 96 ARG B C 1
ATOM 5570 O O . ARG D 2 97 ? -0.52262 18.48238 4.76606 1.000 48.47099 96 ARG B O 1
ATOM 5578 N N . SER D 2 98 ? -2.17242 17.32068 3.77254 1.000 46.65123 97 SER B N 1
ATOM 5579 C CA . SER D 2 98 ? -3.28857 18.03926 4.36805 1.000 48.66414 97 SER B CA 1
ATOM 5580 C C . SER D 2 98 ? -3.67108 17.47640 5.73290 1.000 49.80452 97 SER B C 1
ATOM 5581 O O . SER D 2 98 ? -3.33323 16.34525 6.09152 1.000 46.45858 97 SER B O 1
ATOM 5584 N N . PHE D 2 99 ? -4.40222 18.29159 6.48638 1.000 70.22350 98 PHE B N 1
ATOM 5585 C CA . PHE D 2 99 ? -4.96458 17.91499 7.77346 1.000 59.88548 98 PHE B CA 1
ATOM 5586 C C . PHE D 2 99 ? -6.42039 17.49005 7.61298 1.000 78.97315 98 PHE B C 1
ATOM 5587 O O . PHE D 2 99 ? -7.03331 17.65114 6.55557 1.000 92.63203 98 PHE B O 1
ATOM 5595 N N . GLY D 2 100 ? -6.97609 16.94252 8.69413 1.000 60.41943 99 GLY B N 1
ATOM 5596 C CA . GLY D 2 100 ? -8.41228 16.81323 8.80256 1.000 63.82708 99 GLY B CA 1
ATOM 5597 C C . GLY D 2 100 ? -9.02541 18.07898 9.37178 1.000 69.71963 99 GLY B C 1
ATOM 5598 O O . GLY D 2 100 ? -8.32704 18.99979 9.79441 1.000 59.41399 99 GLY B O 1
ATOM 5599 N N . GLN D 2 101 ? -10.35978 18.12343 9.38412 1.000 62.58394 100 GLN B N 1
ATOM 5600 C CA . GLN D 2 101 ? -11.03608 19.31222 9.89277 1.000 56.19218 100 GLN B CA 1
ATOM 5601 C C . GLN D 2 101 ? -10.86163 19.48133 11.39853 1.000 59.03546 100 GLN B C 1
ATOM 5602 O O . GLN D 2 101 ? -11.05780 20.58963 11.90915 1.000 59.52945 100 GLN B O 1
ATOM 5608 N N . GLY D 2 102 ? -10.49781 18.42090 12.11288 1.000 59.88847 101 GLY B N 1
ATOM 5609 C CA . GLY D 2 102 ? -10.23144 18.48625 13.53377 1.000 62.67043 101 GLY B CA 1
ATOM 5610 C C . GLY D 2 102 ? -11.40028 17.98463 14.36852 1.000 65.75113 101 GLY B C 1
ATOM 5611 O O . GLY D 2 102 ? -12.54858 17.92590 13.92314 1.000 78.19360 101 GLY B O 1
ATOM 5612 N N . THR D 2 103 ? -11.09433 17.61325 15.61136 1.000 56.56468 102 THR B N 1
ATOM 5613 C CA . THR D 2 103 ? -12.10262 17.12089 16.54648 1.000 66.30815 102 THR B CA 1
ATOM 5614 C C . THR D 2 103 ? -11.87037 17.77446 17.90027 1.000 70.60270 102 THR B C 1
ATOM 5615 O O . THR D 2 103 ? -10.76499 17.69489 18.44397 1.000 63.52010 102 THR B O 1
ATOM 5619 N N . ARG D 2 104 ? -12.89930 18.43389 18.43375 1.000 61.61966 103 ARG B N 1
ATOM 5620 C CA . ARG D 2 104 ? -12.80653 19.09737 19.72993 1.000 68.02130 103 ARG B CA 1
ATOM 5621 C C . ARG D 2 104 ? -13.11885 18.10510 20.84133 1.000 82.09260 103 ARG B C 1
ATOM 5622 O O . ARG D 2 104 ? -14.04538 17.30020 20.72245 1.000 101.54507 103 ARG B O 1
ATOM 5630 N N . LEU D 2 105 ? -12.33661 18.16200 21.91881 1.000 58.15845 104 LEU B N 1
ATOM 5631 C CA . LEU D 2 105 ? -12.50421 17.28818 23.07715 1.000 76.90723 104 LEU B CA 1
ATOM 5632 C C . LEU D 2 105 ? -12.95578 18.14737 24.25303 1.000 94.75465 104 LEU B C 1
ATOM 5633 O O . LEU D 2 105 ? -12.19654 19.00093 24.72310 1.000 89.40810 104 LEU B O 1
ATOM 5638 N N . GLU D 2 106 ? -14.18077 17.92683 24.73186 1.000 66.71001 105 GLU B N 1
ATOM 5639 C CA . GLU D 2 106 ? -14.74835 18.73320 25.80676 1.000 80.11257 105 GLU B CA 1
ATOM 5640 C C . GLU D 2 106 ? -14.69823 17.96498 27.12145 1.000 97.94271 105 GLU B C 1
ATOM 5641 O O . GLU D 2 106 ? -14.85452 16.74222 27.13946 1.000 103.06067 105 GLU B O 1
ATOM 5647 N N . ILE D 2 107 ? -14.46128 18.67901 28.21831 1.000 93.69418 106 ILE B N 1
ATOM 5648 C CA . ILE D 2 107 ? -14.45363 18.05040 29.53536 1.000 107.35503 106 ILE B CA 1
ATOM 5649 C C . ILE D 2 107 ? -15.88224 17.97236 30.04885 1.000 132.29713 106 ILE B C 1
ATOM 5650 O O . ILE D 2 107 ? -16.61682 18.96339 30.00611 1.000 141.94440 106 ILE B O 1
ATOM 5655 N N . LYS D 2 108 ? -16.28760 16.79221 30.51235 1.000 80.03705 107 LYS B N 1
ATOM 5656 C CA . LYS D 2 108 ? -17.56937 16.66096 31.18630 1.000 97.68732 107 LYS B CA 1
ATOM 5657 C C . LYS D 2 108 ? -17.42851 17.10492 32.63515 1.000 113.43258 107 LYS B C 1
ATOM 5658 O O . LYS D 2 108 ? -16.37953 16.92996 33.26118 1.000 106.19604 107 LYS B O 1
ATOM 5664 N N . ARG D 2 109 ? -18.49439 17.69860 33.16248 1.000 99.85721 108 ARG B N 1
ATOM 5665 C CA . ARG D 2 109 ? -18.44768 18.27104 34.49863 1.000 110.74730 108 ARG B CA 1
ATOM 5666 C C . ARG D 2 109 ? -19.86761 18.35910 35.03479 1.000 132.70145 108 ARG B C 1
ATOM 5667 O O . ARG D 2 109 ? -20.84012 18.32177 34.27611 1.000 137.67214 108 ARG B O 1
ATOM 5675 N N . THR D 2 110 ? -19.97302 18.45817 36.35769 1.000 105.09660 109 THR B N 1
ATOM 5676 C CA . THR D 2 110 ? -21.26863 18.67230 36.98380 1.000 129.68002 109 THR B CA 1
ATOM 5677 C C . THR D 2 110 ? -21.85074 20.00657 36.53450 1.000 126.36769 109 THR B C 1
ATOM 5678 O O . THR D 2 110 ? -21.13063 20.99640 36.37317 1.000 110.51081 109 THR B O 1
ATOM 5682 N N . VAL D 2 111 ? -23.16899 20.02372 36.32769 1.000 110.97890 110 VAL B N 1
ATOM 5683 C CA . VAL D 2 111 ? -23.82960 21.20502 35.78683 1.000 112.06456 110 VAL B CA 1
ATOM 5684 C C . VAL D 2 111 ? -23.71872 22.35965 36.77175 1.000 117.98371 110 VAL B C 1
ATOM 5685 O O . VAL D 2 111 ? -24.06867 22.23070 37.95180 1.000 135.50674 110 VAL B O 1
ATOM 5689 N N . ALA D 2 112 ? -23.22965 23.49814 36.28695 1.000 117.63344 111 ALA B N 1
ATOM 5690 C CA . ALA D 2 112 ? -23.07880 24.70691 37.08180 1.000 116.72343 111 ALA B CA 1
ATOM 5691 C C . ALA D 2 112 ? -24.06966 25.76931 36.62107 1.000 130.60242 111 ALA B C 1
ATOM 5692 O O . ALA D 2 112 ? -24.64879 25.68301 35.53477 1.000 133.40650 111 ALA B O 1
ATOM 5694 N N . ALA D 2 113 ? -24.25376 26.78624 37.46492 1.000 127.28549 112 ALA B N 1
ATOM 5695 C CA . ALA D 2 113 ? -25.24026 27.81981 37.17663 1.000 134.41882 112 ALA B CA 1
ATOM 5696 C C . ALA D 2 113 ? -24.57010 29.10615 36.70862 1.000 114.30261 112 ALA B C 1
ATOM 5697 O O . ALA D 2 113 ? -23.52293 29.49197 37.24210 1.000 100.68484 112 ALA B O 1
ATOM 5699 N N . PRO D 2 114 ? -25.15160 29.78394 35.71708 1.000 116.59559 113 PRO B N 1
ATOM 5700 C CA . PRO D 2 114 ? -24.58275 31.05205 35.23538 1.000 102.23273 113 PRO B CA 1
ATOM 5701 C C . PRO D 2 114 ? -25.00546 32.21480 36.12419 1.000 118.16098 113 PRO B C 1
ATOM 5702 O O . PRO D 2 114 ? -26.19100 32.53503 36.22591 1.000 130.71442 113 PRO B O 1
ATOM 5706 N N . SER D 2 115 ? -24.02783 32.84692 36.76711 1.000 113.05583 114 SER B N 1
ATOM 5707 C CA . SER D 2 115 ? -24.26745 34.07644 37.51936 1.000 126.74030 114 SER B CA 1
ATOM 5708 C C . SER D 2 115 ? -24.41147 35.21116 36.51338 1.000 122.17003 114 SER B C 1
ATOM 5709 O O . SER D 2 115 ? -23.42446 35.69099 35.95179 1.000 109.60814 114 SER B O 1
ATOM 5712 N N . VAL D 2 116 ? -25.64582 35.64045 36.28114 1.000 106.77526 115 VAL B N 1
ATOM 5713 C CA . VAL D 2 116 ? -25.96401 36.58059 35.21261 1.000 105.03123 115 VAL B CA 1
ATOM 5714 C C . VAL D 2 116 ? -25.76471 38.00752 35.70317 1.000 114.34577 115 VAL B C 1
ATOM 5715 O O . VAL D 2 116 ? -26.13141 38.35326 36.83263 1.000 135.88828 115 VAL B O 1
ATOM 5719 N N . PHE D 2 117 ? -25.17663 38.84017 34.84595 1.000 117.68864 116 PHE B N 1
ATOM 5720 C CA . PHE D 2 117 ? -24.98173 40.25844 35.10642 1.000 118.29869 116 PHE B CA 1
ATOM 5721 C C . PHE D 2 117 ? -25.43099 41.05332 33.88614 1.000 115.12045 116 PHE B C 1
ATOM 5722 O O . PHE D 2 117 ? -25.69133 40.49743 32.81521 1.000 108.30518 116 PHE B O 1
ATOM 5730 N N . ILE D 2 118 ? -25.52491 42.37195 34.05500 1.000 97.89728 117 ILE B N 1
ATOM 5731 C CA . ILE D 2 118 ? -25.95768 43.25870 32.98189 1.000 100.44628 117 ILE B CA 1
ATOM 5732 C C . ILE D 2 118 ? -25.23102 44.58735 33.13972 1.000 107.21455 117 ILE B C 1
ATOM 5733 O O . ILE D 2 118 ? -24.87520 44.99323 34.24994 1.000 117.98649 117 ILE B O 1
ATOM 5738 N N . PHE D 2 119 ? -24.99461 45.26177 32.01059 1.000 139.35835 118 PHE B N 1
ATOM 5739 C CA . PHE D 2 119 ? -24.26252 46.52025 31.99919 1.000 133.66847 118 PHE B CA 1
ATOM 5740 C C . PHE D 2 119 ? -24.95208 47.50826 31.06421 1.000 142.87324 118 PHE B C 1
ATOM 5741 O O . PHE D 2 119 ? -25.24715 47.16118 29.90583 1.000 136.07105 118 PHE B O 1
ATOM 5749 N N . PRO D 2 120 ? -25.22015 48.72681 31.52212 1.000 119.21852 119 PRO B N 1
ATOM 5750 C CA . PRO D 2 120 ? -25.84500 49.72817 30.65698 1.000 122.23450 119 PRO B CA 1
ATOM 5751 C C . PRO D 2 120 ? -24.81085 50.40503 29.77689 1.000 105.33786 119 PRO B C 1
ATOM 5752 O O . PRO D 2 120 ? -23.60971 50.38057 30.08515 1.000 92.38956 119 PRO B O 1
ATOM 5756 N N . PRO D 2 121 ? -25.23238 51.01922 28.67228 1.000 112.94434 120 PRO B N 1
ATOM 5757 C CA . PRO D 2 121 ? -24.27572 51.74773 27.83166 1.000 100.73604 120 PRO B CA 1
ATOM 5758 C C . PRO D 2 121 ? -23.79441 53.01729 28.51672 1.000 113.16385 120 PRO B C 1
ATOM 5759 O O . PRO D 2 121 ? -24.56031 53.71517 29.18512 1.000 138.27821 120 PRO B O 1
ATOM 5763 N N . SER D 2 122 ? -22.50984 53.31159 28.34365 1.000 126.59828 121 SER B N 1
ATOM 5764 C CA . SER D 2 122 ? -21.91383 54.48366 28.96507 1.000 130.09310 121 SER B CA 1
ATOM 5765 C C . SER D 2 122 ? -22.32678 55.75396 28.23148 1.000 143.98907 121 SER B C 1
ATOM 5766 O O . SER D 2 122 ? -22.62225 55.73886 27.03277 1.000 138.70674 121 SER B O 1
ATOM 5769 N N . ASP D 2 123 ? -22.34978 56.86506 28.97422 1.000 132.94727 122 ASP B N 1
ATOM 5770 C CA . ASP D 2 123 ? -22.63515 58.15854 28.36157 1.000 141.81157 122 ASP B CA 1
ATOM 5771 C C . ASP D 2 123 ? -21.57391 58.53251 27.33685 1.000 122.99356 122 ASP B C 1
ATOM 5772 O O . ASP D 2 123 ? -21.85235 59.29234 26.40190 1.000 125.70421 122 ASP B O 1
ATOM 5777 N N . GLU D 2 124 ? -20.35519 58.01100 27.49717 1.000 155.21914 123 GLU B N 1
ATOM 5778 C CA . GLU D 2 124 ? -19.29437 58.28741 26.53491 1.000 135.63585 123 GLU B CA 1
ATOM 5779 C C . GLU D 2 124 ? -19.61599 57.68042 25.17558 1.000 119.97372 123 GLU B C 1
ATOM 5780 O O . GLU D 2 124 ? -19.28937 58.26151 24.13405 1.000 115.23871 123 GLU B O 1
ATOM 5786 N N . GLN D 2 125 ? -20.25637 56.50951 25.16490 1.000 135.72687 124 GLN B N 1
ATOM 5787 C CA . GLN D 2 125 ? -20.67393 55.90069 23.90768 1.000 126.38193 124 GLN B CA 1
ATOM 5788 C C . GLN D 2 125 ? -21.95914 56.52316 23.37676 1.000 149.82210 124 GLN B C 1
ATOM 5789 O O . GLN D 2 125 ? -22.17210 56.55086 22.15925 1.000 144.73807 124 GLN B O 1
ATOM 5795 N N . LEU D 2 126 ? -22.81562 57.03138 24.26672 1.000 111.23947 125 LEU B N 1
ATOM 5796 C CA . LEU D 2 126 ? -24.07634 57.62733 23.83392 1.000 130.43760 125 LEU B CA 1
ATOM 5797 C C . LEU D 2 126 ? -23.83574 58.85205 22.96023 1.000 134.36732 125 LEU B C 1
ATOM 5798 O O . LEU D 2 126 ? -24.48393 59.02544 21.92146 1.000 137.77225 125 LEU B O 1
ATOM 5803 N N . LYS D 2 127 ? -22.90216 59.71559 23.36537 1.000 140.84733 126 LYS B N 1
ATOM 5804 C CA . LYS D 2 127 ? -22.58836 60.90066 22.57703 1.000 142.59962 126 LYS B CA 1
ATOM 5805 C C . LYS D 2 127 ? -21.87519 60.56865 21.27330 1.000 123.26917 126 LYS B C 1
ATOM 5806 O O . LYS D 2 127 ? -21.71917 61.45887 20.43083 1.000 125.07011 126 LYS B O 1
ATOM 5812 N N . SER D 2 128 ? -21.44435 59.31922 21.08551 1.000 153.62705 127 SER B N 1
ATOM 5813 C CA . SER D 2 128 ? -20.81818 58.92670 19.82888 1.000 133.11401 127 SER B CA 1
ATOM 5814 C C . SER D 2 128 ? -21.84865 58.60946 18.75310 1.000 136.29781 127 SER B C 1
ATOM 5815 O O . SER D 2 128 ? -21.55075 58.73628 17.56036 1.000 130.68680 127 SER B O 1
ATOM 5818 N N . GLY D 2 129 ? -23.05168 58.20023 19.14658 1.000 124.27442 128 GLY B N 1
ATOM 5819 C CA . GLY D 2 129 ? -24.11496 57.89402 18.20359 1.000 127.14364 128 GLY B CA 1
ATOM 5820 C C . GLY D 2 129 ? -24.66803 56.48658 18.29433 1.000 123.27865 128 GLY B C 1
ATOM 5821 O O . GLY D 2 129 ? -25.64874 56.18354 17.60015 1.000 129.41420 128 GLY B O 1
ATOM 5822 N N . THR D 2 130 ? -24.09357 55.60515 19.10995 1.000 127.29314 129 THR B N 1
ATOM 5823 C CA . THR D 2 130 ? -24.56994 54.23663 19.24227 1.000 123.01030 129 THR B CA 1
ATOM 5824 C C . THR D 2 130 ? -24.62125 53.86765 20.71809 1.000 133.35206 129 THR B C 1
ATOM 5825 O O . THR D 2 130 ? -24.06226 54.55678 21.57480 1.000 134.53665 129 THR B O 1
ATOM 5829 N N . ALA D 2 131 ? -25.30643 52.76423 21.01010 1.000 109.61735 130 ALA B N 1
ATOM 5830 C CA . ALA D 2 131 ? -25.46715 52.28613 22.37684 1.000 121.09654 130 ALA B CA 1
ATOM 5831 C C . ALA D 2 131 ? -25.32629 50.77320 22.39645 1.000 112.64297 130 ALA B C 1
ATOM 5832 O O . ALA D 2 131 ? -25.92077 50.08376 21.56270 1.000 108.70256 130 ALA B O 1
ATOM 5834 N N . SER D 2 132 ? -24.54484 50.26114 23.34630 1.000 111.83585 131 SER B N 1
ATOM 5835 C CA . SER D 2 132 ? -24.30910 48.82803 23.47898 1.000 110.57186 131 SER B CA 1
ATOM 5836 C C . SER D 2 132 ? -24.64418 48.39621 24.89808 1.000 121.18418 131 SER B C 1
ATOM 5837 O O . SER D 2 132 ? -24.11329 48.95637 25.86263 1.000 118.54338 131 SER B O 1
ATOM 5840 N N . VAL D 2 133 ? -25.52338 47.40549 25.02125 1.000 104.11943 132 VAL B N 1
ATOM 5841 C CA . VAL D 2 133 ? -25.88075 46.80535 26.30069 1.000 116.00026 132 VAL B CA 1
ATOM 5842 C C . VAL D 2 133 ? -25.27107 45.41240 26.35505 1.000 105.14670 132 VAL B C 1
ATOM 5843 O O . VAL D 2 133 ? -25.35102 44.65274 25.38290 1.000 95.09093 132 VAL B O 1
ATOM 5847 N N . VAL D 2 134 ? -24.65852 45.07831 27.48839 1.000 111.53213 133 VAL B N 1
ATOM 5848 C CA . VAL D 2 134 ? -23.90469 43.83951 27.64246 1.000 104.47864 133 VAL B CA 1
ATOM 5849 C C . VAL D 2 134 ? -24.55775 42.99273 28.72571 1.000 118.39799 133 VAL B C 1
ATOM 5850 O O . VAL D 2 134 ? -24.78465 43.46989 29.84368 1.000 131.24576 133 VAL B O 1
ATOM 5854 N N . CYS D 2 135 ? -24.85523 41.74034 28.39057 1.000 104.93809 134 CYS B N 1
ATOM 5855 C CA . CYS D 2 135 ? -25.36286 40.75348 29.33407 1.000 117.19441 134 CYS B CA 1
ATOM 5856 C C . CYS D 2 135 ? -24.30609 39.67148 29.51195 1.000 102.39371 134 CYS B C 1
ATOM 5857 O O . CYS D 2 135 ? -23.86640 39.06212 28.53079 1.000 81.07871 134 CYS B O 1
ATOM 5860 N N . LEU D 2 136 ? -23.89979 39.43638 30.75622 1.000 112.87394 135 LEU B N 1
ATOM 5861 C CA . LEU D 2 136 ? -22.77354 38.56504 31.06531 1.000 95.65582 135 LEU B CA 1
ATOM 5862 C C . LEU D 2 136 ? -23.25102 37.29638 31.75926 1.000 112.31610 135 LEU B C 1
ATOM 5863 O O . LEU D 2 136 ? -24.05136 37.35819 32.69825 1.000 129.25949 135 LEU B O 1
ATOM 5868 N N . LEU D 2 137 ? -22.75260 36.15175 31.29346 1.000 109.70691 136 LEU B N 1
ATOM 5869 C CA . LEU D 2 137 ? -22.94036 34.85901 31.94637 1.000 110.34207 136 LEU B CA 1
ATOM 5870 C C . LEU D 2 137 ? -21.55630 34.34398 32.31647 1.000 99.50990 136 LEU B C 1
ATOM 5871 O O . LEU D 2 137 ? -20.74937 34.03936 31.43197 1.000 92.13326 136 LEU B O 1
ATOM 5876 N N . ASN D 2 138 ? -21.27553 34.24988 33.61275 1.000 109.71722 137 ASN B N 1
ATOM 5877 C CA . ASN D 2 138 ? -19.94019 33.92404 34.09875 1.000 110.03071 137 ASN B CA 1
ATOM 5878 C C . ASN D 2 138 ? -19.94902 32.54113 34.73618 1.000 115.88004 137 ASN B C 1
ATOM 5879 O O . ASN D 2 138 ? -20.72015 32.29012 35.66913 1.000 135.97395 137 ASN B O 1
ATOM 5884 N N . ASN D 2 139 ? -19.08652 31.65591 34.22930 1.000 111.11176 138 ASN B N 1
ATOM 5885 C CA . ASN D 2 139 ? -18.89313 30.30948 34.76039 1.000 117.52740 138 ASN B CA 1
ATOM 5886 C C . ASN D 2 139 ? -20.18482 29.50010 34.76608 1.000 126.89725 138 ASN B C 1
ATOM 5887 O O . ASN D 2 139 ? -20.94017 29.52646 35.74336 1.000 143.23239 138 ASN B O 1
ATOM 5892 N N . PHE D 2 140 ? -20.43818 28.76594 33.68446 1.000 125.52283 139 PHE B N 1
ATOM 5893 C CA . PHE D 2 140 ? -21.62322 27.92724 33.59556 1.000 132.90454 139 PHE B CA 1
ATOM 5894 C C . PHE D 2 140 ? -21.30014 26.69363 32.76770 1.000 128.46358 139 PHE B C 1
ATOM 5895 O O . PHE D 2 140 ? -20.37771 26.69349 31.94860 1.000 115.47210 139 PHE B O 1
ATOM 5903 N N . TYR D 2 141 ? -22.08116 25.63574 32.99344 1.000 141.06088 140 TYR B N 1
ATOM 5904 C CA . TYR D 2 141 ? -21.93837 24.37896 32.28053 1.000 130.78532 140 TYR B CA 1
ATOM 5905 C C . TYR D 2 141 ? -23.32259 23.75743 32.17354 1.000 142.97580 140 TYR B C 1
ATOM 5906 O O . TYR D 2 141 ? -24.09351 23.82130 33.14209 1.000 159.55691 140 TYR B O 1
ATOM 5915 N N . PRO D 2 142 ? -23.67195 23.15568 31.02774 1.000 133.18834 141 PRO B N 1
ATOM 5916 C CA . PRO D 2 142 ? -22.86343 22.99295 29.80977 1.000 117.61925 141 PRO B CA 1
ATOM 5917 C C . PRO D 2 142 ? -22.85027 24.22403 28.91259 1.000 114.96328 141 PRO B C 1
ATOM 5918 O O . PRO D 2 142 ? -23.20374 25.32579 29.32754 1.000 123.75840 141 PRO B O 1
ATOM 5922 N N . ARG D 2 143 ? -22.43980 24.05073 27.65619 1.000 148.06657 142 ARG B N 1
ATOM 5923 C CA . ARG D 2 143 ? -22.31008 25.19231 26.75930 1.000 144.25172 142 ARG B CA 1
ATOM 5924 C C . ARG D 2 143 ? -23.66912 25.69598 26.28916 1.000 156.02592 142 ARG B C 1
ATOM 5925 O O . ARG D 2 143 ? -23.81566 26.88497 25.98275 1.000 159.54145 142 ARG B O 1
ATOM 5933 N N . GLU D 2 144 ? -24.66801 24.81684 26.23831 1.000 111.33037 143 GLU B N 1
ATOM 5934 C CA . GLU D 2 144 ? -25.99088 25.18913 25.75155 1.000 124.23158 143 GLU B CA 1
ATOM 5935 C C . GLU D 2 144 ? -26.61858 26.24782 26.64990 1.000 141.48052 143 GLU B C 1
ATOM 5936 O O . GLU D 2 144 ? -26.75307 26.04999 27.86185 1.000 148.55603 143 GLU B O 1
ATOM 5942 N N . ALA D 2 145 ? -27.00438 27.37109 26.04959 1.000 112.23870 144 ALA B N 1
ATOM 5943 C CA . ALA D 2 145 ? -27.62008 28.46562 26.78416 1.000 115.92212 144 ALA B CA 1
ATOM 5944 C C . ALA D 2 145 ? -28.44200 29.30229 25.81556 1.000 127.76302 144 ALA B C 1
ATOM 5945 O O . ALA D 2 145 ? -28.16026 29.34220 24.61503 1.000 121.95282 144 ALA B O 1
ATOM 5947 N N . LYS D 2 146 ? -29.45963 29.97119 26.35352 1.000 105.61927 145 LYS B N 1
ATOM 5948 C CA . LYS D 2 146 ? -30.37158 30.79256 25.56605 1.000 116.51142 145 LYS B CA 1
ATOM 5949 C C . LYS D 2 146 ? -30.49014 32.15738 26.22547 1.000 123.67127 145 LYS B C 1
ATOM 5950 O O . LYS D 2 146 ? -30.91128 32.25503 27.38290 1.000 133.66339 145 LYS B O 1
ATOM 5956 N N . VAL D 2 147 ? -30.11881 33.20391 25.49288 1.000 114.75766 146 VAL B N 1
ATOM 5957 C CA . VAL D 2 147 ? -30.14603 34.57445 25.99125 1.000 123.69177 146 VAL B CA 1
ATOM 5958 C C . VAL D 2 147 ? -31.03246 35.39853 25.06847 1.000 131.03543 146 VAL B C 1
ATOM 5959 O O . VAL D 2 147 ? -30.79149 35.45881 23.85564 1.000 116.65339 146 VAL B O 1
ATOM 5963 N N . GLN D 2 148 ? -32.05178 36.03257 25.64219 1.000 121.94610 147 GLN B N 1
ATOM 5964 C CA . GLN D 2 148 ? -32.98202 36.87161 24.90452 1.000 124.86691 147 GLN B CA 1
ATOM 5965 C C . GLN D 2 148 ? -32.87866 38.30768 25.39807 1.000 128.53144 147 GLN B C 1
ATOM 5966 O O . GLN D 2 148 ? -32.60979 38.55744 26.57627 1.000 136.03976 147 GLN B O 1
ATOM 5972 N N . TRP D 2 149 ? -33.09403 39.25155 24.48784 1.000 134.81703 148 TRP B N 1
ATOM 5973 C CA . TRP D 2 149 ? -33.09904 40.66948 24.82036 1.000 149.13575 148 TRP B CA 1
ATOM 5974 C C . TRP D 2 149 ? -34.53125 41.18166 24.85254 1.000 169.21294 148 TRP B C 1
ATOM 5975 O O . TRP D 2 149 ? -35.30537 40.93673 23.92134 1.000 167.16587 148 TRP B O 1
ATOM 5986 N N . LYS D 2 150 ? -34.87566 41.89261 25.92260 1.000 123.37414 149 LYS B N 1
ATOM 5987 C CA . LYS D 2 150 ? -36.22845 42.39328 26.14883 1.000 143.30990 149 LYS B CA 1
ATOM 5988 C C . LYS D 2 150 ? -36.16466 43.90608 26.33480 1.000 150.84052 149 LYS B C 1
ATOM 5989 O O . LYS D 2 150 ? -35.99666 44.39836 27.45314 1.000 151.71385 149 LYS B O 1
ATOM 5995 N N . VAL D 2 151 ? -36.29266 44.64159 25.23540 1.000 138.30181 150 VAL B N 1
ATOM 5996 C CA . VAL D 2 151 ? -36.48090 46.08603 25.30644 1.000 149.20735 150 VAL B CA 1
ATOM 5997 C C . VAL D 2 151 ? -37.91400 46.34311 25.75395 1.000 168.54512 150 VAL B C 1
ATOM 5998 O O . VAL D 2 151 ? -38.86419 45.93778 25.07590 1.000 167.63988 150 VAL B O 1
ATOM 6002 N N . ASP D 2 152 ? -38.06766 47.01215 26.90025 1.000 149.92473 151 ASP B N 1
ATOM 6003 C CA . ASP D 2 152 ? -39.34345 47.08315 27.60632 1.000 166.56772 151 ASP B CA 1
ATOM 6004 C C . ASP D 2 152 ? -39.82371 45.66754 27.90339 1.000 166.33218 151 ASP B C 1
ATOM 6005 O O . ASP D 2 152 ? -39.38068 45.04700 28.87524 1.000 164.76525 151 ASP B O 1
ATOM 6010 N N . ASN D 2 153 ? -40.72067 45.14625 27.06900 1.000 164.59400 152 ASN B N 1
ATOM 6011 C CA . ASN D 2 153 ? -41.11110 43.74709 27.14614 1.000 155.97770 152 ASN B CA 1
ATOM 6012 C C . ASN D 2 153 ? -41.32735 43.12098 25.77789 1.000 144.19981 152 ASN B C 1
ATOM 6013 O O . ASN D 2 153 ? -41.67138 41.93667 25.70922 1.000 137.42237 152 ASN B O 1
ATOM 6018 N N . ALA D 2 154 ? -41.13987 43.87045 24.69518 1.000 170.12878 153 ALA B N 1
ATOM 6019 C CA . ALA D 2 154 ? -41.18660 43.30521 23.35641 1.000 155.44226 153 ALA B CA 1
ATOM 6020 C C . ALA D 2 154 ? -39.86698 42.60821 23.05564 1.000 144.63806 153 ALA B C 1
ATOM 6021 O O . ALA D 2 154 ? -38.79358 43.20145 23.20431 1.000 141.33621 153 ALA B O 1
ATOM 6023 N N . LEU D 2 155 ? -39.94866 41.34509 22.64635 1.000 163.76567 154 LEU B N 1
ATOM 6024 C CA . LEU D 2 155 ? -38.74731 40.58216 22.34001 1.000 147.45967 154 LEU B CA 1
ATOM 6025 C C . LEU D 2 155 ? -38.00553 41.20112 21.16186 1.000 135.25121 154 LEU B C 1
ATOM 6026 O O . LEU D 2 155 ? -38.61215 41.61082 20.16830 1.000 135.60981 154 LEU B O 1
ATOM 6031 N N . GLN D 2 156 ? -36.68316 41.27279 21.28156 1.000 141.33697 155 GLN B N 1
ATOM 6032 C CA . GLN D 2 156 ? -35.82339 41.82328 20.24507 1.000 126.71671 155 GLN B CA 1
ATOM 6033 C C . GLN D 2 156 ? -35.09615 40.69719 19.52439 1.000 111.34146 155 GLN B C 1
ATOM 6034 O O . GLN D 2 156 ? -34.69028 39.70860 20.14474 1.000 109.53768 155 GLN B O 1
ATOM 6040 N N . SER D 2 157 ? -34.93057 40.85549 18.21315 1.000 134.51970 156 SER B N 1
ATOM 6041 C CA . SER D 2 157 ? -34.28921 39.84062 17.39267 1.000 125.34552 156 SER B CA 1
ATOM 6042 C C . SER D 2 157 ? -33.54152 40.51635 16.25339 1.000 121.97443 156 SER B C 1
ATOM 6043 O O . SER D 2 157 ? -33.95563 41.56695 15.75602 1.000 119.56775 156 SER B O 1
ATOM 6046 N N . GLY D 2 158 ? -32.43406 39.90130 15.84673 1.000 128.35341 157 GLY B N 1
ATOM 6047 C CA . GLY D 2 158 ? -31.64795 40.42839 14.74744 1.000 114.27952 157 GLY B CA 1
ATOM 6048 C C . GLY D 2 158 ? -30.85332 41.67065 15.07912 1.000 113.03937 157 GLY B C 1
ATOM 6049 O O . GLY D 2 158 ? -30.55399 42.46414 14.18109 1.000 105.54010 157 GLY B O 1
ATOM 6050 N N . ASN D 2 159 ? -30.49678 41.86396 16.35585 1.000 106.48663 158 ASN B N 1
ATOM 6051 C CA . ASN D 2 159 ? -29.72776 43.04699 16.72816 1.000 107.22008 158 ASN B CA 1
ATOM 6052 C C . ASN D 2 159 ? -28.74774 42.78216 17.86839 1.000 108.43018 158 ASN B C 1
ATOM 6053 O O . ASN D 2 159 ? -28.32397 43.73636 18.53093 1.000 110.28445 158 ASN B O 1
ATOM 6058 N N . SER D 2 160 ? -28.37457 41.52915 18.11678 1.000 116.38892 159 SER B N 1
ATOM 6059 C CA . SER D 2 160 ? -27.42690 41.19984 19.16956 1.000 113.25851 159 SER B CA 1
ATOM 6060 C C . SER D 2 160 ? -26.49810 40.09770 18.68460 1.000 98.93230 159 SER B C 1
ATOM 6061 O O . SER D 2 160 ? -26.84415 39.30523 17.80503 1.000 93.42161 159 SER B O 1
ATOM 6064 N N . GLN D 2 161 ? -25.30661 40.05721 19.27541 1.000 119.63802 160 GLN B N 1
ATOM 6065 C CA . GLN D 2 161 ? -24.30183 39.05617 18.95209 1.000 103.34746 160 GLN B CA 1
ATOM 6066 C C . GLN D 2 161 ? -23.70993 38.49826 20.23691 1.000 105.42835 160 GLN B C 1
ATOM 6067 O O . GLN D 2 161 ? -23.49719 39.23419 21.20555 1.000 117.04995 160 GLN B O 1
ATOM 6073 N N . GLU D 2 162 ? -23.44445 37.19592 20.23584 1.000 97.81679 161 GLU B N 1
ATOM 6074 C CA . GLU D 2 162 ? -22.94506 36.48753 21.40266 1.000 102.43385 161 GLU B CA 1
ATOM 6075 C C . GLU D 2 162 ? -21.52092 36.00534 21.15568 1.000 92.42811 161 GLU B C 1
ATOM 6076 O O . GLU D 2 162 ? -21.12851 35.72452 20.01878 1.000 72.89968 161 GLU B O 1
ATOM 6082 N N . SER D 2 163 ? -20.74796 35.91410 22.23631 1.000 80.47687 162 SER B N 1
ATOM 6083 C CA . SER D 2 163 ? -19.35631 35.48265 22.16670 1.000 75.75797 162 SER B CA 1
ATOM 6084 C C . SER D 2 163 ? -19.08832 34.52619 23.31712 1.000 86.45238 162 SER B C 1
ATOM 6085 O O . SER D 2 163 ? -19.23124 34.90270 24.48454 1.000 96.22842 162 SER B O 1
ATOM 6088 N N . VAL D 2 164 ? -18.69871 33.29714 22.98960 1.000 80.67141 163 VAL B N 1
ATOM 6089 C CA . VAL D 2 164 ? -18.45289 32.25481 23.97901 1.000 85.51956 163 VAL B CA 1
ATOM 6090 C C . VAL D 2 164 ? -16.95014 32.08519 24.14874 1.000 86.69870 163 VAL B C 1
ATOM 6091 O O . VAL D 2 164 ? -16.21098 31.99632 23.15918 1.000 76.74276 163 VAL B O 1
ATOM 6095 N N . THR D 2 165 ? -16.49503 32.04205 25.39908 1.000 75.71515 164 THR B N 1
ATOM 6096 C CA . THR D 2 165 ? -15.10671 31.71730 25.67973 1.000 77.37304 164 THR B CA 1
ATOM 6097 C C . THR D 2 165 ? -14.89729 30.21095 25.54195 1.000 81.99956 164 THR B C 1
ATOM 6098 O O . THR D 2 165 ? -15.80185 29.46114 25.16464 1.000 83.02536 164 THR B O 1
ATOM 6102 N N . GLU D 2 166 ? -13.68936 29.75594 25.84594 1.000 89.47752 165 GLU B N 1
ATOM 6103 C CA . GLU D 2 166 ? -13.38073 28.33648 25.82069 1.000 89.96489 165 GLU B CA 1
ATOM 6104 C C . GLU D 2 166 ? -13.34474 27.78844 27.24305 1.000 106.40531 165 GLU B C 1
ATOM 6105 O O . GLU D 2 166 ? -13.39231 28.53247 28.22496 1.000 122.89833 165 GLU B O 1
ATOM 6111 N N . GLN D 2 167 ? -13.26832 26.46386 27.34353 1.000 81.05777 166 GLN B N 1
ATOM 6112 C CA . GLN D 2 167 ? -13.30953 25.80887 28.64496 1.000 102.27742 166 GLN B CA 1
ATOM 6113 C C . GLN D 2 167 ? -12.09283 26.18743 29.47714 1.000 116.61638 166 GLN B C 1
ATOM 6114 O O . GLN D 2 167 ? -10.94996 25.98422 29.05516 1.000 117.07346 166 GLN B O 1
ATOM 6120 N N . ASP D 2 168 ? -12.34624 26.74510 30.65756 1.000 102.70410 167 ASP B N 1
ATOM 6121 C CA . ASP D 2 168 ? -11.27211 27.12651 31.55969 1.000 118.16569 167 ASP B CA 1
ATOM 6122 C C . ASP D 2 168 ? -10.52648 25.88980 32.04864 1.000 127.69946 167 ASP B C 1
ATOM 6123 O O . ASP D 2 168 ? -11.09443 24.80273 32.17826 1.000 127.18256 167 ASP B O 1
ATOM 6128 N N . SER D 2 169 ? -9.23012 26.06290 32.31022 1.000 120.26656 168 SER B N 1
ATOM 6129 C CA . SER D 2 169 ? -8.42906 24.94396 32.79291 1.000 130.47572 168 SER B CA 1
ATOM 6130 C C . SER D 2 169 ? -8.74430 24.61470 34.24576 1.000 150.46754 168 SER B C 1
ATOM 6131 O O . SER D 2 169 ? -8.62898 23.45413 34.65582 1.000 159.03533 168 SER B O 1
ATOM 6134 N N . LYS D 2 170 ? -9.14759 25.61191 35.03208 1.000 127.11125 169 LYS B N 1
ATOM 6135 C CA . LYS D 2 170 ? -9.44807 25.41301 36.44424 1.000 143.61442 169 LYS B CA 1
ATOM 6136 C C . LYS D 2 170 ? -10.90482 25.02112 36.66999 1.000 139.38268 169 LYS B C 1
ATOM 6137 O O . LYS D 2 170 ? -11.18548 24.00966 37.32044 1.000 147.66574 169 LYS B O 1
ATOM 6143 N N . ASP D 2 171 ? -11.83873 25.80973 36.13798 1.000 135.95145 170 ASP B N 1
ATOM 6144 C CA . ASP D 2 171 ? -13.25797 25.59417 36.38352 1.000 137.69692 170 ASP B CA 1
ATOM 6145 C C . ASP D 2 171 ? -13.89973 24.62976 35.39539 1.000 120.40738 170 ASP B C 1
ATOM 6146 O O . ASP D 2 171 ? -14.95571 24.06533 35.70428 1.000 121.39630 170 ASP B O 1
ATOM 6151 N N . SER D 2 172 ? -13.29301 24.43223 34.22237 1.000 138.41581 171 SER B N 1
ATOM 6152 C CA . SER D 2 172 ? -13.83122 23.55595 33.17896 1.000 123.83846 171 SER B CA 1
ATOM 6153 C C . SER D 2 172 ? -15.22450 23.99219 32.73341 1.000 114.63330 171 SER B C 1
ATOM 6154 O O . SER D 2 172 ? -16.02344 23.17624 32.26721 1.000 105.00133 171 SER B O 1
ATOM 6157 N N . THR D 2 173 ? -15.52394 25.28048 32.86789 1.000 123.45302 172 THR B N 1
ATOM 6158 C CA . THR D 2 173 ? -16.80764 25.84532 32.48824 1.000 117.70658 172 THR B CA 1
ATOM 6159 C C . THR D 2 173 ? -16.62408 26.80583 31.31461 1.000 100.08652 172 THR B C 1
ATOM 6160 O O . THR D 2 173 ? -15.55647 26.87191 30.69489 1.000 95.12601 172 THR B O 1
ATOM 6164 N N . TYR D 2 174 ? -17.67402 27.55928 31.01238 1.000 113.44596 173 TYR B N 1
ATOM 6165 C CA . TYR D 2 174 ? -17.67434 28.51637 29.91637 1.000 106.34051 173 TYR B CA 1
ATOM 6166 C C . TYR D 2 174 ? -17.98478 29.91468 30.44780 1.000 114.18535 173 TYR B C 1
ATOM 6167 O O . TYR D 2 174 ? -18.00187 30.15842 31.65727 1.000 120.41586 173 TYR B O 1
ATOM 6176 N N . SER D 2 175 ? -18.23371 30.83465 29.51640 1.000 103.59326 174 SER B N 1
ATOM 6177 C CA . SER D 2 175 ? -18.64561 32.19964 29.81990 1.000 99.07413 174 SER B CA 1
ATOM 6178 C C . SER D 2 175 ? -19.17210 32.85308 28.54891 1.000 95.19465 174 SER B C 1
ATOM 6179 O O . SER D 2 175 ? -18.47916 32.87707 27.52705 1.000 91.48164 174 SER B O 1
ATOM 6182 N N . LEU D 2 176 ? -20.39406 33.37562 28.59599 1.000 82.28665 175 LEU B N 1
ATOM 6183 C CA . LEU D 2 176 ? -21.04861 33.94550 27.42938 1.000 85.70386 175 LEU B CA 1
ATOM 6184 C C . LEU D 2 176 ? -21.28607 35.43517 27.64316 1.000 89.33404 175 LEU B C 1
ATOM 6185 O O . LEU D 2 176 ? -21.38447 35.91489 28.77611 1.000 94.81639 175 LEU B O 1
ATOM 6190 N N . SER D 2 177 ? -21.36948 36.16709 26.53338 1.000 87.72064 176 SER B N 1
ATOM 6191 C CA . SER D 2 177 ? -21.62092 37.60393 26.57520 1.000 91.36305 176 SER B CA 1
ATOM 6192 C C . SER D 2 177 ? -22.35833 38.01114 25.30989 1.000 101.16052 176 SER B C 1
ATOM 6193 O O . SER D 2 177 ? -21.81604 37.88333 24.20792 1.000 95.71913 176 SER B O 1
ATOM 6196 N N . SER D 2 178 ? -23.58617 38.49624 25.46835 1.000 79.29416 177 SER B N 1
ATOM 6197 C CA . SER D 2 178 ? -24.36521 39.03933 24.36549 1.000 88.86371 177 SER B CA 1
ATOM 6198 C C . SER D 2 178 ? -24.32961 40.56081 24.41945 1.000 96.48847 177 SER B C 1
ATOM 6199 O O . SER D 2 178 ? -24.36743 41.15473 25.50107 1.000 100.78403 177 SER B O 1
ATOM 6202 N N . THR D 2 179 ? -24.25166 41.18834 23.24784 1.000 103.22597 178 THR B N 1
ATOM 6203 C CA . THR D 2 179 ? -24.16682 42.64156 23.13470 1.000 104.42379 178 THR B CA 1
ATOM 6204 C C . THR D 2 179 ? -25.31498 43.13504 22.26468 1.000 119.12778 178 THR B C 1
ATOM 6205 O O . THR D 2 179 ? -25.36579 42.83573 21.06671 1.000 120.90493 178 THR B O 1
ATOM 6209 N N . LEU D 2 180 ? -26.22994 43.89205 22.86646 1.000 90.00361 179 LEU B N 1
ATOM 6210 C CA . LEU D 2 180 ? -27.35633 44.47982 22.14906 1.000 109.03028 179 LEU B CA 1
ATOM 6211 C C . LEU D 2 180 ? -26.93379 45.84910 21.62895 1.000 105.81584 179 LEU B C 1
ATOM 6212 O O . LEU D 2 180 ? -26.74237 46.78679 22.41045 1.000 98.79462 179 LEU B O 1
ATOM 6217 N N . THR D 2 181 ? -26.78718 45.96479 20.31280 1.000 112.39960 180 THR B N 1
ATOM 6218 C CA . THR D 2 181 ? -26.35546 47.19968 19.67079 1.000 112.30014 180 THR B CA 1
ATOM 6219 C C . THR D 2 181 ? -27.54783 47.84618 18.97999 1.000 132.30848 180 THR B C 1
ATOM 6220 O O . THR D 2 181 ? -28.10282 47.28107 18.03155 1.000 138.99632 180 THR B O 1
ATOM 6224 N N . LEU D 2 182 ? -27.93813 49.02404 19.45817 1.000 106.89621 181 LEU B N 1
ATOM 6225 C CA . LEU D 2 182 ? -28.99816 49.80915 18.84730 1.000 124.84186 181 LEU B CA 1
ATOM 6226 C C . LEU D 2 182 ? -28.54255 51.25558 18.72639 1.000 131.26585 181 LEU B C 1
ATOM 6227 O O . LEU D 2 182 ? -27.67428 51.72001 19.46973 1.000 120.40206 181 LEU B O 1
ATOM 6232 N N . SER D 2 183 ? -29.13859 51.96369 17.77101 1.000 124.43628 182 SER B N 1
ATOM 6233 C CA . SER D 2 183 ? -28.79741 53.36049 17.55844 1.000 131.57956 182 SER B CA 1
ATOM 6234 C C . SER D 2 183 ? -29.19452 54.19729 18.77087 1.000 146.24443 182 SER B C 1
ATOM 6235 O O . SER D 2 183 ? -29.98819 53.77945 19.61883 1.000 151.56447 182 SER B O 1
ATOM 6238 N N . LYS D 2 184 ? -28.61730 55.39896 18.84824 1.000 126.93183 183 LYS B N 1
ATOM 6239 C CA . LYS D 2 184 ? -28.95648 56.31196 19.93402 1.000 138.20927 183 LYS B CA 1
ATOM 6240 C C . LYS D 2 184 ? -30.44095 56.65093 19.93261 1.000 165.05049 183 LYS B C 1
ATOM 6241 O O . LYS D 2 184 ? -31.03012 56.85826 20.99852 1.000 170.41170 183 LYS B O 1
ATOM 6247 N N . ALA D 2 185 ? -31.06392 56.69300 18.75264 1.000 133.93694 184 ALA B N 1
ATOM 6248 C CA . ALA D 2 185 ? -32.48515 57.01445 18.67000 1.000 160.16869 184 ALA B CA 1
ATOM 6249 C C . ALA D 2 185 ? -33.33787 55.92240 19.30560 1.000 168.48348 184 ALA B C 1
ATOM 6250 O O . ALA D 2 185 ? -34.22908 56.20924 20.11289 1.000 184.63100 184 ALA B O 1
ATOM 6252 N N . ASP D 2 186 ? -33.08208 54.66027 18.95151 1.000 161.78794 185 ASP B N 1
ATOM 6253 C CA . ASP D 2 186 ? -33.85495 53.56129 19.51924 1.000 162.75785 185 ASP B CA 1
ATOM 6254 C C . ASP D 2 186 ? -33.57486 53.36284 21.00236 1.000 157.07414 185 ASP B C 1
ATOM 6255 O O . ASP D 2 186 ? -34.42358 52.81212 21.71158 1.000 171.50667 185 ASP B O 1
ATOM 6260 N N . TYR D 2 187 ? -32.40662 53.79075 21.48580 1.000 171.68580 186 TYR B N 1
ATOM 6261 C CA . TYR D 2 187 ? -32.16728 53.81206 22.92267 1.000 166.15926 186 TYR B CA 1
ATOM 6262 C C . TYR D 2 187 ? -32.97043 54.90916 23.60905 1.000 186.24661 186 TYR B C 1
ATOM 6263 O O . TYR D 2 187 ? -33.14734 54.86185 24.83091 1.000 188.53339 186 TYR B O 1
ATOM 6272 N N . GLU D 2 188 ? -33.46596 55.88683 22.84789 1.000 155.09212 187 GLU B N 1
ATOM 6273 C CA . GLU D 2 188 ? -34.31344 56.94461 23.38508 1.000 176.07971 187 GLU B CA 1
ATOM 6274 C C . GLU D 2 188 ? -35.79476 56.61975 23.28212 1.000 196.50318 187 GLU B C 1
ATOM 6275 O O . GLU D 2 188 ? -36.59123 57.12389 24.08409 1.000 214.61992 187 GLU B O 1
ATOM 6281 N N . LYS D 2 189 ? -36.17599 55.79691 22.30234 1.000 149.41474 188 LYS B N 1
ATOM 6282 C CA . LYS D 2 189 ? -37.57014 55.41295 22.12138 1.000 169.25153 188 LYS B CA 1
ATOM 6283 C C . LYS D 2 189 ? -38.09957 54.56361 23.26974 1.000 178.23648 188 LYS B C 1
ATOM 6284 O O . LYS D 2 189 ? -39.31810 54.49288 23.45707 1.000 201.04281 188 LYS B O 1
ATOM 6290 N N . HIS D 2 190 ? -37.22344 53.93050 24.04700 1.000 172.34409 189 HIS B N 1
ATOM 6291 C CA . HIS D 2 190 ? -37.64424 53.08227 25.14943 1.000 170.99702 189 HIS B CA 1
ATOM 6292 C C . HIS D 2 190 ? -36.88949 53.48786 26.40826 1.000 159.16708 189 HIS B C 1
ATOM 6293 O O . HIS D 2 190 ? -36.07190 54.41649 26.39537 1.000 152.24284 189 HIS 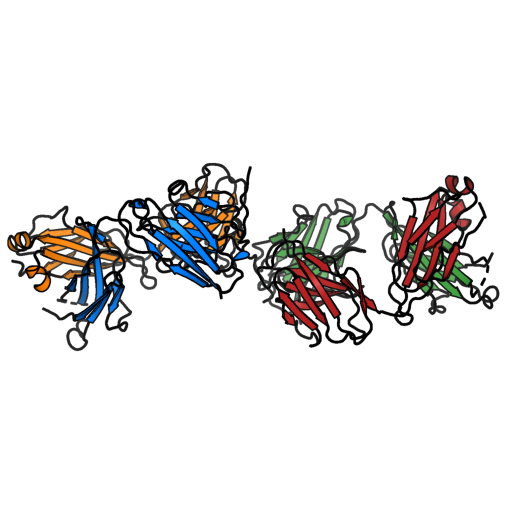B O 1
ATOM 6300 N N . LYS D 2 191 ? -37.17988 52.76626 27.50657 1.000 193.93626 190 LYS B N 1
ATOM 6301 C CA . LYS D 2 191 ? -36.63900 53.07073 28.82845 1.000 188.28536 190 LYS B CA 1
ATOM 6302 C C . LYS D 2 191 ? -36.10355 51.86024 29.59409 1.000 168.91527 190 LYS B C 1
ATOM 6303 O O . LYS D 2 191 ? -35.19599 52.04163 3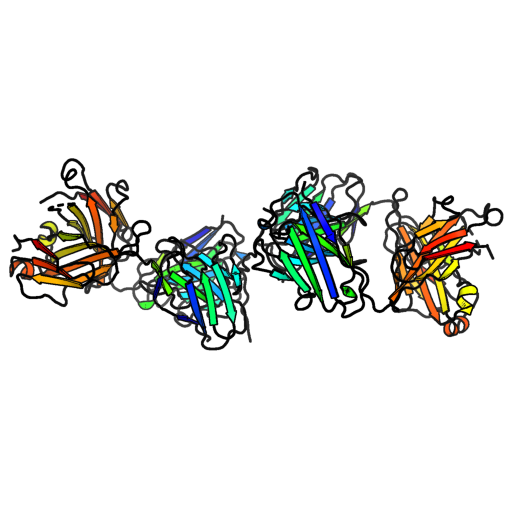0.41306 1.000 151.44968 190 LYS B O 1
ATOM 6309 N N . VAL D 2 192 ? -36.61097 50.64106 29.38797 1.000 152.14390 191 VAL B N 1
ATOM 6310 C CA . VAL D 2 192 ? -36.24133 49.49332 30.21568 1.000 148.01012 191 VAL B CA 1
ATOM 6311 C C . VAL D 2 192 ? -35.64309 48.40659 29.33458 1.000 134.82029 191 VAL B C 1
ATOM 6312 O O . VAL D 2 192 ? -36.18457 48.09224 28.26727 1.000 137.22921 191 VAL B O 1
ATOM 6316 N N . TYR D 2 193 ? -34.52642 47.83554 29.78322 1.000 153.65441 192 TYR B N 1
ATOM 6317 C CA . TYR D 2 193 ? -33.85940 46.77083 29.04978 1.000 137.60306 192 TYR B CA 1
ATOM 6318 C C . TYR D 2 193 ? -33.50713 45.63439 29.99878 1.000 131.30578 192 TYR B C 1
ATOM 6319 O O . TYR D 2 193 ? -33.10566 45.86657 31.14299 1.000 122.25958 192 TYR B O 1
ATOM 6328 N N . ALA D 2 194 ? -33.65127 44.40295 29.51728 1.000 136.00966 193 ALA B N 1
ATOM 6329 C CA . ALA D 2 194 ? -33.39740 43.24474 30.35779 1.000 130.49678 193 ALA B CA 1
ATOM 6330 C C . ALA D 2 194 ? -33.05680 42.05213 29.48170 1.000 128.33907 193 ALA B C 1
ATOM 6331 O O . ALA D 2 194 ? -33.54259 41.93111 28.35398 1.000 132.38922 193 ALA B O 1
ATOM 6333 N N . CYS D 2 195 ? -32.21072 41.17364 30.01047 1.000 140.06791 194 CYS B N 1
ATOM 6334 C CA . CYS D 2 195 ? -31.85889 39.92979 29.33948 1.000 138.02752 194 CYS B CA 1
ATOM 6335 C C . CYS D 2 195 ? -32.32975 38.76373 30.19464 1.000 147.10209 194 CYS B C 1
ATOM 6336 O O . CYS D 2 195 ? -31.94277 38.64872 31.36233 1.000 144.17644 194 CYS B O 1
ATOM 6339 N N . GLU D 2 196 ? -33.17461 37.91462 29.61624 1.000 119.94303 195 GLU B N 1
ATOM 6340 C CA . GLU D 2 196 ? -33.69147 36.72797 30.28487 1.000 130.28719 195 GLU B CA 1
ATOM 6341 C C . GLU D 2 196 ? -32.82010 35.53731 29.90723 1.000 121.56776 195 GLU B C 1
ATOM 6342 O O . GLU D 2 196 ? -32.69555 35.20613 28.72319 1.000 117.28506 195 GLU B O 1
ATOM 6348 N N . VAL D 2 197 ? -32.22101 34.89971 30.90838 1.000 140.80891 196 VAL B N 1
ATOM 6349 C CA . VAL D 2 197 ? -31.30584 33.78355 30.70171 1.000 130.83180 196 VAL B CA 1
ATOM 6350 C C . VAL D 2 197 ? -32.01643 32.50060 31.10708 1.000 147.38207 196 VAL B C 1
ATOM 6351 O O . VAL D 2 197 ? -32.35498 32.31293 32.28261 1.000 157.28411 196 VAL B O 1
ATOM 6355 N N . THR D 2 198 ? -32.24023 31.61998 30.13546 1.000 128.89735 197 THR B N 1
ATOM 6356 C CA . THR D 2 198 ? -32.83967 30.31144 30.36565 1.000 139.98221 197 THR B CA 1
ATOM 6357 C C . THR D 2 198 ? -31.76324 29.24980 30.18298 1.000 131.02807 197 THR B C 1
ATOM 6358 O O . THR D 2 198 ? -31.21243 29.10128 29.08639 1.000 121.45681 197 THR B O 1
ATOM 6362 N N . HIS D 2 199 ? -31.46832 28.51598 31.25272 1.000 139.98680 198 HIS B N 1
ATOM 6363 C CA . HIS D 2 199 ? -30.40530 27.52375 31.25266 1.000 138.97482 198 HIS B CA 1
ATOM 6364 C C . HIS D 2 199 ? -30.92201 26.22113 31.84586 1.000 156.44603 198 HIS B C 1
ATOM 6365 O O . HIS D 2 199 ? -31.79749 26.22227 32.71589 1.000 164.77363 198 HIS B O 1
ATOM 6372 N N . GLN D 2 200 ? -30.37667 25.10361 31.35571 1.000 127.84240 199 GLN B N 1
ATOM 6373 C CA . GLN D 2 200 ? -30.78205 23.79891 31.87094 1.000 141.31340 199 GLN B CA 1
ATOM 6374 C C . GLN D 2 200 ? -30.44473 23.66211 33.34984 1.000 146.34360 199 GLN B C 1
ATOM 6375 O O . GLN D 2 200 ? -31.22664 23.09713 34.12374 1.000 164.97461 199 GLN B O 1
ATOM 6381 N N . GLY D 2 201 ? -29.28653 24.17262 33.76130 1.000 141.52616 200 GLY B N 1
ATOM 6382 C CA . GLY D 2 201 ? -28.91670 24.20858 35.15828 1.000 137.51862 200 GLY B CA 1
ATOM 6383 C C . GLY D 2 201 ? -29.55648 25.31757 35.95612 1.000 140.63971 200 GLY B C 1
ATOM 6384 O O . GLY D 2 201 ? -29.13724 25.58461 37.08498 1.000 145.13917 200 GLY B O 1
ATOM 6385 N N . LEU D 2 202 ? -30.56496 25.97761 35.39670 1.000 151.84041 201 LEU B N 1
ATOM 6386 C CA . LEU D 2 202 ? -31.26893 27.07136 36.05075 1.000 151.90639 201 LEU B CA 1
ATOM 6387 C C . LEU D 2 202 ? -32.69677 26.62398 36.33113 1.000 172.51816 201 LEU B C 1
ATOM 6388 O O . LEU D 2 202 ? -33.41255 26.21343 35.41142 1.000 176.09343 201 LEU B O 1
ATOM 6393 N N . SER D 2 203 ? -33.10506 26.69915 37.60045 1.000 149.12217 202 SER B N 1
ATOM 6394 C CA . SER D 2 203 ? -34.44342 26.25261 37.97480 1.000 163.40946 202 SER B CA 1
ATOM 6395 C C . SER D 2 203 ? -35.52442 27.10524 37.32348 1.000 161.68307 202 SER B C 1
ATOM 6396 O O . SER D 2 203 ? -36.63912 26.62345 37.09080 1.000 166.60441 202 SER B O 1
ATOM 6399 N N . SER D 2 204 ? -35.21703 28.36350 37.01995 1.000 161.32830 203 SER B N 1
ATOM 6400 C CA . SER D 2 204 ? -36.15984 29.27708 36.39344 1.000 157.83499 203 SER B CA 1
ATOM 6401 C C . SER D 2 204 ? -35.37426 30.33310 35.63864 1.000 141.31033 203 SER B C 1
ATOM 6402 O O . SER D 2 204 ? -34.22083 30.61263 35.99019 1.000 127.48627 203 SER B O 1
ATOM 6405 N N . PRO D 2 205 ? -35.95197 30.92590 34.59319 1.000 150.80986 204 PRO B N 1
ATOM 6406 C CA . PRO D 2 205 ? -35.24609 31.98451 33.85539 1.000 134.62201 204 PRO B CA 1
ATOM 6407 C C . PRO D 2 205 ? -34.93805 33.17554 34.75045 1.000 133.45718 204 PRO B C 1
ATOM 6408 O O . PRO D 2 205 ? -35.83591 33.78691 35.33493 1.000 145.17018 204 PRO B O 1
ATOM 6412 N N . VAL D 2 206 ? -33.65495 33.49933 34.85582 1.000 153.28235 205 VAL B N 1
ATOM 6413 C CA . VAL D 2 206 ? -33.19149 34.63732 35.64056 1.000 141.33177 205 VAL B CA 1
ATOM 6414 C C . VAL D 2 206 ? -33.13380 35.86183 34.73995 1.000 135.88228 205 VAL B C 1
ATOM 6415 O O . VAL D 2 206 ? -32.68357 35.78499 33.59050 1.000 128.44091 205 VAL B O 1
ATOM 6419 N N . THR D 2 207 ? -33.59695 36.99831 35.25846 1.000 140.99856 206 THR B N 1
ATOM 6420 C CA . THR D 2 207 ? -33.68002 38.23990 34.49075 1.000 129.56493 206 THR B CA 1
ATOM 6421 C C . THR D 2 207 ? -33.03941 39.36782 35.29413 1.000 121.82431 206 THR B C 1
ATOM 6422 O O . THR D 2 207 ? -33.62480 39.85949 36.26363 1.000 132.25608 206 THR B O 1
ATOM 6426 N N . LYS D 2 208 ? -31.83759 39.77094 34.88989 1.000 139.81468 207 LYS B N 1
ATOM 6427 C CA . LYS D 2 208 ? -31.19324 40.95987 35.42928 1.000 127.40529 207 LYS B CA 1
ATOM 6428 C C . LYS D 2 208 ? -31.49982 42.13745 34.51396 1.000 121.39328 207 LYS B C 1
ATOM 6429 O O . LYS D 2 208 ? -31.35027 42.03477 33.29222 1.000 118.76585 207 LYS B O 1
ATOM 6435 N N . SER D 2 209 ? -31.93289 43.24958 35.10261 1.000 130.78361 208 SER B N 1
ATOM 6436 C CA . SER D 2 209 ? -32.42128 44.38530 34.33664 1.000 130.08922 208 SER B CA 1
ATOM 6437 C C . SER D 2 209 ? -31.82473 45.68362 34.86066 1.000 125.27331 208 SER B C 1
ATOM 6438 O O . SER D 2 209 ? -31.27362 45.74592 35.96271 1.000 115.24689 208 SER B O 1
ATOM 6441 N N . PHE D 2 210 ? -31.94756 46.72579 34.04152 1.000 137.97790 209 PHE B N 1
ATOM 6442 C CA . PHE D 2 210 ? -31.56895 48.07792 34.41770 1.000 141.09756 209 PHE B CA 1
ATOM 6443 C C . PHE D 2 210 ? -32.54714 49.04900 33.77504 1.000 152.39519 209 PHE B C 1
ATOM 6444 O O . PHE D 2 210 ? -33.13911 48.75746 32.73241 1.000 155.33112 209 PHE B O 1
ATOM 6452 N N . ASN D 2 211 ? -32.71468 50.20804 34.40807 1.000 128.80765 210 ASN B N 1
ATOM 6453 C CA . ASN D 2 211 ? -33.60133 51.23241 33.87157 1.000 139.87572 210 ASN B CA 1
ATOM 6454 C C . ASN D 2 211 ? -32.82110 52.49069 33.51682 1.000 136.50597 210 ASN B C 1
ATOM 6455 O O . ASN D 2 211 ? -31.66531 52.41120 33.08697 1.000 129.34045 210 ASN B O 1
ATOM 6460 N N . ARG D 2 212 ? -33.45169 53.65212 33.68062 1.000 149.85769 211 ARG B N 1
ATOM 6461 C CA . ARG D 2 212 ? -32.87598 54.95928 33.37684 1.000 148.84662 211 ARG B CA 1
ATOM 6462 C C . ARG D 2 212 ? -32.52228 55.11967 31.90128 1.000 140.39034 211 ARG B C 1
ATOM 6463 O O . ARG D 2 212 ? -31.89883 56.11829 31.52317 1.000 153.29963 211 ARG B O 1
ATOM 6471 N N . GLY D 2 213 ? -32.90488 54.16633 31.05564 1.000 140.24856 212 GLY B N 1
ATOM 6472 C CA . GLY D 2 213 ? -32.67364 54.31517 29.63048 1.000 143.11149 212 GLY B CA 1
ATOM 6473 C C . GLY D 2 213 ? -33.58122 55.37998 29.04046 1.000 157.40312 212 GLY B C 1
ATOM 6474 O O . GLY D 2 213 ? -34.75014 55.50392 29.40706 1.000 161.77362 212 GLY B O 1
ATOM 6475 N N . GLU D 2 214 ? -33.02922 56.16128 28.11814 1.000 142.13401 213 GLU B N 1
ATOM 6476 C CA . GLU D 2 214 ? -33.75919 57.28484 27.54196 1.000 159.29138 213 GLU B CA 1
ATOM 6477 C C . GLU D 2 214 ? -33.01362 57.86438 26.34716 1.000 164.37233 213 GLU B C 1
ATOM 6478 O O . GLU D 2 214 ? -33.40790 58.89338 25.79917 1.000 157.48999 213 GLU B O 1
ATOM 6492 N N . GLU E 3 2 ? 18.81217 9.49369 29.68690 1.000 74.66172 1 GLU R N 1
ATOM 6493 C CA . GLU E 3 2 ? 19.82993 9.70145 28.66378 1.000 73.23603 1 GLU R CA 1
ATOM 6494 C C . GLU E 3 2 ? 19.94603 8.47646 27.75889 1.000 69.22525 1 GLU R C 1
ATOM 6495 O O . GLU E 3 2 ? 20.15232 8.59908 26.55094 1.000 60.43669 1 GLU R O 1
ATOM 6501 N N . GLU E 3 3 ? 19.81180 7.29173 28.35514 1.000 59.35409 2 GLU R N 1
ATOM 6502 C CA . GLU E 3 3 ? 19.84241 6.04781 27.59796 1.000 55.49281 2 GLU R CA 1
ATOM 6503 C C . GLU E 3 3 ? 18.52989 5.75425 26.88338 1.000 53.81693 2 GLU R C 1
ATOM 6504 O O . GLU E 3 3 ? 18.50255 4.88215 26.00800 1.000 53.71307 2 GLU R O 1
ATOM 6510 N N . ASN E 3 4 ? 17.44793 6.45191 27.23004 1.000 64.76895 3 ASN R N 1
ATOM 6511 C CA . ASN E 3 4 ? 16.13811 6.21271 26.62677 1.000 59.19610 3 ASN R CA 1
ATOM 6512 C C . ASN E 3 4 ? 15.89903 7.25503 25.53761 1.000 49.54779 3 ASN R C 1
ATOM 6513 O O . ASN E 3 4 ? 15.19402 8.24600 25.72241 1.000 46.29034 3 ASN R O 1
ATOM 6518 N N . VAL E 3 5 ? 16.50164 7.01349 24.37886 1.000 61.03758 4 VAL R N 1
ATOM 6519 C CA . VAL E 3 5 ? 16.27029 7.83007 23.19348 1.000 49.86248 4 VAL R CA 1
ATOM 6520 C C . VAL E 3 5 ? 15.04126 7.27473 22.48346 1.000 48.37870 4 VAL R C 1
ATOM 6521 O O . VAL E 3 5 ? 15.05734 6.14632 21.98687 1.000 52.09377 4 VAL R O 1
ATOM 6525 N N . GLU E 3 6 ? 13.96986 8.06295 22.44801 1.000 55.56650 5 GLU R N 1
ATOM 6526 C CA . GLU E 3 6 ? 12.73468 7.63578 21.80982 1.000 56.31458 5 GLU R CA 1
ATOM 6527 C C . GLU E 3 6 ? 12.89510 7.65082 20.28975 1.000 48.77339 5 GLU R C 1
ATOM 6528 O O . GLU E 3 6 ? 13.92751 8.05119 19.74394 1.000 45.51550 5 GLU R O 1
ATOM 6534 N N . GLU E 3 7 ? 11.85445 7.19961 19.59539 1.000 49.71504 6 GLU R N 1
ATOM 6535 C CA . GLU E 3 7 ? 11.85976 7.16631 18.13473 1.000 50.23459 6 GLU R CA 1
ATOM 6536 C C . GLU E 3 7 ? 11.66980 8.58947 17.62638 1.000 45.41210 6 GLU R C 1
ATOM 6537 O O . GLU E 3 7 ? 10.55200 9.10826 17.59612 1.000 45.72096 6 GLU R O 1
ATOM 6543 N N . ASN E 3 8 ? 12.76664 9.22911 17.22904 1.000 57.54218 7 ASN R N 1
ATOM 6544 C CA . ASN E 3 8 ? 12.70698 10.61508 16.79205 1.000 53.17604 7 ASN R CA 1
ATOM 6545 C C . ASN E 3 8 ? 12.00445 10.73798 15.44141 1.000 55.10122 7 ASN R C 1
ATOM 6546 O O . ASN E 3 8 ? 11.87563 9.77650 14.67718 1.000 60.48135 7 ASN R O 1
ATOM 6551 N N . VAL E 3 9 ? 11.56117 11.95374 15.15210 1.000 51.53573 8 VAL R N 1
ATOM 6552 C CA . VAL E 3 9 ? 10.76918 12.23206 13.96155 1.000 51.47586 8 VAL R CA 1
ATOM 6553 C C . VAL E 3 9 ? 11.68789 12.38926 12.75850 1.000 52.99183 8 VAL R C 1
ATOM 6554 O O . VAL E 3 9 ? 12.73691 13.04154 12.83456 1.000 52.86162 8 VAL R O 1
ATOM 6558 N N . GLU E 3 10 ? 11.30070 11.77875 11.64140 1.000 51.76370 9 GLU R N 1
ATOM 6559 C CA . GLU E 3 10 ? 11.96237 12.02238 10.36275 1.000 54.94127 9 GLU R CA 1
ATOM 6560 C C . GLU E 3 10 ? 11.33470 13.27142 9.75999 1.000 51.02184 9 GLU R C 1
ATOM 6561 O O . GLU E 3 10 ? 10.23406 13.22559 9.20710 1.000 51.58596 9 GLU R O 1
ATOM 6567 N N . GLU E 3 11 ? 12.03089 14.39859 9.87700 1.000 59.53011 10 GLU R N 1
ATOM 6568 C CA . GLU E 3 11 ? 11.48990 15.68337 9.46010 1.000 54.53563 10 GLU R CA 1
ATOM 6569 C C . GLU E 3 11 ? 11.71304 15.97955 7.98229 1.000 53.98577 10 GLU R C 1
ATOM 6570 O O . GLU E 3 11 ? 11.13610 16.94207 7.46778 1.000 54.00176 10 GLU R O 1
ATOM 6576 N N . ASN E 3 12 ? 12.52250 15.18548 7.28898 1.000 43.66394 11 ASN R N 1
ATOM 6577 C CA . ASN E 3 12 ? 12.79726 15.37545 5.86572 1.000 52.44903 11 ASN R CA 1
ATOM 6578 C C . ASN E 3 12 ? 12.19485 14.19137 5.11365 1.000 67.10172 11 ASN R C 1
ATOM 6579 O O . ASN E 3 12 ? 12.87616 13.20840 4.82000 1.000 88.26895 11 ASN R O 1
ATOM 6584 N N . VAL E 3 13 ? 10.90631 14.29399 4.80825 1.000 39.38463 12 VAL R N 1
ATOM 6585 C CA . VAL E 3 13 ? 10.17240 13.25554 4.09553 1.000 53.58885 12 VAL R CA 1
ATOM 6586 C C . VAL E 3 13 ? 10.05161 13.68760 2.64087 1.000 67.87255 12 VAL R C 1
ATOM 6587 O O . VAL E 3 13 ? 9.38947 14.68355 2.33201 1.000 66.09563 12 VAL R O 1
ATOM 6591 N N . GLU E 3 14 ? 10.69095 12.93946 1.74531 1.000 42.29127 13 GLU R N 1
ATOM 6592 C CA . GLU E 3 14 ? 10.60635 13.23013 0.32346 1.000 58.25926 13 GLU R CA 1
ATOM 6593 C C . GLU E 3 14 ? 9.18858 12.97732 -0.18981 1.000 63.60173 13 GLU R C 1
ATOM 6594 O O . GLU E 3 14 ? 8.35737 12.34576 0.46902 1.000 60.16142 13 GLU R O 1
ATOM 6600 N N . GLU E 3 15 ? 8.91616 13.48843 -1.38687 1.000 52.66615 14 GLU R N 1
ATOM 6601 C CA . GLU E 3 15 ? 7.61833 13.27589 -2.01138 1.000 58.21383 14 GLU R CA 1
ATOM 6602 C C . GLU E 3 15 ? 7.51521 11.84385 -2.52155 1.000 72.66519 14 GLU R C 1
ATOM 6603 O O . GLU E 3 15 ? 8.43158 11.34095 -3.17832 1.000 82.23411 14 GLU R O 1
ATOM 6609 N N . ASN E 3 16 ? 6.40272 11.18398 -2.21589 1.000 68.85065 15 ASN R N 1
ATOM 6610 C CA . ASN E 3 16 ? 6.16615 9.81625 -2.65460 1.000 82.78922 15 ASN R CA 1
ATOM 6611 C C . ASN E 3 16 ? 5.34212 9.81156 -3.93518 1.000 101.15664 15 ASN R C 1
ATOM 6612 O O . ASN E 3 16 ? 4.40410 10.59974 -4.08707 1.000 101.09960 15 ASN R O 1
ATOM 6617 N N . VAL E 3 17 ? 5.70163 8.92012 -4.85612 1.000 80.18607 16 VAL R N 1
ATOM 6618 C CA . VAL E 3 17 ? 5.01359 8.77644 -6.13321 1.000 94.13525 16 VAL R CA 1
ATOM 6619 C C . VAL E 3 17 ? 4.58762 7.32456 -6.29095 1.000 107.47743 16 VAL R C 1
ATOM 6620 O O . VAL E 3 17 ? 5.37626 6.40927 -6.03021 1.000 115.15854 16 VAL R O 1
ATOM 6624 N N . GLY E 3 18 ? 3.34327 7.11713 -6.70968 1.000 111.06712 17 GLY R N 1
ATOM 6625 C CA . GLY E 3 18 ? 2.80783 5.77981 -6.88708 1.000 117.09796 17 GLY R CA 1
ATOM 6626 C C . GLY E 3 18 ? 1.58011 5.51214 -6.03902 1.000 104.55993 17 GLY R C 1
ATOM 6627 O O . GLY E 3 18 ? 0.88481 4.51528 -6.23273 1.000 111.66039 17 GLY R O 1
#

Secondary structure (DSSP, 8-state):
--EEEEE---EE-TT--EEEEEEEESS-GGGS-EEEEEE-TT--EEEEEEE-TTSS-EEE-GGGTTTEEEEEETTTTEEEEEE-S--GGG-EEEEEEESSSS---B---EEEEE-SPPPBPPEEEEE----EEEEEEEEEEBSS--EEEEGGGT--SSEEEPPPEE-TTS-EEEEEEEEE-GGGSSSS-EEEEEEEGGGTEEEEEEE---/---EEEE-SEEEE-TTPPEEEEEEESS---S--EEEEEE-TTS--EEEEETTTEEPTT--TTEEEEEETTEEEEEESS--GGG-SEEEEEE-SSSS-PBP--EEEEEP---B--EEEEEPPPHHHHTTTEEEEEEEEEEEBSS--EEEEEETTEEE-SSEEEEE-PPPTTT--EEEEEEEEEEHHHHHH---EEEEEE-TT-SS-EEEEE----/--EEEEE---EE-TT--EEEEEEEESS-GGGS-EEEEEE-TTS-EEEEEEE-TTS--EEE-GGGTTTEEEEEETTTTEEEEEE-S--GGG-EEEEEEESSSS---B---EEEEE-S---B--EEEEE-----EEEEEEEEEEBSS--EEEEGGGT--SSEEEPPPEE-TTS-EEEEEEEEE-TTHHHHS-EEEEEEEGGGTEEEEEEE---/---EEEE-SEEEE-TTS-EEEEEEESS------EEEEEE-TTS--EEEEETTTEEPTT--TTEEEEEETTEEEEEESS--TT--SEEEEEE-SSS---B---EEEEE----B--EEEEEPPPHHHHTTTEEEEEEEEEEEBSS--EEEEEETTEEE-SSEEEEE-PPPTTT--EEEEEEEEEEHHHHHT---EEEEEE-TT-SS-EEEEE---/------------PPP--

Sequence (865 aa):
EVQLVESGGGLVQPGGSLRLTCATSGFTFGSYWMTWVRQAREKGLEWVANIRHDGSETYYVDSVKGRFTISRDNANNSLFLQMNNLRAEDTAMYYCARGSGGLVHWGHGTLVTVSSASTKGPSVFPLAPSGTAALGCLVKDYFPEPVTVSWNSGALTSGVHTFPAVLQSSGLYSLSSVVTVPSSSLGTQTYICNVNHKPSNTKVDKKVEPKEIVLTQSPGTLSLSPGARATLSCRASRTFTDTYLAWYQHKPGQTPKLLIHGASSRAPGIPDRFSGSVSGTDFVLTISRLEPEDFAIYYCQQYGRSPRSFGQGTRLEIKRTVAAPSVFIFPPSDEQLKSGTASVVCLLNNFYPREAKVQWKVDNALQSGNSQESVTEQDSKDSTYSLSSTLTLSKADYEKHKVYACEVTHQGLSSPVTKSFNRGEVQLVESGGGLVQPGGSLRLTCATSGFTFGSYWMTWVRQAREKGLEWVANIRHDGSETYYVDSVKGRFTISRDNANNSLFLQMNNLRAEDTAMYYCARGSGGLVHWGHGTLVTVSSASTKGPSVFPLAPSTAALGCLVKDYFPEPVTVSWNSGALTSGVHTFPAVLQSSGLYSLSSVVTVPSSSLGTQTYICNVNHKPSNTKVDKKVEPKEIVLTQSPGTLSLSPGARATLSCRASRTFTDTYLAWYQHKPGQTPKLLIHGASSRAPGIPDRFSGSVSGTDFVLTISRLEPEDFAIYYCQQYGRSPRSFGQGTRLEIKRTVAAPSVFIFPPSDEQLKSGTASVVCLLNNFYPREAKVQWKVDNALQSGNSQESVTEQDSKDSTYSLSSTLTLSKADYEKHKVYACEVTHQGLSSPVTKSFNRGEEENVEENVEENVEENVG

B-factor: mean 89.75, std 35.5, range [29.79, 228.44]

Foldseek 3Di:
DWAWAKDWADEEEAQDKIKIKIAIDDDQQLQWKKFKWWDAPPGDIDGAKIAHSNRPDIDGDPVCPPFWDWGDDSVRRMTMIIGGRDDQVNFTWMKMFIHDDPGDDIHPTDTHGYHPDDADAWDKDWAAFLCATKIKIKTDFGDDDDKDKDKPVNPPPPQKDKDDWDQDPVRGTITMIMGTDHPVCQQVPKMWMWMADVVVRDIDIDIHHHD/DKAKAKPDQEAEEAFFAKDKIKIFIPFWDDFQQKWKWFDAPPDDIDTADGSQFHGDPPHDPQWGWHGDTGMTMIIRGGHDPVRQTKMKMWGDPDPPTDIYPIYGYAYHDDFFFWPKDWDFFDVVVLVVWKTKIKIKTPFGDDPDKDKFKQFVPNGDDDFKDKDKDQQDPPSRGIMMMMMGIDTSVVPVVGFWIWMWIDDPPDPDTDIDTDGGD/DWAWAKDFADEDEQQAKTKIKIAIDDDQQLVAKKFKWWAAVVGDIDTAKIAHSNRPDIDGDPVCPPFWDWGDDSVRRMIMIIGGRDDQVNFTWMKMFIHDDPTDDIHPTDTHGYHPDDFDAWDKDWAAKPCTKTKIKTDFGDDDDKDKDKPVNPPPPQKDWDDWDQDPVRGIITMIMGRDHCVVLPVDWIWMWMADVSVRDTDTHTHHHD/DKAKAKPDQEAEDAFFAKDKIKIFIPFWDPFQQKWKWFDAPPDDIDTADGSLFHGDPPHDDQWGWHGDTGITIIMRRGHDLVSFGWMWMWGDPDPPGDIYPIHGYAHDDDWDFWPKDKDWFDPVVLVVWKTKIKIKTPFGDDPDKDKWKAQPNDTDPDFKDKDKDAQDSVRSGIMMMIIGMDTSVVQQVGWKMWMWIDDPPDPHTDIDIDGRGD/DVDDDDDDDPDDDDDDD

Radius of gyration: 39.79 Å; Cα contacts (8 Å, |Δi|>4): 2229; chains: 5; bounding box: 110×103×65 Å

Solvent-accessible surface area: 38535 Å² total

Nearest PDB structures (foldseek):
  8us8-assembly1_H  TM=1.005E+00  e=2.281E-41  Homo sapiens
  6pe7-assembly1_H  TM=8.252E-01  e=5.474E-34  Homo sapiens
  8rp8-assembly2_H  TM=6.914E-01  e=4.688E-35  Homo sapiens
  5i1d-assembly2_B  TM=7.188E-01  e=6.404E-34  Homo sapiens
  5whk-assembly1_H  TM=6.583E-01  e=1.027E-34  Homo sapiens